Protein AF-0000000084947336 (afdb_homodimer)

Sequence (1052 aa):
MKKLTVLFFIIFIFNNTNAQNIFPTSGNTGIGTLTPSQKLEVNGNAIFDNQSSNHTHIKIGHDANDNIISDNSNEKHYGGGYFFRVHNETIPHKYIDALLIGENGNIGIGTTTPSNDQGWARVLDVAGNDHSKILATNSNATYKTGIFSHNNWHGGGGFLGTESNHNLHLITGYTPRISILTNGDTGIGTLTPSNDQGWARVLDVAGNDHSKILATNSNATYKTGIFSHNNWHGGGGFLGTESNHNLHLITGYTPRISILTNGDTGIGTLTPSQKLEVNGNAIFDNQSSNHTHIKIGHDANDNIISDNSNEKHYGGGYFFRVHNQTIPHKYIDALLIGENGNVGIGGKSSDNKFEVYGNTSIGGADLKLGMSDGQDQGKILDQRALVHGNNDELWVNYMSDFEGGTRIGKSAIIRNNGDTALQGRLEAKEIKVTTTPTADFVFEENYNLPKLEDVEKHIKTKKHLPEIASAKQMQQEGVNIGEFQIKLLQKIEELTLYSIEQNRKIEEQNKKIEEQNKRITDLEKRMKKLTVLFFIIFIFNNTNAQNIFPTSGNTGIGTLTPSQKLEVNGNAIFDNQSSNHTHIKIGHDANDNIISDNSNEKHYGGGYFFRVHNETIPHKYIDALLIGENGNIGIGTTTPSNDQGWARVLDVAGNDHSKILATNSNATYKTGIFSHNNWHGGGGFLGTESNHNLHLITGYTPRISILTNGDTGIGTLTPSNDQGWARVLDVAGNDHSKILATNSNATYKTGIFSHNNWHGGGGFLGTESNHNLHLITGYTPRISILTNGDTGIGTLTPSQKLEVNGNAIFDNQSSNHTHIKIGHDANDNIISDNSNEKHYGGGYFFRVHNQTIPHKYIDALLIGENGNVGIGGKSSDNKFEVYGNTSIGGADLKLGMSDGQDQGKILDQRALVHGNNDELWVNYMSDFEGGTRIGKSAIIRNNGDTALQGRLEAKEIKVTTTPTADFVFEENYNLPKLEDVEKHIKTKKHLPEIASAKQMQQEGVNIGEFQIKLLQKIEELTLYSIEQNRKIEEQNKKIEEQNKRITDLEKR

Structure (mmCIF, N/CA/C/O backbone):
data_AF-0000000084947336-model_v1
#
loop_
_entity.id
_entity.type
_entity.pdbx_description
1 polymer 'Uncharacterized protein'
#
loop_
_atom_site.group_PDB
_atom_site.id
_atom_site.type_symbol
_atom_site.label_atom_id
_atom_site.label_alt_id
_atom_site.label_comp_id
_atom_site.label_asym_id
_atom_site.label_entity_id
_atom_site.label_seq_id
_atom_site.pdbx_PDB_ins_code
_atom_site.Cartn_x
_atom_site.Cartn_y
_atom_site.Cartn_z
_atom_site.occupancy
_atom_site.B_iso_or_equiv
_atom_site.auth_seq_id
_atom_site.auth_comp_id
_atom_site.auth_asym_id
_atom_site.auth_atom_id
_atom_site.pdbx_PDB_model_num
ATOM 1 N N . MET A 1 1 ? -23 129 83.188 1 31.91 1 MET A N 1
ATOM 2 C CA . MET A 1 1 ? -23.438 128.125 82.125 1 31.91 1 MET A CA 1
ATOM 3 C C . MET A 1 1 ? -22.25 127.375 81.5 1 31.91 1 MET A C 1
ATOM 5 O O . MET A 1 1 ? -21.438 128 80.812 1 31.91 1 MET A O 1
ATOM 9 N N . LYS A 1 2 ? -21.781 126.375 82.312 1 48.84 2 LYS A N 1
ATOM 10 C CA . LYS A 1 2 ? -20.625 125.5 82.062 1 48.84 2 LYS A CA 1
ATOM 11 C C . LYS A 1 2 ? -20.859 124.688 80.812 1 48.84 2 LYS A C 1
ATOM 13 O O . LYS A 1 2 ? -21.812 123.875 80.75 1 48.84 2 LYS A O 1
ATOM 18 N N . LYS A 1 3 ? -20.453 125.312 79.625 1 51.09 3 LYS A N 1
ATOM 19 C CA . LYS A 1 3 ? -20.453 124.562 78.375 1 51.09 3 LYS A CA 1
ATOM 20 C C . LYS A 1 3 ? -19.656 123.25 78.5 1 51.09 3 LYS A C 1
ATOM 22 O O . LYS A 1 3 ? -18.469 123.25 78.812 1 51.09 3 LYS A O 1
ATOM 27 N N . LEU A 1 4 ? -20.344 122.062 78.75 1 41.97 4 LEU A N 1
ATOM 28 C CA . LEU A 1 4 ? -19.812 120.688 78.75 1 41.97 4 LEU A CA 1
ATOM 29 C C . LEU A 1 4 ? -19.375 120.25 77.375 1 41.97 4 LEU A C 1
ATOM 31 O O . LEU A 1 4 ? -20.203 120.188 76.438 1 41.97 4 LEU A O 1
ATOM 35 N N . THR A 1 5 ? -18.125 120.5 76.875 1 46.12 5 THR A N 1
ATOM 36 C CA . THR A 1 5 ? -17.578 120 75.625 1 46.12 5 THR A CA 1
ATOM 37 C C . THR A 1 5 ? -17.516 118.5 75.688 1 46.12 5 THR A C 1
ATOM 39 O O . THR A 1 5 ? -16.875 117.875 76.5 1 46.12 5 THR A O 1
ATOM 42 N N . VAL A 1 6 ? -18.531 117.75 75.062 1 46.88 6 VAL A N 1
ATOM 43 C CA . VAL A 1 6 ? -18.578 116.312 74.875 1 46.88 6 VAL A CA 1
ATOM 44 C C . VAL A 1 6 ? -17.5 115.875 73.875 1 46.88 6 VAL A C 1
ATOM 46 O O . VAL A 1 6 ? -17.484 116.312 72.75 1 46.88 6 VAL A O 1
ATOM 49 N N . LEU A 1 7 ? -16.297 115.5 74.312 1 44.72 7 LEU A N 1
ATOM 50 C CA . LEU A 1 7 ? -15.273 114.812 73.5 1 44.72 7 LEU A CA 1
ATOM 51 C C . LEU A 1 7 ? -15.766 113.5 72.938 1 44.72 7 LEU A C 1
ATOM 53 O O . LEU A 1 7 ? -16.109 112.625 73.75 1 44.72 7 LEU A O 1
ATOM 57 N N . PHE A 1 8 ? -16.25 113.375 71.688 1 47.44 8 PHE A N 1
ATOM 58 C CA . PHE A 1 8 ? -16.609 112.125 70.938 1 47.44 8 PHE A CA 1
ATOM 59 C C . PHE A 1 8 ? -15.383 111.25 70.75 1 47.44 8 PHE A C 1
ATOM 61 O O . PHE A 1 8 ? -14.398 111.625 70.188 1 47.44 8 PHE A O 1
ATOM 68 N N . PHE A 1 9 ? -15.117 110.188 71.625 1 48.56 9 PHE A N 1
ATOM 69 C CA . PHE A 1 9 ? -14.133 109.125 71.5 1 48.56 9 PHE A CA 1
ATOM 70 C C . PHE A 1 9 ? -14.539 108.188 70.375 1 48.56 9 PHE A C 1
ATOM 72 O O . PHE A 1 9 ? -15.57 107.5 70.438 1 48.56 9 PHE A O 1
ATOM 79 N N . ILE A 1 10 ? -14.125 108.438 69.062 1 48.16 10 ILE A N 1
ATOM 80 C CA . ILE A 1 10 ? -14.273 107.438 68 1 48.16 10 ILE A CA 1
ATOM 81 C C . ILE A 1 10 ? -13.43 106.188 68.312 1 48.16 10 ILE A C 1
ATOM 83 O O . ILE A 1 10 ? -12.211 106.312 68.375 1 48.16 10 ILE A O 1
ATOM 87 N N . ILE A 1 11 ? -13.961 105.125 68.875 1 45.69 11 ILE A N 1
ATOM 88 C CA . ILE A 1 11 ? -13.352 103.812 69.062 1 45.69 11 ILE A CA 1
ATOM 89 C C . ILE A 1 11 ? -13.164 103.188 67.688 1 45.69 11 ILE A C 1
ATOM 91 O O . ILE A 1 11 ? -14.141 102.875 67 1 45.69 11 ILE A O 1
ATOM 95 N N . PHE A 1 12 ? -11.969 103.312 67 1 44.47 12 PHE A N 1
ATOM 96 C CA . PHE A 1 12 ? -11.578 102.5 65.875 1 44.47 12 PHE A CA 1
ATOM 97 C C . PHE A 1 12 ? -11.562 101.062 66.25 1 44.47 12 PHE A C 1
ATOM 99 O O . PHE A 1 12 ? -10.805 100.625 67.125 1 44.47 12 PHE A O 1
ATOM 106 N N . ILE A 1 13 ? -12.641 100.375 66.125 1 42.72 13 ILE A N 1
ATOM 107 C CA . ILE A 1 13 ? -12.648 98.938 66.188 1 42.72 13 ILE A CA 1
ATOM 108 C C . ILE A 1 13 ? -11.75 98.375 65.125 1 42.72 13 ILE A C 1
ATOM 110 O O . ILE A 1 13 ? -12.047 98.5 63.906 1 42.72 13 ILE A O 1
ATOM 114 N N . PHE A 1 14 ? -10.445 98.25 65.375 1 44.22 14 PHE A N 1
ATOM 115 C CA . PHE A 1 14 ? -9.586 97.438 64.5 1 44.22 14 PHE A CA 1
ATOM 116 C C . PHE A 1 14 ? -10.078 96 64.5 1 44.22 14 PHE A C 1
ATOM 118 O O . PHE A 1 14 ? -9.977 95.312 65.5 1 44.22 14 PHE A O 1
ATOM 125 N N . ASN A 1 15 ? -11.18 95.812 63.844 1 43.09 15 ASN A N 1
ATOM 126 C CA . ASN A 1 15 ? -11.414 94.375 63.531 1 43.09 15 ASN A CA 1
ATOM 127 C C . ASN A 1 15 ? -10.141 93.688 63.062 1 43.09 15 ASN A C 1
ATOM 129 O O . ASN A 1 15 ? -9.578 94 62.031 1 43.09 15 ASN A O 1
ATOM 133 N N . ASN A 1 16 ? -9.336 93.188 63.969 1 43.75 16 ASN A N 1
ATOM 134 C CA . ASN A 1 16 ? -8.203 92.312 63.688 1 43.75 16 ASN A CA 1
ATOM 135 C C . ASN A 1 16 ? -8.602 91.125 62.781 1 43.75 16 ASN A C 1
ATOM 137 O O . ASN A 1 16 ? -9.031 90.125 63.281 1 43.75 16 ASN A O 1
ATOM 141 N N . THR A 1 17 ? -9.297 91.375 61.656 1 52.16 17 THR A N 1
ATOM 142 C CA . THR A 1 17 ? -9.43 90.25 60.719 1 52.16 17 THR A CA 1
ATOM 143 C C . THR A 1 17 ? -8.07 89.625 60.469 1 52.16 17 THR A C 1
ATOM 145 O O . THR A 1 17 ? -7.105 90.312 60.125 1 52.16 17 THR A O 1
ATOM 148 N N . ASN A 1 18 ? -7.812 88.5 61.188 1 61.53 18 ASN A N 1
ATOM 149 C CA . ASN A 1 18 ? -6.586 87.75 60.969 1 61.53 18 ASN A CA 1
ATOM 150 C C . ASN A 1 18 ? -6.309 87.5 59.5 1 61.53 18 ASN A C 1
ATOM 152 O O . ASN A 1 18 ? -7.156 87 58.781 1 61.53 18 ASN A O 1
ATOM 156 N N . ALA A 1 19 ? -5.469 88.25 58.969 1 72.88 19 ALA A N 1
ATOM 157 C CA . ALA A 1 19 ? -5.082 88.062 57.562 1 72.88 19 ALA A CA 1
ATOM 158 C C . ALA A 1 19 ? -4.855 86.625 57.219 1 72.88 19 ALA A C 1
ATOM 160 O O . ALA A 1 19 ? -4.211 85.875 57.969 1 72.88 19 ALA A O 1
ATOM 161 N N . GLN A 1 20 ? -5.664 86.062 56.312 1 83.81 20 GLN A N 1
ATOM 162 C CA . GLN A 1 20 ? -5.508 84.688 55.844 1 83.81 20 GLN A CA 1
ATOM 163 C C . GLN A 1 20 ? -4.695 84.625 54.531 1 83.81 20 GLN A C 1
ATOM 165 O O . GLN A 1 20 ? -4.305 83.562 54.094 1 83.81 20 GLN A O 1
ATOM 170 N N . ASN A 1 21 ? -4.32 85.75 53.969 1 86.69 21 ASN A N 1
ATOM 171 C CA . ASN A 1 21 ? -3.559 85.938 52.719 1 86.69 21 ASN A CA 1
ATOM 172 C C . ASN A 1 21 ? -2.424 86.938 52.875 1 86.69 21 ASN A C 1
ATOM 174 O O . ASN A 1 21 ? -2.492 87.812 53.719 1 86.69 21 ASN A O 1
ATOM 178 N N . ILE A 1 22 ? -1.354 86.75 52.219 1 85.31 22 ILE A N 1
ATOM 179 C CA . ILE A 1 22 ? -0.269 87.75 52.156 1 85.31 22 ILE A CA 1
ATOM 180 C C . ILE A 1 22 ? 0.09 88 50.688 1 85.31 22 ILE A C 1
ATOM 182 O O . ILE A 1 22 ? 0.329 87.062 49.938 1 85.31 22 ILE A O 1
ATOM 186 N N . PHE A 1 23 ? -0.002 89.25 50.25 1 84.62 23 PHE A N 1
ATOM 187 C CA . PHE A 1 23 ? 0.298 89.75 48.875 1 84.62 23 PHE A CA 1
ATOM 188 C C . PHE A 1 23 ? 1.366 90.812 48.938 1 84.62 23 PHE A C 1
ATOM 190 O O . PHE A 1 23 ? 1.115 91.938 48.531 1 84.62 23 PHE A O 1
ATOM 197 N N . PRO A 1 24 ? 2.541 90.438 49.281 1 82.5 24 PRO A N 1
ATOM 198 C CA . PRO A 1 24 ? 3.568 91.5 49.312 1 82.5 24 PRO A CA 1
ATOM 199 C C . PRO A 1 24 ? 4.016 91.938 47.906 1 82.5 24 PRO A C 1
ATOM 201 O O . PRO A 1 24 ? 3.992 91.125 46.969 1 82.5 24 PRO A O 1
ATOM 204 N N . THR A 1 25 ? 4.363 93.188 47.688 1 80.56 25 THR A N 1
ATOM 205 C CA . THR A 1 25 ? 4.848 93.688 46.375 1 80.56 25 THR A CA 1
ATOM 206 C C . THR A 1 25 ? 6.207 93.062 46.062 1 80.56 25 THR A C 1
ATOM 208 O O . THR A 1 25 ? 6.613 93 44.906 1 80.56 25 THR A O 1
ATOM 211 N N . SER A 1 26 ? 7.023 92.688 47.156 1 78.69 26 SER A N 1
ATOM 212 C CA . SER A 1 26 ? 8.43 92.312 46.938 1 78.69 26 SER A CA 1
ATOM 213 C C . SER A 1 26 ? 8.688 90.875 47.156 1 78.69 26 SER A C 1
ATOM 215 O O . SER A 1 26 ? 9.797 90.375 46.969 1 78.69 26 SER A O 1
ATOM 217 N N . GLY A 1 27 ? 7.602 90.062 47.469 1 80.88 27 GLY A N 1
ATOM 218 C CA . GLY A 1 27 ? 7.914 88.688 47.875 1 80.88 27 GLY A CA 1
ATOM 219 C C . GLY A 1 27 ? 6.848 87.688 47.438 1 80.88 27 GLY A C 1
ATOM 220 O O . GLY A 1 27 ? 6.074 87.938 46.531 1 80.88 27 GLY A O 1
ATOM 221 N N . ASN A 1 28 ? 6.945 86.5 48.125 1 86.12 28 ASN A N 1
ATOM 222 C CA . ASN A 1 28 ? 6.031 85.438 47.844 1 86.12 28 ASN A CA 1
ATOM 223 C C . ASN A 1 28 ? 4.602 85.75 48.25 1 86.12 28 ASN A C 1
ATOM 225 O O . ASN A 1 28 ? 4.379 86.438 49.281 1 86.12 28 ASN A O 1
ATOM 229 N N . THR A 1 29 ? 3.586 85.312 47.406 1 89.06 29 THR A N 1
ATOM 230 C CA . THR A 1 29 ? 2.166 85.5 47.688 1 89.06 29 THR A CA 1
ATOM 231 C C . THR A 1 29 ? 1.537 84.25 48.281 1 89.06 29 THR A C 1
ATOM 233 O O . THR A 1 29 ? 1.754 83.188 47.812 1 89.06 29 THR A O 1
ATOM 236 N N . GLY A 1 30 ? 0.884 84.375 49.406 1 88.5 30 GLY A N 1
ATOM 237 C CA . GLY A 1 30 ? 0.205 83.312 50.062 1 88.5 30 GLY A CA 1
ATOM 238 C C . GLY A 1 30 ? -1.299 83.5 50.156 1 88.5 30 GLY A C 1
ATOM 239 O O . GLY A 1 30 ? -1.777 84.562 50.562 1 88.5 30 GLY A O 1
ATOM 240 N N . ILE A 1 31 ? -2.057 82.625 49.625 1 88.56 31 ILE A N 1
ATOM 241 C CA . ILE A 1 31 ? -3.508 82.562 49.75 1 88.56 31 ILE A CA 1
ATOM 242 C C . ILE A 1 31 ? -3.893 81.438 50.75 1 88.56 31 ILE A C 1
ATOM 244 O O . ILE A 1 31 ? -3.693 80.25 50.469 1 88.56 31 ILE A O 1
ATOM 248 N N . GLY A 1 32 ? -4.473 81.688 51.906 1 85.94 32 GLY A N 1
ATOM 249 C CA . GLY A 1 32 ? -4.75 80.75 52.969 1 85.94 32 GLY A CA 1
ATOM 250 C C . GLY A 1 32 ? -3.541 80.438 53.812 1 85.94 32 GLY A C 1
ATOM 251 O O . GLY A 1 32 ? -3.578 79.562 54.656 1 85.94 32 GLY A O 1
ATOM 252 N N . THR A 1 33 ? -2.451 81.062 53.594 1 86.31 33 THR A N 1
ATOM 253 C CA . THR A 1 33 ? -1.231 80.938 54.375 1 86.31 33 THR A CA 1
ATOM 254 C C . THR A 1 33 ? -0.5 82.25 54.469 1 86.31 33 THR A C 1
ATOM 256 O O . THR A 1 33 ? -0.497 83 53.5 1 86.31 33 THR A O 1
ATOM 259 N N . LEU A 1 34 ? 0.208 82.438 55.531 1 88 34 LEU A N 1
ATOM 260 C CA . LEU A 1 34 ? 0.922 83.688 55.75 1 88 34 LEU A CA 1
ATOM 261 C C . LEU A 1 34 ? 2.426 83.5 55.562 1 88 34 LEU A C 1
ATOM 263 O O . LEU A 1 34 ? 3.188 84.5 55.594 1 88 34 LEU A O 1
ATOM 267 N N . THR A 1 35 ? 2.846 82.25 55.344 1 87.06 35 THR A N 1
ATOM 268 C CA . THR A 1 35 ? 4.262 81.938 55.188 1 87.06 35 THR A CA 1
ATOM 269 C C . THR A 1 35 ? 4.5 81.125 53.938 1 87.06 35 THR A C 1
ATOM 271 O O . THR A 1 35 ? 4.973 80 54 1 87.06 35 THR A O 1
ATOM 274 N N . PRO A 1 36 ? 4.141 81.812 52.781 1 88.06 36 PRO A N 1
ATOM 275 C CA . PRO A 1 36 ? 4.34 81.062 51.531 1 88.06 36 PRO A CA 1
ATOM 276 C C . PRO A 1 36 ? 5.809 80.75 51.25 1 88.06 36 PRO A C 1
ATOM 278 O O . PRO A 1 36 ? 6.672 81.625 51.438 1 88.06 36 PRO A O 1
ATOM 281 N N . SER A 1 37 ? 6.094 79.5 50.938 1 85 37 SER A N 1
ATOM 282 C CA . SER A 1 37 ? 7.457 79.062 50.688 1 85 37 SER A CA 1
ATOM 283 C C . SER A 1 37 ? 7.84 79.25 49.219 1 85 37 SER A C 1
ATOM 285 O O . SER A 1 37 ? 9.016 79.125 48.844 1 85 37 SER A O 1
ATOM 287 N N . GLN A 1 38 ? 6.797 79.438 48.375 1 87.88 38 GLN A N 1
ATOM 288 C CA . GLN A 1 38 ? 7.004 79.625 46.938 1 87.88 38 GLN A CA 1
ATOM 289 C C . GLN A 1 38 ? 6.344 80.938 46.469 1 87.88 38 GLN A C 1
ATOM 291 O O . GLN A 1 38 ? 5.629 81.625 47.219 1 87.88 38 GLN A O 1
ATOM 296 N N . LYS A 1 39 ? 6.551 81.25 45.156 1 86.06 39 LYS A N 1
ATOM 297 C CA . LYS A 1 39 ? 6.027 82.5 44.625 1 86.06 39 LYS A CA 1
ATOM 298 C C . LYS A 1 39 ? 4.523 82.625 44.844 1 86.06 39 LYS A C 1
ATOM 300 O O . LYS A 1 39 ? 4.016 83.688 45.219 1 86.06 39 LYS A O 1
ATOM 305 N N . LEU A 1 40 ? 3.838 81.5 44.594 1 86.88 40 LEU A N 1
ATOM 306 C CA . LEU A 1 40 ? 2.428 81.375 44.969 1 86.88 40 LEU A CA 1
ATOM 307 C C . LEU A 1 40 ? 2.168 80.188 45.781 1 86.88 40 LEU A C 1
ATOM 309 O O . LEU A 1 40 ? 2.529 79.062 45.406 1 86.88 40 LEU A O 1
ATOM 313 N N . GLU A 1 41 ? 1.651 80.312 46.969 1 82.75 41 GLU A N 1
ATOM 314 C CA . GLU A 1 41 ? 1.221 79.188 47.781 1 82.75 41 GLU A CA 1
ATOM 315 C C . GLU A 1 41 ? -0.235 79.312 48.219 1 82.75 41 GLU A C 1
ATOM 317 O O . GLU A 1 41 ? -0.609 80.375 48.812 1 82.75 41 GLU A O 1
ATOM 322 N N . VAL A 1 42 ? -1.066 78.438 47.75 1 86.5 42 VAL A N 1
ATOM 323 C CA . VAL A 1 42 ? -2.479 78.375 48.094 1 86.5 42 VAL A CA 1
ATOM 324 C C . VAL A 1 42 ? -2.715 77.188 49.062 1 86.5 42 VAL A C 1
ATOM 326 O O . VAL A 1 42 ? -2.535 76.062 48.719 1 86.5 42 VAL A O 1
ATOM 329 N N . ASN A 1 43 ? -3.031 77.438 50.281 1 85.12 43 ASN A N 1
ATOM 330 C CA . ASN A 1 43 ? -3.467 76.438 51.25 1 85.12 43 ASN A CA 1
ATOM 331 C C . ASN A 1 43 ? -4.965 76.125 51.125 1 85.12 43 ASN A C 1
ATOM 333 O O . ASN A 1 43 ? -5.762 76.75 51.875 1 85.12 43 ASN A O 1
ATOM 337 N N . GLY A 1 44 ? -5.457 75.25 50.219 1 87.44 44 GLY A N 1
ATOM 338 C CA . GLY A 1 44 ? -6.828 74.938 49.875 1 87.44 44 GLY A CA 1
ATOM 339 C C . GLY A 1 44 ? -6.957 74.438 48.438 1 87.44 44 GLY A C 1
ATOM 340 O O . GLY A 1 44 ? -5.977 73.938 47.844 1 87.44 44 GLY A O 1
ATOM 341 N N . ASN A 1 45 ? -8.156 74.438 47.938 1 84.06 45 ASN A N 1
ATOM 342 C CA . ASN A 1 45 ? -8.453 74.062 46.562 1 84.06 45 ASN A CA 1
ATOM 343 C C . ASN A 1 45 ? -8.414 75.312 45.656 1 84.06 45 ASN A C 1
ATOM 345 O O . ASN A 1 45 ? -8.5 76.438 46.125 1 84.06 45 ASN A O 1
ATOM 349 N N . ALA A 1 46 ? -8.078 75.062 44.469 1 87.69 46 ALA A N 1
ATOM 350 C CA . ALA A 1 46 ? -8.047 76.188 43.5 1 87.69 46 ALA A CA 1
ATOM 351 C C . ALA A 1 46 ? -8.977 75.875 42.312 1 87.69 46 ALA A C 1
ATOM 353 O O . ALA A 1 46 ? -9.188 74.75 41.938 1 87.69 46 ALA A O 1
ATOM 354 N N . ILE A 1 47 ? -9.633 76.875 41.719 1 87.31 47 ILE A N 1
ATOM 355 C CA . ILE A 1 47 ? -10.492 76.812 40.531 1 87.31 47 ILE A CA 1
ATOM 356 C C . ILE A 1 47 ? -9.93 77.75 39.438 1 87.31 47 ILE A C 1
ATOM 358 O O . ILE A 1 47 ? -9.68 78.938 39.688 1 87.31 47 ILE A O 1
ATOM 362 N N . PHE A 1 48 ? -9.555 77.25 38.375 1 89 48 PHE A N 1
ATOM 363 C CA . PHE A 1 48 ? -9.273 78 37.156 1 89 48 PHE A CA 1
ATOM 364 C C . PHE A 1 48 ? -10.391 77.812 36.125 1 89 48 PHE A C 1
ATOM 366 O O . PHE A 1 48 ? -10.602 76.688 35.594 1 89 48 PHE A O 1
ATOM 373 N N . ASP A 1 49 ? -11.203 78.812 35.812 1 87.38 49 ASP A N 1
ATOM 374 C CA . ASP A 1 49 ? -12.367 78.75 34.938 1 87.38 49 ASP A CA 1
ATOM 375 C C . ASP A 1 49 ? -12.508 80 34.094 1 87.38 49 ASP A C 1
ATOM 377 O O . ASP A 1 49 ? -12.883 81.062 34.594 1 87.38 49 ASP A O 1
ATOM 381 N N . ASN A 1 50 ? -12.148 79.812 32.844 1 89.75 50 ASN A N 1
ATOM 382 C CA . ASN A 1 50 ? -12.391 80.938 31.906 1 89.75 50 ASN A CA 1
ATOM 383 C C . ASN A 1 50 ? -13.828 80.938 31.406 1 89.75 50 ASN A C 1
ATOM 385 O O . ASN A 1 50 ? -14.141 80.312 30.375 1 89.75 50 ASN A O 1
ATOM 389 N N . GLN A 1 51 ? -14.742 81.625 32 1 85.56 51 GLN A N 1
ATOM 390 C CA . GLN A 1 51 ? -16.172 81.625 31.75 1 85.56 51 GLN A CA 1
ATOM 391 C C . GLN A 1 51 ? -16.5 82.25 30.406 1 85.56 51 GLN A C 1
ATOM 393 O O . GLN A 1 51 ? -17.609 82.062 29.875 1 85.56 51 GLN A O 1
ATOM 398 N N . SER A 1 52 ? -15.516 83 29.891 1 87.31 52 SER A N 1
ATOM 399 C CA . SER A 1 52 ? -15.742 83.688 28.641 1 87.31 52 SER A CA 1
ATOM 400 C C . SER A 1 52 ? -15.367 82.812 27.438 1 87.31 52 SER A C 1
ATOM 402 O O . SER A 1 52 ? -15.477 83.25 26.281 1 87.31 52 SER A O 1
ATOM 404 N N . SER A 1 53 ? -14.852 81.625 27.75 1 88.31 53 SER A N 1
ATOM 405 C CA . SER A 1 53 ? -14.422 80.75 26.688 1 88.31 53 SER A CA 1
ATOM 406 C C . SER A 1 53 ? -14.891 79.312 26.953 1 88.31 53 SER A C 1
ATOM 408 O O . SER A 1 53 ? -15.164 78.938 28.094 1 88.31 53 SER A O 1
ATOM 410 N N . ASN A 1 54 ? -15.062 78.625 25.844 1 89.31 54 ASN A N 1
ATOM 411 C CA . ASN A 1 54 ? -15.383 77.188 25.953 1 89.31 54 ASN A CA 1
ATOM 412 C C . ASN A 1 54 ? -14.164 76.375 26.391 1 89.31 54 ASN A C 1
ATOM 414 O O . ASN A 1 54 ? -14.281 75.188 26.672 1 89.31 54 ASN A O 1
ATOM 418 N N . HIS A 1 55 ? -13.016 77.062 26.5 1 90.31 55 HIS A N 1
ATOM 419 C CA . HIS A 1 55 ? -11.789 76.375 26.906 1 90.31 55 HIS A CA 1
ATOM 420 C C . HIS A 1 55 ? -11.094 77.125 28.031 1 90.31 55 HIS A C 1
ATOM 422 O O . HIS A 1 55 ? -11.07 78.375 28.031 1 90.31 55 HIS A O 1
ATOM 428 N N . THR A 1 56 ? -10.656 76.438 29.031 1 90.62 56 THR A N 1
ATOM 429 C CA . THR A 1 56 ? -9.789 77 30.078 1 90.62 56 THR A CA 1
ATOM 430 C C . THR A 1 56 ? -8.375 76.438 29.922 1 90.62 56 THR A C 1
ATOM 432 O O . THR A 1 56 ? -8.172 75.25 29.844 1 90.62 56 THR A O 1
ATOM 435 N N . HIS A 1 57 ? -7.391 77.375 29.844 1 91.06 57 HIS A N 1
ATOM 436 C CA . HIS A 1 57 ? -5.992 77 29.641 1 91.06 57 HIS A CA 1
ATOM 437 C C . HIS A 1 57 ? -5.176 77.25 30.906 1 91.06 57 HIS A C 1
ATOM 439 O O . HIS A 1 57 ? -5.332 78.25 31.562 1 91.06 57 HIS A O 1
ATOM 445 N N . ILE A 1 58 ? -4.496 76.25 31.312 1 90.44 58 ILE A N 1
ATOM 446 C CA . ILE A 1 58 ? -3.4 76.438 32.281 1 90.44 58 ILE A CA 1
ATOM 447 C C . ILE A 1 58 ? -2.064 76.188 31.562 1 90.44 58 ILE A C 1
ATOM 449 O O . ILE A 1 58 ? -1.711 75.062 31.266 1 90.44 58 ILE A O 1
ATOM 453 N N . LYS A 1 59 ? -1.407 77.312 31.266 1 88.31 59 LYS A N 1
ATOM 454 C CA . LYS A 1 59 ? -0.082 77.188 30.672 1 88.31 59 LYS A CA 1
ATOM 455 C C . LYS A 1 59 ? 0.961 76.812 31.703 1 88.31 59 LYS A C 1
ATOM 457 O O . LYS A 1 59 ? 0.995 77.375 32.812 1 88.31 59 LYS A O 1
ATOM 462 N N . ILE A 1 60 ? 1.72 75.875 31.359 1 82.94 60 ILE A N 1
ATOM 463 C CA . ILE A 1 60 ? 2.814 75.438 32.219 1 82.94 60 ILE A CA 1
ATOM 464 C C . ILE A 1 60 ? 4.129 75.438 31.438 1 82.94 60 ILE A C 1
ATOM 466 O O . ILE A 1 60 ? 4.34 74.688 30.516 1 82.94 60 ILE A O 1
ATOM 470 N N . GLY A 1 61 ? 5.066 76.312 31.797 1 83.31 61 GLY A N 1
ATOM 471 C CA . GLY A 1 61 ? 6.344 76.438 31.125 1 83.31 61 GLY A CA 1
ATOM 472 C C . GLY A 1 61 ? 6.453 77.688 30.266 1 83.31 61 GLY A C 1
ATOM 473 O O . GLY A 1 61 ? 5.594 78.562 30.344 1 83.31 61 GLY A O 1
ATOM 474 N N . HIS A 1 62 ? 7.48 77.812 29.438 1 81.19 62 HIS A N 1
ATOM 475 C CA . HIS A 1 62 ? 7.805 79 28.703 1 81.19 62 HIS A CA 1
ATOM 476 C C . HIS A 1 62 ? 7.121 79 27.344 1 81.19 62 HIS A C 1
ATOM 478 O O . HIS A 1 62 ? 6.844 80.062 26.797 1 81.19 62 HIS A O 1
ATOM 484 N N . ASP A 1 63 ? 6.809 77.875 26.891 1 82.19 63 ASP A N 1
ATOM 485 C CA . ASP A 1 63 ? 6.227 77.812 25.547 1 82.19 63 ASP A CA 1
ATOM 486 C C . ASP A 1 63 ? 4.715 78 25.594 1 82.19 63 ASP A C 1
ATOM 488 O O . ASP A 1 63 ? 4.02 77.438 26.422 1 82.19 63 ASP A O 1
ATOM 492 N N . ALA A 1 64 ? 4.277 78.875 24.703 1 83.62 64 ALA A N 1
ATOM 493 C CA . ALA A 1 64 ? 2.879 79.25 24.719 1 83.62 64 ALA A CA 1
ATOM 494 C C . ALA A 1 64 ? 1.951 78.062 24.469 1 83.62 64 ALA A C 1
ATOM 496 O O . ALA A 1 64 ? 0.787 78.125 24.875 1 83.62 64 ALA A O 1
ATOM 497 N N . ASN A 1 65 ? 2.502 77.125 23.891 1 87.19 65 ASN A N 1
ATOM 498 C CA . ASN A 1 65 ? 1.643 76 23.484 1 87.19 65 ASN A CA 1
ATOM 499 C C . ASN A 1 65 ? 1.661 74.875 24.516 1 87.19 65 ASN A C 1
ATOM 501 O O . ASN A 1 65 ? 0.96 73.875 24.359 1 87.19 65 ASN A O 1
ATOM 505 N N . ASP A 1 66 ? 2.393 75 25.547 1 88.31 66 ASP A N 1
ATOM 506 C CA . ASP A 1 66 ? 2.377 74 26.625 1 88.31 66 ASP A CA 1
ATOM 507 C C . ASP A 1 66 ? 1.25 74.25 27.609 1 88.31 66 ASP A C 1
ATOM 509 O O . ASP A 1 66 ? 1.396 75.125 28.5 1 88.31 66 ASP A O 1
ATOM 513 N N . ASN A 1 67 ? 0.076 73.562 27.359 1 90.69 67 ASN A N 1
ATOM 514 C CA . ASN A 1 67 ? -1.135 73.875 28.125 1 90.69 67 ASN A CA 1
ATOM 515 C C . ASN A 1 67 ? -1.842 72.562 28.562 1 90.69 67 ASN A C 1
ATOM 517 O O . ASN A 1 67 ? -1.802 71.562 27.875 1 90.69 67 ASN A O 1
ATOM 521 N N . ILE A 1 68 ? -2.432 72.562 29.75 1 91.5 68 ILE A N 1
ATOM 522 C CA . ILE A 1 68 ? -3.562 71.75 30.078 1 91.5 68 ILE A CA 1
ATOM 523 C C . ILE A 1 68 ? -4.871 72.438 29.766 1 91.5 68 ILE A C 1
ATOM 525 O O . ILE A 1 68 ? -5.098 73.562 30.25 1 91.5 68 ILE A O 1
ATOM 529 N N . ILE A 1 69 ? -5.695 71.875 28.969 1 90.75 69 ILE A N 1
ATOM 530 C CA . ILE A 1 69 ? -6.863 72.562 28.453 1 90.75 69 ILE A CA 1
ATOM 531 C C . ILE A 1 69 ? -8.125 71.75 28.75 1 90.75 69 ILE A C 1
ATOM 533 O O . ILE A 1 69 ? -8.172 70.562 28.516 1 90.75 69 ILE A O 1
ATOM 537 N N . SER A 1 70 ? -9.055 72.375 29.375 1 91.5 70 SER A N 1
ATOM 538 C CA . SER A 1 70 ? -10.375 71.75 29.516 1 91.5 70 SER A CA 1
ATOM 539 C C . SER A 1 70 ? -11.289 72.125 28.344 1 91.5 70 SER A C 1
ATOM 541 O O . SER A 1 70 ? -11.219 73.25 27.828 1 91.5 70 SER A O 1
ATOM 543 N N . ASP A 1 71 ? -12.023 71.188 27.844 1 89.19 71 ASP A N 1
ATOM 544 C CA . ASP A 1 71 ? -12.992 71.438 26.766 1 89.19 71 ASP A CA 1
ATOM 545 C C . ASP A 1 71 ? -14.422 71.375 27.297 1 89.19 71 ASP A C 1
ATOM 547 O O . ASP A 1 71 ? -14.961 70.312 27.578 1 89.19 71 ASP A O 1
ATOM 551 N N . ASN A 1 72 ? -15.055 72.5 27.297 1 85.19 72 ASN A N 1
ATOM 552 C CA . ASN A 1 72 ? -16.438 72.562 27.766 1 85.19 72 ASN A CA 1
ATOM 553 C C . ASN A 1 72 ? -17.375 73 26.625 1 85.19 72 ASN A C 1
ATOM 555 O O . ASN A 1 72 ? -18.484 73.438 26.875 1 85.19 72 ASN A O 1
ATOM 559 N N . SER A 1 73 ? -16.859 72.875 25.469 1 85.88 73 SER A N 1
ATOM 560 C CA . SER A 1 73 ? -17.703 73.188 24.328 1 85.88 73 SER A CA 1
ATOM 561 C C . SER A 1 73 ? -18.844 72.188 24.156 1 85.88 73 SER A C 1
ATOM 563 O O . SER A 1 73 ? -18.734 71.062 24.578 1 85.88 73 SER A O 1
ATOM 565 N N . ASN A 1 74 ? -19.938 72.625 23.5 1 85.25 74 ASN A N 1
ATOM 566 C CA . ASN A 1 74 ? -21.062 71.75 23.219 1 85.25 74 ASN A CA 1
ATOM 567 C C . ASN A 1 74 ? -20.703 70.688 22.203 1 85.25 74 ASN A C 1
ATOM 569 O O . ASN A 1 74 ? -21.203 69.562 22.297 1 85.25 74 ASN A O 1
ATOM 573 N N . GLU A 1 75 ? -19.797 70.938 21.312 1 84.19 75 GLU A N 1
ATOM 574 C CA . GLU A 1 75 ? -19.438 70.062 20.234 1 84.19 75 GLU A CA 1
ATOM 575 C C . GLU A 1 75 ? -18.406 69 20.719 1 84.19 75 GLU A C 1
ATOM 577 O O . GLU A 1 75 ? -18.25 67.938 20.109 1 84.19 75 GLU A O 1
ATOM 582 N N . LYS A 1 76 ? -17.719 69.312 21.812 1 85.5 76 LYS A N 1
ATOM 583 C CA . LYS A 1 76 ? -16.734 68.438 22.422 1 85.5 76 LYS A CA 1
ATOM 584 C C . LYS A 1 76 ? -15.688 67.938 21.406 1 85.5 76 LYS A C 1
ATOM 586 O O . LYS A 1 76 ? -15.367 66.75 21.328 1 85.5 76 LYS A O 1
ATOM 591 N N . HIS A 1 77 ? -15.234 68.938 20.594 1 79.94 77 HIS A N 1
ATOM 592 C CA . HIS A 1 77 ? -14.273 68.625 19.547 1 79.94 77 HIS A CA 1
ATOM 593 C C . HIS A 1 77 ? -13.016 67.938 20.109 1 79.94 77 HIS A C 1
ATOM 595 O O . HIS A 1 77 ? -12.32 67.25 19.406 1 79.94 77 HIS A O 1
ATOM 601 N N . TYR A 1 78 ? -12.75 68.188 21.438 1 84.56 78 TYR A N 1
ATOM 602 C CA . TYR A 1 78 ? -11.578 67.562 22.078 1 84.56 78 TYR A CA 1
ATOM 603 C C . TYR A 1 78 ? -11.984 66.625 23.219 1 84.56 78 TYR A C 1
ATOM 605 O O . TYR A 1 78 ? -11.414 66.688 24.297 1 84.56 78 TYR A O 1
ATOM 613 N N . GLY A 1 79 ? -13.039 65.938 23.016 1 86.06 79 GLY A N 1
ATOM 614 C CA . GLY A 1 79 ? -13.461 64.812 23.875 1 86.06 79 GLY A CA 1
ATOM 615 C C . GLY A 1 79 ? -14.234 65.312 25.094 1 86.06 79 GLY A C 1
ATOM 616 O O . GLY A 1 79 ? -14.688 64.5 25.891 1 86.06 79 GLY A O 1
ATOM 617 N N . GLY A 1 80 ? -14.344 66.688 25.297 1 87.25 80 GLY A N 1
ATOM 618 C CA . GLY A 1 80 ? -15.172 67.188 26.359 1 87.25 80 GLY A CA 1
ATOM 619 C C . GLY A 1 80 ? -14.523 67.125 27.719 1 87.25 80 GLY A C 1
ATOM 620 O O . GLY A 1 80 ? -15.148 67.438 28.734 1 87.25 80 GLY A O 1
ATOM 621 N N . GLY A 1 81 ? -13.297 66.625 27.812 1 90.25 81 GLY A N 1
ATOM 622 C CA . GLY A 1 81 ? -12.547 66.5 29.062 1 90.25 81 GLY A CA 1
ATOM 623 C C . GLY A 1 81 ? -11.328 67.438 29.078 1 90.25 81 GLY A C 1
ATOM 624 O O . GLY A 1 81 ? -11.445 68.625 28.906 1 90.25 81 GLY A O 1
ATOM 625 N N . TYR A 1 82 ? -10.195 66.688 29.281 1 89.75 82 TYR A N 1
ATOM 626 C CA . TYR A 1 82 ? -8.906 67.375 29.281 1 89.75 82 TYR A CA 1
ATOM 627 C C . TYR A 1 82 ? -8.047 66.938 28.109 1 89.75 82 TYR A C 1
ATOM 629 O O . TYR A 1 82 ? -8.188 65.812 27.625 1 89.75 82 TYR A O 1
ATOM 637 N N . PHE A 1 83 ? -7.328 67.875 27.719 1 89.12 83 PHE A N 1
ATOM 638 C CA . PHE A 1 83 ? -6.246 67.438 26.859 1 89.12 83 PHE A CA 1
ATOM 639 C C . PHE A 1 83 ? -4.957 68.188 27.141 1 89.12 83 PHE A C 1
ATOM 641 O O . PHE A 1 83 ? -4.996 69.312 27.656 1 89.12 83 PHE A O 1
ATOM 648 N N . PHE A 1 84 ? -3.902 67.562 27 1 91.06 84 PHE A N 1
ATOM 649 C CA . PHE A 1 84 ? -2.559 68.062 27.141 1 91.06 84 PHE A CA 1
ATOM 650 C C . PHE A 1 84 ? -1.973 68.438 25.781 1 91.06 84 PHE A C 1
ATOM 652 O O . PHE A 1 84 ? -1.791 67.562 24.938 1 91.06 84 PHE A O 1
ATOM 659 N N . ARG A 1 85 ? -1.754 69.688 25.531 1 90.19 85 ARG A N 1
ATOM 660 C CA . ARG A 1 85 ? -1.095 70.25 24.328 1 90.19 85 ARG A CA 1
ATOM 661 C C . ARG A 1 85 ? 0.379 70.5 24.594 1 90.19 85 ARG A C 1
ATOM 663 O O . ARG A 1 85 ? 0.728 71.062 25.641 1 90.19 85 ARG A O 1
ATOM 670 N N . VAL A 1 86 ? 1.248 69.938 23.797 1 89.19 86 VAL A N 1
ATOM 671 C CA . VAL A 1 86 ? 2.686 70.125 23.969 1 89.19 86 VAL A CA 1
ATOM 672 C C . VAL A 1 86 ? 3.26 70.812 22.734 1 89.19 86 VAL A C 1
ATOM 674 O O . VAL A 1 86 ? 2.842 70.562 21.609 1 89.19 86 VAL A O 1
ATOM 677 N N . HIS A 1 87 ? 4.148 71.75 23.031 1 87.62 87 HIS A N 1
ATOM 678 C CA . HIS A 1 87 ? 4.797 72.5 21.938 1 87.62 87 HIS A CA 1
ATOM 679 C C . HIS A 1 87 ? 5.617 71.5 21.062 1 87.62 87 HIS A C 1
ATOM 681 O O . HIS A 1 87 ? 6.215 70.562 21.578 1 87.62 87 HIS A O 1
ATOM 687 N N . ASN A 1 88 ? 5.512 71.562 19.828 1 86.94 88 ASN A N 1
ATOM 688 C CA . ASN A 1 88 ? 6.293 70.812 18.828 1 86.94 88 ASN A CA 1
ATOM 689 C C . ASN A 1 88 ? 6.707 71.75 17.672 1 86.94 88 ASN A C 1
ATOM 691 O O . ASN A 1 88 ? 5.887 72.062 16.828 1 86.94 88 ASN A O 1
ATOM 695 N N . GLU A 1 89 ? 7.949 72.062 17.531 1 83.75 89 GLU A N 1
ATOM 696 C CA . GLU A 1 89 ? 8.445 73.062 16.578 1 83.75 89 GLU A CA 1
ATOM 697 C C . GLU A 1 89 ? 8.5 72.5 15.164 1 83.75 89 GLU A C 1
ATOM 699 O O . GLU A 1 89 ? 8.602 73.25 14.188 1 83.75 89 GLU A O 1
ATOM 704 N N . THR A 1 90 ? 8.367 71.188 15.047 1 83.75 90 THR A N 1
ATOM 705 C CA . THR A 1 90 ? 8.547 70.562 13.75 1 83.75 90 THR A CA 1
ATOM 706 C C . THR A 1 90 ? 7.234 70.5 12.969 1 83.75 90 THR A C 1
ATOM 708 O O . THR A 1 90 ? 7.234 70.375 11.75 1 83.75 90 THR A O 1
ATOM 711 N N . ILE A 1 91 ? 6.191 70.688 13.719 1 85 91 ILE A N 1
ATOM 712 C CA . ILE A 1 91 ? 4.887 70.688 13.062 1 85 91 ILE A CA 1
ATOM 713 C C . ILE A 1 91 ? 4.438 72.062 12.758 1 85 91 ILE A C 1
ATOM 715 O O . ILE A 1 91 ? 4.699 73 13.531 1 85 91 ILE A O 1
ATOM 719 N N . PRO A 1 92 ? 3.74 72.375 11.633 1 84.56 92 PRO A N 1
ATOM 720 C CA . PRO A 1 92 ? 3.4 73.688 11.172 1 84.56 92 PRO A CA 1
ATOM 721 C C . PRO A 1 92 ? 2.639 74.5 12.219 1 84.56 92 PRO A C 1
ATOM 723 O O . PRO A 1 92 ? 2.914 75.688 12.406 1 84.56 92 PRO A O 1
ATOM 726 N N . HIS A 1 93 ? 1.706 73.938 12.891 1 87.69 93 HIS A N 1
ATOM 727 C CA . HIS A 1 93 ? 0.938 74.688 13.867 1 87.69 93 HIS A CA 1
ATOM 728 C C . HIS A 1 93 ? 1.636 74.688 15.227 1 87.69 93 HIS A C 1
ATOM 730 O O . HIS A 1 93 ? 1.081 75.188 16.203 1 87.69 93 HIS A O 1
ATOM 736 N N . LYS A 1 94 ? 2.779 74.125 15.398 1 87.06 94 LYS A N 1
ATOM 737 C CA . LYS A 1 94 ? 3.77 74.25 16.469 1 87.06 94 LYS A CA 1
ATOM 738 C C . LYS A 1 94 ? 3.312 73.562 17.734 1 87.06 94 LYS A C 1
ATOM 740 O O . LYS A 1 94 ? 3.855 73.75 18.812 1 87.06 94 LYS A O 1
ATOM 745 N N . TYR A 1 95 ? 2.219 72.75 17.656 1 89.56 95 TYR A N 1
ATOM 746 C CA . TYR A 1 95 ? 1.823 72 18.828 1 89.56 95 TYR A CA 1
ATOM 747 C C . TYR A 1 95 ? 1.221 70.625 18.438 1 89.56 95 TYR A C 1
ATOM 749 O O . TYR A 1 95 ? 0.876 70.438 17.281 1 89.56 95 TYR A O 1
ATOM 757 N N . ILE A 1 96 ? 1.282 69.75 19.406 1 89.69 96 ILE A N 1
ATOM 758 C CA . ILE A 1 96 ? 0.575 68.438 19.312 1 89.69 96 ILE A CA 1
ATOM 759 C C . ILE A 1 96 ? -0.344 68.312 20.516 1 89.69 96 ILE A C 1
ATOM 761 O O . ILE A 1 96 ? 0.047 68.562 21.656 1 89.69 96 ILE A O 1
ATOM 765 N N . ASP A 1 97 ? -1.585 67.938 20.203 1 90.06 97 ASP A N 1
ATOM 766 C CA . ASP A 1 97 ? -2.443 67.5 21.297 1 90.06 97 ASP A CA 1
ATOM 767 C C . ASP A 1 97 ? -2.113 66.062 21.672 1 90.06 97 ASP A C 1
ATOM 769 O O . ASP A 1 97 ? -2.664 65.125 21.109 1 90.06 97 ASP A O 1
ATOM 773 N N . ALA A 1 98 ? -1.284 65.875 22.672 1 89.31 98 ALA A N 1
ATOM 774 C CA . ALA A 1 98 ? -0.555 64.625 22.906 1 89.31 98 ALA A CA 1
ATOM 775 C C . ALA A 1 98 ? -1.42 63.656 23.672 1 89.31 98 ALA A C 1
ATOM 777 O O . ALA A 1 98 ? -1.318 62.438 23.438 1 89.31 98 ALA A O 1
ATOM 778 N N . LEU A 1 99 ? -2.211 64.062 24.594 1 92.44 99 LEU A N 1
ATOM 779 C CA . LEU A 1 99 ? -2.996 63.219 25.469 1 92.44 99 LEU A CA 1
ATOM 780 C C . LEU A 1 99 ? -4.395 63.781 25.688 1 92.44 99 LEU A C 1
ATOM 782 O O . LEU A 1 99 ? -4.543 64.938 26.094 1 92.44 99 LEU A O 1
ATOM 786 N N . LEU A 1 100 ? -5.332 63 25.359 1 92.75 100 LEU A N 1
ATOM 787 C CA . LEU A 1 100 ? -6.727 63.344 25.609 1 92.75 100 LEU A CA 1
ATOM 788 C C . LEU A 1 100 ? -7.297 62.5 26.75 1 92.75 100 LEU A C 1
ATOM 790 O O . LEU A 1 100 ? -7.121 61.281 26.766 1 92.75 100 LEU A O 1
ATOM 794 N N . ILE A 1 101 ? -7.895 63.094 27.656 1 93.38 101 ILE A N 1
ATOM 795 C CA . ILE A 1 101 ? -8.742 62.469 28.672 1 93.38 101 ILE A CA 1
ATOM 796 C C . ILE A 1 101 ? -10.195 62.875 28.438 1 93.38 101 ILE A C 1
ATOM 798 O O . ILE A 1 101 ? -10.633 63.938 28.922 1 93.38 101 ILE A O 1
ATOM 802 N N . GLY A 1 102 ? -10.945 62 27.797 1 91.62 102 GLY A N 1
ATOM 803 C CA . GLY A 1 102 ? -12.281 62.344 27.344 1 91.62 102 GLY A CA 1
ATOM 804 C C . GLY A 1 102 ? -13.312 62.281 28.469 1 91.62 102 GLY A C 1
ATOM 805 O O . GLY A 1 102 ? -13.117 61.594 29.453 1 91.62 102 GLY A O 1
ATOM 806 N N . GLU A 1 103 ? -14.398 63 28.219 1 91 103 GLU A N 1
ATOM 807 C CA . GLU A 1 103 ? -15.469 63.031 29.219 1 91 103 GLU A CA 1
ATOM 808 C C . GLU A 1 103 ? -16.109 61.656 29.375 1 91 103 GLU A C 1
ATOM 810 O O . GLU A 1 103 ? -16.734 61.375 30.391 1 91 103 GLU A O 1
ATOM 815 N N . ASN A 1 104 ? -15.992 60.812 28.344 1 88.25 104 ASN A N 1
ATOM 816 C CA . ASN A 1 104 ? -16.5 59.438 28.406 1 88.25 104 ASN A CA 1
ATOM 817 C C . ASN A 1 104 ? -15.539 58.5 29.125 1 88.25 104 ASN A C 1
ATOM 819 O O . ASN A 1 104 ? -15.82 57.312 29.297 1 88.25 104 ASN A O 1
ATOM 823 N N . GLY A 1 105 ? -14.422 59.062 29.531 1 89.56 105 GLY A N 1
ATOM 824 C CA . GLY A 1 105 ? -13.438 58.25 30.266 1 89.56 105 GLY A CA 1
ATOM 825 C C . GLY A 1 105 ? -12.422 57.594 29.359 1 89.56 105 GLY A C 1
ATOM 826 O O . GLY A 1 105 ? -11.508 56.938 29.828 1 89.56 105 GLY A O 1
ATOM 827 N N . ASN A 1 106 ? -12.609 57.719 28.016 1 92.69 106 ASN A N 1
ATOM 828 C CA . ASN A 1 106 ? -11.633 57.156 27.094 1 92.69 106 ASN A CA 1
ATOM 829 C C . ASN A 1 106 ? -10.383 58.062 27 1 92.69 106 ASN A C 1
ATOM 831 O O . ASN A 1 106 ? -10.453 59.25 27.234 1 92.69 106 ASN A O 1
ATOM 835 N N . ILE A 1 107 ? -9.273 57.438 26.719 1 94.25 107 ILE A N 1
ATOM 836 C CA . ILE A 1 107 ? -8.008 58.125 26.609 1 94.25 107 ILE A CA 1
ATOM 837 C C . ILE A 1 107 ? -7.465 58 25.188 1 94.25 107 ILE A C 1
ATOM 839 O O . ILE A 1 107 ? -7.465 56.938 24.609 1 94.25 107 ILE A O 1
ATOM 843 N N . GLY A 1 108 ? -7.105 59.062 24.625 1 93.56 108 GLY A N 1
ATOM 844 C CA . GLY A 1 108 ? -6.441 59.125 23.344 1 93.56 108 GLY A CA 1
ATOM 845 C C . GLY A 1 108 ? -5.02 59.625 23.406 1 93.56 108 GLY A C 1
ATOM 846 O O . GLY A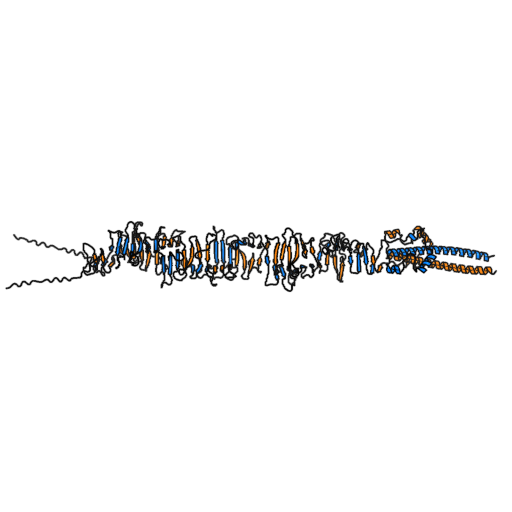 1 108 ? -4.766 60.656 24.047 1 93.56 108 GLY A O 1
ATOM 847 N N . ILE A 1 109 ? -4.133 58.906 22.922 1 92.12 109 ILE A N 1
ATOM 848 C CA . ILE A 1 109 ? -2.775 59.375 22.703 1 92.12 109 ILE A CA 1
ATOM 849 C C . ILE A 1 109 ? -2.572 59.688 21.219 1 92.12 109 ILE A C 1
ATOM 851 O O . ILE A 1 109 ? -2.641 58.781 20.375 1 92.12 109 ILE A O 1
ATOM 855 N N . GLY A 1 110 ? -2.322 60.875 20.812 1 89.06 110 GLY A N 1
ATOM 856 C CA . GLY A 1 110 ? -2.143 61.281 19.422 1 89.06 110 GLY A CA 1
ATOM 857 C C . GLY A 1 110 ? -3.453 61.5 18.688 1 89.06 110 GLY A C 1
ATOM 858 O O . GLY A 1 110 ? -3.461 61.688 17.469 1 89.06 110 GLY A O 1
ATOM 859 N N . THR A 1 111 ? -4.52 61.406 19.391 1 88.81 111 THR A N 1
ATOM 860 C CA . THR A 1 111 ? -5.832 61.625 18.797 1 88.81 111 THR A CA 1
ATOM 861 C C . THR A 1 111 ? -6.789 62.281 19.797 1 88.81 111 THR A C 1
ATOM 863 O O . THR A 1 111 ? -6.727 62 21 1 88.81 111 THR A O 1
ATOM 866 N N . THR A 1 112 ? -7.676 63.094 19.219 1 88.75 112 THR A N 1
ATOM 867 C CA . THR A 1 112 ? -8.711 63.719 20.047 1 88.75 112 THR A CA 1
ATOM 868 C C . THR A 1 112 ? -10.031 62.969 19.906 1 88.75 112 THR A C 1
ATOM 870 O O . THR A 1 112 ? -11.039 63.375 20.484 1 88.75 112 THR A O 1
ATOM 873 N N . THR A 1 113 ? -9.992 61.938 19.141 1 88.12 113 THR A N 1
ATOM 874 C CA . THR A 1 113 ? -11.172 61.125 18.906 1 88.12 113 THR A CA 1
ATOM 875 C C . THR A 1 113 ? -10.828 59.625 18.984 1 88.12 113 THR A C 1
ATOM 877 O O . THR A 1 113 ? -10.773 58.938 17.953 1 88.12 113 THR A O 1
ATOM 880 N N . PRO A 1 114 ? -10.586 59.156 20.234 1 90.38 114 PRO A N 1
ATOM 881 C CA . PRO A 1 114 ? -10.312 57.75 20.344 1 90.38 114 PRO A CA 1
ATOM 882 C C . PRO A 1 114 ? -11.352 56.875 19.641 1 90.38 114 PRO A C 1
ATOM 884 O O . PRO A 1 114 ? -12.555 57.125 19.766 1 90.38 114 PRO A O 1
ATOM 887 N N . SER A 1 115 ? -10.914 55.875 18.828 1 89.75 115 SER A N 1
ATOM 888 C CA . SER A 1 115 ? -11.789 55 18.047 1 89.75 115 SER A CA 1
ATOM 889 C C . SER A 1 115 ? -12.648 54.125 18.953 1 89.75 115 SER A C 1
ATOM 891 O O . SER A 1 115 ? -12.133 53.281 19.688 1 89.75 115 SER A O 1
ATOM 893 N N . ASN A 1 116 ? -13.938 54.281 18.953 1 89.5 116 ASN A N 1
ATOM 894 C CA . ASN A 1 116 ? -14.867 53.531 19.781 1 89.5 116 ASN A CA 1
ATOM 895 C C . ASN A 1 116 ? -16.25 53.438 19.109 1 89.5 116 ASN A C 1
ATOM 897 O O . ASN A 1 116 ? -17.266 53.625 19.781 1 89.5 116 ASN A O 1
ATOM 901 N N . ASP A 1 117 ? -16.219 53.125 17.828 1 84.94 117 ASP A N 1
ATOM 902 C CA . ASP A 1 117 ? -17.469 53.031 17.062 1 84.94 117 ASP A CA 1
ATOM 903 C C . ASP A 1 117 ? -18.328 51.875 17.578 1 84.94 117 ASP A C 1
ATOM 905 O O . ASP A 1 117 ? -19.547 51.906 17.438 1 84.94 117 ASP A O 1
ATOM 909 N N . GLN A 1 118 ? -17.766 50.906 18.25 1 84.56 118 GLN A N 1
ATOM 910 C CA . GLN A 1 118 ? -18.484 49.719 18.703 1 84.56 118 GLN A CA 1
ATOM 911 C C . GLN A 1 118 ? -19 49.906 20.125 1 84.56 118 GLN A C 1
ATOM 913 O O . GLN A 1 118 ? -19.656 49 20.672 1 84.56 118 GLN A O 1
ATOM 918 N N . GLY A 1 119 ? -18.688 51 20.781 1 86.56 119 GLY A N 1
ATOM 919 C CA . GLY A 1 119 ? -19.281 51.344 22.062 1 86.56 119 GLY A CA 1
ATOM 920 C C . GLY A 1 119 ? -18.625 50.625 23.234 1 86.56 119 GLY A C 1
ATOM 921 O O . GLY A 1 119 ? -19.312 50.156 24.141 1 86.56 119 GLY A O 1
ATOM 922 N N . TRP A 1 120 ? -17.359 50.562 23.25 1 89.88 120 TRP A N 1
ATOM 923 C CA . TRP A 1 120 ? -16.641 49.969 24.375 1 89.88 120 TRP A CA 1
ATOM 924 C C . TRP A 1 120 ? -16.703 50.906 25.594 1 89.88 120 TRP A C 1
ATOM 926 O O . TRP A 1 120 ? -16.688 52.125 25.453 1 89.88 120 TRP A O 1
ATOM 936 N N . ALA A 1 121 ? -16.703 50.25 26.781 1 88.12 121 ALA A N 1
ATOM 937 C CA . ALA A 1 121 ? -16.797 51 28.031 1 88.12 121 ALA A CA 1
ATOM 938 C C . ALA A 1 121 ? -15.555 51.844 28.266 1 88.12 121 ALA A C 1
ATOM 940 O O . ALA A 1 121 ? -15.641 52.938 28.828 1 88.12 121 ALA A O 1
ATOM 941 N N . ARG A 1 122 ? -14.445 51.312 27.906 1 91.44 122 ARG A N 1
ATOM 942 C CA . ARG A 1 122 ? -13.188 52.031 28.094 1 91.44 122 ARG A CA 1
ATOM 943 C C . ARG A 1 122 ? -12.211 51.75 26.953 1 91.44 122 ARG A C 1
ATOM 945 O O . ARG A 1 122 ? -12.047 50.594 26.562 1 91.44 122 ARG A O 1
ATOM 952 N N . VAL A 1 123 ? -11.648 52.875 26.438 1 92.56 123 VAL A N 1
ATOM 953 C CA . VAL A 1 123 ? -10.742 52.75 25.297 1 92.56 123 VAL A CA 1
ATOM 954 C C . VAL A 1 123 ? -9.477 53.562 25.562 1 92.56 123 VAL A C 1
ATOM 956 O O . VAL A 1 123 ? -9.539 54.688 26.016 1 92.56 123 VAL A O 1
ATOM 959 N N . LEU A 1 124 ? -8.336 52.875 25.453 1 93.62 124 LEU A N 1
ATOM 960 C CA . LEU A 1 124 ? -7.094 53.594 25.172 1 93.62 124 LEU A CA 1
ATOM 961 C C . LEU A 1 124 ? -6.73 53.5 23.703 1 93.62 124 LEU A C 1
ATOM 963 O O . LEU A 1 124 ? -6.52 52.406 23.172 1 93.62 124 LEU A O 1
ATOM 967 N N . ASP A 1 125 ? -6.691 54.531 23 1 92.75 125 ASP A N 1
ATOM 968 C CA . ASP A 1 125 ? -6.367 54.562 21.578 1 92.75 125 ASP A CA 1
ATOM 969 C C . ASP A 1 125 ? -5.078 55.344 21.328 1 92.75 125 ASP A C 1
ATOM 971 O O . ASP A 1 125 ? -5.039 56.562 21.531 1 92.75 125 ASP A O 1
ATOM 975 N N . VAL A 1 126 ? -4.039 54.625 21 1 93.69 126 VAL A N 1
ATOM 976 C CA . VAL A 1 126 ? -2.781 55.25 20.594 1 93.69 126 VAL A CA 1
ATOM 977 C C . VAL A 1 126 ? -2.75 55.406 19.078 1 93.69 126 VAL A C 1
ATOM 979 O O . VAL A 1 126 ? -2.59 54.406 18.359 1 93.69 126 VAL A O 1
ATOM 982 N N . ALA A 1 127 ? -2.799 56.594 18.547 1 91.44 127 ALA A N 1
ATOM 983 C CA . ALA A 1 127 ? -2.988 56.812 17.109 1 91.44 127 ALA A CA 1
ATOM 984 C C . ALA A 1 127 ? -1.813 57.594 16.516 1 91.44 127 ALA A C 1
ATOM 986 O O . ALA A 1 127 ? -1.273 58.5 17.156 1 91.44 127 ALA A O 1
ATOM 987 N N . GLY A 1 128 ? -1.311 57.156 15.383 1 88.62 128 GLY A N 1
ATOM 988 C CA . GLY A 1 128 ? -0.302 57.812 14.586 1 88.62 128 GLY A CA 1
ATOM 989 C C . GLY A 1 128 ? -0.632 57.844 13.109 1 88.62 128 GLY A C 1
ATOM 990 O O . GLY A 1 128 ? -1.42 57.031 12.625 1 88.62 128 GLY A O 1
ATOM 991 N N . ASN A 1 129 ? -0.148 58.906 12.398 1 83.81 129 ASN A N 1
ATOM 992 C CA . ASN A 1 129 ? -0.481 59.094 10.992 1 83.81 129 ASN A CA 1
ATOM 993 C C . ASN A 1 129 ? -0.099 57.875 10.156 1 83.81 129 ASN A C 1
ATOM 995 O O . ASN A 1 129 ? -0.939 57.281 9.461 1 83.81 129 ASN A O 1
ATOM 999 N N . ASP A 1 130 ? 1.158 57.375 10.195 1 86.44 130 ASP A N 1
ATOM 1000 C CA . ASP A 1 130 ? 1.628 56.281 9.359 1 86.44 130 ASP A CA 1
ATOM 1001 C C . ASP A 1 130 ? 1.708 55 10.164 1 86.44 130 ASP A C 1
ATOM 1003 O O . ASP A 1 130 ? 1.428 53.906 9.633 1 86.44 130 ASP A O 1
ATOM 1007 N N . HIS A 1 131 ? 2.053 55.094 11.328 1 89.75 131 HIS A N 1
ATOM 1008 C CA . HIS A 1 131 ? 2.215 53.906 12.172 1 89.75 131 HIS A CA 1
ATOM 1009 C C . HIS A 1 131 ? 2.098 54.281 13.648 1 89.75 131 HIS A C 1
ATOM 1011 O O . HIS A 1 131 ? 2.264 55.438 14.023 1 89.75 131 HIS A O 1
ATOM 1017 N N . SER A 1 132 ? 1.652 53.406 14.453 1 92.56 132 SER A N 1
ATOM 1018 C CA . SER A 1 132 ? 1.596 53.531 15.914 1 92.56 132 SER A CA 1
ATOM 1019 C C . SER A 1 132 ? 1.916 52.188 16.578 1 92.56 132 SER A C 1
ATOM 1021 O O . SER A 1 132 ? 1.843 51.125 15.93 1 92.56 132 SER A O 1
ATOM 1023 N N . LYS A 1 133 ? 2.395 52.188 17.797 1 91.62 133 LYS A N 1
ATOM 1024 C CA . LYS A 1 133 ? 2.688 50.969 18.531 1 91.62 133 LYS A CA 1
ATOM 1025 C C . LYS A 1 133 ? 2.438 51.125 20.016 1 91.62 133 LYS A C 1
ATOM 1027 O O . LYS A 1 133 ? 2.43 52.25 20.531 1 91.62 133 LYS A O 1
ATOM 1032 N N . ILE A 1 134 ? 2.088 50.188 20.688 1 91.69 134 ILE A N 1
ATOM 1033 C CA . ILE A 1 134 ? 2.09 50.031 22.141 1 91.69 134 ILE A CA 1
ATOM 1034 C C . ILE A 1 134 ? 3.104 48.969 22.531 1 91.69 134 ILE A C 1
ATOM 1036 O O . ILE A 1 134 ? 3.074 47.844 22.016 1 91.69 134 ILE A O 1
ATOM 1040 N N . LEU A 1 135 ? 4.047 49.312 23.453 1 89.69 135 LEU A N 1
ATOM 1041 C CA . LEU A 1 135 ? 5.168 48.438 23.781 1 89.69 135 LEU A CA 1
ATOM 1042 C C . LEU A 1 135 ? 5.211 48.156 25.266 1 89.69 135 LEU A C 1
ATOM 1044 O O . LEU A 1 135 ? 4.965 49.031 26.094 1 89.69 135 LEU A O 1
ATOM 1048 N N . ALA A 1 136 ? 5.418 46.906 25.594 1 87.75 136 ALA A N 1
ATOM 1049 C CA . ALA A 1 136 ? 5.902 46.5 26.906 1 87.75 136 ALA A CA 1
ATOM 1050 C C . ALA A 1 136 ? 7.391 46.188 26.875 1 87.75 136 ALA A C 1
ATOM 1052 O O . ALA A 1 136 ? 7.832 45.344 26.109 1 87.75 136 ALA A O 1
ATOM 1053 N N . THR A 1 137 ? 8.141 46.969 27.516 1 86.88 137 THR A N 1
ATOM 1054 C CA . THR A 1 137 ? 9.594 46.844 27.5 1 86.88 137 THR A CA 1
ATOM 1055 C C . THR A 1 137 ? 10.141 46.562 28.891 1 86.88 137 THR A C 1
ATOM 1057 O O . THR A 1 137 ? 9.641 47.094 29.891 1 86.88 137 THR A O 1
ATOM 1060 N N . ASN A 1 138 ? 10.945 45.438 28.984 1 77.94 138 ASN A N 1
ATOM 1061 C CA . ASN A 1 138 ? 11.617 45.25 30.266 1 77.94 138 ASN A CA 1
ATOM 1062 C C . ASN A 1 138 ? 12.875 46.094 30.375 1 77.94 138 ASN A C 1
ATOM 1064 O O . ASN A 1 138 ? 13.195 46.844 29.469 1 77.94 138 ASN A O 1
ATOM 1068 N N . SER A 1 139 ? 13.695 45.656 31.531 1 66.75 139 SER A N 1
ATOM 1069 C CA . SER A 1 139 ? 14.859 46.469 31.875 1 66.75 139 SER A CA 1
ATOM 1070 C C . SER A 1 139 ? 15.922 46.406 30.797 1 66.75 139 SER A C 1
ATOM 1072 O O . SER A 1 139 ? 16.078 45.375 30.125 1 66.75 139 SER A O 1
ATOM 1074 N N . ASN A 1 140 ? 16.516 47.375 30.531 1 68.81 140 ASN A N 1
ATOM 1075 C CA . ASN A 1 140 ? 17.609 47.688 29.609 1 68.81 140 ASN A CA 1
ATOM 1076 C C . ASN A 1 140 ? 17.219 47.438 28.156 1 68.81 140 ASN A C 1
ATOM 1078 O O . ASN A 1 140 ? 18.062 47.125 27.328 1 68.81 140 ASN A O 1
ATOM 1082 N N . ALA A 1 141 ? 15.688 47.219 27.875 1 73.69 141 ALA A N 1
ATOM 1083 C CA . ALA A 1 141 ? 15.141 47.188 26.531 1 73.69 141 ALA A CA 1
ATOM 1084 C C . ALA A 1 141 ? 15.594 45.906 25.797 1 73.69 141 ALA A C 1
ATOM 1086 O O . ALA A 1 141 ? 15.68 45.906 24.562 1 73.69 141 ALA A O 1
ATOM 1087 N N . THR A 1 142 ? 15.891 44.844 26.703 1 80.81 142 THR A N 1
ATOM 1088 C CA . THR A 1 142 ? 16.281 43.562 26.109 1 80.81 142 THR A CA 1
ATOM 1089 C C . THR A 1 142 ? 15.078 42.906 25.406 1 80.81 142 THR A C 1
ATOM 1091 O O . THR A 1 142 ? 15.234 42.312 24.344 1 80.81 142 THR A O 1
ATOM 1094 N N . TYR A 1 143 ? 13.938 43 26.094 1 87 143 TYR A N 1
ATOM 1095 C CA . TYR A 1 143 ? 12.719 42.406 25.531 1 87 143 TYR A CA 1
ATOM 1096 C C . TYR A 1 143 ? 11.68 43.5 25.25 1 87 143 TYR A C 1
ATOM 1098 O O . TYR A 1 143 ? 11.258 44.219 26.172 1 87 143 TYR A O 1
ATOM 1106 N N . LYS A 1 144 ? 11.383 43.688 24 1 90.12 144 LYS A N 1
ATOM 1107 C CA . LYS A 1 144 ? 10.336 44.594 23.547 1 90.12 144 LYS A CA 1
ATOM 1108 C C . LYS A 1 144 ? 9.219 43.844 22.828 1 90.12 144 LYS A C 1
ATOM 1110 O O . LYS A 1 144 ? 9.438 43.281 21.766 1 90.12 144 LYS A O 1
ATOM 1115 N N . THR A 1 145 ? 8.078 43.719 23.484 1 92 145 THR A N 1
ATOM 1116 C CA . THR A 1 145 ? 6.918 43.062 22.906 1 92 145 THR A CA 1
ATOM 1117 C C . THR A 1 145 ? 5.734 44 22.812 1 92 145 THR A C 1
ATOM 1119 O O . THR A 1 145 ? 5.484 44.812 23.719 1 92 145 THR A O 1
ATOM 1122 N N . GLY A 1 146 ? 5.047 44.031 21.625 1 92.88 146 GLY A N 1
ATOM 1123 C CA . GLY A 1 146 ? 3.99 45.031 21.5 1 92.88 146 GLY A CA 1
ATOM 1124 C C . GLY A 1 146 ? 3.016 44.719 20.375 1 92.88 146 GLY A C 1
ATOM 1125 O O . GLY A 1 146 ? 3.018 43.625 19.828 1 92.88 146 GLY A O 1
ATOM 1126 N N . ILE A 1 147 ? 2.098 45.656 20.219 1 93.5 147 ILE A N 1
ATOM 1127 C CA . ILE A 1 147 ? 1.104 45.688 19.156 1 93.5 147 ILE A CA 1
ATOM 1128 C C . ILE A 1 147 ? 1.395 46.875 18.234 1 93.5 147 ILE A C 1
ATOM 1130 O O . ILE A 1 147 ? 1.75 47.969 18.703 1 93.5 147 ILE A O 1
ATOM 1134 N N . PHE A 1 148 ? 1.304 46.594 16.906 1 90.38 148 PHE A N 1
ATOM 1135 C CA . PHE A 1 148 ? 1.679 47.594 15.922 1 90.38 148 PHE A CA 1
ATOM 1136 C C . PHE A 1 148 ? 0.622 47.688 14.828 1 90.38 148 PHE A C 1
ATOM 1138 O O . PHE A 1 148 ? 0.049 46.688 14.414 1 90.38 148 PHE A O 1
ATOM 1145 N N . SER A 1 149 ? 0.336 48.812 14.406 1 92 149 SER A N 1
ATOM 1146 C CA . SER A 1 149 ? -0.352 49.125 13.148 1 92 149 SER A CA 1
ATOM 1147 C C . SER A 1 149 ? 0.521 49.938 12.219 1 92 149 SER A C 1
ATOM 1149 O O . SER A 1 149 ? 1.096 50.938 12.633 1 92 149 SER A O 1
ATOM 1151 N N . HIS A 1 150 ? 0.714 49.438 11.07 1 90.62 150 HIS A N 1
ATOM 1152 C CA . HIS A 1 150 ? 1.657 50.094 10.164 1 90.62 150 HIS A CA 1
ATOM 1153 C C . HIS A 1 150 ? 1.136 50.094 8.727 1 90.62 150 HIS A C 1
ATOM 1155 O O . HIS A 1 150 ? 0.659 49.062 8.242 1 90.62 150 HIS A O 1
ATOM 1161 N N . ASN A 1 151 ? 1.294 51.25 8.008 1 87.88 151 ASN A N 1
ATOM 1162 C CA . ASN A 1 151 ? 0.771 51.406 6.656 1 87.88 151 ASN A CA 1
ATOM 1163 C C . ASN A 1 151 ? 1.633 50.656 5.633 1 87.88 151 ASN A C 1
ATOM 1165 O O . ASN A 1 151 ? 1.139 50.219 4.586 1 87.88 151 ASN A O 1
ATOM 1169 N N . ASN A 1 152 ? 2.943 50.438 5.883 1 85.5 152 ASN A N 1
ATOM 1170 C CA . ASN A 1 152 ? 3.85 50 4.824 1 85.5 152 ASN A CA 1
ATOM 1171 C C . ASN A 1 152 ? 4.602 48.75 5.211 1 85.5 152 ASN A C 1
ATOM 1173 O O . ASN A 1 152 ? 5.18 48.062 4.355 1 85.5 152 ASN A O 1
ATOM 1177 N N . TRP A 1 153 ? 4.703 48.406 6.504 1 84.88 153 TRP A N 1
ATOM 1178 C CA . TRP A 1 153 ? 5.414 47.188 6.914 1 84.88 153 TRP A CA 1
ATOM 1179 C C . TRP A 1 153 ? 4.762 45.938 6.312 1 84.88 153 TRP A C 1
ATOM 1181 O O . TRP A 1 153 ? 3.609 45.625 6.617 1 84.88 153 TRP A O 1
ATOM 1191 N N . HIS A 1 154 ? 5.539 45.25 5.465 1 85.12 154 HIS A N 1
ATOM 1192 C CA . HIS A 1 154 ? 5.129 43.969 4.883 1 85.12 154 HIS A CA 1
ATOM 1193 C C . HIS A 1 154 ? 3.762 44.094 4.219 1 85.12 154 HIS A C 1
ATOM 1195 O O . HIS A 1 154 ? 2.887 43.25 4.438 1 85.12 154 HIS A O 1
ATOM 1201 N N . GLY A 1 155 ? 3.496 45.188 3.484 1 80.56 155 GLY A N 1
ATOM 1202 C CA . GLY A 1 155 ? 2.264 45.406 2.746 1 80.56 155 GLY A CA 1
ATOM 1203 C C . GLY A 1 155 ? 1.194 46.094 3.568 1 80.56 155 GLY A C 1
ATOM 1204 O O . GLY A 1 155 ? 0.086 46.344 3.082 1 80.56 155 GLY A O 1
ATOM 1205 N N . GLY A 1 156 ? 1.546 46.562 4.797 1 84.75 156 GLY A N 1
ATOM 1206 C CA . GLY A 1 156 ? 0.594 47.25 5.66 1 84.75 156 GLY A CA 1
ATOM 1207 C C . GLY A 1 156 ? -0.302 46.312 6.434 1 84.75 156 GLY A C 1
ATOM 1208 O O . GLY A 1 156 ? -0.643 45.219 5.941 1 84.75 156 GLY A O 1
ATOM 1209 N N . GLY A 1 157 ? -0.567 46.656 7.66 1 90 157 GLY A N 1
ATOM 1210 C CA . GLY A 1 157 ? -1.441 45.812 8.461 1 90 157 GLY A CA 1
ATOM 1211 C C . GLY A 1 157 ? -1.188 45.938 9.953 1 90 157 GLY A C 1
ATOM 1212 O O . GLY A 1 157 ? -0.691 46.969 10.414 1 90 157 GLY A O 1
ATOM 1213 N N . GLY A 1 158 ? -1.772 44.969 10.688 1 92.38 158 GLY A N 1
ATOM 1214 C CA . GLY A 1 158 ? -1.579 44.844 12.117 1 92.38 158 GLY A CA 1
ATOM 1215 C C . GLY A 1 158 ? -0.559 43.781 12.5 1 92.38 158 GLY A C 1
ATOM 1216 O O . GLY A 1 158 ? -0.493 42.719 11.875 1 92.38 158 GLY A O 1
ATOM 1217 N N . PHE A 1 159 ? 0.304 44.125 13.43 1 92.69 159 PHE A N 1
ATOM 1218 C CA . PHE A 1 159 ? 1.365 43.219 13.883 1 92.69 159 PHE A CA 1
ATOM 1219 C C . PHE A 1 159 ? 1.323 43.062 15.398 1 92.69 159 PHE A C 1
ATOM 1221 O O . PHE A 1 159 ? 1.029 44.031 16.125 1 92.69 159 PHE A O 1
ATOM 1228 N N . LEU A 1 160 ? 1.477 41.906 15.82 1 94.19 160 LEU A N 1
ATOM 1229 C CA . LEU A 1 160 ? 1.663 41.562 17.234 1 94.19 160 LEU A CA 1
ATOM 1230 C C . LEU A 1 160 ? 2.943 40.75 17.422 1 94.19 160 LEU A C 1
ATOM 1232 O O . LEU A 1 160 ? 3.162 39.75 16.734 1 94.19 160 LEU A O 1
ATOM 1236 N N . GLY A 1 161 ? 3.773 41.219 18.312 1 94.62 161 GLY A N 1
ATOM 1237 C CA . GLY A 1 161 ? 4.941 40.406 18.578 1 94.62 161 GLY A CA 1
ATOM 1238 C C . GLY A 1 161 ? 6.109 41.188 19.141 1 94.62 161 GLY A C 1
ATOM 1239 O O . GLY A 1 161 ? 5.922 42.094 19.953 1 94.62 161 GLY A O 1
ATOM 1240 N N . THR A 1 162 ? 7.312 40.688 18.797 1 91.88 162 THR A N 1
ATOM 1241 C CA . THR A 1 162 ? 8.508 41.25 19.438 1 91.88 162 THR A CA 1
ATOM 1242 C C . THR A 1 162 ? 9.234 42.188 18.484 1 91.88 162 THR A C 1
ATOM 1244 O O . THR A 1 162 ? 9.344 41.938 17.297 1 91.88 162 THR A O 1
ATOM 1247 N N . GLU A 1 163 ? 9.633 43.25 18.984 1 89.69 163 GLU A N 1
ATOM 1248 C CA . GLU A 1 163 ? 10.539 44.125 18.266 1 89.69 163 GLU A CA 1
ATOM 1249 C C . GLU A 1 163 ? 11.992 43.688 18.422 1 89.69 163 GLU A C 1
ATOM 1251 O O . GLU A 1 163 ? 12.781 43.812 17.469 1 89.69 163 GLU A O 1
ATOM 1256 N N . SER A 1 164 ? 12.305 43.344 19.703 1 87.5 164 SER A N 1
ATOM 1257 C CA . SER A 1 164 ? 13.617 42.719 19.953 1 87.5 164 SER A CA 1
ATOM 1258 C C . SER A 1 164 ? 13.664 41.312 19.438 1 87.5 164 SER A C 1
ATOM 1260 O O . SER A 1 164 ? 12.625 40.656 19.25 1 87.5 164 SER A O 1
ATOM 1262 N N . ASN A 1 165 ? 14.852 40.844 19.172 1 90.94 165 ASN A N 1
ATOM 1263 C CA . ASN A 1 165 ? 15.031 39.5 18.609 1 90.94 165 ASN A CA 1
ATOM 1264 C C . ASN A 1 165 ? 14.922 38.438 19.688 1 90.94 165 ASN A C 1
ATOM 1266 O O . ASN A 1 165 ? 15.914 37.812 20.062 1 90.94 165 ASN A O 1
ATOM 1270 N N . HIS A 1 166 ? 13.742 38.156 20.188 1 91.56 166 HIS A N 1
ATOM 1271 C CA . HIS A 1 166 ? 13.43 37.094 21.109 1 91.56 166 HIS A CA 1
ATOM 1272 C C . HIS A 1 166 ? 12.125 36.375 20.734 1 91.56 166 HIS A C 1
ATOM 1274 O O . HIS A 1 166 ? 11.391 36.875 19.859 1 91.56 166 HIS A O 1
ATOM 1280 N N . ASN A 1 167 ? 11.875 35.219 21.266 1 94.69 167 ASN A N 1
ATOM 1281 C CA . ASN A 1 167 ? 10.703 34.438 20.938 1 94.69 167 ASN A CA 1
ATOM 1282 C C . ASN A 1 167 ? 9.414 35.094 21.406 1 94.69 167 ASN A C 1
ATOM 1284 O O . ASN A 1 167 ? 9.438 35.906 22.344 1 94.69 167 ASN A O 1
ATOM 1288 N N . LEU A 1 168 ? 8.312 34.844 20.719 1 94.06 168 LEU A N 1
ATOM 1289 C CA . LEU A 1 168 ? 6.969 35.219 21.141 1 94.06 168 LEU A CA 1
ATOM 1290 C C . LEU A 1 168 ? 6.199 34 21.656 1 94.06 168 LEU A C 1
ATOM 1292 O O . LEU A 1 168 ? 6.082 33 20.953 1 94.06 168 LEU A O 1
ATOM 1296 N N . HIS A 1 169 ? 5.691 34 22.828 1 94.31 169 HIS A N 1
ATOM 1297 C CA . HIS A 1 169 ? 4.859 32.969 23.406 1 94.31 169 HIS A CA 1
ATOM 1298 C C . HIS A 1 169 ? 3.43 33.438 23.625 1 94.31 169 HIS A C 1
ATOM 1300 O O . HIS A 1 169 ? 3.213 34.469 24.25 1 94.31 169 HIS A O 1
ATOM 1306 N N . LEU A 1 170 ? 2.502 32.844 22.984 1 93.94 170 LEU A N 1
ATOM 1307 C CA . LEU A 1 170 ? 1.102 33.031 23.344 1 93.94 170 LEU A CA 1
ATOM 1308 C C . LEU A 1 170 ? 0.715 32.156 24.531 1 93.94 170 LEU A C 1
ATOM 1310 O O . LEU A 1 170 ? 0.979 30.953 24.531 1 93.94 170 LEU A O 1
ATOM 1314 N N . ILE A 1 171 ? 0.131 32.75 25.547 1 91.31 171 ILE A N 1
ATOM 1315 C CA . ILE A 1 171 ? -0.022 32.062 26.828 1 91.31 171 ILE A CA 1
ATOM 1316 C C . ILE A 1 171 ? -1.493 32.062 27.234 1 91.31 171 ILE A C 1
ATOM 1318 O O . ILE A 1 171 ? -2.262 32.938 26.828 1 91.31 171 ILE A O 1
ATOM 1322 N N . THR A 1 172 ? -1.977 31.141 27.891 1 91.19 172 THR A N 1
ATOM 1323 C CA . THR A 1 172 ? -3.195 31.094 28.703 1 91.19 172 THR A CA 1
ATOM 1324 C C . THR A 1 172 ? -2.887 30.656 30.125 1 91.19 172 THR A C 1
ATOM 1326 O O . THR A 1 172 ? -2.156 29.688 30.344 1 91.19 172 THR A O 1
ATOM 1329 N N . GLY A 1 173 ? -3.336 31.469 31.141 1 88.81 173 GLY A N 1
ATOM 1330 C CA . GLY A 1 173 ? -3.053 31.172 32.531 1 88.81 173 GLY A CA 1
ATOM 1331 C C . GLY A 1 173 ? -1.569 31.156 32.844 1 88.81 173 GLY A C 1
ATOM 1332 O O . GLY A 1 173 ? -1.097 30.281 33.594 1 88.81 173 GLY A O 1
ATOM 1333 N N . TYR A 1 174 ? -0.881 31.969 32.219 1 88.19 174 TYR A N 1
ATOM 1334 C CA . TYR A 1 174 ? 0.545 32.188 32.438 1 88.19 174 TYR A CA 1
ATOM 1335 C C . TYR A 1 174 ? 1.358 30.984 31.969 1 88.19 174 TYR A C 1
ATOM 1337 O O . TYR A 1 174 ? 2.479 30.766 32.438 1 88.19 174 TYR A O 1
ATOM 1345 N N . THR A 1 175 ? 0.745 30.125 31.156 1 90.56 175 THR A N 1
ATOM 1346 C CA . THR A 1 175 ? 1.43 28.969 30.578 1 90.56 175 THR A CA 1
ATOM 1347 C C . THR A 1 175 ? 1.546 29.109 29.062 1 90.56 175 THR A C 1
ATOM 1349 O O . THR A 1 175 ? 0.546 29.328 28.391 1 90.56 175 THR A O 1
ATOM 1352 N N . PRO A 1 176 ? 2.75 28.953 28.547 1 93.06 176 PRO A N 1
ATOM 1353 C CA . PRO A 1 176 ? 2.877 29.031 27.094 1 93.06 176 PRO A CA 1
ATOM 1354 C C . PRO A 1 176 ? 2.145 27.906 26.375 1 93.06 176 PRO A C 1
ATOM 1356 O O . PRO A 1 176 ? 2.24 26.734 26.781 1 93.06 176 PRO A O 1
ATOM 1359 N N . ARG A 1 177 ? 1.318 28.234 25.328 1 95.06 177 ARG A N 1
ATOM 1360 C CA . ARG A 1 177 ? 0.583 27.266 24.531 1 95.06 177 ARG A CA 1
ATOM 1361 C C . ARG A 1 177 ? 1.121 27.188 23.109 1 95.06 177 ARG A C 1
ATOM 1363 O O . ARG A 1 177 ? 1.17 26.125 22.5 1 95.06 177 ARG A O 1
ATOM 1370 N N . ILE A 1 178 ? 1.458 28.328 22.5 1 95.19 178 ILE A N 1
ATOM 1371 C CA . ILE A 1 178 ? 2.074 28.438 21.188 1 95.19 178 ILE A CA 1
ATOM 1372 C C . ILE A 1 178 ? 3.363 29.25 21.281 1 95.19 178 ILE A C 1
ATOM 1374 O O . ILE A 1 178 ? 3.371 30.344 21.859 1 95.19 178 ILE A O 1
ATOM 1378 N N . SER A 1 179 ? 4.414 28.734 20.828 1 95.12 179 SER A N 1
ATOM 1379 C CA . SER A 1 179 ? 5.699 29.422 20.812 1 95.12 179 SER A CA 1
ATOM 1380 C C . SER A 1 179 ? 6.168 29.688 19.391 1 95.12 179 SER A C 1
ATOM 1382 O O . SER A 1 179 ? 6.289 28.75 18.594 1 95.12 179 SER A O 1
ATOM 1384 N N . ILE A 1 180 ? 6.348 30.891 19.062 1 95.69 180 ILE A N 1
ATOM 1385 C CA . ILE A 1 180 ? 6.883 31.328 17.781 1 95.69 180 ILE A CA 1
ATOM 1386 C C . ILE A 1 180 ? 8.328 31.781 17.953 1 95.69 180 ILE A C 1
ATOM 1388 O O . ILE A 1 180 ? 8.594 32.812 18.562 1 95.69 180 ILE A O 1
ATOM 1392 N N . LEU A 1 181 ? 9.266 31.078 17.359 1 94.19 181 LEU A N 1
ATOM 1393 C CA . LEU A 1 181 ? 10.688 31.297 17.594 1 94.19 181 LEU A CA 1
ATOM 1394 C C . LEU A 1 181 ? 11.242 32.344 16.625 1 94.19 181 LEU A C 1
ATOM 1396 O O . LEU A 1 181 ? 10.602 32.656 15.617 1 94.19 181 LEU A O 1
ATOM 1400 N N . THR A 1 182 ? 12.422 32.844 16.906 1 94.38 182 THR A N 1
ATOM 1401 C CA . THR A 1 182 ? 13.039 33.906 16.094 1 94.38 182 THR A CA 1
ATOM 1402 C C . THR A 1 182 ? 13.438 33.375 14.727 1 94.38 182 THR A C 1
ATOM 1404 O O . THR A 1 182 ? 13.562 34.125 13.766 1 94.38 182 THR A O 1
ATOM 1407 N N . ASN A 1 183 ? 13.672 32.031 14.625 1 92.31 183 ASN A N 1
ATOM 1408 C CA . ASN A 1 183 ? 14.016 31.453 13.336 1 92.31 183 ASN A CA 1
ATOM 1409 C C . ASN A 1 183 ? 12.766 31.156 12.508 1 92.31 183 ASN A C 1
ATOM 1411 O O . ASN A 1 183 ? 12.859 30.688 11.375 1 92.31 183 ASN A O 1
ATOM 1415 N N . GLY A 1 184 ? 11.594 31.359 13.141 1 93.62 184 GLY A N 1
ATOM 1416 C CA . GLY A 1 184 ? 10.352 31.203 12.414 1 93.62 184 GLY A CA 1
ATOM 1417 C C . GLY A 1 184 ? 9.656 29.891 12.695 1 93.62 184 GLY A C 1
ATOM 1418 O O . GLY A 1 184 ? 8.516 29.688 12.273 1 93.62 184 GLY A O 1
ATOM 1419 N N . ASP A 1 185 ? 10.344 28.938 13.414 1 94.56 185 ASP A N 1
ATOM 1420 C CA . ASP A 1 185 ? 9.68 27.703 13.797 1 94.56 185 ASP A CA 1
ATOM 1421 C C . ASP A 1 185 ? 8.578 27.969 14.82 1 94.56 185 ASP A C 1
ATOM 1423 O O . ASP A 1 185 ? 8.672 28.906 15.617 1 94.56 185 ASP A O 1
ATOM 1427 N N . THR A 1 186 ? 7.477 27.203 14.734 1 96 186 THR A N 1
ATOM 1428 C CA . THR A 1 186 ? 6.344 27.359 15.633 1 96 186 THR A CA 1
ATOM 1429 C C . THR A 1 186 ? 6.051 26.047 16.375 1 96 186 THR A C 1
ATOM 1431 O O . THR A 1 186 ? 5.988 24.984 15.758 1 96 186 THR A O 1
ATOM 1434 N N . GLY A 1 187 ? 5.957 26.109 17.609 1 95.38 187 GLY A N 1
ATOM 1435 C CA . GLY A 1 187 ? 5.586 24.969 18.438 1 95.38 187 GLY A CA 1
ATOM 1436 C C . GLY A 1 187 ? 4.246 25.156 19.141 1 95.38 187 GLY A C 1
ATOM 1437 O O . GLY A 1 187 ? 3.965 26.219 19.688 1 95.38 187 GLY A O 1
ATOM 1438 N N . ILE A 1 188 ? 3.393 24.234 19.047 1 94.69 188 ILE A N 1
ATOM 1439 C CA . ILE A 1 188 ? 2.188 24.125 19.859 1 94.69 188 ILE A CA 1
ATOM 1440 C C . ILE A 1 188 ? 2.389 23.047 20.938 1 94.69 188 ILE A C 1
ATOM 1442 O O . ILE A 1 188 ? 2.594 21.875 20.625 1 94.69 188 ILE A O 1
ATOM 1446 N N . GLY A 1 189 ? 2.373 23.375 22.156 1 93 189 GLY A N 1
ATOM 1447 C CA . GLY A 1 189 ? 2.586 22.469 23.266 1 93 189 GLY A CA 1
ATOM 1448 C C . GLY A 1 189 ? 4.051 22.25 23.594 1 93 189 GLY A C 1
ATOM 1449 O O . GLY A 1 189 ? 4.395 21.406 24.406 1 93 189 GLY A O 1
ATOM 1450 N N . THR A 1 190 ? 4.918 23.016 22.938 1 91.94 190 THR A N 1
ATOM 1451 C CA . THR A 1 190 ? 6.352 22.891 23.203 1 91.94 190 THR A CA 1
ATOM 1452 C C . THR A 1 190 ? 7.043 24.234 23 1 91.94 190 THR A C 1
ATOM 1454 O O . THR A 1 190 ? 6.641 25.031 22.141 1 91.94 190 THR A O 1
ATOM 1457 N N . LEU A 1 191 ? 8.133 24.469 23.766 1 92.81 191 LEU A N 1
ATOM 1458 C CA . LEU A 1 191 ? 8.953 25.672 23.641 1 92.81 191 LEU A CA 1
ATOM 1459 C C . LEU A 1 191 ? 10.094 25.453 22.656 1 92.81 191 LEU A C 1
ATOM 1461 O O . LEU A 1 191 ? 10.766 26.406 22.25 1 92.81 191 LEU A O 1
ATOM 1465 N N . THR A 1 192 ? 10.25 24.188 22.328 1 91.62 192 THR A N 1
ATOM 1466 C CA . THR A 1 192 ? 11.383 23.812 21.5 1 91.62 192 THR A CA 1
ATOM 1467 C C . THR A 1 192 ? 10.93 22.906 20.359 1 91.62 192 THR A C 1
ATOM 1469 O O . THR A 1 192 ? 11.148 21.688 20.391 1 91.62 192 THR A O 1
ATOM 1472 N N . PRO A 1 193 ? 10.289 23.516 19.297 1 92.88 193 PRO A N 1
ATOM 1473 C CA . PRO A 1 193 ? 9.922 22.688 18.141 1 92.88 193 PRO A CA 1
ATOM 1474 C C . PRO A 1 193 ? 11.086 21.844 17.625 1 92.88 193 PRO A C 1
ATOM 1476 O O . PRO A 1 193 ? 12.227 22.312 17.578 1 92.88 193 PRO A O 1
ATOM 1479 N N . SER A 1 194 ? 10.82 20.594 17.328 1 90.44 194 SER A N 1
ATOM 1480 C CA . SER A 1 194 ? 11.852 19.656 16.891 1 90.44 194 SER A CA 1
ATOM 1481 C C . SER A 1 194 ? 12.359 20 15.5 1 90.44 194 SER A C 1
ATOM 1483 O O . SER A 1 194 ? 11.641 19.859 14.516 1 90.44 194 SER A O 1
ATOM 1485 N N . ASN A 1 195 ? 13.625 20.391 15.328 1 91.25 195 ASN A N 1
ATOM 1486 C CA . ASN A 1 195 ? 14.25 20.734 14.055 1 91.25 195 ASN A CA 1
ATOM 1487 C C . ASN A 1 195 ? 15.742 20.422 14.07 1 91.25 195 ASN A C 1
ATOM 1489 O O . ASN A 1 195 ? 16.562 21.266 13.664 1 91.25 195 ASN A O 1
ATOM 1493 N N . ASP A 1 196 ? 16.062 19.219 14.523 1 85.25 196 ASP A N 1
ATOM 1494 C CA . ASP A 1 196 ? 17.453 18.828 14.594 1 85.25 196 ASP A CA 1
ATOM 1495 C C . ASP A 1 196 ? 18.062 18.688 13.203 1 85.25 196 ASP A C 1
ATOM 1497 O O . ASP A 1 196 ? 19.281 18.812 13.031 1 85.25 196 ASP A O 1
ATOM 1501 N N . GLN A 1 197 ? 17.297 18.469 12.195 1 85.62 197 GLN A N 1
ATOM 1502 C CA . GLN A 1 197 ? 17.766 18.234 10.836 1 85.62 197 GLN A CA 1
ATOM 1503 C C . GLN A 1 197 ? 17.906 19.547 10.062 1 85.62 197 GLN A C 1
ATOM 1505 O O . GLN A 1 197 ? 18.344 19.547 8.914 1 85.62 197 GLN A O 1
ATOM 1510 N N . GLY A 1 198 ? 17.5 20.641 10.617 1 89 198 GLY A N 1
ATOM 1511 C CA . GLY A 1 198 ? 17.734 21.953 10.039 1 89 198 GLY A CA 1
ATOM 1512 C C . GLY A 1 198 ? 16.734 22.312 8.953 1 89 198 GLY A C 1
ATOM 1513 O O . GLY A 1 198 ? 17.125 22.828 7.898 1 89 198 GLY A O 1
ATOM 1514 N N . TRP A 1 199 ? 15.5 22.016 9.156 1 90.81 199 TRP A N 1
ATOM 1515 C CA . TRP A 1 199 ? 14.461 22.406 8.211 1 90.81 199 TRP A CA 1
ATOM 1516 C C . TRP A 1 199 ? 14.227 23.922 8.25 1 90.81 199 TRP A C 1
ATOM 1518 O O . TRP A 1 199 ? 14.359 24.547 9.305 1 90.81 199 TRP A O 1
ATOM 1528 N N . ALA A 1 200 ? 13.844 24.453 7.094 1 92.5 200 ALA A N 1
ATOM 1529 C CA . ALA A 1 200 ? 13.672 25.906 6.969 1 92.5 200 ALA A CA 1
ATOM 1530 C C . ALA A 1 200 ? 12.477 26.375 7.781 1 92.5 200 ALA A C 1
ATOM 1532 O O . ALA A 1 200 ? 12.484 27.5 8.305 1 92.5 200 ALA A O 1
ATOM 1533 N N . ARG A 1 201 ? 11.438 25.562 7.84 1 94.69 201 ARG A N 1
ATOM 1534 C CA . ARG A 1 201 ? 10.25 25.906 8.625 1 94.69 201 ARG A CA 1
ATOM 1535 C C . ARG A 1 201 ? 9.625 24.672 9.242 1 94.69 201 ARG A C 1
ATOM 1537 O O . ARG A 1 201 ? 9.469 23.641 8.578 1 94.69 201 ARG A O 1
ATOM 1544 N N . VAL A 1 202 ? 9.344 24.812 10.547 1 94.75 202 VAL A N 1
ATOM 1545 C CA . VAL A 1 202 ? 8.773 23.688 11.281 1 94.75 202 VAL A CA 1
ATOM 1546 C C . VAL A 1 202 ? 7.547 24.141 12.062 1 94.75 202 VAL A C 1
ATOM 1548 O O . VAL A 1 202 ? 7.578 25.172 12.734 1 94.75 202 VAL A O 1
ATOM 1551 N N . LEU A 1 203 ? 6.379 23.484 11.867 1 95.69 203 LEU A N 1
ATOM 1552 C CA . LEU A 1 203 ? 5.309 23.469 12.859 1 95.69 203 LEU A CA 1
ATOM 1553 C C . LEU A 1 203 ? 5.324 22.172 13.656 1 95.69 203 LEU A C 1
ATOM 1555 O O . LEU A 1 203 ? 5.195 21.078 13.094 1 95.69 203 LEU A O 1
ATOM 1559 N N . ASP A 1 204 ? 5.547 22.219 14.906 1 94.75 204 ASP A N 1
ATOM 1560 C CA . ASP A 1 204 ? 5.602 21.062 15.781 1 94.75 204 ASP A CA 1
ATOM 1561 C C . ASP A 1 204 ? 4.484 21.094 16.828 1 94.75 204 ASP A C 1
ATOM 1563 O O . ASP A 1 204 ? 4.488 21.953 17.719 1 94.75 204 ASP A O 1
ATOM 1567 N N . VAL A 1 205 ? 3.541 20.219 16.625 1 95.12 205 VAL A N 1
ATOM 1568 C CA . VAL A 1 205 ? 2.494 20.031 17.625 1 95.12 205 VAL A CA 1
ATOM 1569 C C . VAL A 1 205 ? 2.891 18.906 18.578 1 95.12 205 VAL A C 1
ATOM 1571 O O . VAL A 1 205 ? 2.891 17.734 18.203 1 95.12 205 VAL A O 1
ATOM 1574 N N . ALA A 1 206 ? 3.145 19.219 19.844 1 93.31 206 ALA A N 1
ATOM 1575 C CA . ALA A 1 206 ? 3.742 18.266 20.766 1 93.31 206 ALA A CA 1
ATOM 1576 C C . ALA A 1 206 ? 2.832 18.016 21.969 1 93.31 206 ALA A C 1
ATOM 1578 O O . ALA A 1 206 ? 2.209 18.953 22.484 1 93.31 206 ALA A O 1
ATOM 1579 N N . GLY A 1 207 ? 2.668 16.734 22.312 1 91.62 207 GLY A N 1
ATOM 1580 C CA . GLY A 1 207 ? 1.964 16.312 23.516 1 91.62 207 GLY A CA 1
ATOM 1581 C C . GLY A 1 207 ? 2.695 15.234 24.297 1 91.62 207 GLY A C 1
ATOM 1582 O O . GLY A 1 207 ? 3.557 14.547 23.75 1 91.62 207 GLY A O 1
ATOM 1583 N N . ASN A 1 208 ? 2.477 15.203 25.625 1 87 208 ASN A N 1
ATOM 1584 C CA . ASN A 1 208 ? 3.201 14.273 26.5 1 87 208 ASN A CA 1
ATOM 1585 C C . ASN A 1 208 ? 2.994 12.828 26.062 1 87 208 ASN A C 1
ATOM 1587 O O . ASN A 1 208 ? 3.961 12.086 25.859 1 87 208 ASN A O 1
ATOM 1591 N N . ASP A 1 209 ? 1.801 12.312 25.891 1 88.62 209 ASP A N 1
ATOM 1592 C CA . ASP A 1 209 ? 1.524 10.922 25.562 1 88.62 209 ASP A CA 1
ATOM 1593 C C . ASP A 1 209 ? 1.158 10.766 24.078 1 88.62 209 ASP A C 1
ATOM 1595 O O . ASP A 1 209 ? 1.5 9.758 23.453 1 88.62 209 ASP A O 1
ATOM 1599 N N . HIS A 1 210 ? 0.539 11.719 23.641 1 90.56 210 HIS A N 1
ATOM 1600 C CA . HIS A 1 210 ? 0.095 11.664 22.25 1 90.56 210 HIS A CA 1
ATOM 1601 C C . HIS A 1 210 ? -0.157 13.062 21.688 1 90.56 210 HIS A C 1
ATOM 1603 O O . HIS A 1 210 ? -0.29 14.023 22.453 1 90.56 210 HIS A O 1
ATOM 1609 N N . SER A 1 211 ? -0.031 13.234 20.422 1 94.12 211 SER A N 1
ATOM 1610 C CA . SER A 1 211 ? -0.386 14.453 19.688 1 94.12 211 SER A CA 1
ATOM 1611 C C . SER A 1 211 ? -0.958 14.125 18.312 1 94.12 211 SER A C 1
ATOM 1613 O O . SER A 1 211 ? -0.75 13.023 17.797 1 94.12 211 SER A O 1
ATOM 1615 N N . LYS A 1 212 ? -1.799 15.016 17.797 1 93.19 212 LYS A N 1
ATOM 1616 C CA . LYS A 1 212 ? -2.352 14.82 16.453 1 93.19 212 LYS A CA 1
ATOM 1617 C C . LYS A 1 212 ? -2.531 16.156 15.734 1 93.19 212 LYS A C 1
ATOM 1619 O O . LYS A 1 212 ? -2.602 17.203 16.375 1 93.19 212 LYS A O 1
ATOM 1624 N N . ILE A 1 213 ? -2.479 16.188 14.484 1 93.62 213 ILE A N 1
ATOM 1625 C CA . ILE A 1 213 ? -2.895 17.234 13.562 1 93.62 213 ILE A CA 1
ATOM 1626 C C . ILE A 1 213 ? -4.043 16.734 12.688 1 93.62 213 ILE A C 1
ATOM 1628 O O . ILE A 1 213 ? -3.924 15.688 12.039 1 93.62 213 ILE A O 1
ATOM 1632 N N . LEU A 1 214 ? -5.215 17.484 12.711 1 91.81 214 LEU A N 1
ATOM 1633 C CA . LEU A 1 214 ? -6.434 17.016 12.062 1 91.81 214 LEU A CA 1
ATOM 1634 C C . LEU A 1 214 ? -6.91 18 11.008 1 91.81 214 LEU A C 1
ATOM 1636 O O . LEU A 1 214 ? -6.863 19.219 11.219 1 91.81 214 LEU A O 1
ATOM 1640 N N . ALA A 1 215 ? -7.242 17.516 9.867 1 89.88 215 ALA A N 1
ATOM 1641 C CA . ALA A 1 215 ? -8.102 18.219 8.922 1 89.88 215 ALA A CA 1
ATOM 1642 C C . ALA A 1 215 ? -9.547 17.734 9.023 1 89.88 215 ALA A C 1
ATOM 1644 O O . ALA A 1 215 ? -9.82 16.547 8.836 1 89.88 215 ALA A O 1
ATOM 1645 N N . THR A 1 216 ? -10.406 18.562 9.438 1 90.69 216 THR A N 1
ATOM 1646 C CA . THR A 1 216 ? -11.797 18.219 9.711 1 90.69 216 THR A CA 1
ATOM 1647 C C . THR A 1 216 ? -12.742 19.031 8.82 1 90.69 216 THR A C 1
ATOM 1649 O O . THR A 1 216 ? -12.539 20.234 8.633 1 90.69 216 THR A O 1
ATOM 1652 N N . ASN A 1 217 ? -13.586 18.297 8.055 1 83.81 217 ASN A N 1
ATOM 1653 C CA . ASN A 1 217 ? -14.602 19.031 7.312 1 83.81 217 ASN A CA 1
ATOM 1654 C C . ASN A 1 217 ? -15.812 19.359 8.188 1 83.81 217 ASN A C 1
ATOM 1656 O O . ASN A 1 217 ? -15.812 19.078 9.383 1 83.81 217 ASN A O 1
ATOM 1660 N N . SER A 1 218 ? -16.875 19.906 7.363 1 67.69 218 SER A N 1
ATOM 1661 C CA . SER A 1 218 ? -18.047 20.422 8.07 1 67.69 218 SER A CA 1
ATOM 1662 C C . SER A 1 218 ? -18.766 19.297 8.812 1 67.69 218 SER A C 1
ATOM 1664 O O . SER A 1 218 ? -18.797 18.156 8.344 1 67.69 218 SER A O 1
ATOM 1666 N N . ASN A 1 219 ? -19.188 19.422 9.867 1 70.56 219 ASN A N 1
ATOM 1667 C CA . ASN A 1 219 ? -19.984 18.703 10.859 1 70.56 219 ASN A CA 1
ATOM 1668 C C . ASN A 1 219 ? -19.219 17.516 11.422 1 70.56 219 ASN A C 1
ATOM 1670 O O . ASN A 1 219 ? -19.828 16.484 11.758 1 70.56 219 ASN A O 1
ATOM 1674 N N . ALA A 1 220 ? -17.719 17.547 11.117 1 76.25 220 ALA A N 1
ATOM 1675 C CA . ALA A 1 220 ? -16.828 16.562 11.742 1 76.25 220 ALA A CA 1
ATOM 1676 C C . ALA A 1 220 ? -17.125 15.156 11.234 1 76.25 220 ALA A C 1
ATOM 1678 O O . ALA A 1 220 ? -16.875 14.172 11.938 1 76.25 220 ALA A O 1
ATOM 1679 N N . THR A 1 221 ? -17.719 15.141 9.938 1 83.12 221 THR A N 1
ATOM 1680 C CA . THR A 1 221 ? -17.984 13.836 9.344 1 83.12 221 THR A CA 1
ATOM 1681 C C . THR A 1 221 ? -16.688 13.141 8.938 1 83.12 221 THR A C 1
ATOM 1683 O O . THR A 1 221 ? -16.547 11.93 9.094 1 83.12 221 THR A O 1
ATOM 1686 N N . TYR A 1 222 ? -15.797 13.953 8.352 1 87.5 222 TYR A N 1
ATOM 1687 C CA . TYR A 1 222 ? -14.523 13.406 7.91 1 87.5 222 TYR A CA 1
ATOM 1688 C C . TYR A 1 222 ? -13.367 14.023 8.695 1 87.5 222 TYR A C 1
ATOM 1690 O O . TYR A 1 222 ? -13.156 15.234 8.648 1 87.5 222 TYR A O 1
ATOM 1698 N N . LYS A 1 223 ? -12.688 13.18 9.406 1 93.06 223 LYS A N 1
ATOM 1699 C CA . LYS A 1 223 ? -11.492 13.562 10.148 1 93.06 223 LYS A CA 1
ATOM 1700 C C . LYS A 1 223 ? -10.289 12.742 9.711 1 93.06 223 LYS A C 1
ATOM 1702 O O . LYS A 1 223 ? -10.25 11.523 9.891 1 93.06 223 LYS A O 1
ATOM 1707 N N . THR A 1 224 ? -9.398 13.43 9.078 1 92.88 224 THR A N 1
ATOM 1708 C CA . THR A 1 224 ? -8.172 12.797 8.609 1 92.88 224 THR A CA 1
ATOM 1709 C C . THR A 1 224 ? -6.945 13.5 9.195 1 92.88 224 THR A C 1
ATOM 1711 O O . THR A 1 224 ? -6.91 14.727 9.281 1 92.88 224 THR A O 1
ATOM 1714 N N . GLY A 1 225 ? -5.953 12.688 9.672 1 94.5 225 GLY A N 1
ATOM 1715 C CA . GLY A 1 225 ? -4.852 13.367 10.328 1 94.5 225 GLY A CA 1
ATOM 1716 C C . GLY A 1 225 ? -3.617 12.5 10.484 1 94.5 225 GLY A C 1
ATOM 1717 O O . GLY A 1 225 ? -3.529 11.422 9.891 1 94.5 225 GLY A O 1
ATOM 1718 N N . ILE A 1 226 ? -2.588 13.141 11.133 1 94.44 226 ILE A N 1
ATOM 1719 C CA . ILE A 1 226 ? -1.339 12.508 11.539 1 94.44 226 ILE A CA 1
ATOM 1720 C C . ILE A 1 226 ? -1.285 12.422 13.062 1 94.44 226 ILE A C 1
ATOM 1722 O O . ILE A 1 226 ? -1.694 13.352 13.766 1 94.44 226 ILE A O 1
ATOM 1726 N N . PHE A 1 227 ? -0.853 11.227 13.531 1 92.44 227 PHE A N 1
ATOM 1727 C CA . PHE A 1 227 ? -0.871 10.953 14.961 1 92.44 227 PHE A CA 1
ATOM 1728 C C . PHE A 1 227 ? 0.458 10.359 15.414 1 92.44 227 PHE A C 1
ATOM 1730 O O . PHE A 1 227 ? 1.064 9.562 14.703 1 92.44 227 PHE A O 1
ATOM 1737 N N . SER A 1 228 ? 0.931 10.734 16.516 1 93.81 228 SER A N 1
ATOM 1738 C CA . SER A 1 228 ? 1.965 10.062 17.297 1 93.81 228 SER A CA 1
ATOM 1739 C C . SER A 1 228 ? 1.442 9.633 18.656 1 93.81 228 SER A C 1
ATOM 1741 O O . SER A 1 228 ? 0.822 10.43 19.359 1 93.81 228 SER A O 1
ATOM 1743 N N . HIS A 1 229 ? 1.549 8.398 18.891 1 92.44 229 HIS A N 1
ATOM 1744 C CA . HIS A 1 229 ? 0.941 7.879 20.109 1 92.44 229 HIS A CA 1
ATOM 1745 C C . HIS A 1 229 ? 1.832 6.828 20.766 1 92.44 229 HIS A C 1
ATOM 1747 O O . HIS A 1 229 ? 2.354 5.941 20.094 1 92.44 229 HIS A O 1
ATOM 1753 N N . ASN A 1 230 ? 1.925 6.883 22.109 1 89.44 230 ASN A N 1
ATOM 1754 C CA . ASN A 1 230 ? 2.803 5.992 22.859 1 89.44 230 ASN A CA 1
ATOM 1755 C C . ASN A 1 230 ? 2.195 4.598 23 1 89.44 230 ASN A C 1
ATOM 1757 O O . ASN A 1 230 ? 2.92 3.609 23.125 1 89.44 230 ASN A O 1
ATOM 1761 N N . ASN A 1 231 ? 0.887 4.457 22.953 1 87.19 231 ASN A N 1
ATOM 1762 C CA . ASN A 1 231 ? 0.272 3.207 23.391 1 87.19 231 ASN A CA 1
ATOM 1763 C C . ASN A 1 231 ? -0.671 2.652 22.328 1 87.19 231 ASN A C 1
ATOM 1765 O O . ASN A 1 231 ? -1.108 1.505 22.406 1 87.19 231 ASN A O 1
ATOM 1769 N N . TRP A 1 232 ? -1.039 3.4 21.328 1 85.56 232 TRP A N 1
ATOM 1770 C CA . TRP A 1 232 ? -1.933 2.902 20.281 1 85.56 232 TRP A CA 1
ATOM 1771 C C . TRP A 1 232 ? -1.247 1.83 19.438 1 85.56 232 TRP A C 1
ATOM 1773 O O . TRP A 1 232 ? -0.261 2.105 18.75 1 85.56 232 TRP A O 1
ATOM 1783 N N . HIS A 1 233 ? -1.774 0.615 19.531 1 85.12 233 HIS A N 1
ATOM 1784 C CA . HIS A 1 233 ? -1.302 -0.513 18.734 1 85.12 233 HIS A CA 1
ATOM 1785 C C . HIS A 1 233 ? 0.207 -0.692 18.875 1 85.12 233 HIS A C 1
ATOM 1787 O O . HIS A 1 233 ? 0.917 -0.821 17.875 1 85.12 233 HIS A O 1
ATOM 1793 N N . GLY A 1 234 ? 0.75 -0.622 20.109 1 83.44 234 GLY A N 1
ATOM 1794 C CA . GLY A 1 234 ? 2.158 -0.828 20.406 1 83.44 234 GLY A CA 1
ATOM 1795 C C . GLY A 1 234 ? 2.986 0.438 20.281 1 83.44 234 GLY A C 1
ATOM 1796 O O . GLY A 1 234 ? 4.199 0.415 20.5 1 83.44 234 GLY A O 1
ATOM 1797 N N . GLY A 1 235 ? 2.32 1.579 20.047 1 86.75 235 GLY A N 1
ATOM 1798 C CA . GLY A 1 235 ? 3.021 2.848 19.938 1 86.75 235 GLY A CA 1
ATOM 1799 C C . GLY A 1 235 ? 3.613 3.086 18.562 1 86.75 235 GLY A C 1
ATOM 1800 O O . GLY A 1 235 ? 4.016 2.141 17.875 1 86.75 235 GLY A O 1
ATOM 1801 N N . GLY A 1 236 ? 3.596 4.309 18.141 1 91.69 236 GLY A N 1
ATOM 1802 C CA . GLY A 1 236 ? 4.16 4.633 16.844 1 91.69 236 GLY A CA 1
ATOM 1803 C C . GLY A 1 236 ? 3.496 5.828 16.188 1 91.69 236 GLY A C 1
ATOM 1804 O O . GLY A 1 236 ? 2.938 6.688 16.875 1 91.69 236 GLY A O 1
ATOM 1805 N N . GLY A 1 237 ? 3.768 5.969 14.898 1 93.69 237 GLY A N 1
ATOM 1806 C CA . GLY A 1 237 ? 3.156 6.996 14.07 1 93.69 237 GLY A CA 1
ATOM 1807 C C . GLY A 1 237 ? 1.996 6.48 13.242 1 93.69 237 GLY A C 1
ATOM 1808 O O . GLY A 1 237 ? 2.035 5.352 12.742 1 93.69 237 GLY A O 1
ATOM 1809 N N . PHE A 1 238 ? 0.954 7.242 13.188 1 94.5 238 PHE A N 1
ATOM 1810 C CA . PHE A 1 238 ? -0.25 6.871 12.453 1 94.5 238 PHE A CA 1
ATOM 1811 C C . PHE A 1 238 ? -0.657 7.973 11.484 1 94.5 238 PHE A C 1
ATOM 1813 O O . PHE A 1 238 ? -0.533 9.156 11.797 1 94.5 238 PHE A O 1
ATOM 1820 N N . LEU A 1 239 ? -1.039 7.625 10.32 1 95.5 239 LEU A N 1
ATOM 1821 C CA . LEU A 1 239 ? -1.627 8.492 9.305 1 95.5 239 LEU A CA 1
ATOM 1822 C C . LEU A 1 239 ? -2.969 7.938 8.836 1 95.5 239 LEU A C 1
ATOM 1824 O O . LEU A 1 239 ? -3.066 6.77 8.453 1 95.5 239 LEU A O 1
ATOM 1828 N N . GLY A 1 240 ? -3.984 8.734 8.938 1 95.5 240 GLY A N 1
ATOM 1829 C CA . GLY A 1 240 ? -5.238 8.242 8.398 1 95.5 240 GLY A CA 1
ATOM 1830 C C . GLY A 1 240 ? -6.457 8.93 8.984 1 95.5 240 GLY A C 1
ATOM 1831 O O . GLY A 1 240 ? -6.434 10.133 9.242 1 95.5 240 GLY A O 1
ATOM 1832 N N . THR A 1 241 ? -7.539 8.125 9.047 1 93.31 241 THR A N 1
ATOM 1833 C CA . THR A 1 241 ? -8.828 8.719 9.398 1 93.31 241 THR A CA 1
ATOM 1834 C C . THR A 1 241 ? -9.18 8.43 10.852 1 93.31 241 THR A C 1
ATOM 1836 O O . THR A 1 241 ? -8.93 7.328 11.352 1 93.31 241 THR A O 1
ATOM 1839 N N . GLU A 1 242 ? -9.586 9.367 11.508 1 91.44 242 GLU A N 1
ATOM 1840 C CA . GLU A 1 242 ? -10.156 9.195 12.844 1 91.44 242 GLU A CA 1
ATOM 1841 C C . GLU A 1 242 ? -11.625 8.766 12.758 1 91.44 242 GLU A C 1
ATOM 1843 O O . GLU A 1 242 ? -12.078 7.945 13.555 1 91.44 242 GLU A O 1
ATOM 1848 N N . SER A 1 243 ? -12.336 9.453 11.805 1 90.06 243 SER A N 1
ATOM 1849 C CA . SER A 1 243 ? -13.703 9.039 11.531 1 90.06 243 SER A CA 1
ATOM 1850 C C . SER A 1 243 ? -13.742 7.785 10.664 1 90.06 243 SER A C 1
ATOM 1852 O O . SER A 1 243 ? -12.742 7.426 10.039 1 90.06 243 SER A O 1
ATOM 1854 N N . ASN A 1 244 ? -14.891 7.121 10.695 1 92.62 244 ASN A N 1
ATOM 1855 C CA . ASN A 1 244 ? -15.031 5.871 9.953 1 92.62 244 ASN A CA 1
ATOM 1856 C C . ASN A 1 244 ? -15.312 6.121 8.477 1 92.62 244 ASN A C 1
ATOM 1858 O O . ASN A 1 244 ? -16.422 5.883 7.996 1 92.62 244 ASN A O 1
ATOM 1862 N N . HIS A 1 245 ? -14.297 6.496 7.707 1 92.56 245 HIS A N 1
ATOM 1863 C CA . HIS A 1 245 ? -14.344 6.68 6.262 1 92.56 245 HIS A CA 1
ATOM 1864 C C . HIS A 1 245 ? -13.047 6.219 5.605 1 92.56 245 HIS A C 1
ATOM 1866 O O . HIS A 1 245 ? -12.062 5.945 6.293 1 92.56 245 HIS A O 1
ATOM 1872 N N . ASN A 1 246 ? -13.094 6.02 4.316 1 95.56 246 ASN A N 1
ATOM 1873 C CA . ASN A 1 246 ? -11.953 5.496 3.576 1 95.56 246 ASN A CA 1
ATOM 1874 C C . ASN A 1 246 ? -10.797 6.496 3.549 1 95.56 246 ASN A C 1
ATOM 1876 O O . ASN A 1 246 ? -11.008 7.695 3.721 1 95.56 246 ASN A O 1
ATOM 1880 N N . LEU A 1 247 ? -9.578 5.977 3.453 1 95 247 LEU A N 1
ATOM 1881 C CA . LEU A 1 247 ? -8.375 6.77 3.217 1 95 247 LEU A CA 1
ATOM 1882 C C . LEU A 1 247 ? -7.879 6.594 1.785 1 95 247 LEU A C 1
ATOM 1884 O O . LEU A 1 247 ? -7.68 5.465 1.327 1 95 247 LEU A O 1
ATOM 1888 N N . HIS A 1 248 ? -7.672 7.676 1.043 1 95.19 248 HIS A N 1
ATOM 1889 C CA . HIS A 1 248 ? -7.09 7.652 -0.295 1 95.19 248 HIS A CA 1
ATOM 1890 C C . HIS A 1 248 ? -5.742 8.367 -0.325 1 95.19 248 HIS A C 1
ATOM 1892 O O . HIS A 1 248 ? -5.629 9.508 0.13 1 95.19 248 HIS A O 1
ATOM 1898 N N . LEU A 1 249 ? -4.699 7.664 -0.687 1 94.38 249 LEU A N 1
ATOM 1899 C CA . LEU A 1 249 ? -3.449 8.328 -1.041 1 94.38 249 LEU A CA 1
ATOM 1900 C C . LEU A 1 249 ? -3.488 8.82 -2.482 1 94.38 249 LEU A C 1
ATOM 1902 O O . LEU A 1 249 ? -3.816 8.07 -3.396 1 94.38 249 LEU A O 1
ATOM 1906 N N . ILE A 1 250 ? -3.18 10.094 -2.711 1 93.12 250 ILE A N 1
ATOM 1907 C CA . ILE A 1 250 ? -3.477 10.75 -3.98 1 93.12 250 ILE A CA 1
ATOM 1908 C C . ILE A 1 250 ? -2.203 11.359 -4.555 1 93.12 250 ILE A C 1
ATOM 1910 O O . ILE A 1 250 ? -1.281 11.703 -3.812 1 93.12 250 ILE A O 1
ATOM 1914 N N . THR A 1 251 ? -2.021 11.438 -5.75 1 92.38 251 THR A N 1
ATOM 1915 C CA . THR A 1 251 ? -1.105 12.289 -6.5 1 92.38 251 THR A CA 1
ATOM 1916 C C . THR A 1 251 ? -1.864 13.125 -7.527 1 92.38 251 THR A C 1
ATOM 1918 O O . THR A 1 251 ? -2.695 12.602 -8.273 1 92.38 251 THR A O 1
ATOM 1921 N N . GLY A 1 252 ? -1.693 14.453 -7.469 1 90.5 252 GLY A N 1
ATOM 1922 C CA . GLY A 1 252 ? -2.402 15.352 -8.367 1 90.5 252 GLY A CA 1
ATOM 1923 C C . GLY A 1 252 ? -3.91 15.281 -8.211 1 90.5 252 GLY A C 1
ATOM 1924 O O . GLY A 1 252 ? -4.641 15.25 -9.203 1 90.5 252 GLY A O 1
ATOM 1925 N N . TYR A 1 253 ? -4.375 15.055 -7.082 1 90.62 253 TYR A N 1
ATOM 1926 C CA . TYR A 1 253 ? -5.781 15.047 -6.684 1 90.62 253 TYR A CA 1
ATOM 1927 C C . TYR A 1 253 ? -6.5 13.82 -7.23 1 90.62 253 TYR A C 1
ATOM 1929 O O . TYR A 1 253 ? -7.727 13.82 -7.371 1 90.62 253 TYR A O 1
ATOM 1937 N N . THR A 1 254 ? -5.691 12.812 -7.621 1 93.19 254 THR A N 1
ATOM 1938 C CA . THR A 1 254 ? -6.242 11.547 -8.094 1 93.19 254 THR A CA 1
ATOM 1939 C C . THR A 1 254 ? -5.887 10.414 -7.137 1 93.19 254 THR A C 1
ATOM 1941 O O . THR A 1 254 ? -4.715 10.227 -6.797 1 93.19 254 THR A O 1
ATOM 1944 N N . PRO A 1 255 ? -6.891 9.664 -6.75 1 93.94 255 PRO A N 1
ATOM 1945 C CA . PRO A 1 255 ? -6.574 8.539 -5.867 1 93.94 255 PRO A CA 1
ATOM 1946 C C . PRO A 1 255 ? -5.734 7.461 -6.559 1 93.94 255 PRO A C 1
ATOM 1948 O O . PRO A 1 255 ? -6.023 7.09 -7.699 1 93.94 255 PRO A O 1
ATOM 1951 N N . ARG A 1 256 ? -4.617 7.027 -5.957 1 96 256 ARG A N 1
ATOM 1952 C CA . ARG A 1 256 ? -3.75 5.969 -6.465 1 96 256 ARG A CA 1
ATOM 1953 C C . ARG A 1 256 ? -3.861 4.711 -5.609 1 96 256 ARG A C 1
ATOM 1955 O O . ARG A 1 256 ? -3.801 3.594 -6.129 1 96 256 ARG A O 1
ATOM 1962 N N . ILE A 1 257 ? -3.984 4.809 -4.324 1 95.69 257 ILE A N 1
ATOM 1963 C CA . ILE A 1 257 ? -4.18 3.729 -3.363 1 95.69 257 ILE A CA 1
ATOM 1964 C C . ILE A 1 257 ? -5.387 4.035 -2.48 1 95.69 257 ILE A C 1
ATOM 1966 O O . ILE A 1 257 ? -5.496 5.133 -1.929 1 95.69 257 ILE A O 1
ATOM 1970 N N . SER A 1 258 ? -6.309 3.131 -2.416 1 96.25 258 SER A N 1
ATOM 1971 C CA . SER A 1 258 ? -7.488 3.273 -1.572 1 96.25 258 SER A CA 1
ATOM 1972 C C . SER A 1 258 ? -7.492 2.244 -0.447 1 96.25 258 SER A C 1
ATOM 1974 O O . SER A 1 258 ? -7.367 1.043 -0.697 1 96.25 258 SER A O 1
ATOM 1976 N N . ILE A 1 259 ? -7.539 2.682 0.759 1 96.12 259 ILE A N 1
ATOM 1977 C CA . ILE A 1 259 ? -7.645 1.845 1.949 1 96.12 259 ILE A CA 1
ATOM 1978 C C . ILE A 1 259 ? -9.039 1.988 2.561 1 96.12 259 ILE A C 1
ATOM 1980 O O . ILE A 1 259 ? -9.367 3.027 3.141 1 96.12 259 ILE A O 1
ATOM 1984 N N . LEU A 1 260 ? -9.844 0.958 2.496 1 96 260 LEU A N 1
ATOM 1985 C CA . LEU A 1 260 ? -11.242 1.022 2.895 1 96 260 LEU A CA 1
ATOM 1986 C C . LEU A 1 260 ? -11.398 0.766 4.391 1 96 260 LEU A C 1
ATOM 1988 O O . LEU A 1 260 ? -10.477 0.264 5.035 1 96 260 LEU A O 1
ATOM 1992 N N . THR A 1 261 ? -12.531 1.066 4.934 1 95.25 261 THR A N 1
ATOM 1993 C CA . THR A 1 261 ? -12.797 0.949 6.363 1 95.25 261 THR A CA 1
ATOM 1994 C C . THR A 1 261 ? -12.812 -0.515 6.793 1 95.25 261 THR A C 1
ATOM 1996 O O . THR A 1 261 ? -12.594 -0.827 7.965 1 95.25 261 THR A O 1
ATOM 1999 N N . ASN A 1 262 ? -13.102 -1.465 5.898 1 94.94 262 ASN A N 1
ATOM 2000 C CA . ASN A 1 262 ? -13.094 -2.889 6.219 1 94.94 262 ASN A CA 1
ATOM 2001 C C . ASN A 1 262 ? -11.688 -3.471 6.16 1 94.94 262 ASN A C 1
ATOM 2003 O O . ASN A 1 262 ? -11.484 -4.652 6.449 1 94.94 262 ASN A O 1
ATOM 2007 N N . GLY A 1 263 ? -10.703 -2.613 5.672 1 94.75 263 GLY A N 1
ATOM 2008 C CA . GLY A 1 263 ? -9.312 -3.039 5.684 1 94.75 263 GLY A CA 1
ATOM 2009 C C . GLY A 1 263 ? -8.805 -3.459 4.316 1 94.75 263 GLY A C 1
ATOM 2010 O O . GLY A 1 263 ? -7.633 -3.801 4.164 1 94.75 263 GLY A O 1
ATOM 2011 N N . ASP A 1 264 ? -9.727 -3.504 3.322 1 95.88 264 ASP A N 1
ATOM 2012 C CA . ASP A 1 264 ? -9.281 -3.84 1.973 1 95.88 264 ASP A CA 1
ATOM 2013 C C . ASP A 1 264 ? -8.5 -2.688 1.352 1 95.88 264 ASP A C 1
ATOM 2015 O O . ASP A 1 264 ? -8.859 -1.521 1.521 1 95.88 264 ASP A O 1
ATOM 2019 N N . THR A 1 265 ? -7.41 -3.025 0.627 1 97.19 265 THR A N 1
ATOM 2020 C CA . THR A 1 265 ? -6.547 -2.033 -0.008 1 97.19 265 THR A CA 1
ATOM 2021 C C . THR A 1 265 ? -6.562 -2.197 -1.524 1 97.19 265 THR A C 1
ATOM 2023 O O . THR A 1 265 ? -6.359 -3.301 -2.035 1 97.19 265 THR A O 1
ATOM 2026 N N . GLY A 1 266 ? -6.82 -1.156 -2.205 1 97.25 266 GLY A N 1
ATOM 2027 C CA . GLY A 1 266 ? -6.816 -1.157 -3.66 1 97.25 266 GLY A CA 1
ATOM 2028 C C . GLY A 1 266 ? -5.719 -0.296 -4.254 1 97.25 266 GLY A C 1
ATOM 2029 O O . GLY A 1 266 ? -5.504 0.837 -3.818 1 97.25 266 GLY A O 1
ATOM 2030 N N . ILE A 1 267 ? -4.977 -0.791 -5.137 1 96 267 ILE A N 1
ATOM 2031 C CA . ILE A 1 267 ? -4.047 -0.028 -5.965 1 96 267 ILE A CA 1
ATOM 2032 C C . ILE A 1 267 ? -4.605 0.104 -7.379 1 96 267 ILE A C 1
ATOM 2034 O O . ILE A 1 267 ? -4.758 -0.893 -8.086 1 96 267 ILE A O 1
ATOM 2038 N N . GLY A 1 268 ? -4.938 1.271 -7.812 1 95.38 268 GLY A N 1
ATOM 2039 C CA . GLY A 1 268 ? -5.539 1.521 -9.109 1 95.38 268 GLY A CA 1
ATOM 2040 C C . GLY A 1 268 ? -7.035 1.274 -9.133 1 95.38 268 GLY A C 1
ATOM 2041 O O . GLY A 1 268 ? -7.652 1.275 -10.203 1 95.38 268 GLY A O 1
ATOM 2042 N N . THR A 1 269 ? -7.629 1.012 -8.023 1 94.31 269 THR A N 1
ATOM 2043 C CA . THR A 1 269 ? -9.07 0.812 -7.914 1 94.31 269 THR A CA 1
ATOM 2044 C C . THR A 1 269 ? -9.602 1.414 -6.617 1 94.31 269 THR A C 1
ATOM 2046 O O . THR A 1 269 ? -8.906 1.411 -5.598 1 94.31 269 THR A O 1
ATOM 2049 N N . LEU A 1 270 ? -10.852 1.816 -6.609 1 93.81 270 LEU A N 1
ATOM 2050 C CA . LEU A 1 270 ? -11.461 2.482 -5.465 1 93.81 270 LEU A CA 1
ATOM 2051 C C . LEU A 1 270 ? -12.297 1.503 -4.648 1 93.81 270 LEU A C 1
ATOM 2053 O O . LEU A 1 270 ? -12.688 1.805 -3.516 1 93.81 270 LEU A O 1
ATOM 2057 N N . THR A 1 271 ? -12.57 0.399 -5.227 1 94.81 271 THR A N 1
ATOM 2058 C CA . THR A 1 271 ? -13.492 -0.529 -4.586 1 94.81 271 THR A CA 1
ATOM 2059 C C . THR A 1 271 ? -12.906 -1.938 -4.551 1 94.81 271 THR A C 1
ATOM 2061 O O . THR A 1 271 ? -13.492 -2.871 -5.105 1 94.81 271 THR A O 1
ATOM 2064 N N . PRO A 1 272 ? -11.68 -2.053 -3.895 1 94.44 272 PRO A N 1
ATOM 2065 C CA . PRO A 1 272 ? -11.133 -3.406 -3.779 1 94.44 272 PRO A CA 1
ATOM 2066 C C . PRO A 1 272 ? -12.086 -4.371 -3.084 1 94.44 272 PRO A C 1
ATOM 2068 O O . PRO A 1 272 ? -12.781 -3.988 -2.137 1 94.44 272 PRO A O 1
ATOM 2071 N N . SER A 1 273 ? -12.164 -5.57 -3.588 1 94.19 273 SER A N 1
ATOM 2072 C CA . SER A 1 273 ? -13.07 -6.574 -3.043 1 94.19 273 SER A CA 1
ATOM 2073 C C . SER A 1 273 ? -12.32 -7.594 -2.188 1 94.19 273 SER A C 1
ATOM 2075 O O . SER A 1 273 ? -12.938 -8.477 -1.592 1 94.19 273 SER A O 1
ATOM 2077 N N . GLN A 1 274 ? -11.031 -7.492 -2.189 1 94 274 GLN A N 1
ATOM 2078 C CA . GLN A 1 274 ? -10.18 -8.359 -1.382 1 94 274 GLN A CA 1
ATOM 2079 C C . GLN A 1 274 ? -9.148 -7.555 -0.603 1 94 274 GLN A C 1
ATOM 2081 O O . GLN A 1 274 ? -8.984 -6.355 -0.839 1 94 274 GLN A O 1
ATOM 2086 N N . LYS A 1 275 ? -8.43 -8.297 0.236 1 96.75 275 LYS A N 1
ATOM 2087 C CA . LYS A 1 275 ? -7.496 -7.613 1.124 1 96.75 275 LYS A CA 1
ATOM 2088 C C . LYS A 1 275 ? -6.516 -6.75 0.333 1 96.75 275 LYS A C 1
ATOM 2090 O O . LYS A 1 275 ? -6.188 -5.637 0.747 1 96.75 275 LYS A O 1
ATOM 2095 N N . LEU A 1 276 ? -6.031 -7.219 -0.733 1 96.31 276 LEU A N 1
ATOM 2096 C CA . LEU A 1 276 ? -5.262 -6.441 -1.7 1 96.31 276 LEU A CA 1
ATOM 2097 C C . LEU A 1 276 ? -5.812 -6.633 -3.109 1 96.31 276 LEU A C 1
ATOM 2099 O O . LEU A 1 276 ? -5.934 -7.762 -3.588 1 96.31 276 LEU A O 1
ATOM 2103 N N . GLU A 1 277 ? -6.203 -5.613 -3.803 1 95.5 277 GLU A N 1
ATOM 2104 C CA . GLU A 1 277 ? -6.602 -5.66 -5.207 1 95.5 277 GLU A CA 1
ATOM 2105 C C . GLU A 1 277 ? -5.816 -4.648 -6.035 1 95.5 277 GLU A C 1
ATOM 2107 O O . GLU A 1 277 ? -5.809 -3.455 -5.723 1 95.5 277 GLU A O 1
ATOM 2112 N N . VAL A 1 278 ? -5.102 -5.121 -6.957 1 95.5 278 VAL A N 1
ATOM 2113 C CA . VAL A 1 278 ? -4.336 -4.297 -7.887 1 95.5 278 VAL A CA 1
ATOM 2114 C C . VAL A 1 278 ? -5.008 -4.309 -9.258 1 95.5 278 VAL A C 1
ATOM 2116 O O . VAL A 1 278 ? -5.121 -5.363 -9.891 1 95.5 278 VAL A O 1
ATOM 2119 N N . ASN A 1 279 ? -5.512 -3.256 -9.781 1 95.75 279 ASN A N 1
ATOM 2120 C CA . ASN A 1 279 ? -5.977 -3.113 -11.156 1 95.75 279 ASN A CA 1
ATOM 2121 C C . ASN A 1 279 ? -4.816 -2.881 -12.117 1 95.75 279 ASN A C 1
ATOM 2123 O O . ASN A 1 279 ? -4.539 -1.743 -12.5 1 95.75 279 ASN A O 1
ATOM 2127 N N . GLY A 1 280 ? -4.086 -3.918 -12.469 1 94.75 280 GLY A N 1
ATOM 2128 C CA . GLY A 1 280 ? -2.896 -3.934 -13.305 1 94.75 280 GLY A CA 1
ATOM 2129 C C . GLY A 1 280 ? -2.068 -5.191 -13.141 1 94.75 280 GLY A C 1
ATOM 2130 O O . GLY A 1 280 ? -2.566 -6.215 -12.664 1 94.75 280 GLY A O 1
ATOM 2131 N N . ASN A 1 281 ? -0.856 -5.164 -13.672 1 93.69 281 ASN A N 1
ATOM 2132 C CA . ASN A 1 281 ? 0.125 -6.23 -13.516 1 93.69 281 ASN A CA 1
ATOM 2133 C C . ASN A 1 281 ? 0.979 -6.023 -12.266 1 93.69 281 ASN A C 1
ATOM 2135 O O . ASN A 1 281 ? 0.955 -4.945 -11.664 1 93.69 281 ASN A O 1
ATOM 2139 N N . ALA A 1 282 ? 1.604 -7.09 -11.82 1 93.88 282 ALA A N 1
ATOM 2140 C CA . ALA A 1 282 ? 2.502 -6.992 -10.672 1 93.88 282 ALA A CA 1
ATOM 2141 C C . ALA A 1 282 ? 3.863 -7.605 -10.984 1 93.88 282 ALA A C 1
ATOM 2143 O O . ALA A 1 282 ? 3.959 -8.547 -11.781 1 93.88 282 ALA A O 1
ATOM 2144 N N . ILE A 1 283 ? 4.941 -7.066 -10.391 1 94.12 283 ILE A N 1
ATOM 2145 C CA . ILE A 1 283 ? 6.312 -7.559 -10.484 1 94.12 283 ILE A CA 1
ATOM 2146 C C . ILE A 1 283 ? 6.84 -7.887 -9.086 1 94.12 283 ILE A C 1
ATOM 2148 O O . ILE A 1 283 ? 6.789 -7.043 -8.188 1 94.12 283 ILE A O 1
ATOM 2152 N N . PHE A 1 284 ? 7.164 -9.023 -8.875 1 94 284 PHE A N 1
ATOM 2153 C CA . PHE A 1 284 ? 7.945 -9.43 -7.715 1 94 284 PHE A CA 1
ATOM 2154 C C . PHE A 1 284 ? 9.367 -9.797 -8.125 1 94 284 PHE A C 1
ATOM 2156 O O . PHE A 1 284 ? 9.586 -10.797 -8.82 1 94 284 PHE A O 1
ATOM 2163 N N . ASP A 1 285 ? 10.422 -8.969 -7.723 1 94.62 285 ASP A N 1
ATOM 2164 C CA . ASP A 1 285 ? 11.812 -9.148 -8.125 1 94.62 285 ASP A CA 1
ATOM 2165 C C . ASP A 1 285 ? 12.766 -8.828 -6.977 1 94.62 285 ASP A C 1
ATOM 2167 O O . ASP A 1 285 ? 13.055 -7.66 -6.711 1 94.62 285 ASP A O 1
ATOM 2171 N N . ASN A 1 286 ? 13.203 -9.906 -6.387 1 94.44 286 ASN A N 1
ATOM 2172 C CA . ASN A 1 286 ? 14.227 -9.75 -5.359 1 94.44 286 ASN A CA 1
ATOM 2173 C C . ASN A 1 286 ? 15.609 -9.578 -5.973 1 94.44 286 ASN A C 1
ATOM 2175 O O . ASN A 1 286 ? 16.359 -10.547 -6.094 1 94.44 286 ASN A O 1
ATOM 2179 N N . GLN A 1 287 ? 16.062 -8.391 -6.164 1 91.38 287 GLN A N 1
ATOM 2180 C CA . GLN A 1 287 ? 17.281 -8.07 -6.895 1 91.38 287 GLN A CA 1
ATOM 2181 C C . GLN A 1 287 ? 18.516 -8.492 -6.105 1 91.38 287 GLN A C 1
ATOM 2183 O O . GLN A 1 287 ? 19.609 -8.617 -6.668 1 91.38 287 GLN A O 1
ATOM 2188 N N . SER A 1 288 ? 18.281 -8.68 -4.859 1 92.5 288 SER A N 1
ATOM 2189 C CA . SER A 1 288 ? 19.406 -9.023 -3.994 1 92.5 288 SER A CA 1
ATOM 2190 C C . SER A 1 288 ? 19.625 -10.531 -3.932 1 92.5 288 SER A C 1
ATOM 2192 O O . SER A 1 288 ? 20.5 -11.008 -3.221 1 92.5 288 SER A O 1
ATOM 2194 N N . SER A 1 289 ? 18.75 -11.297 -4.598 1 92.56 289 SER A N 1
ATOM 2195 C CA . SER A 1 289 ? 18.828 -12.75 -4.586 1 92.56 289 SER A CA 1
ATOM 2196 C C . SER A 1 289 ? 18.688 -13.32 -5.992 1 92.56 289 SER A C 1
ATOM 2198 O O . SER A 1 289 ? 18.141 -12.664 -6.883 1 92.56 289 SER A O 1
ATOM 2200 N N . ASN A 1 290 ? 19.266 -14.508 -6.188 1 94.06 290 ASN A N 1
ATOM 2201 C CA . ASN A 1 290 ? 19.078 -15.227 -7.445 1 94.06 290 ASN A CA 1
ATOM 2202 C C . ASN A 1 290 ? 17.719 -15.922 -7.504 1 94.06 290 ASN A C 1
ATOM 2204 O O . ASN A 1 290 ? 17.375 -16.516 -8.523 1 94.06 290 ASN A O 1
ATOM 2208 N N . HIS A 1 291 ? 16.984 -15.859 -6.418 1 94.06 291 HIS A N 1
ATOM 2209 C CA . HIS A 1 291 ? 15.656 -16.469 -6.363 1 94.06 291 HIS A CA 1
ATOM 2210 C C . HIS A 1 291 ? 14.617 -15.477 -5.848 1 94.06 291 HIS A C 1
ATOM 2212 O O . HIS A 1 291 ? 14.875 -14.734 -4.898 1 94.06 291 HIS A O 1
ATOM 2218 N N . THR A 1 292 ? 13.594 -15.328 -6.559 1 94.81 292 THR A N 1
ATOM 2219 C CA . THR A 1 292 ? 12.406 -14.594 -6.113 1 94.81 292 THR A CA 1
ATOM 2220 C C . THR A 1 292 ? 11.25 -15.555 -5.836 1 94.81 292 THR A C 1
ATOM 2222 O O . THR A 1 292 ? 10.984 -16.453 -6.633 1 94.81 292 THR A O 1
ATOM 2225 N N . HIS A 1 293 ? 10.586 -15.391 -4.668 1 94.44 293 HIS A N 1
ATOM 2226 C CA . HIS A 1 293 ? 9.5 -16.328 -4.391 1 94.44 293 HIS A CA 1
ATOM 2227 C C . HIS A 1 293 ? 8.227 -15.586 -3.998 1 94.44 293 HIS A C 1
ATOM 2229 O O . HIS A 1 293 ? 8.281 -14.438 -3.555 1 94.44 293 HIS A O 1
ATOM 2235 N N . ILE A 1 294 ? 7.125 -16.125 -4.34 1 93.81 294 ILE A N 1
ATOM 2236 C CA . ILE A 1 294 ? 5.809 -15.805 -3.805 1 93.81 294 ILE A CA 1
ATOM 2237 C C . ILE A 1 294 ? 5.305 -16.953 -2.941 1 93.81 294 ILE A C 1
ATOM 2239 O O . ILE A 1 294 ? 5.078 -18.062 -3.439 1 93.81 294 ILE A O 1
ATOM 2243 N N . LYS A 1 295 ? 5.211 -16.641 -1.619 1 92.88 295 LYS A N 1
ATOM 2244 C CA . LYS A 1 295 ? 4.625 -17.625 -0.714 1 92.88 295 LYS A CA 1
ATOM 2245 C C . LYS A 1 295 ? 3.102 -17.578 -0.763 1 92.88 295 LYS A C 1
ATOM 2247 O O . LYS A 1 295 ? 2.504 -16.5 -0.705 1 92.88 295 LYS A O 1
ATOM 2252 N N . ILE A 1 296 ? 2.529 -18.688 -0.896 1 90.06 296 ILE A N 1
ATOM 2253 C CA . ILE A 1 296 ? 1.075 -18.797 -0.871 1 90.06 296 ILE A CA 1
ATOM 2254 C C . ILE A 1 296 ? 0.649 -19.75 0.232 1 90.06 296 ILE A C 1
ATOM 2256 O O . ILE A 1 296 ? 0.948 -20.953 0.17 1 90.06 296 ILE A O 1
ATOM 2260 N N . GLY A 1 297 ? -0.028 -19.219 1.294 1 91.5 297 GLY A N 1
ATOM 2261 C CA . GLY A 1 297 ? -0.513 -20.078 2.369 1 91.5 297 GLY A CA 1
ATOM 2262 C C . GLY A 1 297 ? 0.284 -19.922 3.652 1 91.5 297 GLY A C 1
ATOM 2263 O O . GLY A 1 297 ? 1.041 -18.969 3.812 1 91.5 297 GLY A O 1
ATOM 2264 N N . HIS A 1 298 ? 0.092 -20.859 4.621 1 90.75 298 HIS A N 1
ATOM 2265 C CA . HIS A 1 298 ? 0.615 -20.719 5.977 1 90.75 298 HIS A CA 1
ATOM 2266 C C . HIS A 1 298 ? 1.985 -21.375 6.109 1 90.75 298 HIS A C 1
ATOM 2268 O O . HIS A 1 298 ? 2.797 -20.953 6.941 1 90.75 298 HIS A O 1
ATOM 2274 N N . ASP A 1 299 ? 2.248 -22.391 5.27 1 89.31 299 ASP A N 1
ATOM 2275 C CA . ASP A 1 299 ? 3.516 -23.109 5.383 1 89.31 299 ASP A CA 1
ATOM 2276 C C . ASP A 1 299 ? 4.641 -22.359 4.68 1 89.31 299 ASP A C 1
ATOM 2278 O O . ASP A 1 299 ? 4.488 -21.938 3.529 1 89.31 299 ASP A O 1
ATOM 2282 N N . ALA A 1 300 ? 5.723 -22.344 5.266 1 89.75 300 ALA A N 1
ATOM 2283 C CA . ALA A 1 300 ? 6.84 -21.531 4.797 1 89.75 300 ALA A CA 1
ATOM 2284 C C . ALA A 1 300 ? 7.395 -22.062 3.48 1 89.75 300 ALA A C 1
ATOM 2286 O O . ALA A 1 300 ? 7.969 -21.297 2.693 1 89.75 300 ALA A O 1
ATOM 2287 N N . ASN A 1 301 ? 7.16 -23.281 3.242 1 92.44 301 ASN A N 1
ATOM 2288 C CA . ASN A 1 301 ? 7.801 -23.875 2.076 1 92.44 301 ASN A CA 1
ATOM 2289 C C . ASN A 1 301 ? 6.859 -23.922 0.877 1 92.44 301 ASN A C 1
ATOM 2291 O O . ASN A 1 301 ? 7.242 -24.375 -0.203 1 92.44 301 ASN A O 1
ATOM 2295 N N . ASP A 1 302 ? 5.664 -23.5 1.005 1 93.88 302 ASP A N 1
ATOM 2296 C CA . ASP A 1 302 ? 4.754 -23.406 -0.133 1 93.88 302 ASP A CA 1
ATOM 2297 C C . ASP A 1 302 ? 5.008 -22.141 -0.948 1 93.88 302 ASP A C 1
ATOM 2299 O O . ASP A 1 302 ? 4.477 -21.078 -0.63 1 93.88 302 ASP A O 1
ATOM 2303 N N . ASN A 1 303 ? 5.906 -22.344 -2.031 1 95.5 303 ASN A N 1
ATOM 2304 C CA . ASN A 1 303 ? 6.387 -21.188 -2.793 1 95.5 303 ASN A CA 1
ATOM 2305 C C . ASN A 1 303 ? 6.359 -21.469 -4.293 1 95.5 303 ASN A C 1
ATOM 2307 O O . ASN A 1 303 ? 6.555 -22.594 -4.727 1 95.5 303 ASN A O 1
ATOM 2311 N N . ILE A 1 304 ? 6.035 -20.453 -5.051 1 94.75 304 ILE A N 1
ATOM 2312 C CA . ILE A 1 304 ? 6.461 -20.375 -6.441 1 94.75 304 ILE A CA 1
ATOM 2313 C C . ILE A 1 304 ? 7.777 -19.609 -6.531 1 94.75 304 ILE A C 1
ATOM 2315 O O . ILE A 1 304 ? 7.875 -18.469 -6.059 1 94.75 304 ILE A O 1
ATOM 2319 N N . ILE A 1 305 ? 8.758 -20.188 -7.109 1 94.75 305 ILE A N 1
ATOM 2320 C CA . ILE A 1 305 ? 10.094 -19.609 -7.035 1 94.75 305 ILE A CA 1
ATOM 2321 C C . ILE A 1 305 ? 10.68 -19.484 -8.445 1 94.75 305 ILE A C 1
ATOM 2323 O O . ILE A 1 305 ? 10.578 -20.406 -9.25 1 94.75 305 ILE A O 1
ATOM 2327 N N . SER A 1 306 ? 11.172 -18.375 -8.773 1 94.12 306 SER A N 1
ATOM 2328 C CA . SER A 1 306 ? 11.945 -18.203 -10 1 94.12 306 SER A CA 1
ATOM 2329 C C . SER A 1 306 ? 13.422 -18.5 -9.773 1 94.12 306 SER A C 1
ATOM 2331 O O . SER A 1 306 ? 13.961 -18.219 -8.695 1 94.12 306 SER A O 1
ATOM 2333 N N . ASP A 1 307 ? 14.055 -19.062 -10.711 1 93.5 307 ASP A N 1
ATOM 2334 C CA . ASP A 1 307 ? 15.477 -19.359 -10.664 1 93.5 307 ASP A CA 1
ATOM 2335 C C . ASP A 1 307 ? 16.25 -18.484 -11.656 1 93.5 307 ASP A C 1
ATOM 2337 O O . ASP A 1 307 ? 16.344 -18.812 -12.844 1 93.5 307 ASP A O 1
ATOM 2341 N N . ASN A 1 308 ? 16.922 -17.562 -11.172 1 91.81 308 ASN A N 1
ATOM 2342 C CA . ASN A 1 308 ? 17.734 -16.672 -12 1 91.81 308 ASN A CA 1
ATOM 2343 C C . ASN A 1 308 ? 19.219 -16.875 -11.742 1 91.81 308 ASN A C 1
ATOM 2345 O O . ASN A 1 308 ? 20.031 -15.984 -12.023 1 91.81 308 ASN A O 1
ATOM 2349 N N . SER A 1 309 ? 19.516 -17.938 -11.125 1 92.19 309 SER A N 1
ATOM 2350 C CA . SER A 1 309 ? 20.922 -18.25 -10.867 1 92.19 309 SER A CA 1
ATOM 2351 C C . SER A 1 309 ? 21.656 -18.594 -12.164 1 92.19 309 SER A C 1
ATOM 2353 O O . SER A 1 309 ? 21.031 -18.969 -13.156 1 92.19 309 SER A O 1
ATOM 2355 N N . ASN A 1 310 ? 22.984 -18.484 -12.125 1 91.44 310 ASN A N 1
ATOM 2356 C CA . ASN A 1 310 ? 23.797 -18.859 -13.273 1 91.44 310 ASN A CA 1
ATOM 2357 C C . ASN A 1 310 ? 23.812 -20.375 -13.492 1 91.44 310 ASN A C 1
ATOM 2359 O O . ASN A 1 310 ? 23.859 -20.828 -14.633 1 91.44 310 ASN A O 1
ATOM 2363 N N . GLU A 1 311 ? 23.719 -21.172 -12.445 1 89.69 311 GLU A N 1
ATOM 2364 C CA . GLU A 1 311 ? 23.812 -22.625 -12.516 1 89.69 311 GLU A CA 1
ATOM 2365 C C . GLU A 1 311 ? 22.5 -23.234 -13.008 1 89.69 311 GLU A C 1
ATOM 2367 O O . GLU A 1 311 ? 22.484 -24.344 -13.547 1 89.69 311 GLU A O 1
ATOM 2372 N N . LYS A 1 312 ? 21.375 -22.578 -12.766 1 89.62 312 LYS A N 1
ATOM 2373 C CA . LYS A 1 312 ? 20.047 -23 -13.211 1 89.62 312 LYS A CA 1
ATOM 2374 C C . LYS A 1 312 ? 19.719 -24.406 -12.711 1 89.62 312 LYS A C 1
ATOM 2376 O O . LYS A 1 312 ? 19.219 -25.234 -13.461 1 89.62 312 LYS A O 1
ATOM 2381 N N . HIS A 1 313 ? 20.031 -24.672 -11.453 1 86.12 313 HIS A N 1
ATOM 2382 C CA . HIS A 1 313 ? 19.828 -25.984 -10.844 1 86.12 313 HIS A CA 1
ATOM 2383 C C . HIS A 1 313 ? 18.359 -26.422 -10.953 1 86.12 313 HIS A C 1
ATOM 2385 O O . HIS A 1 313 ? 18.078 -27.609 -11.047 1 86.12 313 HIS A O 1
ATOM 2391 N N . TYR A 1 314 ? 17.484 -25.531 -11.031 1 89 314 TYR A N 1
ATOM 2392 C CA . TYR A 1 314 ? 16.062 -25.844 -11.055 1 89 314 TYR A CA 1
ATOM 2393 C C . TYR A 1 314 ? 15.461 -25.547 -12.43 1 89 314 TYR A C 1
ATOM 2395 O O . TYR A 1 314 ? 14.258 -25.312 -12.547 1 89 314 TYR A O 1
ATOM 2403 N N . GLY A 1 315 ? 16.297 -25.406 -13.43 1 89.12 315 GLY A N 1
ATOM 2404 C CA . GLY A 1 315 ? 15.844 -25.297 -14.812 1 89.12 315 GLY A CA 1
ATOM 2405 C C . GLY A 1 315 ? 15.859 -23.875 -15.336 1 89.12 315 GLY A C 1
ATOM 2406 O O . GLY A 1 315 ? 15.617 -23.641 -16.516 1 89.12 315 GLY A O 1
ATOM 2407 N N . GLY A 1 316 ? 16.094 -22.844 -14.383 1 91.06 316 GLY A N 1
ATOM 2408 C CA . GLY A 1 316 ? 16.266 -21.453 -14.805 1 91.06 316 GLY A CA 1
ATOM 2409 C C . GLY A 1 316 ? 14.945 -20.734 -15.031 1 91.06 316 GLY A C 1
ATOM 2410 O O . GLY A 1 316 ? 14.93 -19.562 -15.383 1 91.06 316 GLY A O 1
ATOM 2411 N N . GLY A 1 317 ? 13.828 -21.375 -14.922 1 92.75 317 GLY A N 1
ATOM 2412 C CA . GLY A 1 317 ? 12.5 -20.797 -14.992 1 92.75 317 GLY A CA 1
ATOM 2413 C C . GLY A 1 317 ? 11.82 -20.688 -13.641 1 92.75 317 GLY A C 1
ATOM 2414 O O . GLY A 1 317 ? 12.32 -20 -12.742 1 92.75 317 GLY A O 1
ATOM 2415 N N . TYR A 1 318 ? 10.727 -21.625 -13.516 1 92.06 318 TYR A N 1
ATOM 2416 C CA . TYR A 1 318 ? 9.969 -21.672 -12.273 1 92.06 318 TYR A CA 1
ATOM 2417 C C . TYR A 1 318 ? 10.008 -23.078 -11.664 1 92.06 318 TYR A C 1
ATOM 2419 O O . TYR A 1 318 ? 10.195 -24.062 -12.383 1 92.06 318 TYR A O 1
ATOM 2427 N N . PHE A 1 319 ? 9.844 -22.906 -10.352 1 93 319 PHE A N 1
ATOM 2428 C CA . PHE A 1 319 ? 9.508 -24.188 -9.75 1 93 319 PHE A CA 1
ATOM 2429 C C . PHE A 1 319 ? 8.555 -24 -8.578 1 93 319 PHE A C 1
ATOM 2431 O O . PHE A 1 319 ? 8.5 -22.922 -7.977 1 93 319 PHE A O 1
ATOM 2438 N N . PHE A 1 320 ? 7.742 -24.984 -8.414 1 94.81 320 PHE A N 1
ATOM 2439 C CA . PHE A 1 320 ? 6.773 -25.031 -7.328 1 94.81 320 PHE A CA 1
ATOM 2440 C C . PHE A 1 320 ? 7.289 -25.906 -6.188 1 94.81 320 PHE A C 1
ATOM 2442 O O . PHE A 1 320 ? 7.453 -27.109 -6.348 1 94.81 320 PHE A O 1
ATOM 2449 N N . ARG A 1 321 ? 7.535 -25.281 -5.066 1 96 321 ARG A N 1
ATOM 2450 C CA . ARG A 1 321 ? 7.938 -25.969 -3.842 1 96 321 ARG A CA 1
ATOM 2451 C C . ARG A 1 321 ? 6.75 -26.156 -2.908 1 96 321 ARG A C 1
ATOM 2453 O O . ARG A 1 321 ? 5.938 -25.25 -2.729 1 96 321 ARG A O 1
ATOM 2460 N N . VAL A 1 322 ? 6.617 -27.438 -2.455 1 94.88 322 VAL A N 1
ATOM 2461 C CA . VAL A 1 322 ? 5.512 -27.719 -1.547 1 94.88 322 VAL A CA 1
ATOM 2462 C C . VAL A 1 322 ? 6.055 -28.297 -0.244 1 94.88 322 VAL A C 1
ATOM 2464 O O . VAL A 1 322 ? 7.039 -29.047 -0.251 1 94.88 322 VAL A O 1
ATOM 2467 N N . HIS A 1 323 ? 5.375 -27.906 0.794 1 94 323 HIS A N 1
ATOM 2468 C CA . HIS A 1 323 ? 5.742 -28.438 2.102 1 94 323 HIS A CA 1
ATOM 2469 C C . HIS A 1 323 ? 5.488 -29.938 2.176 1 94 323 HIS A C 1
ATOM 2471 O O . HIS A 1 323 ? 4.508 -30.422 1.618 1 94 323 HIS A O 1
ATOM 2477 N N . ASN A 1 324 ? 6.434 -30.641 2.604 1 92.31 324 ASN A N 1
ATOM 2478 C CA . ASN A 1 324 ? 6.336 -32.062 2.881 1 92.31 324 ASN A CA 1
ATOM 2479 C C . ASN A 1 324 ? 6.98 -32.406 4.219 1 92.31 324 ASN A C 1
ATOM 2481 O O . ASN A 1 324 ? 8.211 -32.469 4.328 1 92.31 324 ASN A O 1
ATOM 2485 N N . GLN A 1 325 ? 6.195 -32.75 5.176 1 91.25 325 GLN A N 1
ATOM 2486 C CA . GLN A 1 325 ? 6.672 -32.969 6.539 1 91.25 325 GLN A CA 1
ATOM 2487 C C . GLN A 1 325 ? 7.434 -34.281 6.652 1 91.25 325 GLN A C 1
ATOM 2489 O O . GLN A 1 325 ? 8.172 -34.5 7.617 1 91.25 325 GLN A O 1
ATOM 2494 N N . THR A 1 326 ? 7.262 -35.188 5.715 1 90.81 326 THR A N 1
ATOM 2495 C CA . THR A 1 326 ? 7.82 -36.531 5.812 1 90.81 326 THR A CA 1
ATOM 2496 C C . THR A 1 326 ? 9.266 -36.531 5.32 1 90.81 326 THR A C 1
ATOM 2498 O O . THR A 1 326 ? 10 -37.5 5.586 1 90.81 326 THR A O 1
ATOM 2501 N N . ILE A 1 327 ? 9.594 -35.531 4.578 1 89.5 327 ILE A N 1
ATOM 2502 C CA . ILE A 1 327 ? 10.953 -35.469 4.055 1 89.5 327 ILE A CA 1
ATOM 2503 C C . ILE A 1 327 ? 11.812 -34.594 4.957 1 89.5 327 ILE A C 1
ATOM 2505 O O . ILE A 1 327 ? 11.328 -33.594 5.516 1 89.5 327 ILE A O 1
ATOM 2509 N N . PRO A 1 328 ? 13.078 -34.875 5.145 1 89.75 328 PRO A N 1
ATOM 2510 C CA . PRO A 1 328 ? 13.945 -34.188 6.121 1 89.75 328 PRO A CA 1
ATOM 2511 C C . PRO A 1 328 ? 13.992 -32.688 5.926 1 89.75 328 PRO A C 1
ATOM 2513 O O . PRO A 1 328 ? 13.953 -31.938 6.898 1 89.75 328 PRO A O 1
ATOM 2516 N N . HIS A 1 329 ? 14.172 -32.219 4.703 1 91.38 329 HIS A N 1
ATOM 2517 C CA . HIS A 1 329 ? 14.273 -30.781 4.496 1 91.38 329 HIS A CA 1
ATOM 2518 C C . HIS A 1 329 ? 12.891 -30.141 4.398 1 91.38 329 HIS A C 1
ATOM 2520 O O . HIS A 1 329 ? 12.773 -28.938 4.094 1 91.38 329 HIS A O 1
ATOM 2526 N N . LYS A 1 330 ? 11.781 -30.906 4.527 1 92.69 330 LYS A N 1
ATOM 2527 C CA . LYS A 1 330 ? 10.406 -30.484 4.77 1 92.69 330 LYS A CA 1
ATOM 2528 C C . LYS A 1 330 ? 9.781 -29.891 3.514 1 92.69 330 LYS A C 1
ATOM 2530 O O . LYS A 1 330 ? 8.766 -29.188 3.59 1 92.69 330 LYS A O 1
ATOM 2535 N N . TYR A 1 331 ? 10.484 -30 2.361 1 94.12 331 TYR A N 1
ATOM 2536 C CA . TYR A 1 331 ? 9.859 -29.516 1.134 1 94.12 331 TYR A CA 1
ATOM 2537 C C . TYR A 1 331 ? 10.25 -30.406 -0.051 1 94.12 331 TYR A C 1
ATOM 2539 O O . TYR A 1 331 ? 11.203 -31.172 0.031 1 94.12 331 TYR A O 1
ATOM 2547 N N . ILE A 1 332 ? 9.445 -30.422 -1.064 1 94 332 ILE A N 1
ATOM 2548 C CA . ILE A 1 332 ? 9.734 -31.016 -2.363 1 94 332 ILE A CA 1
ATOM 2549 C C . ILE A 1 332 ? 9.508 -29.984 -3.469 1 94 332 ILE A C 1
ATOM 2551 O O . ILE A 1 332 ? 8.523 -29.25 -3.447 1 94 332 ILE A O 1
ATOM 2555 N N . ASP A 1 333 ? 10.484 -29.922 -4.391 1 94.56 333 ASP A N 1
ATOM 2556 C CA . ASP A 1 333 ? 10.273 -29.156 -5.617 1 94.56 333 ASP A CA 1
ATOM 2557 C C . ASP A 1 333 ? 9.5 -29.984 -6.648 1 94.56 333 ASP A C 1
ATOM 2559 O O . ASP A 1 333 ? 10.102 -30.656 -7.492 1 94.56 333 ASP A O 1
ATOM 2563 N N . ALA A 1 334 ? 8.219 -29.844 -6.559 1 93.75 334 ALA A N 1
ATOM 2564 C CA . ALA A 1 334 ? 7.301 -30.828 -7.137 1 93.75 334 ALA A CA 1
ATOM 2565 C C . ALA A 1 334 ? 7.18 -30.641 -8.648 1 93.75 334 ALA A C 1
ATOM 2567 O O . ALA A 1 334 ? 6.957 -31.594 -9.383 1 93.75 334 ALA A O 1
ATOM 2568 N N . LEU A 1 335 ? 7.238 -29.453 -9.156 1 94.19 335 LEU A N 1
ATOM 2569 C CA . LEU A 1 335 ? 7.082 -29.094 -10.562 1 94.19 335 LEU A CA 1
ATOM 2570 C C . LEU A 1 335 ? 8.133 -28.078 -10.984 1 94.19 335 LEU A C 1
ATOM 2572 O O . LEU A 1 335 ? 8.25 -27 -10.383 1 94.19 335 LEU A O 1
ATOM 2576 N N . LEU A 1 336 ? 8.891 -28.422 -11.914 1 95.56 336 LEU A N 1
ATOM 2577 C CA . LEU A 1 336 ? 9.914 -27.531 -12.438 1 95.56 336 LEU A CA 1
ATOM 2578 C C . LEU A 1 336 ? 9.617 -27.141 -13.883 1 95.56 336 LEU A C 1
ATOM 2580 O O . LEU A 1 336 ? 9.352 -28.016 -14.719 1 95.56 336 LEU A O 1
ATOM 2584 N N . ILE A 1 337 ? 9.555 -25.891 -14.164 1 94.88 337 ILE A N 1
ATOM 2585 C CA . ILE A 1 337 ? 9.391 -25.328 -15.5 1 94.88 337 ILE A CA 1
ATOM 2586 C C . ILE A 1 337 ? 10.672 -24.609 -15.922 1 94.88 337 ILE A C 1
ATOM 2588 O O . ILE A 1 337 ? 10.922 -23.469 -15.5 1 94.88 337 ILE A O 1
ATOM 2592 N N . GLY A 1 338 ? 11.367 -25.25 -16.812 1 93.88 338 GLY A N 1
ATOM 2593 C CA . GLY A 1 338 ? 12.695 -24.766 -17.156 1 93.88 338 GLY A CA 1
ATOM 2594 C C . GLY A 1 338 ? 12.672 -23.719 -18.25 1 93.88 338 GLY A C 1
ATOM 2595 O O . GLY A 1 338 ? 11.68 -23.578 -18.969 1 93.88 338 GLY A O 1
ATOM 2596 N N . GLU A 1 339 ? 13.773 -23 -18.328 1 93 339 GLU A N 1
ATOM 2597 C CA . GLU A 1 339 ? 13.891 -21.922 -19.312 1 93 339 GLU A CA 1
ATOM 2598 C C . GLU A 1 339 ? 13.883 -22.469 -20.734 1 93 339 GLU A C 1
ATOM 2600 O O . GLU A 1 339 ? 13.656 -21.719 -21.688 1 93 339 GLU A O 1
ATOM 2605 N N . ASN A 1 340 ? 14.18 -23.703 -20.922 1 90.44 340 ASN A N 1
ATOM 2606 C CA . ASN A 1 340 ? 14.133 -24.344 -22.219 1 90.44 340 ASN A CA 1
ATOM 2607 C C . ASN A 1 340 ? 12.711 -24.797 -22.578 1 90.44 340 ASN A C 1
ATOM 2609 O O . ASN A 1 340 ? 12.477 -25.328 -23.656 1 90.44 340 ASN A O 1
ATOM 2613 N N . GLY A 1 341 ? 11.805 -24.594 -21.688 1 91.56 341 GLY A N 1
ATOM 2614 C CA . GLY A 1 341 ? 10.414 -24.969 -21.922 1 91.56 341 GLY A CA 1
ATOM 2615 C C . GLY A 1 341 ? 10.094 -26.375 -21.438 1 91.56 341 GLY A C 1
ATOM 2616 O O . GLY A 1 341 ? 8.977 -26.859 -21.641 1 91.56 341 GLY A O 1
ATOM 2617 N N . ASN A 1 342 ? 11.078 -27.062 -20.812 1 93.62 342 ASN A N 1
ATOM 2618 C CA . ASN A 1 342 ? 10.852 -28.422 -20.297 1 93.62 342 ASN A CA 1
ATOM 2619 C C . ASN A 1 342 ? 10.133 -28.375 -18.953 1 93.62 342 ASN A C 1
ATOM 2621 O O . ASN A 1 342 ? 10.32 -27.453 -18.156 1 93.62 342 ASN A O 1
ATOM 2625 N N . VAL A 1 343 ? 9.32 -29.391 -18.766 1 94.94 343 VAL A N 1
ATOM 2626 C CA . VAL A 1 343 ? 8.578 -29.5 -17.516 1 94.94 343 VAL A CA 1
ATOM 2627 C C . VAL A 1 343 ? 8.898 -30.828 -16.828 1 94.94 343 VAL A C 1
ATOM 2629 O O . VAL A 1 343 ? 8.812 -31.891 -17.453 1 94.94 343 VAL A O 1
ATOM 2632 N N . GLY A 1 344 ? 9.297 -30.719 -15.602 1 95.19 344 GLY A N 1
ATOM 2633 C CA . GLY A 1 344 ? 9.617 -31.891 -14.812 1 95.19 344 GLY A CA 1
ATOM 2634 C C . GLY A 1 344 ? 8.75 -32.031 -13.57 1 95.19 344 GLY A C 1
ATOM 2635 O O . GLY A 1 344 ? 8.453 -31.047 -12.898 1 95.19 344 GLY A O 1
ATOM 2636 N N . ILE A 1 345 ? 8.352 -33.219 -13.352 1 93.88 345 ILE A N 1
ATOM 2637 C CA . ILE A 1 345 ? 7.617 -33.562 -12.133 1 93.88 345 ILE A CA 1
ATOM 2638 C C . ILE A 1 345 ? 8.445 -34.5 -11.266 1 93.88 345 ILE A C 1
ATOM 2640 O O . ILE A 1 345 ? 9 -35.469 -11.758 1 93.88 345 ILE A O 1
ATOM 2644 N N . GLY A 1 346 ? 8.547 -34.219 -9.992 1 89.5 346 GLY A N 1
ATOM 2645 C CA . GLY A 1 346 ? 9.195 -35.125 -9.062 1 89.5 346 GLY A CA 1
ATOM 2646 C C . GLY A 1 346 ? 10.57 -34.625 -8.617 1 89.5 346 GLY A C 1
ATOM 2647 O O . GLY A 1 346 ? 11.406 -35.438 -8.211 1 89.5 346 GLY A O 1
ATOM 2648 N N . GLY A 1 347 ? 10.906 -33.438 -8.797 1 80.56 347 GLY A N 1
ATOM 2649 C CA . GLY A 1 347 ? 11.977 -32.781 -8.047 1 80.56 347 GLY A CA 1
ATOM 2650 C C . GLY A 1 347 ? 13.242 -32.594 -8.852 1 80.56 347 GLY A C 1
ATOM 2651 O O . GLY A 1 347 ? 14.273 -32.188 -8.32 1 80.56 347 GLY A O 1
ATOM 2652 N N . LYS A 1 348 ? 13.242 -32.906 -10.109 1 81.69 348 LYS A N 1
ATOM 2653 C CA . LYS A 1 348 ? 14.438 -32.75 -10.922 1 81.69 348 LYS A CA 1
ATOM 2654 C C . LYS A 1 348 ? 14.125 -32.062 -12.242 1 81.69 348 LYS A C 1
ATOM 2656 O O . LYS A 1 348 ? 13.016 -32.188 -12.773 1 81.69 348 LYS A O 1
ATOM 2661 N N . SER A 1 349 ? 15.094 -31.312 -12.664 1 83.19 349 SER A N 1
ATOM 2662 C CA . SER A 1 349 ? 14.961 -30.688 -13.977 1 83.19 349 SER A CA 1
ATOM 2663 C C . SER A 1 349 ? 14.969 -31.734 -15.086 1 83.19 349 SER A C 1
ATOM 2665 O O . SER A 1 349 ? 15.547 -32.812 -14.93 1 83.19 349 SER A O 1
ATOM 2667 N N . SER A 1 350 ? 14.297 -31.344 -16.172 1 85.62 350 SER A N 1
ATOM 2668 C CA . SER A 1 350 ? 14.055 -32.344 -17.203 1 85.62 350 SER A CA 1
ATOM 2669 C C . SER A 1 350 ? 14.961 -32.125 -18.422 1 85.62 350 SER A C 1
ATOM 2671 O O . SER A 1 350 ? 15.25 -30.969 -18.781 1 85.62 350 SER A O 1
ATOM 2673 N N . ASP A 1 351 ? 15.414 -33.25 -18.984 1 87.81 351 ASP A N 1
ATOM 2674 C CA . ASP A 1 351 ? 16.109 -33.219 -20.281 1 87.81 351 ASP A CA 1
ATOM 2675 C C . ASP A 1 351 ? 15.133 -33.406 -21.438 1 87.81 351 ASP A C 1
ATOM 2677 O O . ASP A 1 351 ? 15.484 -33.188 -22.594 1 87.81 351 ASP A O 1
ATOM 2681 N N . ASN A 1 352 ? 13.938 -33.781 -21.094 1 91.12 352 ASN A N 1
ATOM 2682 C CA . ASN A 1 352 ? 12.859 -33.969 -22.062 1 91.12 352 ASN A CA 1
ATOM 2683 C C . ASN A 1 352 ? 11.789 -32.875 -21.906 1 91.12 352 ASN A C 1
ATOM 2685 O O . ASN A 1 352 ? 11.711 -32.219 -20.859 1 91.12 352 ASN A O 1
ATOM 2689 N N . LYS A 1 353 ? 11 -32.75 -22.953 1 92.38 353 LYS A N 1
ATOM 2690 C CA . LYS A 1 353 ? 9.945 -31.766 -22.875 1 92.38 353 LYS A CA 1
ATOM 2691 C C . LYS A 1 353 ? 9.07 -31.984 -21.641 1 92.38 353 LYS A C 1
ATOM 2693 O O . LYS A 1 353 ? 8.672 -31.016 -20.984 1 92.38 353 LYS A O 1
ATOM 2698 N N . PHE A 1 354 ? 8.742 -33.188 -21.438 1 93.31 354 PHE A N 1
ATOM 2699 C CA . PHE A 1 354 ? 8.023 -33.562 -20.219 1 93.31 354 PHE A CA 1
ATOM 2700 C C . PHE A 1 354 ? 8.648 -34.781 -19.562 1 93.31 354 PHE A C 1
ATOM 2702 O O . PHE A 1 354 ? 8.891 -35.812 -20.234 1 93.31 354 PHE A O 1
ATOM 2709 N N . GLU A 1 355 ? 8.992 -34.688 -18.266 1 94.31 355 GLU A N 1
ATOM 2710 C CA . GLU A 1 355 ? 9.617 -35.812 -17.547 1 94.31 355 GLU A CA 1
ATOM 2711 C C . GLU A 1 355 ? 9 -36 -16.156 1 94.31 355 GLU A C 1
ATOM 2713 O O . GLU A 1 355 ? 8.859 -35.031 -15.414 1 94.31 355 GLU A O 1
ATOM 2718 N N . VAL A 1 356 ? 8.539 -37.219 -15.922 1 94.62 356 VAL A N 1
ATOM 2719 C CA . VAL A 1 356 ? 8.07 -37.562 -14.586 1 94.62 356 VAL A CA 1
ATOM 2720 C C . VAL A 1 356 ? 9.078 -38.5 -13.906 1 94.62 356 VAL A C 1
ATOM 2722 O O . VAL A 1 356 ? 9.414 -39.562 -14.438 1 94.62 356 VAL A O 1
ATOM 2725 N N . TYR A 1 357 ? 9.609 -38.094 -12.773 1 92.38 357 TYR A N 1
ATOM 2726 C CA . TYR A 1 357 ? 10.484 -38.938 -11.961 1 92.38 357 TYR A CA 1
ATOM 2727 C C . TYR A 1 357 ? 9.672 -39.781 -10.984 1 92.38 357 TYR A C 1
ATOM 2729 O O . TYR A 1 357 ? 9.68 -39.531 -9.773 1 92.38 357 TYR A O 1
ATOM 2737 N N . GLY A 1 358 ? 9.047 -40.844 -11.422 1 92.12 358 GLY A N 1
ATOM 2738 C CA . GLY A 1 358 ? 8.141 -41.75 -10.758 1 92.12 358 GLY A CA 1
ATOM 2739 C C . GLY A 1 358 ? 7.215 -42.469 -11.711 1 92.12 358 GLY A C 1
ATOM 2740 O O . GLY A 1 358 ? 7.402 -42.406 -12.93 1 92.12 358 GLY A O 1
ATOM 2741 N N . ASN A 1 359 ? 6.305 -43.25 -11.18 1 91.19 359 ASN A N 1
ATOM 2742 C CA . ASN A 1 359 ? 5.32 -43.969 -11.992 1 91.19 359 ASN A CA 1
ATOM 2743 C C . ASN A 1 359 ? 4.277 -43 -12.57 1 91.19 359 ASN A C 1
ATOM 2745 O O . ASN A 1 359 ? 4.016 -41.969 -11.992 1 91.19 359 ASN A O 1
ATOM 2749 N N . THR A 1 360 ? 3.836 -43.344 -13.75 1 92.38 360 THR A N 1
ATOM 2750 C CA . THR A 1 360 ? 2.797 -42.562 -14.398 1 92.38 360 THR A CA 1
ATOM 2751 C C . THR A 1 360 ? 1.534 -43.375 -14.609 1 92.38 360 THR A C 1
ATOM 2753 O O . THR A 1 360 ? 1.612 -44.562 -15.008 1 92.38 360 THR A O 1
ATOM 2756 N N . SER A 1 361 ? 0.374 -42.781 -14.289 1 91.25 361 SER A N 1
ATOM 2757 C CA . SER A 1 361 ? -0.931 -43.406 -14.508 1 91.25 361 SER A CA 1
ATOM 2758 C C . SER A 1 361 ? -1.803 -42.562 -15.422 1 91.25 361 SER A C 1
ATOM 2760 O O . SER A 1 361 ? -1.944 -41.344 -15.195 1 91.25 361 SER A O 1
ATOM 2762 N N . ILE A 1 362 ? -2.234 -43.219 -16.422 1 90.25 362 ILE A N 1
ATOM 2763 C CA . ILE A 1 362 ? -3.197 -42.594 -17.312 1 90.25 362 ILE A CA 1
ATOM 2764 C C . ILE A 1 362 ? -4.594 -43.156 -17.047 1 90.25 362 ILE A C 1
ATOM 2766 O O . ILE A 1 362 ? -4.84 -44.344 -17.25 1 90.25 362 ILE A O 1
ATOM 2770 N N . GLY A 1 363 ? -5.457 -42.281 -16.656 1 87 363 GLY A N 1
ATOM 2771 C CA . GLY A 1 363 ? -6.805 -42.719 -16.312 1 87 363 GLY A CA 1
ATOM 2772 C C . GLY A 1 363 ? -7.66 -43.031 -17.516 1 87 363 GLY A C 1
ATOM 2773 O O . GLY A 1 363 ? -8.57 -43.875 -17.438 1 87 363 GLY A O 1
ATOM 2774 N N . GLY A 1 364 ? -7.355 -42.406 -18.625 1 86.12 364 GLY A N 1
ATOM 2775 C CA . GLY A 1 364 ? -8.055 -42.688 -19.875 1 86.12 364 GLY A CA 1
ATOM 2776 C C . GLY A 1 364 ? -7.691 -44.031 -20.469 1 86.12 364 GLY A C 1
ATOM 2777 O O . GLY A 1 364 ? -6.699 -44.656 -20.062 1 86.12 364 GLY A O 1
ATOM 2778 N N . ALA A 1 365 ? -8.5 -44.438 -21.422 1 88.19 365 ALA A N 1
ATOM 2779 C CA . ALA A 1 365 ? -8.328 -45.781 -22.016 1 88.19 365 ALA A CA 1
ATOM 2780 C C . ALA A 1 365 ? -7.16 -45.781 -23 1 88.19 365 ALA A C 1
ATOM 2782 O O . ALA A 1 365 ? -6.586 -46.844 -23.281 1 88.19 365 ALA A O 1
ATOM 2783 N N . ASP A 1 366 ? -6.742 -44.594 -23.453 1 89.5 366 ASP A N 1
ATOM 2784 C CA . ASP A 1 366 ? -5.836 -44.562 -24.594 1 89.5 366 ASP A CA 1
ATOM 2785 C C . ASP A 1 366 ? -4.516 -43.875 -24.234 1 89.5 366 ASP A C 1
ATOM 2787 O O . ASP A 1 366 ? -4.5 -42.906 -23.469 1 89.5 366 ASP A O 1
ATOM 2791 N N . LEU A 1 367 ? -3.439 -44.406 -24.688 1 91.31 367 LEU A N 1
ATOM 2792 C CA . LEU A 1 367 ? -2.184 -43.688 -24.844 1 91.31 367 LEU A CA 1
ATOM 2793 C C . LEU A 1 367 ? -1.887 -43.406 -26.312 1 91.31 367 LEU A C 1
ATOM 2795 O O . LEU A 1 367 ? -1.693 -44.344 -27.094 1 91.31 367 LEU A O 1
ATOM 2799 N N . LYS A 1 368 ? -1.911 -42.125 -26.672 1 89.56 368 LYS A N 1
ATOM 2800 C CA . LYS A 1 368 ? -1.653 -41.719 -28.047 1 89.56 368 LYS A CA 1
ATOM 2801 C C . LYS A 1 368 ? -0.205 -41.281 -28.234 1 89.56 368 LYS A C 1
ATOM 2803 O O . LYS A 1 368 ? 0.361 -40.625 -27.344 1 89.56 368 LYS A O 1
ATOM 2808 N N . LEU A 1 369 ? 0.426 -41.688 -29.328 1 89.19 369 LEU A N 1
ATOM 2809 C CA . LEU A 1 369 ? 1.804 -41.312 -29.641 1 89.19 369 LEU A CA 1
ATOM 2810 C C . LEU A 1 369 ? 1.917 -40.75 -31.047 1 89.19 369 LEU A C 1
ATOM 2812 O O . LEU A 1 369 ? 1.3 -41.281 -31.984 1 89.19 369 LEU A O 1
ATOM 2816 N N . GLY A 1 370 ? 2.668 -39.625 -31.219 1 82.88 370 GLY A N 1
ATOM 2817 C CA . GLY A 1 370 ? 3.049 -39.125 -32.531 1 82.88 370 GLY A CA 1
ATOM 2818 C C . GLY A 1 370 ? 2.002 -38.25 -33.156 1 82.88 370 GLY A C 1
ATOM 2819 O O . GLY A 1 370 ? 2.008 -38.031 -34.375 1 82.88 370 GLY A O 1
ATOM 2820 N N . MET A 1 371 ? 1.147 -37.719 -32.406 1 76.5 371 MET A N 1
ATOM 2821 C CA . MET A 1 371 ? 0.061 -36.906 -32.938 1 76.5 371 MET A CA 1
ATOM 2822 C C . MET A 1 371 ? 0.607 -35.656 -33.656 1 76.5 371 MET A C 1
ATOM 2824 O O . MET A 1 371 ? -0.081 -35.094 -34.5 1 76.5 371 MET A O 1
ATOM 2828 N N . SER A 1 372 ? 1.806 -35.312 -33.438 1 71.94 372 SER A N 1
ATOM 2829 C CA . SER A 1 372 ? 2.312 -34.094 -34.031 1 71.94 372 SER A CA 1
ATOM 2830 C C . SER A 1 372 ? 3.564 -34.344 -34.875 1 71.94 372 SER A C 1
ATOM 2832 O O . SER A 1 372 ? 4.324 -33.406 -35.156 1 71.94 372 SER A O 1
ATOM 2834 N N . ASP A 1 373 ? 3.83 -35.531 -35.219 1 67.12 373 ASP A N 1
ATOM 2835 C CA . ASP A 1 373 ? 5.082 -35.781 -35.938 1 67.12 373 ASP A CA 1
ATOM 2836 C C . ASP A 1 373 ? 4.883 -35.75 -37.438 1 67.12 373 ASP A C 1
ATOM 2838 O O . ASP A 1 373 ? 5.828 -35.969 -38.188 1 67.12 373 ASP A O 1
ATOM 2842 N N . GLY A 1 374 ? 3.738 -35.406 -37.938 1 64.56 374 GLY A N 1
ATOM 2843 C CA . GLY A 1 374 ? 3.457 -35.219 -39.344 1 64.56 374 GLY A CA 1
ATOM 2844 C C . GLY A 1 374 ? 3.285 -36.562 -40.062 1 64.56 374 GLY A C 1
ATOM 2845 O O . GLY A 1 374 ? 3.043 -36.562 -41.281 1 64.56 374 GLY A O 1
ATOM 2846 N N . GLN A 1 375 ? 3.621 -37.625 -39.469 1 62.12 375 GLN A N 1
ATOM 2847 C CA . GLN A 1 375 ? 3.504 -38.906 -40.156 1 62.12 375 GLN A CA 1
ATOM 2848 C C . GLN A 1 375 ? 2.057 -39.375 -40.188 1 62.12 375 GLN A C 1
ATOM 2850 O O . GLN A 1 375 ? 1.28 -39.062 -39.281 1 62.12 375 GLN A O 1
ATOM 2855 N N . ASP A 1 376 ? 1.578 -39.812 -41.312 1 53.62 376 ASP A N 1
ATOM 2856 C CA . ASP A 1 376 ? 0.253 -40.375 -41.531 1 53.62 376 ASP A CA 1
ATOM 2857 C C . ASP A 1 376 ? 0.093 -41.688 -40.781 1 53.62 376 ASP A C 1
ATOM 2859 O O . ASP A 1 376 ? -0.366 -42.688 -41.344 1 53.62 376 ASP A O 1
ATOM 2863 N N . GLN A 1 377 ? 0.766 -41.844 -39.844 1 53.53 377 GLN A N 1
ATOM 2864 C CA . GLN A 1 377 ? 0.957 -43.219 -39.375 1 53.53 377 GLN A CA 1
ATOM 2865 C C . GLN A 1 377 ? -0.339 -43.781 -38.781 1 53.53 377 GLN A C 1
ATOM 2867 O O . GLN A 1 377 ? -0.626 -44.969 -38.938 1 53.53 377 GLN A O 1
ATOM 2872 N N . GLY A 1 378 ? -1.165 -42.969 -37.906 1 54.62 378 GLY A N 1
ATOM 2873 C CA . GLY A 1 378 ? -2.352 -43.469 -37.219 1 54.62 378 GLY A CA 1
ATOM 2874 C C . GLY A 1 378 ? -3.594 -42.656 -37.5 1 54.62 378 GLY A C 1
ATOM 2875 O O . GLY A 1 378 ? -4.188 -42.062 -36.594 1 54.62 378 GLY A O 1
ATOM 2876 N N . LYS A 1 379 ? -3.631 -42.438 -38.812 1 59.72 379 LYS A N 1
ATOM 2877 C CA . LYS A 1 379 ? -4.695 -41.531 -39.25 1 59.72 379 LYS A CA 1
ATOM 2878 C C . LYS A 1 379 ? -6.07 -42.156 -39 1 59.72 379 LYS A C 1
ATOM 2880 O O . LYS A 1 379 ? -7.074 -41.438 -38.938 1 59.72 379 LYS A O 1
ATOM 2885 N N . ILE A 1 380 ? -5.977 -43.438 -38.656 1 61.78 380 ILE A N 1
ATOM 2886 C CA . ILE A 1 380 ? -7.297 -44.062 -38.656 1 61.78 380 ILE A CA 1
ATOM 2887 C C . ILE A 1 380 ? -8.047 -43.656 -37.375 1 61.78 380 ILE A C 1
ATOM 2889 O O . ILE A 1 380 ? -9.18 -43.156 -37.469 1 61.78 380 ILE A O 1
ATOM 2893 N N . LEU A 1 381 ? -7.391 -43.812 -36.188 1 72.31 381 LEU A N 1
ATOM 2894 C CA . LEU A 1 381 ? -8.148 -43.594 -34.969 1 72.31 381 LEU A CA 1
ATOM 2895 C C . LEU A 1 381 ? -7.355 -42.75 -34 1 72.31 381 LEU A C 1
ATOM 2897 O O . LEU A 1 381 ? -7.5 -42.875 -32.781 1 72.31 381 LEU A O 1
ATOM 2901 N N . ASP A 1 382 ? -6.52 -41.781 -34.562 1 78 382 ASP A N 1
ATOM 2902 C CA . ASP A 1 382 ? -5.848 -40.75 -33.781 1 78 382 ASP A CA 1
ATOM 2903 C C . ASP A 1 382 ? -4.574 -41.281 -33.156 1 78 382 ASP A C 1
ATOM 2905 O O . ASP A 1 382 ? -4.27 -40.969 -31.984 1 78 382 ASP A O 1
ATOM 2909 N N . GLN A 1 383 ? -3.799 -42.312 -33.719 1 86 383 GLN A N 1
ATOM 2910 C CA . GLN A 1 383 ? -2.49 -42.812 -33.312 1 86 383 GLN A CA 1
ATOM 2911 C C . GLN A 1 383 ? -2.541 -43.469 -31.922 1 86 383 GLN A C 1
ATOM 2913 O O . GLN A 1 383 ? -1.696 -43.156 -31.078 1 86 383 GLN A O 1
ATOM 2918 N N . ARG A 1 384 ? -3.484 -44.188 -31.688 1 93.12 384 ARG A N 1
ATOM 2919 C CA . ARG A 1 384 ? -3.662 -44.875 -30.406 1 93.12 384 ARG A CA 1
ATOM 2920 C C . ARG A 1 384 ? -2.678 -46.031 -30.281 1 93.12 384 ARG A C 1
ATOM 2922 O O . ARG A 1 384 ? -2.92 -47.125 -30.812 1 93.12 384 ARG A O 1
ATOM 2929 N N . ALA A 1 385 ? -1.553 -45.781 -29.594 1 92.62 385 ALA A N 1
ATOM 2930 C CA . ALA A 1 385 ? -0.464 -46.75 -29.438 1 92.62 385 ALA A CA 1
ATOM 2931 C C . ALA A 1 385 ? -0.845 -47.875 -28.469 1 92.62 385 ALA A C 1
ATOM 2933 O O . ALA A 1 385 ? -0.63 -49.031 -28.75 1 92.62 385 ALA A O 1
ATOM 2934 N N . LEU A 1 386 ? -1.403 -47.5 -27.344 1 92.75 386 LEU A N 1
ATOM 2935 C CA . LEU A 1 386 ? -1.911 -48.438 -26.328 1 92.75 386 LEU A CA 1
ATOM 2936 C C . LEU A 1 386 ? -3.361 -48.125 -25.984 1 92.75 386 LEU A C 1
ATOM 2938 O O . LEU A 1 386 ? -3.721 -46.969 -25.812 1 92.75 386 LEU A O 1
ATOM 2942 N N . VAL A 1 387 ? -4.145 -49.188 -25.922 1 92.25 387 VAL A N 1
ATOM 2943 C CA . VAL A 1 387 ? -5.551 -48.969 -25.594 1 92.25 387 VAL A CA 1
ATOM 2944 C C . VAL A 1 387 ? -6.008 -50.062 -24.609 1 92.25 387 VAL A C 1
ATOM 2946 O O . VAL A 1 387 ? -5.691 -51.219 -24.781 1 92.25 387 VAL A O 1
ATOM 2949 N N . HIS A 1 388 ? -6.625 -49.625 -23.609 1 91.38 388 HIS A N 1
ATOM 2950 C CA . HIS A 1 388 ? -7.406 -50.562 -22.797 1 91.38 388 HIS A CA 1
ATOM 2951 C C . HIS A 1 388 ? -8.734 -50.875 -23.469 1 91.38 388 HIS A C 1
ATOM 2953 O O . HIS A 1 388 ? -9.641 -50.062 -23.5 1 91.38 388 HIS A O 1
ATOM 2959 N N . GLY A 1 389 ? -8.836 -52.062 -23.953 1 88.19 389 GLY A N 1
ATOM 2960 C CA . GLY A 1 389 ? -10 -52.469 -24.734 1 88.19 389 GLY A CA 1
ATOM 2961 C C . GLY A 1 389 ? -11.125 -53.031 -23.891 1 88.19 389 GLY A C 1
ATOM 2962 O O . GLY A 1 389 ? -10.953 -53.25 -22.688 1 88.19 389 GLY A O 1
ATOM 2963 N N . ASN A 1 390 ? -12.367 -53.312 -24.484 1 83.31 390 ASN A N 1
ATOM 2964 C CA . ASN A 1 390 ? -13.602 -53.688 -23.812 1 83.31 390 ASN A CA 1
ATOM 2965 C C . ASN A 1 390 ? -13.469 -55.062 -23.172 1 83.31 390 ASN A C 1
ATOM 2967 O O . ASN A 1 390 ? -14.102 -55.344 -22.141 1 83.31 390 ASN A O 1
ATOM 2971 N N . ASN A 1 391 ? -12.758 -56.031 -23.578 1 86.06 391 ASN A N 1
ATOM 2972 C CA . ASN A 1 391 ? -12.57 -57.375 -23 1 86.06 391 ASN A CA 1
ATOM 2973 C C . ASN A 1 391 ? -11.344 -57.406 -22.094 1 86.06 391 ASN A C 1
ATOM 2975 O O . ASN A 1 391 ? -10.68 -58.438 -21.984 1 86.06 391 ASN A O 1
ATOM 2979 N N . ASP A 1 392 ? -11.102 -56.188 -21.516 1 89.44 392 ASP A N 1
ATOM 2980 C CA . ASP A 1 392 ? -9.93 -56 -20.656 1 89.44 392 ASP A CA 1
ATOM 2981 C C . ASP A 1 392 ? -8.656 -56.406 -21.375 1 89.44 392 ASP A C 1
ATOM 2983 O O . ASP A 1 392 ? -7.785 -57.062 -20.797 1 89.44 392 ASP A O 1
ATOM 2987 N N . GLU A 1 393 ? -8.609 -56.219 -22.641 1 91.94 393 GLU A N 1
ATOM 2988 C CA . GLU A 1 393 ? -7.426 -56.469 -23.453 1 91.94 393 GLU A CA 1
ATOM 2989 C C . GLU A 1 393 ? -6.5 -55.25 -23.484 1 91.94 393 GLU A C 1
ATOM 2991 O O . GLU A 1 393 ? -6.961 -54.094 -23.469 1 91.94 393 GLU A O 1
ATOM 2996 N N . LEU A 1 394 ? -5.234 -55.5 -23.453 1 93.81 394 LEU A N 1
ATOM 2997 C CA . LEU A 1 394 ? -4.277 -54.469 -23.812 1 93.81 394 LEU A CA 1
ATOM 2998 C C . LEU A 1 394 ? -3.988 -54.5 -25.312 1 93.81 394 LEU A C 1
ATOM 3000 O O . LEU A 1 394 ? -3.42 -55.469 -25.812 1 93.81 394 LEU A O 1
ATOM 3004 N N . TRP A 1 395 ? -4.402 -53.5 -25.953 1 93.5 395 TRP A N 1
ATOM 3005 C CA . TRP A 1 395 ? -4.141 -53.375 -27.375 1 93.5 395 TRP A CA 1
ATOM 3006 C C . TRP A 1 395 ? -2.844 -52.625 -27.641 1 93.5 395 TRP A C 1
ATOM 3008 O O . TRP A 1 395 ? -2.643 -51.531 -27.109 1 93.5 395 TRP A O 1
ATOM 3018 N N . VAL A 1 396 ? -1.972 -53.25 -28.312 1 94.81 396 VAL A N 1
ATOM 3019 C CA . VAL A 1 396 ? -0.783 -52.625 -28.859 1 94.81 396 VAL A CA 1
ATOM 3020 C C . VAL A 1 396 ? -0.973 -52.344 -30.359 1 94.81 396 VAL A C 1
ATOM 3022 O O . VAL A 1 396 ? -1.301 -53.281 -31.109 1 94.81 396 VAL A O 1
ATOM 3025 N N . ASN A 1 397 ? -0.743 -51.062 -30.75 1 93.81 397 ASN A N 1
ATOM 3026 C CA . ASN A 1 397 ? -1.058 -50.656 -32.125 1 93.81 397 ASN A CA 1
ATOM 3027 C C . ASN A 1 397 ? -2.533 -50.875 -32.438 1 93.81 397 ASN A C 1
ATOM 3029 O O . ASN A 1 397 ? -2.869 -51.625 -33.375 1 93.81 397 ASN A O 1
ATOM 3033 N N . TYR A 1 398 ? -3.33 -50.125 -31.656 1 91.25 398 TYR A N 1
ATOM 3034 C CA . TYR A 1 398 ? -4.773 -50.344 -31.703 1 91.25 398 TYR A CA 1
ATOM 3035 C C . TYR A 1 398 ? -5.297 -50.25 -33.125 1 91.25 398 TYR A C 1
ATOM 3037 O O . TYR A 1 398 ? -5.039 -49.25 -33.844 1 91.25 398 TYR A O 1
ATOM 3045 N N . MET A 1 399 ? -6.012 -51.406 -33.594 1 88.44 399 MET A N 1
ATOM 3046 C CA . MET A 1 399 ? -6.691 -51.469 -34.875 1 88.44 399 MET A CA 1
ATOM 3047 C C . MET A 1 399 ? -5.75 -51.125 -36.031 1 88.44 399 MET A C 1
ATOM 3049 O O . MET A 1 399 ? -6.164 -50.5 -37.031 1 88.44 399 MET A O 1
ATOM 3053 N N . SER A 1 400 ? -4.383 -51.281 -35.812 1 89.25 400 SER A N 1
ATOM 3054 C CA . SER A 1 400 ? -3.367 -51.062 -36.844 1 89.25 400 SER A CA 1
ATOM 3055 C C . SER A 1 400 ? -3.252 -49.594 -37.219 1 89.25 400 SER A C 1
ATOM 3057 O O . SER A 1 400 ? -3.166 -49.219 -38.375 1 89.25 400 SER A O 1
ATOM 3059 N N . ASP A 1 401 ? -3.34 -48.844 -36.188 1 90.06 401 ASP A N 1
ATOM 3060 C CA . ASP A 1 401 ? -3.225 -47.406 -36.375 1 90.06 401 ASP A CA 1
ATOM 3061 C C . ASP A 1 401 ? -1.859 -47.031 -36.969 1 90.06 401 ASP A C 1
ATOM 3063 O O . ASP A 1 401 ? -1.733 -46.031 -37.688 1 90.06 401 ASP A O 1
ATOM 3067 N N . PHE A 1 402 ? -0.888 -47.75 -36.531 1 91.38 402 PHE A N 1
ATOM 3068 C CA . PHE A 1 402 ? 0.434 -47.625 -37.125 1 91.38 402 PHE A CA 1
ATOM 3069 C C . PHE A 1 402 ? 0.565 -48.562 -38.344 1 91.38 402 PHE A C 1
ATOM 3071 O O . PHE A 1 402 ? 0.71 -49.781 -38.188 1 91.38 402 PHE A O 1
ATOM 3078 N N . GLU A 1 403 ? 0.665 -47.969 -39.406 1 87.75 403 GLU A N 1
ATOM 3079 C CA . GLU A 1 403 ? 0.483 -48.656 -40.688 1 87.75 403 GLU A CA 1
ATOM 3080 C C . GLU A 1 403 ? 1.658 -49.594 -40.969 1 87.75 403 GLU A C 1
ATOM 3082 O O . GLU A 1 403 ? 1.506 -50.594 -41.656 1 87.75 403 GLU A O 1
ATOM 3087 N N . GLY A 1 404 ? 2.805 -49.312 -40.469 1 88.12 404 GLY A N 1
ATOM 3088 C CA . GLY A 1 404 ? 3.977 -50.156 -40.688 1 88.12 404 GLY A CA 1
ATOM 3089 C C . GLY A 1 404 ? 3.973 -51.406 -39.844 1 88.12 404 GLY A C 1
ATOM 3090 O O . GLY A 1 404 ? 4.785 -52.312 -40.094 1 88.12 404 GLY A O 1
ATOM 3091 N N . GLY A 1 405 ? 3.014 -51.594 -38.969 1 92.12 405 GLY A N 1
ATOM 3092 C CA . GLY A 1 405 ? 2.924 -52.75 -38.094 1 92.12 405 GLY A CA 1
ATOM 3093 C C . GLY A 1 405 ? 3.568 -52.531 -36.75 1 92.12 405 GLY A C 1
ATOM 3094 O O . GLY A 1 405 ? 3.736 -51.375 -36.312 1 92.12 405 GLY A O 1
ATOM 3095 N N . THR A 1 406 ? 3.703 -53.625 -35.969 1 93.75 406 THR A N 1
ATOM 3096 C CA . THR A 1 406 ? 4.348 -53.625 -34.656 1 93.75 406 THR A CA 1
ATOM 3097 C C . THR A 1 406 ? 5.664 -54.375 -34.688 1 93.75 406 THR A C 1
ATOM 3099 O O . THR A 1 406 ? 5.68 -55.594 -34.906 1 93.75 406 THR A O 1
ATOM 3102 N N . ARG A 1 407 ? 6.676 -53.656 -34.5 1 94.56 407 ARG A N 1
ATOM 3103 C CA . ARG A 1 407 ? 7.996 -54.25 -34.438 1 94.56 407 ARG A CA 1
ATOM 3104 C C . ARG A 1 407 ? 8.406 -54.5 -33 1 94.56 407 ARG A C 1
ATOM 3106 O O . ARG A 1 407 ? 8.242 -53.625 -32.125 1 94.56 407 ARG A O 1
ATOM 3113 N N . ILE A 1 408 ? 8.812 -55.656 -32.719 1 92.56 408 ILE A N 1
ATOM 3114 C CA . ILE A 1 408 ? 9.328 -56 -31.406 1 92.56 408 ILE A CA 1
ATOM 3115 C C . ILE A 1 408 ? 10.828 -56.281 -31.5 1 92.56 408 ILE A C 1
ATOM 3117 O O . ILE A 1 408 ? 11.25 -57.344 -31.984 1 92.56 408 ILE A O 1
ATOM 3121 N N . GLY A 1 409 ? 11.531 -55.375 -31.031 1 91.38 409 GLY A N 1
ATOM 3122 C CA . GLY A 1 409 ? 12.969 -55.438 -31.219 1 91.38 409 GLY A CA 1
ATOM 3123 C C . GLY A 1 409 ? 13.383 -55.438 -32.688 1 91.38 409 GLY A C 1
ATOM 3124 O O . GLY A 1 409 ? 12.773 -54.75 -33.5 1 91.38 409 GLY A O 1
ATOM 3125 N N . LYS A 1 410 ? 14.406 -56.062 -32.938 1 91.31 410 LYS A N 1
ATOM 3126 C CA . LYS A 1 410 ? 14.906 -56.188 -34.312 1 91.31 410 LYS A CA 1
ATOM 3127 C C . LYS A 1 410 ? 14.5 -57.5 -34.938 1 91.31 410 LYS A C 1
ATOM 3129 O O . LYS A 1 410 ? 14.641 -57.688 -36.156 1 91.31 410 LYS A O 1
ATOM 3134 N N . SER A 1 411 ? 13.875 -58.312 -34.188 1 91.44 411 SER A N 1
ATOM 3135 C CA . SER A 1 411 ? 13.828 -59.719 -34.594 1 91.44 411 SER A CA 1
ATOM 3136 C C . SER A 1 411 ? 12.398 -60.156 -34.906 1 91.44 411 SER A C 1
ATOM 3138 O O . SER A 1 411 ? 12.172 -61.281 -35.344 1 91.44 411 SER A O 1
ATOM 3140 N N . ALA A 1 412 ? 11.477 -59.406 -34.562 1 92.25 412 ALA A N 1
ATOM 3141 C CA . ALA A 1 412 ? 10.094 -59.781 -34.844 1 92.25 412 ALA A CA 1
ATOM 3142 C C . ALA A 1 412 ? 9.281 -58.625 -35.375 1 92.25 412 ALA A C 1
ATOM 3144 O O . ALA A 1 412 ? 9.453 -57.5 -34.938 1 92.25 412 ALA A O 1
ATOM 3145 N N . ILE A 1 413 ? 8.469 -58.906 -36.344 1 94.69 413 ILE A N 1
ATOM 3146 C CA . ILE A 1 413 ? 7.547 -57.906 -36.875 1 94.69 413 ILE A CA 1
ATOM 3147 C C . ILE A 1 413 ? 6.184 -58.531 -37.125 1 94.69 413 ILE A C 1
ATOM 3149 O O . ILE A 1 413 ? 6.098 -59.656 -37.656 1 94.69 413 ILE A O 1
ATOM 3153 N N . ILE A 1 414 ? 5.207 -57.875 -36.594 1 94.44 414 ILE A N 1
ATOM 3154 C CA . ILE A 1 414 ? 3.818 -58.219 -36.906 1 94.44 414 ILE A CA 1
ATOM 3155 C C . ILE A 1 414 ? 3.215 -57.156 -37.812 1 94.44 414 ILE A C 1
ATOM 3157 O O . ILE A 1 414 ? 2.938 -56.031 -37.375 1 94.44 414 ILE A O 1
ATOM 3161 N N . ARG A 1 415 ? 2.963 -57.594 -39 1 94.25 415 ARG A N 1
ATOM 3162 C CA . ARG A 1 415 ? 2.439 -56.656 -40 1 94.25 415 ARG A CA 1
ATOM 3163 C C . ARG A 1 415 ? 0.92 -56.562 -39.906 1 94.25 415 ARG A C 1
ATOM 3165 O O . ARG A 1 415 ? 0.265 -57.469 -39.375 1 94.25 415 ARG A O 1
ATOM 3172 N N . ASN A 1 416 ? 0.319 -55.531 -40.5 1 90.44 416 ASN A N 1
ATOM 3173 C CA . ASN A 1 416 ? -1.106 -55.25 -40.344 1 90.44 416 ASN A CA 1
ATOM 3174 C C . ASN A 1 416 ? -1.949 -56.25 -41.156 1 90.44 416 ASN A C 1
ATOM 3176 O O . ASN A 1 416 ? -3.133 -56.438 -40.875 1 90.44 416 ASN A O 1
ATOM 3180 N N . ASN A 1 417 ? -1.325 -56.781 -42.062 1 88.94 417 ASN A N 1
ATOM 3181 C CA . ASN A 1 417 ? -2.043 -57.781 -42.844 1 88.94 417 ASN A CA 1
ATOM 3182 C C . ASN A 1 417 ? -2.068 -59.125 -42.125 1 88.94 417 ASN A C 1
ATOM 3184 O O . ASN A 1 417 ? -2.674 -60.094 -42.625 1 88.94 417 ASN A O 1
ATOM 3188 N N . GLY A 1 418 ? -1.33 -59.219 -40.969 1 89.56 418 GLY A N 1
ATOM 3189 C CA . GLY A 1 418 ? -1.346 -60.438 -40.156 1 89.56 418 GLY A CA 1
ATOM 3190 C C . GLY A 1 418 ? -0.067 -61.25 -40.25 1 89.56 418 GLY A C 1
ATOM 3191 O O . GLY A 1 418 ? 0.177 -62.125 -39.438 1 89.56 418 GLY A O 1
ATOM 3192 N N . ASP A 1 419 ? 0.736 -60.969 -41.281 1 92.94 419 ASP A N 1
ATOM 3193 C CA . ASP A 1 419 ? 1.985 -61.688 -41.469 1 92.94 419 ASP A CA 1
ATOM 3194 C C . ASP A 1 419 ? 2.953 -61.406 -40.312 1 92.94 419 ASP A C 1
ATOM 3196 O O . ASP A 1 419 ? 3.084 -60.25 -39.875 1 92.94 419 ASP A O 1
ATOM 3200 N N . THR A 1 420 ? 3.484 -62.469 -39.781 1 93.62 420 THR A N 1
ATOM 3201 C CA . THR A 1 420 ? 4.469 -62.375 -38.719 1 93.62 420 THR A CA 1
ATOM 3202 C C . THR A 1 420 ? 5.797 -63 -39.156 1 93.62 420 THR A C 1
ATOM 3204 O O . THR A 1 420 ? 5.824 -64.062 -39.719 1 93.62 420 THR A O 1
ATOM 3207 N N . ALA A 1 421 ? 6.785 -62.25 -38.938 1 93.44 421 ALA A N 1
ATOM 3208 C CA . ALA A 1 421 ? 8.133 -62.75 -39.219 1 93.44 421 ALA A CA 1
ATOM 3209 C C . ALA A 1 421 ? 8.984 -62.781 -37.969 1 93.44 421 ALA A C 1
ATOM 3211 O O . ALA A 1 421 ? 9.148 -61.75 -37.281 1 93.44 421 ALA A O 1
ATOM 3212 N N . LEU A 1 422 ? 9.398 -63.938 -37.625 1 92.94 422 LEU A N 1
ATOM 3213 C CA . LEU A 1 422 ? 10.352 -64.125 -36.562 1 92.94 422 LEU A CA 1
ATOM 3214 C C . LEU A 1 422 ? 11.719 -64.562 -37.094 1 92.94 422 LEU A C 1
ATOM 3216 O O . LEU A 1 422 ? 11.828 -65.5 -37.844 1 92.94 422 LEU A O 1
ATOM 3220 N N . GLN A 1 423 ? 12.672 -63.781 -36.812 1 90.62 423 GLN A N 1
ATOM 3221 C CA . GLN A 1 423 ? 13.992 -64.062 -37.375 1 90.62 423 GLN A CA 1
ATOM 3222 C C . GLN A 1 423 ? 14.703 -65.188 -36.656 1 90.62 423 GLN A C 1
ATOM 3224 O O . GLN A 1 423 ? 15.727 -65.688 -37.094 1 90.62 423 GLN A O 1
ATOM 3229 N N . GLY A 1 424 ? 14.203 -65.688 -35.656 1 91.19 424 GLY A N 1
ATOM 3230 C CA . GLY A 1 424 ? 14.828 -66.812 -34.906 1 91.19 424 GLY A CA 1
ATOM 3231 C C . GLY A 1 424 ? 13.945 -68.062 -34.812 1 91.19 424 GLY A C 1
ATOM 3232 O O . GLY A 1 424 ? 13.188 -68.312 -35.75 1 91.19 424 GLY A O 1
ATOM 3233 N N . ARG A 1 425 ? 14.25 -68.812 -33.781 1 90.88 425 ARG A N 1
ATOM 3234 C CA . ARG A 1 425 ? 13.516 -70.062 -33.531 1 90.88 425 ARG A CA 1
ATOM 3235 C C . ARG A 1 425 ? 12.195 -69.812 -32.812 1 90.88 425 ARG A C 1
ATOM 3237 O O . ARG A 1 425 ? 12.133 -69 -31.906 1 90.88 425 ARG A O 1
ATOM 3244 N N . LEU A 1 426 ? 11.188 -70.312 -33.375 1 91.81 426 LEU A N 1
ATOM 3245 C CA . LEU A 1 426 ? 9.906 -70.375 -32.688 1 91.81 426 LEU A CA 1
ATOM 3246 C C . LEU A 1 426 ? 9.719 -71.688 -31.984 1 91.81 426 LEU A C 1
ATOM 3248 O O . LEU A 1 426 ? 9.828 -72.75 -32.594 1 91.81 426 LEU A O 1
ATOM 3252 N N . GLU A 1 427 ? 9.555 -71.625 -30.703 1 90.94 427 GLU A N 1
ATOM 3253 C CA . GLU A 1 427 ? 9.242 -72.812 -29.906 1 90.94 427 GLU A CA 1
ATOM 3254 C C . GLU A 1 427 ? 7.812 -72.75 -29.375 1 90.94 427 GLU A C 1
ATOM 3256 O O . GLU A 1 427 ? 7.398 -71.75 -28.812 1 90.94 427 GLU A O 1
ATOM 3261 N N . ALA A 1 428 ? 7.086 -73.812 -29.656 1 91.81 428 ALA A N 1
ATOM 3262 C CA . ALA A 1 428 ? 5.699 -73.875 -29.203 1 91.81 428 ALA A CA 1
ATOM 3263 C C . ALA A 1 428 ? 5.324 -75.312 -28.781 1 91.81 428 ALA A C 1
ATOM 3265 O O . ALA A 1 428 ? 5.926 -76.25 -29.234 1 91.81 428 ALA A O 1
ATOM 3266 N N . LYS A 1 429 ? 4.441 -75.312 -27.875 1 89.94 429 LYS A N 1
ATOM 3267 C CA . LYS A 1 429 ? 3.93 -76.625 -27.5 1 89.94 429 LYS A CA 1
ATOM 3268 C C . LYS A 1 429 ? 3.176 -77.312 -28.656 1 89.94 429 LYS A C 1
ATOM 3270 O O . LYS A 1 429 ? 3.355 -78.5 -28.922 1 89.94 429 LYS A O 1
ATOM 3275 N N . GLU A 1 430 ? 2.408 -76.625 -29.25 1 88.88 430 GLU A N 1
ATOM 3276 C CA . GLU A 1 430 ? 1.594 -77.062 -30.375 1 88.88 430 GLU A CA 1
ATOM 3277 C C . GLU A 1 430 ? 1.51 -76 -31.469 1 88.88 430 GLU A C 1
ATOM 3279 O O . GLU A 1 430 ? 1.491 -74.812 -31.172 1 88.88 430 GLU A O 1
ATOM 3284 N N . ILE A 1 431 ? 1.616 -76.438 -32.688 1 88.62 431 ILE A N 1
ATOM 3285 C CA . ILE A 1 431 ? 1.393 -75.562 -33.844 1 88.62 431 ILE A CA 1
ATOM 3286 C C . ILE A 1 431 ? 0.278 -76.125 -34.719 1 88.62 431 ILE A C 1
ATOM 3288 O O . ILE A 1 431 ? 0.396 -77.188 -35.25 1 88.62 431 ILE A O 1
ATOM 3292 N N . LYS A 1 432 ? -0.791 -75.375 -34.75 1 87.62 432 LYS A N 1
ATOM 3293 C CA . LYS A 1 432 ? -1.918 -75.75 -35.594 1 87.62 432 LYS A CA 1
ATOM 3294 C C . LYS A 1 432 ? -2.021 -74.812 -36.812 1 87.62 432 LYS A C 1
ATOM 3296 O O . LYS A 1 432 ? -2.096 -73.625 -36.688 1 87.62 432 LYS A O 1
ATOM 3301 N N . VAL A 1 433 ? -1.964 -75.5 -38 1 86.5 433 VAL A N 1
ATOM 3302 C CA . VAL A 1 433 ? -2.146 -74.75 -39.25 1 86.5 433 VAL A CA 1
ATOM 3303 C C . VAL A 1 433 ? -3.578 -74.938 -39.75 1 86.5 433 VAL A C 1
ATOM 3305 O O . VAL A 1 433 ? -4.031 -76.062 -39.969 1 86.5 433 VAL A O 1
ATOM 3308 N N . THR A 1 434 ? -4.273 -73.875 -39.938 1 82.5 434 THR A N 1
ATOM 3309 C CA . THR A 1 434 ? -5.703 -73.938 -40.219 1 82.5 434 THR A CA 1
ATOM 3310 C C . THR A 1 434 ? -5.973 -73.938 -41.719 1 82.5 434 THR A C 1
ATOM 3312 O O . THR A 1 434 ? -7.023 -74.375 -42.156 1 82.5 434 THR A O 1
ATOM 3315 N N . THR A 1 435 ? -5.195 -73.312 -42.469 1 72.44 435 THR A N 1
ATOM 3316 C CA . THR A 1 435 ? -5.383 -73.375 -43.938 1 72.44 435 THR A CA 1
ATOM 3317 C C . THR A 1 435 ? -4.516 -74.5 -44.531 1 72.44 435 THR A C 1
ATOM 3319 O O . THR A 1 435 ? -3.287 -74.438 -44.5 1 72.44 435 THR A O 1
ATOM 3322 N N . THR A 1 436 ? -5.035 -75.75 -44.625 1 67.5 436 THR A N 1
ATOM 3323 C CA . THR A 1 436 ? -4.199 -76.875 -45.125 1 67.5 436 THR A CA 1
ATOM 3324 C C . THR A 1 436 ? -4.793 -77.438 -46.406 1 67.5 436 THR A C 1
ATOM 3326 O O . THR A 1 436 ? -6 -77.688 -46.469 1 67.5 436 THR A O 1
ATOM 3329 N N . PRO A 1 437 ? -3.928 -77.438 -47.5 1 64.56 437 PRO A N 1
ATOM 3330 C CA . PRO A 1 437 ? -4.352 -78.25 -48.688 1 64.56 437 PRO A CA 1
ATOM 3331 C C . PRO A 1 437 ? -4.543 -79.688 -48.375 1 64.56 437 PRO A C 1
ATOM 3333 O O . PRO A 1 437 ? -4.102 -80.188 -47.312 1 64.56 437 PRO A O 1
ATOM 3336 N N . THR A 1 438 ? -5.551 -80.375 -48.969 1 66.69 438 THR A N 1
ATOM 3337 C CA . THR A 1 438 ? -5.859 -81.812 -48.719 1 66.69 438 THR A CA 1
ATOM 3338 C C . THR A 1 438 ? -5.332 -82.688 -49.844 1 66.69 438 THR A C 1
ATOM 3340 O O . THR A 1 438 ? -5.082 -82.25 -50.938 1 66.69 438 THR A O 1
ATOM 3343 N N . ALA A 1 439 ? -4.766 -83.938 -49.5 1 65.75 439 ALA A N 1
ATOM 3344 C CA . ALA A 1 439 ? -4.254 -84.938 -50.5 1 65.75 439 ALA A CA 1
ATOM 3345 C C . ALA A 1 439 ? -5.281 -86 -50.781 1 65.75 439 ALA A C 1
ATOM 3347 O O . ALA A 1 439 ? -4.98 -87 -51.469 1 65.75 439 ALA A O 1
ATOM 3348 N N . ASP A 1 440 ? -6.547 -85.938 -50.531 1 68.06 440 ASP A N 1
ATOM 3349 C CA . ASP A 1 440 ? -7.453 -87.062 -50.688 1 68.06 440 ASP A CA 1
ATOM 3350 C C . ASP A 1 440 ? -7.688 -87.375 -52.188 1 68.06 440 ASP A C 1
ATOM 3352 O O . ASP A 1 440 ? -8.477 -88.25 -52.531 1 68.06 440 ASP A O 1
ATOM 3356 N N . PHE A 1 441 ? -6.887 -86.938 -53 1 79.81 441 PHE A N 1
ATOM 3357 C CA . PHE A 1 441 ? -7.168 -87.125 -54.406 1 79.81 441 PHE A CA 1
ATOM 3358 C C . PHE A 1 441 ? -6.414 -88.375 -54.938 1 79.81 441 PHE A C 1
ATOM 3360 O O . PHE A 1 441 ? -6.738 -88.875 -56.031 1 79.81 441 PHE A O 1
ATOM 3367 N N . VAL A 1 442 ? -5.586 -88.875 -54.156 1 81.38 442 VAL A N 1
ATOM 3368 C CA . VAL A 1 442 ? -4.762 -90 -54.594 1 81.38 442 VAL A CA 1
ATOM 3369 C C . VAL A 1 442 ? -5.621 -91.25 -54.719 1 81.38 442 VAL A C 1
ATOM 3371 O O . VAL A 1 442 ? -5.371 -92.125 -55.594 1 81.38 442 VAL A O 1
ATOM 3374 N N . PHE A 1 443 ? -6.633 -91.375 -54 1 82.06 443 PHE A N 1
ATOM 3375 C CA . PHE A 1 443 ? -7.418 -92.625 -54 1 82.06 443 PHE A CA 1
ATOM 3376 C C . PHE A 1 443 ? -8.672 -92.5 -54.844 1 82.06 443 PHE A C 1
ATOM 3378 O O . PHE A 1 443 ? -9.562 -93.312 -54.781 1 82.06 443 PHE A O 1
ATOM 3385 N N . GLU A 1 444 ? -8.727 -91.5 -55.562 1 83.5 444 GLU A N 1
ATOM 3386 C CA . GLU A 1 444 ? -9.812 -91.312 -56.531 1 83.5 444 GLU A CA 1
ATOM 3387 C C . GLU A 1 444 ? -9.633 -92.312 -57.719 1 83.5 444 GLU A C 1
ATOM 3389 O O . GLU A 1 444 ? -8.5 -92.625 -58.062 1 83.5 444 GLU A O 1
ATOM 3394 N N . GLU A 1 445 ? -10.781 -92.625 -58.281 1 80.06 445 GLU A N 1
ATOM 3395 C CA . GLU A 1 445 ? -10.781 -93.562 -59.344 1 80.06 445 GLU A CA 1
ATOM 3396 C C . GLU A 1 445 ? -10 -93.125 -60.562 1 80.06 445 GLU A C 1
ATOM 3398 O O . GLU A 1 445 ? -9.352 -93.875 -61.25 1 80.06 445 GLU A O 1
ATOM 3403 N N . ASN A 1 446 ? -10.031 -91.938 -60.75 1 84.56 446 ASN A N 1
ATOM 3404 C CA . ASN A 1 446 ? -9.398 -91.375 -61.938 1 84.56 446 ASN A CA 1
ATOM 3405 C C . ASN A 1 446 ? -7.977 -90.938 -61.656 1 84.56 446 ASN A C 1
ATOM 3407 O O . ASN A 1 446 ? -7.379 -90.188 -62.469 1 84.56 446 ASN A O 1
ATOM 3411 N N . TYR A 1 447 ? -7.531 -91.25 -60.469 1 86.62 447 TYR A N 1
ATOM 3412 C CA . TYR A 1 447 ? -6.152 -90.812 -60.188 1 86.62 447 TYR A CA 1
ATOM 3413 C C . TYR A 1 447 ? -5.18 -91.625 -61.062 1 86.62 447 TYR A C 1
ATOM 3415 O O . TYR A 1 447 ? -5.258 -92.875 -61.156 1 86.62 447 TYR A O 1
ATOM 3423 N N . ASN A 1 448 ? -4.273 -90.875 -61.812 1 85.5 448 ASN A N 1
ATOM 3424 C CA . ASN A 1 448 ? -3.26 -91.5 -62.625 1 85.5 448 ASN A CA 1
ATOM 3425 C C . ASN A 1 448 ? -1.999 -91.812 -61.844 1 85.5 448 ASN A C 1
ATOM 3427 O O . ASN A 1 448 ? -1.064 -91 -61.781 1 85.5 448 ASN A O 1
ATOM 3431 N N . LEU A 1 449 ? -2.004 -92.938 -61.156 1 89.38 449 LEU A N 1
ATOM 3432 C CA . LEU A 1 449 ? -0.824 -93.375 -60.438 1 89.38 449 LEU A CA 1
ATOM 3433 C C . LEU A 1 449 ? 0.348 -93.625 -61.375 1 89.38 449 LEU A C 1
ATOM 3435 O O . LEU A 1 449 ? 0.257 -94.438 -62.281 1 89.38 449 LEU A O 1
ATOM 3439 N N . PRO A 1 450 ? 1.386 -92.938 -61.156 1 88.56 450 PRO A N 1
ATOM 3440 C CA . PRO A 1 450 ? 2.525 -93.188 -62.062 1 88.56 450 PRO A CA 1
ATOM 3441 C C . PRO A 1 450 ? 3.088 -94.562 -61.969 1 88.56 450 PRO A C 1
ATOM 3443 O O . PRO A 1 450 ? 3.135 -95.188 -60.875 1 88.56 450 PRO A O 1
ATOM 3446 N N . LYS A 1 451 ? 3.533 -95.062 -63.219 1 90.38 451 LYS A N 1
ATOM 3447 C CA . LYS A 1 451 ? 4.18 -96.375 -63.219 1 90.38 451 LYS A CA 1
ATOM 3448 C C . LYS A 1 451 ? 5.523 -96.375 -62.5 1 90.38 451 LYS A C 1
ATOM 3450 O O . LYS A 1 451 ? 6.238 -95.375 -62.594 1 90.38 451 LYS A O 1
ATOM 3455 N N . LEU A 1 452 ? 5.812 -97.312 -61.688 1 89.44 452 LEU A N 1
ATOM 3456 C CA . LEU A 1 452 ? 7.035 -97.375 -60.875 1 89.44 452 LEU A CA 1
ATOM 3457 C C . LEU A 1 452 ? 8.266 -97.125 -61.781 1 89.44 452 LEU A C 1
ATOM 3459 O O . LEU A 1 452 ? 9.25 -96.562 -61.344 1 89.44 452 LEU A O 1
ATOM 3463 N N . GLU A 1 453 ? 8.141 -97.75 -62.969 1 89.44 453 GLU A N 1
ATOM 3464 C CA . GLU A 1 453 ? 9.242 -97.562 -63.906 1 89.44 453 GLU A CA 1
ATOM 3465 C C . GLU A 1 453 ? 9.469 -96.062 -64.188 1 89.44 453 GLU A C 1
ATOM 3467 O O . GLU A 1 453 ? 10.609 -95.625 -64.312 1 89.44 453 GLU A O 1
ATOM 3472 N N . ASP A 1 454 ? 8.453 -95.312 -64.312 1 90.56 454 ASP A N 1
ATOM 3473 C CA . ASP A 1 454 ? 8.539 -93.875 -64.562 1 90.56 454 ASP A CA 1
ATOM 3474 C C . ASP A 1 454 ? 9.07 -93.125 -63.375 1 90.56 454 ASP A C 1
ATOM 3476 O O . ASP A 1 454 ? 9.836 -92.188 -63.531 1 90.56 454 ASP A O 1
ATOM 3480 N N . VAL A 1 455 ? 8.695 -93.562 -62.219 1 90.88 455 VAL A N 1
ATOM 3481 C CA . VAL A 1 455 ? 9.172 -92.938 -61 1 90.88 455 VAL A CA 1
ATOM 3482 C C . VAL A 1 455 ? 10.68 -93.188 -60.844 1 90.88 455 VAL A C 1
ATOM 3484 O O . VAL A 1 455 ? 11.422 -92.25 -60.469 1 90.88 455 VAL A O 1
ATOM 3487 N N . GLU A 1 456 ? 11.102 -94.375 -61.094 1 89.12 456 GLU A N 1
ATOM 3488 C CA . GLU A 1 456 ? 12.523 -94.688 -61.062 1 89.12 456 GLU A CA 1
ATOM 3489 C C . GLU A 1 456 ? 13.336 -93.812 -62 1 89.12 456 GLU A C 1
ATOM 3491 O O . GLU A 1 456 ? 14.391 -93.312 -61.625 1 89.12 456 GLU A O 1
ATOM 3496 N N . LYS A 1 457 ? 12.789 -93.688 -63.156 1 90.75 457 LYS A N 1
ATOM 3497 C CA . LYS A 1 457 ? 13.453 -92.812 -64.125 1 90.75 457 LYS A CA 1
ATOM 3498 C C . LYS A 1 457 ? 13.547 -91.375 -63.625 1 90.75 457 LYS A C 1
ATOM 3500 O O . LYS A 1 457 ? 14.586 -90.75 -63.781 1 90.75 457 LYS A O 1
ATOM 3505 N N . HIS A 1 458 ? 12.492 -90.938 -63.094 1 90.69 458 HIS A N 1
ATOM 3506 C CA . HIS A 1 458 ? 12.469 -89.625 -62.562 1 90.69 458 HIS A CA 1
ATOM 3507 C C . HIS A 1 458 ? 13.477 -89.438 -61.438 1 90.69 458 HIS A C 1
ATOM 3509 O O . HIS A 1 458 ? 14.203 -88.438 -61.375 1 90.69 458 HIS A O 1
ATOM 3515 N N . ILE A 1 459 ? 13.531 -90.25 -60.469 1 88.81 459 ILE A N 1
ATOM 3516 C CA . ILE A 1 459 ? 14.438 -90.188 -59.344 1 88.81 459 ILE A CA 1
ATOM 3517 C C . ILE A 1 459 ? 15.883 -90.25 -59.812 1 88.81 459 ILE A C 1
ATOM 3519 O O . ILE A 1 459 ? 16.734 -89.562 -59.281 1 88.81 459 ILE A O 1
ATOM 3523 N N . LYS A 1 460 ? 16.141 -91 -60.812 1 88.44 460 LYS A N 1
ATOM 3524 C CA . LYS A 1 460 ? 17.484 -91.125 -61.344 1 88.44 460 LYS A CA 1
ATOM 3525 C C . LYS A 1 460 ? 17.906 -89.812 -62 1 88.44 460 LYS A C 1
ATOM 3527 O O . LYS A 1 460 ? 19.062 -89.375 -61.906 1 88.44 460 LYS A O 1
ATOM 3532 N N . THR A 1 461 ? 16.922 -89.188 -62.562 1 91 461 THR A N 1
ATOM 3533 C CA . THR A 1 461 ? 17.25 -88 -63.312 1 91 461 THR A CA 1
ATOM 3534 C C . THR A 1 461 ? 17.203 -86.75 -62.406 1 91 461 THR A C 1
ATOM 3536 O O . THR A 1 461 ? 18.078 -85.938 -62.5 1 91 461 THR A O 1
ATOM 3539 N N . LYS A 1 462 ? 16.25 -86.625 -61.594 1 88.69 462 LYS A N 1
ATOM 3540 C CA . LYS A 1 462 ? 16.016 -85.375 -60.844 1 88.69 462 LYS A CA 1
ATOM 3541 C C . LYS A 1 462 ? 16.453 -85.5 -59.406 1 88.69 462 LYS A C 1
ATOM 3543 O O . LYS A 1 462 ? 16.594 -84.5 -58.688 1 88.69 462 LYS A O 1
ATOM 3548 N N . LYS A 1 463 ? 16.625 -86.812 -58.938 1 87.38 463 LYS A N 1
ATOM 3549 C CA . LYS A 1 463 ? 17.172 -87.125 -57.625 1 87.38 463 LYS A CA 1
ATOM 3550 C C . LYS A 1 463 ? 16.203 -86.75 -56.5 1 87.38 463 LYS A C 1
ATOM 3552 O O . LYS A 1 463 ? 16.625 -86.375 -55.406 1 87.38 463 LYS A O 1
ATOM 3557 N N . HIS A 1 464 ? 15.008 -86.562 -56.781 1 87.5 464 HIS A N 1
ATOM 3558 C CA . HIS A 1 464 ? 13.93 -86.375 -55.812 1 87.5 464 HIS A CA 1
ATOM 3559 C C . HIS A 1 464 ? 12.625 -87 -56.344 1 87.5 464 HIS A C 1
ATOM 3561 O O . HIS A 1 464 ? 12.539 -87.375 -57.5 1 87.5 464 HIS A O 1
ATOM 3567 N N . LEU A 1 465 ? 11.586 -87.125 -55.438 1 87.25 465 LEU A N 1
ATOM 3568 C CA . LEU A 1 465 ? 10.305 -87.75 -55.781 1 87.25 465 LEU A CA 1
ATOM 3569 C C . LEU A 1 465 ? 9.5 -86.812 -56.688 1 87.25 465 LEU A C 1
ATOM 3571 O O . LEU A 1 465 ? 9.617 -85.562 -56.562 1 87.25 465 LEU A O 1
ATOM 3575 N N . PRO A 1 466 ? 8.773 -87.375 -57.688 1 88.44 466 PRO A N 1
ATOM 3576 C CA . PRO A 1 466 ? 7.918 -86.5 -58.5 1 88.44 466 PRO A CA 1
ATOM 3577 C C . PRO A 1 466 ? 7 -85.625 -57.656 1 88.44 466 PRO A C 1
ATOM 3579 O O . PRO A 1 466 ? 6.453 -86.062 -56.656 1 88.44 466 PRO A O 1
ATOM 3582 N N . GLU A 1 467 ? 6.848 -84.25 -57.906 1 87.12 467 GLU A N 1
ATOM 3583 C CA . GLU A 1 467 ? 5.969 -83.25 -57.312 1 87.12 467 GLU A CA 1
ATOM 3584 C C . GLU A 1 467 ? 6.5 -82.812 -55.938 1 87.12 467 GLU A C 1
ATOM 3586 O O . GLU A 1 467 ? 5.812 -82.125 -55.219 1 87.12 467 GLU A O 1
ATOM 3591 N N . ILE A 1 468 ? 7.574 -83.375 -55.469 1 89.25 468 ILE A N 1
ATOM 3592 C CA . ILE A 1 468 ? 8.281 -82.875 -54.281 1 89.25 468 ILE A CA 1
ATOM 3593 C C . ILE A 1 468 ? 9.406 -81.938 -54.719 1 89.25 468 ILE A C 1
ATOM 3595 O O . ILE A 1 468 ? 10.18 -82.25 -55.625 1 89.25 468 ILE A O 1
ATOM 3599 N N . ALA A 1 469 ? 9.43 -80.812 -54.062 1 87.5 469 ALA A N 1
ATOM 3600 C CA . ALA A 1 469 ? 10.461 -79.875 -54.406 1 87.5 469 ALA A CA 1
ATOM 3601 C C . ALA A 1 469 ? 11.859 -80.375 -54.125 1 87.5 469 ALA A C 1
ATOM 3603 O O . ALA A 1 469 ? 12.039 -81.25 -53.25 1 87.5 469 ALA A O 1
ATOM 3604 N N . SER A 1 470 ? 12.82 -79.812 -54.938 1 88.19 470 SER A N 1
ATOM 3605 C CA . SER A 1 470 ? 14.211 -80.25 -54.719 1 88.19 470 SER A CA 1
ATOM 3606 C C . SER A 1 470 ? 14.773 -79.625 -53.438 1 88.19 470 SER A C 1
ATOM 3608 O O . SER A 1 470 ? 14.219 -78.625 -52.906 1 88.19 470 SER A O 1
ATOM 3610 N N . ALA A 1 471 ? 15.758 -80.25 -52.906 1 85.56 471 ALA A N 1
ATOM 3611 C CA . ALA A 1 471 ? 16.453 -79.75 -51.75 1 85.56 471 ALA A CA 1
ATOM 3612 C C . ALA A 1 471 ? 16.891 -78.312 -51.969 1 85.56 471 ALA A C 1
ATOM 3614 O O . ALA A 1 471 ? 16.781 -77.438 -51.062 1 85.56 471 ALA A O 1
ATOM 3615 N N . LYS A 1 472 ? 17.359 -78 -53.125 1 87.25 472 LYS A N 1
ATOM 3616 C CA . LYS A 1 472 ? 17.812 -76.625 -53.469 1 87.25 472 LYS A CA 1
ATOM 3617 C C . LYS A 1 472 ? 16.672 -75.625 -53.406 1 87.25 472 LYS A C 1
ATOM 3619 O O . LYS A 1 472 ? 16.828 -74.562 -52.875 1 87.25 472 LYS A O 1
ATOM 3624 N N . GLN A 1 473 ? 15.594 -76 -53.906 1 86.06 473 GLN A N 1
ATOM 3625 C CA . GLN A 1 473 ? 14.414 -75.188 -53.906 1 86.06 473 GLN A CA 1
ATOM 3626 C C . GLN A 1 473 ? 13.898 -74.938 -52.5 1 86.06 473 GLN A C 1
ATOM 3628 O O . GLN A 1 473 ? 13.516 -73.812 -52.125 1 86.06 473 GLN A O 1
ATOM 3633 N N . MET A 1 474 ? 13.898 -75.875 -51.719 1 86.44 474 MET A N 1
ATOM 3634 C CA . MET A 1 474 ? 13.438 -75.812 -50.344 1 86.44 474 MET A CA 1
ATOM 3635 C C . MET A 1 474 ? 14.359 -74.938 -49.5 1 86.44 474 MET A C 1
ATOM 3637 O O . MET A 1 474 ? 13.898 -74.188 -48.625 1 86.44 474 MET A O 1
ATOM 3641 N N . GLN A 1 475 ? 15.609 -75.062 -49.812 1 87.19 475 GLN A N 1
ATOM 3642 C CA . GLN A 1 475 ? 16.578 -74.188 -49.094 1 87.19 475 GLN A CA 1
ATOM 3643 C C . GLN A 1 475 ? 16.422 -72.75 -49.469 1 87.19 475 GLN A C 1
ATOM 3645 O O . GLN A 1 475 ? 16.562 -71.875 -48.594 1 87.19 475 GLN A O 1
ATOM 3650 N N . GLN A 1 476 ? 16.141 -72.5 -50.688 1 87 476 GLN A N 1
ATOM 3651 C CA . GLN A 1 476 ? 16.047 -71.125 -51.188 1 87 476 GLN A CA 1
ATOM 3652 C C . GLN A 1 476 ? 14.719 -70.5 -50.812 1 87 476 GLN A C 1
ATOM 3654 O O . GLN A 1 476 ? 14.672 -69.312 -50.375 1 87 476 GLN A O 1
ATOM 3659 N N . GLU A 1 477 ? 13.664 -71.25 -50.906 1 87.06 477 GLU A N 1
ATOM 3660 C CA . GLU A 1 477 ? 12.328 -70.625 -50.781 1 87.06 477 GLU A CA 1
ATOM 3661 C C . GLU A 1 477 ? 11.719 -70.938 -49.438 1 87.06 477 GLU A C 1
ATOM 3663 O O . GLU A 1 477 ? 10.742 -70.312 -49 1 87.06 477 GLU A O 1
ATOM 3668 N N . GLY A 1 478 ? 12.266 -71.75 -48.75 1 86.12 478 GLY A N 1
ATOM 3669 C CA . GLY A 1 478 ? 11.648 -72.312 -47.531 1 86.12 478 GLY A CA 1
ATOM 3670 C C . GLY A 1 478 ? 10.609 -73.375 -47.781 1 86.12 478 GLY A C 1
ATOM 3671 O O . GLY A 1 478 ? 10.375 -73.75 -48.938 1 86.12 478 GLY A O 1
ATOM 3672 N N . VAL A 1 479 ? 10.117 -73.938 -46.656 1 85.69 479 VAL A N 1
ATOM 3673 C CA . VAL A 1 479 ? 9.141 -75.062 -46.75 1 85.69 479 VAL A CA 1
ATOM 3674 C C . VAL A 1 479 ? 7.852 -74.625 -46.031 1 85.69 479 VAL A C 1
ATOM 3676 O O . VAL A 1 479 ? 7.883 -74.312 -44.844 1 85.69 479 VAL A O 1
ATOM 3679 N N . ASN A 1 480 ? 6.828 -74.438 -46.812 1 86.56 480 ASN A N 1
ATOM 3680 C CA . ASN A 1 480 ? 5.523 -74.312 -46.188 1 86.56 480 ASN A CA 1
ATOM 3681 C C . ASN A 1 480 ? 5.117 -75.625 -45.5 1 86.56 480 ASN A C 1
ATOM 3683 O O . ASN A 1 480 ? 4.824 -76.625 -46.156 1 86.56 480 ASN A O 1
ATOM 3687 N N . ILE A 1 481 ? 5.137 -75.5 -44.188 1 85 481 ILE A N 1
ATOM 3688 C CA . ILE A 1 481 ? 5.004 -76.688 -43.375 1 85 481 ILE A CA 1
ATOM 3689 C C . ILE A 1 481 ? 3.691 -77.375 -43.75 1 85 481 ILE A C 1
ATOM 3691 O O . ILE A 1 481 ? 3.662 -78.625 -43.938 1 85 481 ILE A O 1
ATOM 3695 N N . GLY A 1 482 ? 2.596 -76.688 -43.844 1 83.12 482 GLY A N 1
ATOM 3696 C CA . GLY A 1 482 ? 1.314 -77.25 -44.188 1 83.12 482 GLY A CA 1
ATOM 3697 C C . GLY A 1 482 ? 1.312 -77.938 -45.531 1 83.12 482 GLY A C 1
ATOM 3698 O O . GLY A 1 482 ? 0.926 -79.125 -45.656 1 83.12 482 GLY A O 1
ATOM 3699 N N . GLU A 1 483 ? 1.769 -77.375 -46.531 1 82.94 483 GLU A N 1
ATOM 3700 C CA . GLU A 1 483 ? 1.816 -77.875 -47.875 1 82.94 483 GLU A CA 1
ATOM 3701 C C . GLU A 1 483 ? 2.75 -79.125 -47.969 1 82.94 483 GLU A C 1
ATOM 3703 O O . GLU A 1 483 ? 2.438 -80.062 -48.625 1 82.94 483 GLU A O 1
ATOM 3708 N N . PHE A 1 484 ? 3.803 -78.938 -47.344 1 85.81 484 PHE A N 1
ATOM 3709 C CA . PHE A 1 484 ? 4.801 -80 -47.406 1 85.81 484 PHE A CA 1
ATOM 3710 C C . PHE A 1 484 ? 4.273 -81.25 -46.75 1 85.81 484 PHE A C 1
ATOM 3712 O O . PHE A 1 484 ? 4.508 -82.375 -47.25 1 85.81 484 PHE A O 1
ATOM 3719 N N . GLN A 1 485 ? 3.594 -81.125 -45.719 1 85.25 485 GLN A N 1
ATOM 3720 C CA . GLN A 1 485 ? 3.027 -82.312 -45.031 1 85.25 485 GLN A CA 1
ATOM 3721 C C . GLN A 1 485 ? 1.997 -83 -45.906 1 85.25 485 GLN A C 1
ATOM 3723 O O . GLN A 1 485 ? 1.917 -84.25 -45.938 1 85.25 485 GLN A O 1
ATOM 3728 N N . ILE A 1 486 ? 1.258 -82.25 -46.562 1 86.12 486 ILE A N 1
ATOM 3729 C CA . ILE A 1 486 ? 0.258 -82.812 -47.469 1 86.12 486 ILE A CA 1
ATOM 3730 C C . ILE A 1 486 ? 0.952 -83.562 -48.625 1 86.12 486 ILE A C 1
ATOM 3732 O O . ILE A 1 486 ? 0.507 -84.625 -49.031 1 86.12 486 ILE A O 1
ATOM 3736 N N . LYS A 1 487 ? 1.997 -83.062 -49.125 1 87.19 487 LYS A N 1
ATOM 3737 C CA . LYS A 1 487 ? 2.77 -83.688 -50.156 1 87.19 487 LYS A CA 1
ATOM 3738 C C . LYS A 1 487 ? 3.373 -85 -49.656 1 87.19 487 LYS A C 1
ATOM 3740 O O . LYS A 1 487 ? 3.422 -86 -50.406 1 87.19 487 LYS A O 1
ATOM 3745 N N . LEU A 1 488 ? 3.834 -85 -48.5 1 89.44 488 LEU A N 1
ATOM 3746 C CA . LEU A 1 488 ? 4.355 -86.25 -47.906 1 89.44 488 LEU A CA 1
ATOM 3747 C C . LEU A 1 488 ? 3.258 -87.312 -47.781 1 89.44 488 LEU A C 1
ATOM 3749 O O . LEU A 1 488 ? 3.49 -88.438 -48.094 1 89.44 488 LEU A O 1
ATOM 3753 N N . LEU A 1 489 ? 2.082 -86.812 -47.344 1 88.94 489 LEU A N 1
ATOM 3754 C CA . LEU A 1 489 ? 0.947 -87.75 -47.281 1 88.94 489 LEU A CA 1
ATOM 3755 C C . LEU A 1 489 ? 0.634 -88.312 -48.656 1 88.94 489 LEU A C 1
ATOM 3757 O O . LEU A 1 489 ? 0.397 -89.5 -48.781 1 88.94 489 LEU A O 1
ATOM 3761 N N . GLN A 1 490 ? 0.648 -87.5 -49.656 1 88.25 490 GLN A N 1
ATOM 3762 C CA . GLN A 1 490 ? 0.426 -87.938 -51.031 1 88.25 490 GLN A CA 1
ATOM 3763 C C . GLN A 1 490 ? 1.4 -89.062 -51.406 1 88.25 490 GLN A C 1
ATOM 3765 O O . GLN A 1 490 ? 0.999 -90.062 -52 1 88.25 490 GLN A O 1
ATOM 3770 N N . LYS A 1 491 ? 2.631 -88.875 -51.156 1 90 491 LYS A N 1
ATOM 3771 C CA . LYS A 1 491 ? 3.65 -89.875 -51.5 1 90 491 LYS A CA 1
ATOM 3772 C C . LYS A 1 491 ? 3.455 -91.125 -50.688 1 90 491 LYS A C 1
ATOM 3774 O O . LYS A 1 491 ? 3.641 -92.25 -51.219 1 90 491 LYS A O 1
ATOM 3779 N N . ILE A 1 492 ? 3.043 -91 -49.531 1 91.5 492 ILE A N 1
ATOM 3780 C CA . ILE A 1 492 ? 2.766 -92.188 -48.688 1 91.5 492 ILE A CA 1
ATOM 3781 C C . ILE A 1 492 ? 1.578 -92.938 -49.25 1 91.5 492 ILE A C 1
ATOM 3783 O O . ILE A 1 492 ? 1.602 -94.188 -49.312 1 91.5 492 ILE A O 1
ATOM 3787 N N . GLU A 1 493 ? 0.618 -92.25 -49.656 1 90.12 493 GLU A N 1
ATOM 3788 C CA . GLU A 1 493 ? -0.552 -92.875 -50.281 1 90.12 493 GLU A CA 1
ATOM 3789 C C . GLU A 1 493 ? -0.188 -93.562 -51.594 1 90.12 493 GLU A C 1
ATOM 3791 O O . GLU A 1 493 ? -0.638 -94.688 -51.844 1 90.12 493 GLU A O 1
ATOM 3796 N N . GLU A 1 494 ? 0.587 -92.938 -52.344 1 90.44 494 GLU A N 1
ATOM 3797 C CA . GLU A 1 494 ? 1.052 -93.562 -53.594 1 90.44 494 GLU A CA 1
ATOM 3798 C C . GLU A 1 494 ? 1.852 -94.875 -53.281 1 90.44 494 GLU A C 1
ATOM 3800 O O . GLU A 1 494 ? 1.641 -95.875 -53.938 1 90.44 494 GLU A O 1
ATOM 3805 N N . LEU A 1 495 ? 2.693 -94.75 -52.375 1 91.62 495 LEU A N 1
ATOM 3806 C CA . LEU A 1 495 ? 3.484 -95.938 -51.969 1 91.62 495 LEU A CA 1
ATOM 3807 C C . LEU A 1 495 ? 2.588 -97.062 -51.5 1 91.62 495 LEU A C 1
ATOM 3809 O O . LEU A 1 495 ? 2.873 -98.25 -51.719 1 91.62 495 LEU A O 1
ATOM 3813 N N . THR A 1 496 ? 1.549 -96.625 -50.812 1 89.44 496 THR A N 1
ATOM 3814 C CA . THR A 1 496 ? 0.589 -97.625 -50.375 1 89.44 496 THR A CA 1
ATOM 3815 C C . THR A 1 496 ? -0.075 -98.375 -51.531 1 89.44 496 THR A C 1
ATOM 3817 O O . THR A 1 496 ? -0.202 -99.562 -51.562 1 89.44 496 THR A O 1
ATOM 3820 N N . LEU A 1 497 ? -0.425 -97.625 -52.562 1 90.31 497 LEU A N 1
ATOM 3821 C CA . LEU A 1 497 ? -1.02 -98.25 -53.75 1 90.31 497 LEU A CA 1
ATOM 3822 C C . LEU A 1 497 ? -0.033 -99.125 -54.438 1 90.31 497 LEU A C 1
ATOM 3824 O O . LEU A 1 497 ? -0.408 -100.25 -54.906 1 90.31 497 LEU A O 1
ATOM 3828 N N . TYR A 1 498 ? 1.215 -98.688 -54.531 1 90.88 498 TYR A N 1
ATOM 3829 C CA . TYR A 1 498 ? 2.232 -99.562 -55.125 1 90.88 498 TYR A CA 1
ATOM 3830 C C . TYR A 1 498 ? 2.373 -100.875 -54.344 1 90.88 498 TYR A C 1
ATOM 3832 O O . TYR A 1 498 ? 2.488 -101.938 -54.906 1 90.88 498 TYR A O 1
ATOM 3840 N N . SER A 1 499 ? 2.354 -100.812 -53.062 1 92 499 SER A N 1
ATOM 3841 C CA . SER A 1 499 ? 2.492 -101.938 -52.188 1 92 499 SER A CA 1
ATOM 3842 C C . SER A 1 499 ? 1.329 -102.938 -52.375 1 92 499 SER A C 1
ATOM 3844 O O . SER A 1 499 ? 1.521 -104.125 -52.406 1 92 499 SER A O 1
ATOM 3846 N N . ILE A 1 500 ? 0.163 -102.438 -52.594 1 89.62 500 ILE A N 1
ATOM 3847 C CA . ILE A 1 500 ? -1.021 -103.25 -52.844 1 89.62 500 ILE A CA 1
ATOM 3848 C C . ILE A 1 500 ? -0.899 -103.938 -54.188 1 89.62 500 ILE A C 1
ATOM 3850 O O . ILE A 1 500 ? -1.142 -105.188 -54.281 1 89.62 500 ILE A O 1
ATOM 3854 N N . GLU A 1 501 ? -0.491 -103.312 -55.156 1 90.12 501 GLU A N 1
ATOM 3855 C CA . GLU A 1 501 ? -0.316 -103.875 -56.469 1 90.12 501 GLU A CA 1
ATOM 3856 C C . GLU A 1 501 ? 0.763 -104.938 -56.469 1 90.12 501 GLU A C 1
ATOM 3858 O O . GLU A 1 501 ? 0.583 -106 -57.094 1 90.12 501 GLU A O 1
ATOM 3863 N N . GLN A 1 502 ? 1.809 -104.625 -55.875 1 91.62 502 GLN A N 1
ATOM 3864 C CA . GLN A 1 502 ? 2.896 -105.625 -55.781 1 91.62 502 GLN A CA 1
ATOM 3865 C C . GLN A 1 502 ? 2.457 -106.875 -55 1 91.62 502 GLN A C 1
ATOM 3867 O O . GLN A 1 502 ? 2.828 -107.938 -55.375 1 91.62 502 GLN A O 1
ATOM 3872 N N . ASN A 1 503 ? 1.67 -106.688 -54.062 1 88.5 503 ASN A N 1
ATOM 3873 C CA . ASN A 1 503 ? 1.154 -107.812 -53.312 1 88.5 503 ASN A CA 1
ATOM 3874 C C . ASN A 1 503 ? 0.247 -108.688 -54.188 1 88.5 503 ASN A C 1
ATOM 3876 O O . ASN A 1 503 ? 0.308 -109.938 -54.094 1 88.5 503 ASN A O 1
ATOM 3880 N N . ARG A 1 504 ? -0.494 -108.125 -55 1 89.12 504 ARG A N 1
ATOM 3881 C CA . ARG A 1 504 ? -1.35 -108.875 -55.938 1 89.12 504 ARG A CA 1
ATOM 3882 C C . ARG A 1 504 ? -0.519 -109.688 -56.906 1 89.12 504 ARG A C 1
ATOM 3884 O O . ARG A 1 504 ? -0.832 -110.875 -57.188 1 89.12 504 ARG A O 1
ATOM 3891 N N . LYS A 1 505 ? 0.469 -109.125 -57.375 1 90.69 505 LYS A N 1
ATOM 3892 C CA . LYS A 1 505 ? 1.343 -109.812 -58.312 1 90.69 505 LYS A CA 1
ATOM 3893 C C . LYS A 1 505 ? 2.061 -111 -57.656 1 90.69 505 LYS A C 1
ATOM 3895 O O . LYS A 1 505 ? 2.201 -112.062 -58.281 1 90.69 505 LYS A O 1
ATOM 3900 N N . ILE A 1 506 ? 2.432 -110.75 -56.438 1 90.94 506 ILE A N 1
ATOM 3901 C CA . ILE A 1 506 ? 3.115 -111.812 -55.688 1 90.94 506 ILE A CA 1
ATOM 3902 C C . ILE A 1 506 ? 2.162 -112.938 -55.438 1 90.94 506 ILE A C 1
ATOM 3904 O O . ILE A 1 506 ? 2.545 -114.125 -55.594 1 90.94 506 ILE A O 1
ATOM 3908 N N . GLU A 1 507 ? 0.943 -112.625 -55.188 1 88.62 507 GLU A N 1
ATOM 3909 C CA . GLU A 1 507 ? -0.055 -113.688 -54.969 1 88.62 507 GLU A CA 1
ATOM 3910 C C . GLU A 1 507 ? -0.373 -114.438 -56.25 1 88.62 507 GLU A C 1
ATOM 3912 O O . GLU A 1 507 ? -0.539 -115.688 -56.25 1 88.62 507 GLU A O 1
ATOM 3917 N N . GLU A 1 508 ? -0.393 -113.812 -57.312 1 91 508 GLU A N 1
ATOM 3918 C CA . GLU A 1 508 ? -0.628 -114.438 -58.594 1 91 508 GLU A CA 1
ATOM 3919 C C . GLU A 1 508 ? 0.543 -115.312 -59 1 91 508 GLU A C 1
ATOM 3921 O O . GLU A 1 508 ? 0.342 -116.438 -59.5 1 91 508 GLU A O 1
ATOM 3926 N N . GLN A 1 509 ? 1.666 -114.812 -58.781 1 90.81 509 GLN A N 1
ATOM 3927 C CA . GLN A 1 509 ? 2.857 -115.625 -59.094 1 90.81 509 GLN A CA 1
ATOM 3928 C C . GLN A 1 509 ? 2.932 -116.875 -58.219 1 90.81 509 GLN A C 1
ATOM 3930 O O . GLN A 1 509 ? 3.352 -117.938 -58.656 1 90.81 509 GLN A O 1
ATOM 3935 N N . ASN A 1 510 ? 2.467 -116.75 -57.094 1 89.75 510 ASN A N 1
ATOM 3936 C CA . ASN A 1 510 ? 2.432 -117.875 -56.219 1 89.75 510 ASN A CA 1
ATOM 3937 C C . ASN A 1 510 ? 1.46 -118.938 -56.688 1 89.75 510 ASN A C 1
ATOM 3939 O O . ASN A 1 510 ? 1.756 -120.125 -56.625 1 89.75 510 ASN A O 1
ATOM 3943 N N . LYS A 1 511 ? 0.444 -118.562 -57.25 1 89 511 LYS A N 1
ATOM 3944 C CA . LYS A 1 511 ? -0.524 -119.5 -57.781 1 89 511 LYS A CA 1
ATOM 3945 C C . LYS A 1 511 ? 0.038 -120.25 -59 1 89 511 LYS A C 1
ATOM 3947 O O . LYS A 1 511 ? -0.14 -121.438 -59.156 1 89 511 LYS A O 1
ATOM 3952 N N . LYS A 1 512 ? 0.705 -119.562 -59.781 1 91.38 512 LYS A N 1
ATOM 3953 C CA . LYS A 1 512 ? 1.312 -120.188 -60.969 1 91.38 512 LYS A CA 1
ATOM 3954 C C . LYS A 1 512 ? 2.395 -121.188 -60.594 1 91.38 512 LYS A C 1
ATOM 3956 O O . LYS A 1 512 ? 2.496 -122.25 -61.188 1 91.38 512 LYS A O 1
ATOM 3961 N N . ILE A 1 513 ? 3.09 -120.75 -59.562 1 90.06 513 ILE A N 1
ATOM 3962 C CA . ILE A 1 513 ? 4.156 -121.625 -59.094 1 90.06 513 ILE A CA 1
ATOM 3963 C C . ILE A 1 513 ? 3.559 -122.875 -58.531 1 90.06 513 ILE A C 1
ATOM 3965 O O . ILE A 1 513 ? 4.082 -124 -58.75 1 90.06 513 ILE A O 1
ATOM 3969 N N . GLU A 1 514 ? 2.395 -122.75 -57.938 1 88.38 514 GLU A N 1
ATOM 3970 C CA . GLU A 1 514 ? 1.706 -123.938 -57.406 1 88.38 514 GLU A CA 1
ATOM 3971 C C . GLU A 1 514 ? 1.133 -124.812 -58.5 1 88.38 514 GLU A C 1
ATOM 3973 O O . GLU A 1 514 ? 1.183 -126.062 -58.406 1 88.38 514 GLU A O 1
ATOM 3978 N N . GLU A 1 515 ? 0.647 -124.25 -59.438 1 90 515 GLU A N 1
ATOM 3979 C CA . GLU A 1 515 ? 0.13 -125 -60.594 1 90 515 GLU A CA 1
ATOM 3980 C C . GLU A 1 515 ? 1.252 -125.75 -61.312 1 90 515 GLU A C 1
ATOM 3982 O O . GLU A 1 515 ? 1.096 -126.875 -61.719 1 90 515 GLU A O 1
ATOM 3987 N N . GLN A 1 516 ? 2.27 -125.125 -61.562 1 89.56 516 GLN A N 1
ATOM 3988 C CA . GLN A 1 516 ? 3.43 -125.688 -62.219 1 89.56 516 GLN A CA 1
ATOM 3989 C C . GLN A 1 516 ? 3.98 -126.875 -61.375 1 89.56 516 GLN A C 1
ATOM 3991 O O . GLN A 1 516 ? 4.402 -127.875 -61.938 1 89.56 516 GLN A O 1
ATOM 3996 N N . ASN A 1 517 ? 3.881 -126.75 -60.156 1 87.94 517 ASN A N 1
ATOM 3997 C CA . ASN A 1 517 ? 4.324 -127.875 -59.281 1 87.94 517 ASN A CA 1
ATOM 3998 C C . ASN A 1 517 ? 3.443 -129.125 -59.406 1 87.94 517 ASN A C 1
ATOM 4000 O O . ASN A 1 517 ? 3.941 -130.25 -59.375 1 87.94 517 ASN A O 1
ATOM 4004 N N . LYS A 1 518 ? 2.252 -129 -59.625 1 89.06 518 LYS A N 1
ATOM 4005 C CA . LYS A 1 518 ? 1.326 -130 -59.844 1 89.06 518 LYS A CA 1
ATOM 4006 C C . LYS A 1 518 ? 1.59 -130.75 -61.156 1 89.06 518 LYS A C 1
ATOM 4008 O O . LYS A 1 518 ? 1.566 -132 -61.25 1 89.06 518 LYS A O 1
ATOM 4013 N N . ARG A 1 519 ? 1.804 -130 -62.125 1 90.06 519 ARG A N 1
ATOM 4014 C CA . ARG A 1 519 ? 2.086 -130.625 -63.438 1 90.06 519 ARG A CA 1
ATOM 4015 C C . ARG A 1 519 ? 3.375 -131.5 -63.438 1 90.06 519 ARG A C 1
ATOM 4017 O O . ARG A 1 519 ? 3.445 -132.5 -64 1 90.06 519 ARG A O 1
ATOM 4024 N N . ILE A 1 520 ? 4.293 -131 -62.688 1 89.25 520 ILE A N 1
ATOM 4025 C CA . ILE A 1 520 ? 5.582 -131.625 -62.594 1 89.25 520 ILE A CA 1
ATOM 4026 C C . ILE A 1 520 ? 5.41 -132.875 -61.812 1 89.25 520 ILE A C 1
ATOM 4028 O O . ILE A 1 520 ? 5.961 -134 -62.188 1 89.25 520 ILE A O 1
ATOM 4032 N N . THR A 1 521 ? 4.559 -133 -60.812 1 87.56 521 THR A N 1
ATOM 4033 C CA . THR A 1 521 ? 4.27 -134.125 -60 1 87.56 521 THR A CA 1
ATOM 4034 C C . THR A 1 521 ? 3.547 -135.25 -60.844 1 87.56 521 THR A C 1
ATOM 4036 O O . THR A 1 521 ? 3.838 -136.375 -60.75 1 87.56 521 THR A O 1
ATOM 4039 N N . ASP A 1 522 ? 2.607 -134.75 -61.656 1 87 522 ASP A N 1
ATOM 4040 C CA . ASP A 1 522 ? 1.875 -135.75 -62.531 1 87 522 ASP A CA 1
ATOM 4041 C C . ASP A 1 522 ? 2.801 -136.25 -63.594 1 87 522 ASP A C 1
ATOM 4043 O O . ASP A 1 522 ? 2.66 -137.5 -63.938 1 87 522 ASP A O 1
ATOM 4047 N N . LEU A 1 523 ? 3.689 -135.75 -64.062 1 84.75 523 LEU A N 1
ATOM 4048 C CA . LEU A 1 523 ? 4.652 -136.25 -65.062 1 84.75 523 LEU A CA 1
ATOM 4049 C C . LEU A 1 523 ? 5.625 -137.125 -64.438 1 84.75 523 LEU A C 1
ATOM 4051 O O . LEU A 1 523 ? 6.09 -138.125 -65.125 1 84.75 523 LEU A O 1
ATOM 4055 N N . GLU A 1 524 ? 5.871 -137.125 -63.188 1 82.31 524 GLU A N 1
ATOM 4056 C CA . GLU A 1 524 ? 6.777 -138 -62.469 1 82.31 524 GLU A CA 1
ATOM 4057 C C . GLU A 1 524 ? 6.125 -139.375 -62.156 1 82.31 524 GLU A C 1
ATOM 4059 O O . GLU A 1 524 ? 6.812 -140.375 -62.031 1 82.31 524 GLU A O 1
ATOM 4064 N N . LYS A 1 525 ? 4.828 -139.625 -62.219 1 81.56 525 LYS A N 1
ATOM 4065 C CA . LYS A 1 525 ? 4.105 -140.875 -61.969 1 81.56 525 LYS A CA 1
ATOM 4066 C C . LYS A 1 525 ? 3.932 -141.75 -63.281 1 81.56 525 LYS A C 1
ATOM 4068 O O . LYS A 1 525 ? 3.635 -142.875 -63.25 1 81.56 525 LYS A O 1
ATOM 4073 N N . ARG A 1 526 ? 4.039 -141.25 -64.438 1 68.62 526 ARG A N 1
ATOM 4074 C CA . ARG A 1 526 ? 3.961 -142.125 -65.688 1 68.62 526 ARG A CA 1
ATOM 4075 C C . ARG A 1 526 ? 5.332 -142.625 -66.062 1 68.62 526 ARG A C 1
ATOM 4077 O O . ARG A 1 526 ? 6.348 -141.875 -65.875 1 68.62 526 ARG A O 1
ATOM 4084 N N . MET B 1 1 ? 15.078 136.5 74 1 31.58 1 MET B N 1
ATOM 4085 C CA . MET B 1 1 ? 14.836 135.125 74.188 1 31.58 1 MET B CA 1
ATOM 4086 C C . MET B 1 1 ? 14.195 134.5 72.938 1 31.58 1 MET B C 1
ATOM 4088 O O . MET B 1 1 ? 13 134.75 72.688 1 31.58 1 MET B O 1
ATOM 4092 N N . LYS B 1 2 ? 15.078 134.5 71.875 1 48.28 2 LYS B N 1
ATOM 4093 C CA . LYS B 1 2 ? 14.773 134 70.5 1 48.28 2 LYS B CA 1
ATOM 4094 C C . LYS B 1 2 ? 14.344 132.5 70.562 1 48.28 2 LYS B C 1
ATOM 4096 O O . LYS B 1 2 ? 15.07 131.625 71.062 1 48.28 2 LYS B O 1
ATOM 4101 N N . LYS B 1 3 ? 12.977 132.25 70.562 1 49.19 3 LYS B N 1
ATOM 4102 C CA . LYS B 1 3 ? 12.344 131 70.438 1 49.19 3 LYS B CA 1
ATOM 4103 C C . LYS B 1 3 ? 12.852 130.25 69.188 1 49.19 3 LYS B C 1
ATOM 4105 O O . LYS B 1 3 ? 12.711 130.75 68.062 1 49.19 3 LYS B O 1
ATOM 4110 N N . LEU B 1 4 ? 13.906 129.375 69.375 1 41.31 4 LEU B N 1
ATOM 4111 C CA . LEU B 1 4 ? 14.43 128.5 68.312 1 41.31 4 LEU B CA 1
ATOM 4112 C C . LEU B 1 4 ? 13.398 127.375 67.938 1 41.31 4 LEU B C 1
ATOM 4114 O O . LEU B 1 4 ? 12.992 126.562 68.812 1 41.31 4 LEU B O 1
ATOM 4118 N N . THR B 1 5 ? 12.492 127.625 67 1 44.5 5 THR B N 1
ATOM 4119 C CA . THR B 1 5 ? 11.57 126.625 66.438 1 44.5 5 THR B CA 1
ATOM 4120 C C . THR B 1 5 ? 12.336 125.5 65.75 1 44.5 5 THR B C 1
ATOM 4122 O O . THR B 1 5 ? 13.102 125.75 64.812 1 44.5 5 THR B O 1
ATOM 4125 N N . VAL B 1 6 ? 12.609 124.375 66.438 1 45.69 6 VAL B N 1
ATOM 4126 C CA . VAL B 1 6 ? 13.203 123.125 65.938 1 45.69 6 VAL B CA 1
ATOM 4127 C C . VAL B 1 6 ? 12.281 122.5 64.875 1 45.69 6 VAL B C 1
ATOM 4129 O O . VAL B 1 6 ? 11.133 122.125 65.188 1 45.69 6 VAL B O 1
ATOM 4132 N N . LEU B 1 7 ? 12.438 122.75 63.594 1 43.94 7 LEU B N 1
ATOM 4133 C CA . LEU B 1 7 ? 11.773 122.062 62.531 1 43.94 7 LEU B CA 1
ATOM 4134 C C . LEU B 1 7 ? 12.242 120.562 62.438 1 43.94 7 LEU B C 1
ATOM 4136 O O . LEU B 1 7 ? 13.43 120.312 62.219 1 43.94 7 LEU B O 1
ATOM 4140 N N . PHE B 1 8 ? 11.531 119.562 63.031 1 46.69 8 PHE B N 1
ATOM 4141 C CA . PHE B 1 8 ? 11.773 118.125 62.906 1 46.69 8 PHE B CA 1
ATOM 4142 C C . PHE B 1 8 ? 11.531 117.688 61.469 1 46.69 8 PHE B C 1
ATOM 4144 O O . PHE B 1 8 ? 10.422 117.875 60.938 1 46.69 8 PHE B O 1
ATOM 4151 N N . PHE B 1 9 ? 12.617 117.562 60.594 1 48.19 9 PHE B N 1
ATOM 4152 C CA . PHE B 1 9 ? 12.586 116.938 59.25 1 48.19 9 PHE B CA 1
ATOM 4153 C C . PHE B 1 9 ? 12.383 115.375 59.375 1 48.19 9 PHE B C 1
ATOM 4155 O O . PHE B 1 9 ? 13.234 114.688 59.906 1 48.19 9 PHE B O 1
ATOM 4162 N N . ILE B 1 10 ? 11.141 114.875 59.344 1 47.94 10 ILE B N 1
ATOM 4163 C CA . ILE B 1 10 ? 10.867 113.438 59.219 1 47.94 10 ILE B CA 1
ATOM 4164 C C . ILE B 1 10 ? 11.312 112.938 57.844 1 47.94 10 ILE B C 1
ATOM 4166 O O . ILE B 1 10 ? 10.797 113.375 56.812 1 47.94 10 ILE B O 1
ATOM 4170 N N . ILE B 1 11 ? 12.516 112.375 57.688 1 45 11 ILE B N 1
ATOM 4171 C CA . ILE B 1 11 ? 13.008 111.625 56.531 1 45 11 ILE B CA 1
ATOM 4172 C C . ILE B 1 11 ? 12.195 110.375 56.312 1 45 11 ILE B C 1
ATOM 4174 O O . ILE B 1 11 ? 12.242 109.438 57.125 1 45 11 ILE B O 1
ATOM 4178 N N . PHE B 1 12 ? 11.141 110.375 55.469 1 44.66 12 PHE B N 1
ATOM 4179 C CA . PHE B 1 12 ? 10.469 109.188 54.969 1 44.66 12 PHE B CA 1
ATOM 4180 C C . PHE B 1 12 ? 11.438 108.375 54.156 1 44.66 12 PHE B C 1
ATOM 4182 O O . PHE B 1 12 ? 11.969 108.812 53.125 1 44.66 12 PHE B O 1
ATOM 4189 N N . ILE B 1 13 ? 12.156 107.438 54.75 1 42.97 13 ILE B N 1
ATOM 4190 C CA . ILE B 1 13 ? 12.891 106.438 54.031 1 42.97 13 ILE B CA 1
ATOM 4191 C C . ILE B 1 13 ? 11.93 105.625 53.188 1 42.97 13 ILE B C 1
ATOM 4193 O O . ILE B 1 13 ? 11.078 104.875 53.719 1 42.97 13 ILE B O 1
ATOM 4197 N N . PHE B 1 14 ? 11.648 106 51.969 1 45.16 14 PHE B N 1
ATOM 4198 C CA . PHE B 1 14 ? 11.008 105.125 50.969 1 45.16 14 PHE B CA 1
ATOM 4199 C C . PHE B 1 14 ? 11.852 103.938 50.719 1 45.16 14 PHE B C 1
ATOM 4201 O O . PHE B 1 14 ? 12.891 104 50.062 1 45.16 14 PHE B O 1
ATOM 4208 N N . ASN B 1 15 ? 11.906 103 51.625 1 45.53 15 ASN B N 1
ATOM 4209 C CA . ASN B 1 15 ? 12.43 101.688 51.188 1 45.53 15 ASN B CA 1
ATOM 4210 C C . ASN B 1 15 ? 11.82 101.25 49.875 1 45.53 15 ASN B C 1
ATOM 4212 O O . ASN B 1 15 ? 10.609 101 49.781 1 45.53 15 ASN B O 1
ATOM 4216 N N . ASN B 1 16 ? 12.344 101.688 48.781 1 47.22 16 ASN B N 1
ATOM 4217 C CA . ASN B 1 16 ? 11.992 101.25 47.438 1 47.22 16 ASN B CA 1
ATOM 4218 C C . ASN B 1 16 ? 12 99.688 47.312 1 47.22 16 ASN B C 1
ATOM 4220 O O . ASN B 1 16 ? 13.047 99.125 47.031 1 47.22 16 ASN B O 1
ATOM 4224 N N . THR B 1 17 ? 11.297 98.875 48.094 1 58.06 17 THR B N 1
ATOM 4225 C CA . THR B 1 17 ? 11.133 97.5 47.844 1 58.06 17 THR B CA 1
ATOM 4226 C C . THR B 1 17 ? 10.648 97.25 46.406 1 58.06 17 THR B C 1
ATOM 4228 O O . THR B 1 17 ? 9.672 97.875 45.969 1 58.06 17 THR B O 1
ATOM 4231 N N . ASN B 1 18 ? 11.641 96.812 45.562 1 69.38 18 ASN B N 1
ATOM 4232 C CA . ASN B 1 18 ? 11.336 96.562 44.156 1 69.38 18 ASN B CA 1
ATOM 4233 C C . ASN B 1 18 ? 10.117 95.625 44 1 69.38 18 ASN B C 1
ATOM 4235 O O . ASN B 1 18 ? 10.102 94.5 44.531 1 69.38 18 ASN B O 1
ATOM 4239 N N . ALA B 1 19 ? 9.039 96.125 43.625 1 76 19 ALA B N 1
ATOM 4240 C CA . ALA B 1 19 ? 7.797 95.375 43.406 1 76 19 ALA B CA 1
ATOM 4241 C C . ALA B 1 19 ? 8.031 94.188 42.5 1 76 19 ALA B C 1
ATOM 4243 O O . ALA B 1 19 ? 8.75 94.25 41.5 1 76 19 ALA B O 1
ATOM 4244 N N . GLN B 1 20 ? 7.766 92.938 43.031 1 86.06 20 GLN B N 1
ATOM 4245 C CA . GLN B 1 20 ? 7.852 91.688 42.281 1 86.06 20 GLN B CA 1
ATOM 4246 C C . GLN B 1 20 ? 6.465 91.188 41.875 1 86.06 20 GLN B C 1
ATOM 4248 O O . GLN B 1 20 ? 6.332 90.312 41.031 1 86.06 20 GLN B O 1
ATOM 4253 N N . ASN B 1 21 ? 5.379 91.75 42.469 1 88.44 21 ASN B N 1
ATOM 4254 C CA . ASN B 1 21 ? 3.994 91.312 42.219 1 88.44 21 ASN B CA 1
ATOM 4255 C C . ASN B 1 21 ? 3.137 92.562 41.812 1 88.44 21 ASN B C 1
ATOM 4257 O O . ASN B 1 21 ? 3.438 93.688 42.188 1 88.44 21 ASN B O 1
ATOM 4261 N N . ILE B 1 22 ? 2.186 92.312 41.031 1 85.75 22 ILE B N 1
ATOM 4262 C CA . ILE B 1 22 ? 1.218 93.375 40.688 1 85.75 22 ILE B CA 1
ATOM 4263 C C . ILE B 1 22 ? -0.2 92.812 40.812 1 85.75 22 ILE B C 1
ATOM 4265 O O . ILE B 1 22 ? -0.505 91.688 40.312 1 85.75 22 ILE B O 1
ATOM 4269 N N . PHE B 1 23 ? -1.069 93.438 41.562 1 86.44 23 PHE B N 1
ATOM 4270 C CA . PHE B 1 23 ? -2.467 93.062 41.781 1 86.44 23 PHE B CA 1
ATOM 4271 C C . PHE B 1 23 ? -3.379 94.25 41.438 1 86.44 23 PHE B C 1
ATOM 4273 O O . PHE B 1 23 ? -4.07 94.75 42.312 1 86.44 23 PHE B O 1
ATOM 4280 N N . PRO B 1 24 ? -3.412 94.562 40.219 1 80.88 24 PRO B N 1
ATOM 4281 C CA . PRO B 1 24 ? -4.219 95.75 39.875 1 80.88 24 PRO B CA 1
ATOM 4282 C C . PRO B 1 24 ? -5.719 95.5 39.938 1 80.88 24 PRO B C 1
ATOM 4284 O O . PRO B 1 24 ? -6.148 94.312 39.75 1 80.88 24 PRO B O 1
ATOM 4287 N N . THR B 1 25 ? -6.574 96.438 40.344 1 80.06 25 THR B N 1
ATOM 4288 C CA . THR B 1 25 ? -8.023 96.25 40.375 1 80.06 25 THR B CA 1
ATOM 4289 C C . THR B 1 25 ? -8.555 96 38.969 1 80.06 25 THR B C 1
ATOM 4291 O O . THR B 1 25 ? -9.648 95.438 38.781 1 80.06 25 THR B O 1
ATOM 4294 N N . SER B 1 26 ? -7.758 96.562 38 1 70.69 26 SER B N 1
ATOM 4295 C CA . SER B 1 26 ? -8.289 96.688 36.656 1 70.69 26 SER B CA 1
ATOM 4296 C C . SER B 1 26 ? -8.023 95.438 35.812 1 70.69 26 SER B C 1
ATOM 4298 O O . SER B 1 26 ? -8.617 95.25 34.781 1 70.69 26 SER B O 1
ATOM 4300 N N . GLY B 1 27 ? -7.047 94.5 36.469 1 79.94 27 GLY B N 1
ATOM 4301 C CA . GLY B 1 27 ? -6.805 93.562 35.438 1 79.94 27 GLY B CA 1
ATOM 4302 C C . GLY B 1 27 ? -5.996 92.312 35.906 1 79.94 27 GLY B C 1
ATOM 4303 O O . GLY B 1 27 ? -6.359 91.688 36.875 1 79.94 27 GLY B O 1
ATOM 4304 N N . ASN B 1 28 ? -4.934 92 35.062 1 85.06 28 ASN B N 1
ATOM 4305 C CA . ASN B 1 28 ? -4.078 90.812 35.219 1 85.06 28 ASN B CA 1
ATOM 4306 C C . ASN B 1 28 ? -3.227 90.938 36.469 1 85.06 28 ASN B C 1
ATOM 4308 O O . ASN B 1 28 ? -2.617 91.938 36.75 1 85.06 28 ASN B O 1
ATOM 4312 N N . THR B 1 29 ? -3.283 89.75 37.375 1 89.06 29 THR B N 1
ATOM 4313 C CA . THR B 1 29 ? -2.457 89.625 38.594 1 89.06 29 THR B CA 1
ATOM 4314 C C . THR B 1 29 ? -1.137 88.938 38.25 1 89.06 29 THR B C 1
ATOM 4316 O O . THR B 1 29 ? -1.126 87.875 37.625 1 89.06 29 THR B O 1
ATOM 4319 N N . GLY B 1 30 ? -0.076 89.562 38.5 1 89.38 30 GLY B N 1
ATOM 4320 C CA . GLY B 1 30 ? 1.248 89 38.312 1 89.38 30 GLY B CA 1
ATOM 4321 C C . GLY B 1 30 ? 1.96 88.688 39.625 1 89.38 30 GLY B C 1
ATOM 4322 O O . GLY B 1 30 ? 2.084 89.562 40.5 1 89.38 30 GLY B O 1
ATOM 4323 N N . ILE B 1 31 ? 2.297 87.438 39.875 1 89.94 31 ILE B N 1
ATOM 4324 C CA . ILE B 1 31 ? 3.105 87 41 1 89.94 31 ILE B CA 1
ATOM 4325 C C . ILE B 1 31 ? 4.508 86.625 40.531 1 89.94 31 ILE B C 1
ATOM 4327 O O . ILE B 1 31 ? 4.688 85.625 39.812 1 89.94 31 ILE B O 1
ATOM 4331 N N . GLY B 1 32 ? 5.594 87.375 40.906 1 86.75 32 GLY B N 1
ATOM 4332 C CA . GLY B 1 32 ? 6.945 87.188 40.406 1 86.75 32 GLY B CA 1
ATOM 4333 C C . GLY B 1 32 ? 7.168 87.875 39.062 1 86.75 32 GLY B C 1
ATOM 4334 O O . GLY B 1 32 ? 8.203 87.688 38.406 1 86.75 32 GLY B O 1
ATOM 4335 N N . THR B 1 33 ? 6.148 88.625 38.562 1 87.5 33 THR B N 1
ATOM 4336 C CA . THR B 1 33 ? 6.242 89.375 37.312 1 87.5 33 THR B CA 1
ATOM 4337 C C . THR B 1 33 ? 5.383 90.625 37.406 1 87.5 33 THR B C 1
ATOM 4339 O O . THR B 1 33 ? 4.305 90.625 38 1 87.5 33 THR B O 1
ATOM 4342 N N . LEU B 1 34 ? 5.797 91.688 36.688 1 88 34 LEU B N 1
ATOM 4343 C CA . LEU B 1 34 ? 5.062 92.938 36.688 1 88 34 LEU B CA 1
ATOM 4344 C C . LEU B 1 34 ? 4.305 93.125 35.375 1 88 34 LEU B C 1
ATOM 4346 O O . LEU B 1 34 ? 3.525 94.062 35.25 1 88 34 LEU B O 1
ATOM 4350 N N . THR B 1 35 ? 4.508 92.188 34.406 1 86.81 35 THR B N 1
ATOM 4351 C CA . THR B 1 35 ? 3.855 92.312 33.125 1 86.81 35 THR B CA 1
ATOM 4352 C C . THR B 1 35 ? 3.125 91 32.781 1 86.81 35 THR B C 1
ATOM 4354 O O . THR B 1 35 ? 3.453 90.312 31.797 1 86.81 35 THR B O 1
ATOM 4357 N N . PRO B 1 36 ? 2.174 90.625 33.656 1 88.25 36 PRO B N 1
ATOM 4358 C CA . PRO B 1 36 ? 1.426 89.438 33.406 1 88.25 36 PRO B CA 1
ATOM 4359 C C . PRO B 1 36 ? 0.633 89.5 32.094 1 88.25 36 PRO B C 1
ATOM 4361 O O . PRO B 1 36 ? -0.003 90.5 31.797 1 88.25 36 PRO B O 1
ATOM 4364 N N . SER B 1 37 ? 0.836 88.5 31.266 1 85.19 37 SER B N 1
ATOM 4365 C CA . SER B 1 37 ? 0.149 88.375 29.969 1 85.19 37 SER B CA 1
ATOM 4366 C C . SER B 1 37 ? -1.207 87.688 30.109 1 85.19 37 SER B C 1
ATOM 4368 O O . SER B 1 37 ? -2.008 87.688 29.172 1 85.19 37 SER B O 1
ATOM 4370 N N . GLN B 1 38 ? -1.518 87.062 31.312 1 88.19 38 GLN B N 1
ATOM 4371 C CA . GLN B 1 38 ? -2.768 86.375 31.609 1 88.19 38 GLN B CA 1
ATOM 4372 C C . GLN B 1 38 ? -3.369 86.875 32.938 1 88.19 38 GLN B C 1
ATOM 4374 O O . GLN B 1 38 ? -2.729 87.625 33.656 1 88.19 38 GLN B O 1
ATOM 4379 N N . LYS B 1 39 ? -4.617 86.438 33.219 1 87.88 39 LYS B N 1
ATOM 4380 C CA . LYS B 1 39 ? -5.332 86.875 34.406 1 87.88 39 LYS B CA 1
ATOM 4381 C C . LYS B 1 39 ? -4.535 86.625 35.688 1 87.88 39 LYS B C 1
ATOM 4383 O O . LYS B 1 39 ? -4.59 87.375 36.656 1 87.88 39 LYS B O 1
ATOM 4388 N N . LEU B 1 40 ? -3.893 85.5 35.688 1 88.19 40 LEU B N 1
ATOM 4389 C CA . LEU B 1 40 ? -2.924 85.125 36.719 1 88.19 40 LEU B CA 1
ATOM 4390 C C . LEU B 1 40 ? -1.633 84.625 36.094 1 88.19 40 LEU B C 1
ATOM 4392 O O . LEU B 1 40 ? -1.654 83.625 35.344 1 88.19 40 LEU B O 1
ATOM 4396 N N . GLU B 1 41 ? -0.553 85.25 36.312 1 86.38 41 GLU B N 1
ATOM 4397 C CA . GLU B 1 41 ? 0.76 84.812 35.875 1 86.38 41 GLU B CA 1
ATOM 4398 C C . GLU B 1 41 ? 1.735 84.688 37.031 1 86.38 41 GLU B C 1
ATOM 4400 O O . GLU B 1 41 ? 1.921 85.688 37.75 1 86.38 41 GLU B O 1
ATOM 4405 N N . VAL B 1 42 ? 2.201 83.562 37.281 1 88.38 42 VAL B N 1
ATOM 4406 C CA . VAL B 1 42 ? 3.186 83.312 38.312 1 88.38 42 VAL B CA 1
ATOM 4407 C C . VAL B 1 42 ? 4.543 83 37.688 1 88.38 42 VAL B C 1
ATOM 4409 O O . VAL B 1 42 ? 4.711 82 37 1 88.38 42 VAL B O 1
ATOM 4412 N N . ASN B 1 43 ? 5.469 83.875 37.75 1 87.31 43 ASN B N 1
ATOM 4413 C CA . ASN B 1 43 ? 6.852 83.625 37.375 1 87.31 43 ASN B CA 1
ATOM 4414 C C . ASN B 1 43 ? 7.66 83 38.5 1 87.31 43 ASN B C 1
ATOM 4416 O O . ASN B 1 43 ? 8.344 83.688 39.25 1 87.31 43 ASN B O 1
ATOM 4420 N N . GLY B 1 44 ? 7.637 81.688 38.688 1 85.56 44 GLY B N 1
ATOM 4421 C CA . GLY B 1 44 ? 8.164 80.812 39.75 1 85.56 44 GLY B CA 1
ATOM 4422 C C . GLY B 1 44 ? 7.316 79.625 40.031 1 85.56 44 GLY B C 1
ATOM 4423 O O . GLY B 1 44 ? 6.48 79.25 39.188 1 85.56 44 GLY B O 1
ATOM 4424 N N . ASN B 1 45 ? 7.559 79 41.156 1 83.69 45 ASN B N 1
ATOM 4425 C CA . ASN B 1 45 ? 6.805 77.812 41.5 1 83.69 45 ASN B CA 1
ATOM 4426 C C . ASN B 1 45 ? 5.523 78.125 42.25 1 83.69 45 ASN B C 1
ATOM 4428 O O . ASN B 1 45 ? 5.465 79.125 42.969 1 83.69 45 ASN B O 1
ATOM 4432 N N . ALA B 1 46 ? 4.449 77.375 41.938 1 87.62 46 ALA B N 1
ATOM 4433 C CA . ALA B 1 46 ? 3.197 77.5 42.688 1 87.62 46 ALA B CA 1
ATOM 4434 C C . ALA B 1 46 ? 2.918 76.188 43.469 1 87.62 46 ALA B C 1
ATOM 4436 O O . ALA B 1 46 ? 3.184 75.062 42.969 1 87.62 46 ALA B O 1
ATOM 4437 N N . ILE B 1 47 ? 2.432 76.25 44.719 1 82.31 47 ILE B N 1
ATOM 4438 C CA . ILE B 1 47 ? 1.992 75.125 45.562 1 82.31 47 ILE B CA 1
ATOM 4439 C C . ILE B 1 47 ? 0.487 75.25 45.781 1 82.31 47 ILE B C 1
ATOM 4441 O O . ILE B 1 47 ? -0.024 76.312 46.156 1 82.31 47 ILE B O 1
ATOM 4445 N N . PHE B 1 48 ? -0.217 74.25 45.375 1 87.56 48 PHE B N 1
ATOM 4446 C CA . PHE B 1 48 ? -1.595 74.062 45.812 1 87.56 48 PHE B CA 1
ATOM 4447 C C . PHE B 1 48 ? -1.684 72.875 46.781 1 87.56 48 PHE B C 1
ATOM 4449 O O . PHE B 1 48 ? -1.435 71.75 46.406 1 87.56 48 PHE B O 1
ATOM 4456 N N . ASP B 1 49 ? -1.971 73.062 48.031 1 86.44 49 ASP B N 1
ATOM 4457 C CA . ASP B 1 49 ? -1.975 72 49.062 1 86.44 49 ASP B CA 1
ATOM 4458 C C . ASP B 1 49 ? -3.084 72.25 50.094 1 86.44 49 ASP B C 1
ATOM 4460 O O . ASP B 1 49 ? -2.951 73.125 50.938 1 86.44 49 ASP B O 1
ATOM 4464 N N . ASN B 1 50 ? -4.164 71.5 49.938 1 89.12 50 ASN B N 1
ATOM 4465 C CA . ASN B 1 50 ? -5.223 71.625 50.938 1 89.12 50 ASN B CA 1
ATOM 4466 C C . ASN B 1 50 ? -4.855 70.812 52.188 1 89.12 50 ASN B C 1
ATOM 4468 O O . ASN B 1 50 ? -5.184 69.625 52.312 1 89.12 50 ASN B O 1
ATOM 4472 N N . GLN B 1 51 ? -4.297 71.438 53.156 1 86.06 51 GLN B N 1
ATOM 4473 C CA . GLN B 1 51 ? -3.768 70.75 54.375 1 86.06 51 GLN B CA 1
ATOM 4474 C C . GLN B 1 51 ? -4.895 70.25 55.25 1 86.06 51 GLN B C 1
ATOM 4476 O O . GLN B 1 51 ? -4.668 69.438 56.125 1 86.06 51 GLN B O 1
ATOM 4481 N N . SER B 1 52 ? -6.148 70.75 54.938 1 86.94 52 SER B N 1
ATOM 4482 C CA . SER B 1 52 ? -7.285 70.375 55.781 1 86.94 52 SER B CA 1
ATOM 4483 C C . SER B 1 52 ? -7.984 69.125 55.219 1 86.94 52 SER B C 1
ATOM 4485 O O . SER B 1 52 ? -9 68.688 55.75 1 86.94 52 SER B O 1
ATOM 4487 N N . SER B 1 53 ? -7.457 68.688 54.094 1 87.25 53 SER B N 1
ATOM 4488 C CA . SER B 1 53 ? -8.078 67.562 53.438 1 87.25 53 SER B CA 1
ATOM 4489 C C . SER B 1 53 ? -7.023 66.562 52.969 1 87.25 53 SER B C 1
ATOM 4491 O O . SER B 1 53 ? -5.871 66.938 52.75 1 87.25 53 SER B O 1
ATOM 4493 N N . ASN B 1 54 ? -7.453 65.312 52.906 1 89.06 54 ASN B N 1
ATOM 4494 C CA . ASN B 1 54 ? -6.59 64.25 52.344 1 89.06 54 ASN B CA 1
ATOM 4495 C C . ASN B 1 54 ? -6.504 64.375 50.812 1 89.06 54 ASN B C 1
ATOM 4497 O O . ASN B 1 54 ? -5.684 63.719 50.188 1 89.06 54 ASN B O 1
ATOM 4501 N N . HIS B 1 55 ? -7.348 65.312 50.281 1 90.56 55 HIS B N 1
ATOM 4502 C CA . HIS B 1 55 ? -7.352 65.5 48.844 1 90.56 55 HIS B CA 1
ATOM 4503 C C . HIS B 1 55 ? -7.191 67 48.5 1 90.56 55 HIS B C 1
ATOM 4505 O O . HIS B 1 55 ? -7.758 67.875 49.188 1 90.56 55 HIS B O 1
ATOM 4511 N N . THR B 1 56 ? -6.348 67.375 47.594 1 89.75 56 THR B N 1
ATOM 4512 C CA . THR B 1 56 ? -6.238 68.688 47.031 1 89.75 56 THR B CA 1
ATOM 4513 C C . THR B 1 56 ? -6.801 68.688 45.594 1 89.75 56 THR B C 1
ATOM 4515 O O . THR B 1 56 ? -6.422 67.875 44.781 1 89.75 56 THR B O 1
ATOM 4518 N N . HIS B 1 57 ? -7.797 69.625 45.344 1 91.38 57 HIS B N 1
ATOM 4519 C CA . HIS B 1 57 ? -8.453 69.688 44.062 1 91.38 57 HIS B CA 1
ATOM 4520 C C . HIS B 1 57 ? -8.023 70.938 43.312 1 91.38 57 HIS B C 1
ATOM 4522 O O . HIS B 1 57 ? -7.934 72 43.875 1 91.38 57 HIS B O 1
ATOM 4528 N N . ILE B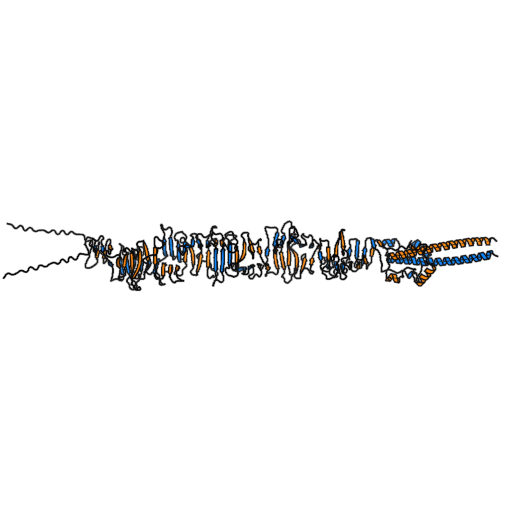 1 58 ? -7.648 70.75 42.094 1 91.06 58 ILE B N 1
ATOM 4529 C CA . ILE B 1 58 ? -7.57 71.875 41.125 1 91.06 58 ILE B CA 1
ATOM 4530 C C . ILE B 1 58 ? -8.656 71.688 40.094 1 91.06 58 ILE B C 1
ATOM 4532 O O . ILE B 1 58 ? -8.562 70.812 39.219 1 91.06 58 ILE B O 1
ATOM 4536 N N . LYS B 1 59 ? -9.695 72.438 40.188 1 89.31 59 LYS B N 1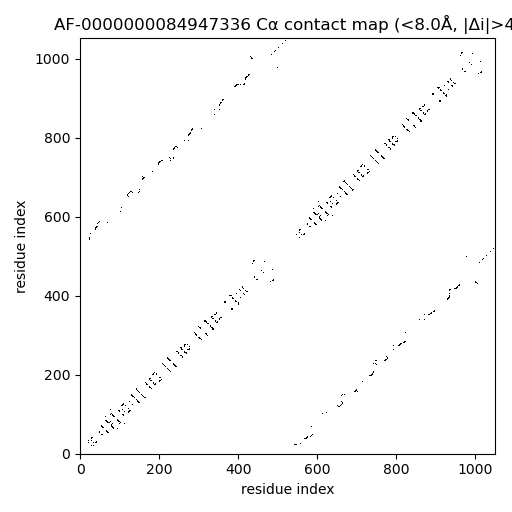
ATOM 4537 C CA . LYS B 1 59 ? -10.75 72.438 39.188 1 89.31 59 LYS B CA 1
ATOM 4538 C C . LYS B 1 59 ? -10.328 73.188 37.938 1 89.31 59 LYS B C 1
ATOM 4540 O O . LYS B 1 59 ? -9.773 74.312 38.031 1 89.31 59 LYS B O 1
ATOM 4545 N N . ILE B 1 60 ? -10.531 72.625 36.844 1 87.88 60 ILE B N 1
ATOM 4546 C CA . ILE B 1 60 ? -10.234 73.312 35.562 1 87.88 60 ILE B CA 1
ATOM 4547 C C . ILE B 1 60 ? -11.477 73.312 34.688 1 87.88 60 ILE B C 1
ATOM 4549 O O . ILE B 1 60 ? -11.938 72.25 34.281 1 87.88 60 ILE B O 1
ATOM 4553 N N . GLY B 1 61 ? -11.984 74.438 34.281 1 87.75 61 GLY B N 1
ATOM 4554 C CA . GLY B 1 61 ? -13.133 74.562 33.406 1 87.75 61 GLY B CA 1
ATOM 4555 C C . GLY B 1 61 ? -14.43 74.812 34.125 1 87.75 61 GLY B C 1
ATOM 4556 O O . GLY B 1 61 ? -14.414 75.188 35.312 1 87.75 61 GLY B O 1
ATOM 4557 N N . HIS B 1 62 ? -15.578 74.625 33.469 1 86.06 62 HIS B N 1
ATOM 4558 C CA . HIS B 1 62 ? -16.891 75.062 33.938 1 86.06 62 HIS B CA 1
ATOM 4559 C C . HIS B 1 62 ? -17.5 74 34.875 1 86.06 62 HIS B C 1
ATOM 4561 O O . HIS B 1 62 ? -18.25 74.375 35.781 1 86.06 62 HIS B O 1
ATOM 4567 N N . ASP B 1 63 ? -17.156 72.812 34.656 1 86 63 ASP B N 1
ATOM 4568 C CA . ASP B 1 63 ? -17.828 71.75 35.375 1 86 63 ASP B CA 1
ATOM 4569 C C . ASP B 1 63 ? -17.172 71.5 36.719 1 86 63 ASP B C 1
ATOM 4571 O O . ASP B 1 63 ? -15.938 71.375 36.812 1 86 63 ASP B O 1
ATOM 4575 N N . ALA B 1 64 ? -17.969 71.312 37.719 1 86.12 64 ALA B N 1
ATOM 4576 C CA . ALA B 1 64 ? -17.469 71.188 39.062 1 86.12 64 ALA B CA 1
ATOM 4577 C C . ALA B 1 64 ? -16.688 69.875 39.219 1 86.12 64 ALA B C 1
ATOM 4579 O O . ALA B 1 64 ? -15.82 69.75 40.094 1 86.12 64 ALA B O 1
ATOM 4580 N N . ASN B 1 65 ? -16.969 69 38.312 1 88.56 65 ASN B N 1
ATOM 4581 C CA . ASN B 1 65 ? -16.359 67.688 38.469 1 88.56 65 ASN B CA 1
ATOM 4582 C C . ASN B 1 65 ? -15.102 67.562 37.625 1 88.56 65 ASN B C 1
ATOM 4584 O O . ASN B 1 65 ? -14.445 66.5 37.688 1 88.56 65 ASN B O 1
ATOM 4588 N N . ASP B 1 66 ? -14.734 68.5 36.906 1 89.38 66 ASP B N 1
ATOM 4589 C CA . ASP B 1 66 ? -13.469 68.5 36.188 1 89.38 66 ASP B CA 1
ATOM 4590 C C . ASP B 1 66 ? -12.312 68.938 37.094 1 89.38 66 ASP B C 1
ATOM 4592 O O . ASP B 1 66 ? -12.055 70.125 37.25 1 89.38 66 ASP B O 1
ATOM 4596 N N . ASN B 1 67 ? -11.648 67.875 37.719 1 92.31 67 ASN B N 1
ATOM 4597 C CA . ASN B 1 67 ? -10.617 68.188 38.688 1 92.31 67 ASN B CA 1
ATOM 4598 C C . ASN B 1 67 ? -9.367 67.312 38.469 1 92.31 67 ASN B C 1
ATOM 4600 O O . ASN B 1 67 ? -9.469 66.188 38.031 1 92.31 67 ASN B O 1
ATOM 4604 N N . ILE B 1 68 ? -8.227 67.875 38.719 1 91.75 68 ILE B N 1
ATOM 4605 C CA . ILE B 1 68 ? -7.023 67.125 39.031 1 91.75 68 ILE B CA 1
ATOM 4606 C C . ILE B 1 68 ? -6.898 67 40.562 1 91.75 68 ILE B C 1
ATOM 4608 O O . ILE B 1 68 ? -6.91 68 41.281 1 91.75 68 ILE B O 1
ATOM 4612 N N . ILE B 1 69 ? -6.785 65.812 41 1 91 69 ILE B N 1
ATOM 4613 C CA . ILE B 1 69 ? -6.887 65.562 42.438 1 91 69 ILE B CA 1
ATOM 4614 C C . ILE B 1 69 ? -5.66 64.75 42.938 1 91 69 ILE B C 1
ATOM 4616 O O . ILE B 1 69 ? -5.234 63.812 42.281 1 91 69 ILE B O 1
ATOM 4620 N N . SER B 1 70 ? -5.035 65.25 43.938 1 90.94 70 SER B N 1
ATOM 4621 C CA . SER B 1 70 ? -3.998 64.5 44.625 1 90.94 70 SER B CA 1
ATOM 4622 C C . SER B 1 70 ? -4.566 63.719 45.812 1 90.94 70 SER B C 1
ATOM 4624 O O . SER B 1 70 ? -5.422 64.25 46.531 1 90.94 70 SER B O 1
ATOM 4626 N N . ASP B 1 71 ? -4.215 62.5 45.906 1 87.81 71 ASP B N 1
ATOM 4627 C CA . ASP B 1 71 ? -4.633 61.656 47 1 87.81 71 ASP B CA 1
ATOM 4628 C C . ASP B 1 71 ? -3.504 61.469 48.031 1 87.81 71 ASP B C 1
ATOM 4630 O O . ASP B 1 71 ? -2.557 60.719 47.781 1 87.81 71 ASP B O 1
ATOM 4634 N N . ASN B 1 72 ? -3.607 62.031 49.188 1 84.62 72 ASN B N 1
ATOM 4635 C CA . ASN B 1 72 ? -2.621 61.938 50.25 1 84.62 72 ASN B CA 1
ATOM 4636 C C . ASN B 1 72 ? -3.178 61.156 51.438 1 84.62 72 ASN B C 1
ATOM 4638 O O . ASN B 1 72 ? -2.635 61.25 52.562 1 84.62 72 ASN B O 1
ATOM 4642 N N . SER B 1 73 ? -4.262 60.5 51.188 1 84.44 73 SER B N 1
ATOM 4643 C CA . SER B 1 73 ? -4.863 59.719 52.281 1 84.44 73 SER B CA 1
ATOM 4644 C C . SER B 1 73 ? -3.998 58.531 52.656 1 84.44 73 SER B C 1
ATOM 4646 O O . SER B 1 73 ? -3.217 58.031 51.844 1 84.44 73 SER B O 1
ATOM 4648 N N . ASN B 1 74 ? -4.109 58.062 53.906 1 83 74 ASN B N 1
ATOM 4649 C CA . ASN B 1 74 ? -3.383 56.875 54.375 1 83 74 ASN B CA 1
ATOM 4650 C C . ASN B 1 74 ? -3.861 55.625 53.656 1 83 74 ASN B C 1
ATOM 4652 O O . ASN B 1 74 ? -3.066 54.719 53.375 1 83 74 ASN B O 1
ATOM 4656 N N . GLU B 1 75 ? -5.145 55.625 53.312 1 82.31 75 GLU B N 1
ATOM 4657 C CA . GLU B 1 75 ? -5.738 54.438 52.688 1 82.31 75 GLU B CA 1
ATOM 4658 C C . GLU B 1 75 ? -5.418 54.344 51.188 1 82.31 75 GLU B C 1
ATOM 4660 O O . GLU B 1 75 ? -5.496 53.281 50.594 1 82.31 75 GLU B O 1
ATOM 4665 N N . LYS B 1 76 ? -5.02 55.469 50.625 1 82.44 76 LYS B N 1
ATOM 4666 C CA . LYS B 1 76 ? -4.629 55.594 49.25 1 82.44 76 LYS B CA 1
ATOM 4667 C C . LYS B 1 76 ? -5.68 54.969 48.312 1 82.44 76 LYS B C 1
ATOM 4669 O O . LYS B 1 76 ? -5.344 54.188 47.406 1 82.44 76 LYS B O 1
ATOM 4674 N N . HIS B 1 77 ? -6.992 55.25 48.562 1 78.75 77 HIS B N 1
ATOM 4675 C CA . HIS B 1 77 ? -8.109 54.719 47.812 1 78.75 77 HIS B CA 1
ATOM 4676 C C . HIS B 1 77 ? -7.973 55.031 46.344 1 78.75 77 HIS B C 1
ATOM 4678 O O . HIS B 1 77 ? -8.5 54.281 45.5 1 78.75 77 HIS B O 1
ATOM 4684 N N . TYR B 1 78 ? -7.207 56.062 46.031 1 83.75 78 TYR B N 1
ATOM 4685 C CA . TYR B 1 78 ? -6.98 56.438 44.625 1 83.75 78 TYR B CA 1
ATOM 4686 C C . TYR B 1 78 ? -5.504 56.312 44.281 1 83.75 78 TYR B C 1
ATOM 4688 O O . TYR B 1 78 ? -4.938 57.219 43.656 1 83.75 78 TYR B O 1
ATOM 4696 N N . GLY B 1 79 ? -4.867 55.312 44.781 1 83.12 79 GLY B N 1
ATOM 4697 C CA . GLY B 1 79 ? -3.514 54.938 44.406 1 83.12 79 GLY B CA 1
ATOM 4698 C C . GLY B 1 79 ? -2.449 55.812 45 1 83.12 79 GLY B C 1
ATOM 4699 O O . GLY B 1 79 ? -1.263 55.688 44.719 1 83.12 79 GLY B O 1
ATOM 4700 N N . GLY B 1 80 ? -2.854 56.781 45.844 1 84.62 80 GLY B N 1
ATOM 4701 C CA . GLY B 1 80 ? -1.901 57.625 46.562 1 84.62 80 GLY B CA 1
ATOM 4702 C C . GLY B 1 80 ? -1.224 58.656 45.656 1 84.62 80 GLY B C 1
ATOM 4703 O O . GLY B 1 80 ? -0.314 59.375 46.094 1 84.62 80 GLY B O 1
ATOM 4704 N N . GLY B 1 81 ? -1.55 58.719 44.438 1 88.81 81 GLY B N 1
ATOM 4705 C CA . GLY B 1 81 ? -0.971 59.656 43.469 1 88.81 81 GLY B CA 1
ATOM 4706 C C . GLY B 1 81 ? -1.952 60.719 43 1 88.81 81 GLY B C 1
ATOM 4707 O O . GLY B 1 81 ? -2.59 61.375 43.812 1 88.81 81 GLY B O 1
ATOM 4708 N N . TYR B 1 82 ? -1.932 60.906 41.719 1 89.38 82 TYR B N 1
ATOM 4709 C CA . TYR B 1 82 ? -2.855 61.844 41.094 1 89.38 82 TYR B CA 1
ATOM 4710 C C . TYR B 1 82 ? -3.938 61.094 40.312 1 89.38 82 TYR B C 1
ATOM 4712 O O . TYR B 1 82 ? -3.699 60 39.812 1 89.38 82 TYR B O 1
ATOM 4720 N N . PHE B 1 83 ? -5.125 61.688 40.375 1 88.88 83 PHE B N 1
ATOM 4721 C CA . PHE B 1 83 ? -6.094 61.188 39.406 1 88.88 83 PHE B CA 1
ATOM 4722 C C . PHE B 1 83 ? -6.859 62.312 38.75 1 88.88 83 PHE B C 1
ATOM 4724 O O . PHE B 1 83 ? -6.965 63.406 39.312 1 88.88 83 PHE B O 1
ATOM 4731 N N . PHE B 1 84 ? -7.18 62.094 37.562 1 92 84 PHE B N 1
ATOM 4732 C CA . PHE B 1 84 ? -7.957 63.031 36.75 1 92 84 PHE B CA 1
ATOM 4733 C C . PHE B 1 84 ? -9.43 62.625 36.719 1 92 84 PHE B C 1
ATOM 4735 O O . PHE B 1 84 ? -9.781 61.531 36.25 1 92 84 PHE B O 1
ATOM 4742 N N . ARG B 1 85 ? -10.266 63.406 37.25 1 91.75 85 ARG B N 1
ATOM 4743 C CA . ARG B 1 85 ? -11.711 63.25 37.25 1 91.75 85 ARG B CA 1
ATOM 4744 C C . ARG B 1 85 ? -12.359 64.125 36.188 1 91.75 85 ARG B C 1
ATOM 4746 O O . ARG B 1 85 ? -12.016 65.312 36.062 1 91.75 85 ARG B O 1
ATOM 4753 N N . VAL B 1 86 ? -13.164 63.562 35.344 1 92.12 86 VAL B N 1
ATOM 4754 C CA . VAL B 1 86 ? -13.859 64.312 34.281 1 92.12 86 VAL B CA 1
ATOM 4755 C C . VAL B 1 86 ? -15.367 64.25 34.531 1 92.12 86 VAL B C 1
ATOM 4757 O O . VAL B 1 86 ? -15.883 63.219 35 1 92.12 86 VAL B O 1
ATOM 4760 N N . HIS B 1 87 ? -15.953 65.312 34.188 1 91.12 87 HIS B N 1
ATOM 4761 C CA . HIS B 1 87 ? -17.406 65.312 34.281 1 91.12 87 HIS B CA 1
ATOM 4762 C C . HIS B 1 87 ? -18.031 64.375 33.25 1 91.12 87 HIS B C 1
ATOM 4764 O O . HIS B 1 87 ? -17.5 64.25 32.156 1 91.12 87 HIS B O 1
ATOM 4770 N N . ASN B 1 88 ? -19.016 63.625 33.594 1 89.69 88 ASN B N 1
ATOM 4771 C CA . ASN B 1 88 ? -19.828 62.781 32.719 1 89.69 88 ASN B CA 1
ATOM 4772 C C . ASN B 1 88 ? -21.312 62.875 33.062 1 89.69 88 ASN B C 1
ATOM 4774 O O . ASN B 1 88 ? -21.734 62.375 34.094 1 89.69 88 ASN B O 1
ATOM 4778 N N . GLU B 1 89 ? -22.094 63.438 32.25 1 85.06 89 GLU B N 1
ATOM 4779 C CA . GLU B 1 89 ? -23.5 63.688 32.562 1 85.06 89 GLU B CA 1
ATOM 4780 C C . GLU B 1 89 ? -24.328 62.438 32.469 1 85.06 89 GLU B C 1
ATOM 4782 O O . GLU B 1 89 ? -25.453 62.375 32.969 1 85.06 89 GLU B O 1
ATOM 4787 N N . THR B 1 90 ? -23.766 61.375 31.906 1 85.12 90 THR B N 1
ATOM 4788 C CA . THR B 1 90 ? -24.531 60.156 31.656 1 85.12 90 THR B CA 1
ATOM 4789 C C . THR B 1 90 ? -24.5 59.219 32.844 1 85.12 90 THR B C 1
ATOM 4791 O O . THR B 1 90 ? -25.344 58.344 32.969 1 85.12 90 THR B O 1
ATOM 4794 N N . ILE B 1 91 ? -23.547 59.469 33.656 1 86.19 91 ILE B N 1
ATOM 4795 C CA . ILE B 1 91 ? -23.422 58.594 34.844 1 86.19 91 ILE B CA 1
ATOM 4796 C C . ILE B 1 91 ? -24.062 59.25 36.031 1 86.19 91 ILE B C 1
ATOM 4798 O O . ILE B 1 91 ? -24.016 60.469 36.188 1 86.19 91 ILE B O 1
ATOM 4802 N N . PRO B 1 92 ? -24.688 58.562 36.969 1 84.56 92 PRO B N 1
ATOM 4803 C CA . PRO B 1 92 ? -25.453 59.094 38.094 1 84.56 92 PRO B CA 1
ATOM 4804 C C . PRO B 1 92 ? -24.641 60.031 38.969 1 84.56 92 PRO B C 1
ATOM 4806 O O . PRO B 1 92 ? -25.141 61.094 39.406 1 84.56 92 PRO B O 1
ATOM 4809 N N . HIS B 1 93 ? -23.422 59.719 39.25 1 87.81 93 HIS B N 1
ATOM 4810 C CA . HIS B 1 93 ? -22.641 60.594 40.125 1 87.81 93 HIS B CA 1
ATOM 4811 C C . HIS B 1 93 ? -21.938 61.688 39.312 1 87.81 93 HIS B C 1
ATOM 4813 O O . HIS B 1 93 ? -21.172 62.469 39.875 1 87.81 93 HIS B O 1
ATOM 4819 N N . LYS B 1 94 ? -22.078 61.781 38.062 1 89.19 94 LYS B N 1
ATOM 4820 C CA . LYS B 1 94 ? -21.797 62.875 37.125 1 89.19 94 LYS B CA 1
ATOM 4821 C C . LYS B 1 94 ? -20.297 63 36.875 1 89.19 94 LYS B C 1
ATOM 4823 O O . LYS B 1 94 ? -19.828 64 36.375 1 89.19 94 LYS B O 1
ATOM 4828 N N . TYR B 1 95 ? -19.469 62 37.312 1 91.69 95 TYR B N 1
ATOM 4829 C CA . TYR B 1 95 ? -18.047 62.094 37.031 1 91.69 95 TYR B CA 1
ATOM 4830 C C . TYR B 1 95 ? -17.453 60.688 36.812 1 91.69 95 TYR B C 1
ATOM 4832 O O . TYR B 1 95 ? -18.078 59.688 37.156 1 91.69 95 TYR B O 1
ATOM 4840 N N . ILE B 1 96 ? -16.359 60.656 36.125 1 91 96 ILE B N 1
ATOM 4841 C CA . ILE B 1 96 ? -15.523 59.469 35.938 1 91 96 ILE B CA 1
ATOM 4842 C C . ILE B 1 96 ? -14.094 59.781 36.375 1 91 96 ILE B C 1
ATOM 4844 O O . ILE B 1 96 ? -13.539 60.844 36 1 91 96 ILE B O 1
ATOM 4848 N N . ASP B 1 97 ? -13.586 58.969 37.25 1 91.25 97 ASP B N 1
ATOM 4849 C CA . ASP B 1 97 ? -12.141 59.031 37.5 1 91.25 97 ASP B CA 1
ATOM 4850 C C . ASP B 1 97 ? -11.383 58.344 36.344 1 91.25 97 ASP B C 1
ATOM 4852 O O . ASP B 1 97 ? -11.133 57.156 36.406 1 91.25 97 ASP B O 1
ATOM 4856 N N . ALA B 1 98 ? -11.055 59.094 35.406 1 91.94 98 ALA B N 1
ATOM 4857 C CA . ALA B 1 98 ? -10.695 58.594 34.062 1 91.94 98 ALA B CA 1
ATOM 4858 C C . ALA B 1 98 ? -9.258 58.094 34.062 1 91.94 98 ALA B C 1
ATOM 4860 O O . ALA B 1 98 ? -8.945 57.094 33.375 1 91.94 98 ALA B O 1
ATOM 4861 N N . LEU B 1 99 ? -8.352 58.688 34.719 1 92.81 99 LEU B N 1
ATOM 4862 C CA . LEU B 1 99 ? -6.93 58.375 34.656 1 92.81 99 LEU B CA 1
ATOM 4863 C C . LEU B 1 99 ? -6.309 58.469 36.062 1 92.81 99 LEU B C 1
ATOM 4865 O O . LEU B 1 99 ? -6.41 59.5 36.719 1 92.81 99 LEU B O 1
ATOM 4869 N N . LEU B 1 100 ? -5.727 57.438 36.5 1 92.06 100 LEU B N 1
ATOM 4870 C CA . LEU B 1 100 ? -4.977 57.375 37.75 1 92.06 100 LEU B CA 1
ATOM 4871 C C . LEU B 1 100 ? -3.477 57.312 37.469 1 92.06 100 LEU B C 1
ATOM 4873 O O . LEU B 1 100 ? -3.023 56.5 36.656 1 92.06 100 LEU B O 1
ATOM 4877 N N . ILE B 1 101 ? -2.773 58.094 38.125 1 91.81 101 ILE B N 1
ATOM 4878 C CA . ILE B 1 101 ? -1.322 58 38.219 1 91.81 101 ILE B CA 1
ATOM 4879 C C . ILE B 1 101 ? -0.931 57.656 39.656 1 91.81 101 ILE B C 1
ATOM 4881 O O . ILE B 1 101 ? -0.814 58.562 40.5 1 91.81 101 ILE B O 1
ATOM 4885 N N . GLY B 1 102 ? -0.709 56.375 39.906 1 87.19 102 GLY B N 1
ATOM 4886 C CA . GLY B 1 102 ? -0.52 55.906 41.25 1 87.19 102 GLY B CA 1
ATOM 4887 C C . GLY B 1 102 ? 0.868 56.156 41.812 1 87.19 102 GLY B C 1
ATOM 4888 O O . GLY B 1 102 ? 1.808 56.406 41.031 1 87.19 102 GLY B O 1
ATOM 4889 N N . GLU B 1 103 ? 0.985 56.094 43.125 1 87.81 103 GLU B N 1
ATOM 4890 C CA . GLU B 1 103 ? 2.256 56.344 43.781 1 87.81 103 GLU B CA 1
ATOM 4891 C C . GLU B 1 103 ? 3.281 55.25 43.469 1 87.81 103 GLU B C 1
ATOM 4893 O O . GLU B 1 103 ? 4.488 55.5 43.562 1 87.81 103 GLU B O 1
ATOM 4898 N N . ASN B 1 104 ? 2.854 54.094 43.156 1 83.38 104 ASN B N 1
ATOM 4899 C CA . ASN B 1 104 ? 3.744 53 42.781 1 83.38 104 ASN B CA 1
ATOM 4900 C C . ASN B 1 104 ? 4.191 53.094 41.344 1 83.38 104 ASN B C 1
ATOM 4902 O O . ASN B 1 104 ? 4.973 52.281 40.875 1 83.38 104 ASN B O 1
ATOM 4906 N N . GLY B 1 105 ? 3.707 54.062 40.656 1 85.81 105 GLY B N 1
ATOM 4907 C CA . GLY B 1 105 ? 4.094 54.281 39.281 1 85.81 105 GLY B CA 1
ATOM 4908 C C . GLY B 1 105 ? 3.16 53.594 38.312 1 85.81 105 GLY B C 1
ATOM 4909 O O . GLY B 1 105 ? 3.338 53.719 37.094 1 85.81 105 GLY B O 1
ATOM 4910 N N . ASN B 1 106 ? 2.172 52.875 38.844 1 88.44 106 ASN B N 1
ATOM 4911 C CA . ASN B 1 106 ? 1.191 52.25 37.969 1 88.44 106 ASN B CA 1
ATOM 4912 C C . ASN B 1 106 ? 0.157 53.25 37.469 1 88.44 106 ASN B C 1
ATOM 4914 O O . ASN B 1 106 ? -0.091 54.25 38.125 1 88.44 106 ASN B O 1
ATOM 4918 N N . ILE B 1 107 ? -0.378 53.031 36.281 1 92.94 107 ILE B N 1
ATOM 4919 C CA . ILE B 1 107 ? -1.395 53.875 35.688 1 92.94 107 ILE B CA 1
ATOM 4920 C C . ILE B 1 107 ? -2.691 53.094 35.5 1 92.94 107 ILE B C 1
ATOM 4922 O O . ILE B 1 107 ? -2.676 51.969 35 1 92.94 107 ILE B O 1
ATOM 4926 N N . GLY B 1 108 ? -3.74 53.625 36 1 93.31 108 GLY B N 1
ATOM 4927 C CA . GLY B 1 108 ? -5.059 53.062 35.781 1 93.31 108 GLY B CA 1
ATOM 4928 C C . GLY B 1 108 ? -5.953 53.906 34.906 1 93.31 108 GLY B C 1
ATOM 4929 O O . GLY B 1 108 ? -6.07 55.125 35.156 1 93.31 108 GLY B O 1
ATOM 4930 N N . ILE B 1 109 ? -6.477 53.375 33.844 1 92.94 109 ILE B N 1
ATOM 4931 C CA . ILE B 1 109 ? -7.52 54 33.031 1 92.94 109 ILE B CA 1
ATOM 4932 C C . ILE B 1 109 ? -8.867 53.344 33.344 1 92.94 109 ILE B C 1
ATOM 4934 O O . ILE B 1 109 ? -9.062 52.156 33.031 1 92.94 109 ILE B O 1
ATOM 4938 N N . GLY B 1 110 ? -9.797 54.062 33.875 1 90.75 110 GLY B N 1
ATOM 4939 C CA . GLY B 1 110 ? -11.102 53.531 34.25 1 90.75 110 GLY B CA 1
ATOM 4940 C C . GLY B 1 110 ? -11.07 52.781 35.562 1 90.75 110 GLY B C 1
ATOM 4941 O O . GLY B 1 110 ? -12.062 52.125 35.938 1 90.75 110 GLY B O 1
ATOM 4942 N N . THR B 1 111 ? -9.883 52.812 36.25 1 90.62 111 THR B N 1
ATOM 4943 C CA . THR B 1 111 ? -9.766 52.156 37.531 1 90.62 111 THR B CA 1
ATOM 4944 C C . THR B 1 111 ? -8.805 52.906 38.438 1 90.62 111 THR B C 1
ATOM 4946 O O . THR B 1 111 ? -7.82 53.469 37.969 1 90.62 111 THR B O 1
ATOM 4949 N N . THR B 1 112 ? -9.117 52.781 39.719 1 88.38 112 THR B N 1
ATOM 4950 C CA . THR B 1 112 ? -8.234 53.375 40.719 1 88.38 112 THR B CA 1
ATOM 4951 C C . THR B 1 112 ? -7.363 52.312 41.406 1 88.38 112 THR B C 1
ATOM 4953 O O . THR B 1 112 ? -6.562 52.625 42.281 1 88.38 112 THR B O 1
ATOM 4956 N N . THR B 1 113 ? -7.551 51.125 41 1 87.56 113 THR B N 1
ATOM 4957 C CA . THR B 1 113 ? -6.785 50.031 41.531 1 87.56 113 THR B CA 1
ATOM 4958 C C . THR B 1 113 ? -6.25 49.156 40.375 1 87.56 113 THR B C 1
ATOM 4960 O O . THR B 1 113 ? -6.754 48.031 40.156 1 87.56 113 THR B O 1
ATOM 4963 N N . PRO B 1 114 ? -5.301 49.625 39.75 1 90.75 114 PRO B N 1
ATOM 4964 C CA . PRO B 1 114 ? -4.727 48.812 38.688 1 90.75 114 PRO B CA 1
ATOM 4965 C C . PRO B 1 114 ? -4.375 47.406 39.156 1 90.75 114 PRO B C 1
ATOM 4967 O O . PRO B 1 114 ? -3.76 47.219 40.188 1 90.75 114 PRO B O 1
ATOM 4970 N N . SER B 1 115 ? -4.773 46.312 38.375 1 89.56 115 SER B N 1
ATOM 4971 C CA . SER B 1 115 ? -4.562 44.906 38.719 1 89.56 115 SER B CA 1
ATOM 4972 C C . SER B 1 115 ? -3.086 44.531 38.625 1 89.56 115 SER B C 1
ATOM 4974 O O . SER B 1 115 ? -2.469 44.688 37.562 1 89.56 115 SER B O 1
ATOM 4976 N N . ASN B 1 116 ? -2.51 44.031 39.719 1 90.12 116 ASN B N 1
ATOM 4977 C CA . ASN B 1 116 ? -1.105 43.625 39.75 1 90.12 116 ASN B CA 1
ATOM 4978 C C . ASN B 1 116 ? -0.853 42.531 40.75 1 90.12 116 ASN B C 1
ATOM 4980 O O . ASN B 1 116 ? 0.097 42.594 41.531 1 90.12 116 ASN B O 1
ATOM 4984 N N . ASP B 1 117 ? -1.696 41.5 40.688 1 85.56 117 ASP B N 1
ATOM 4985 C CA . ASP B 1 117 ? -1.584 40.406 41.625 1 85.56 117 ASP B CA 1
ATOM 4986 C C . ASP B 1 117 ? -0.283 39.625 41.406 1 85.56 117 ASP B C 1
ATOM 4988 O O . ASP B 1 117 ? 0.23 39 42.344 1 85.56 117 ASP B O 1
ATOM 4992 N N . GLN B 1 118 ? 0.311 39.656 40.281 1 86.69 118 GLN B N 1
ATOM 4993 C CA . GLN B 1 118 ? 1.499 38.906 39.938 1 86.69 118 GLN B CA 1
ATOM 4994 C C . GLN B 1 118 ? 2.773 39.656 40.281 1 86.69 118 GLN B C 1
ATOM 4996 O O . GLN B 1 118 ? 3.879 39.125 40.156 1 86.69 118 GLN B O 1
ATOM 5001 N N . GLY B 1 119 ? 2.688 40.938 40.625 1 84.56 119 GLY B N 1
ATOM 5002 C CA . GLY B 1 119 ? 3.828 41.719 41.094 1 84.56 119 GLY B CA 1
ATOM 5003 C C . GLY B 1 119 ? 4.676 42.281 40 1 84.56 119 GLY B C 1
ATOM 5004 O O . GLY B 1 119 ? 5.906 42.25 40.062 1 84.56 119 GLY B O 1
ATOM 5005 N N . TRP B 1 120 ? 4.023 42.781 38.969 1 87.94 120 TRP B N 1
ATOM 5006 C CA . TRP B 1 120 ? 4.758 43.438 37.875 1 87.94 120 TRP B CA 1
ATOM 5007 C C . TRP B 1 120 ? 5.328 44.781 38.344 1 87.94 120 TRP B C 1
ATOM 5009 O O . TRP B 1 120 ? 4.723 45.469 39.188 1 87.94 120 TRP B O 1
ATOM 5019 N N . ALA B 1 121 ? 6.473 45.156 37.75 1 85.38 121 ALA B N 1
ATOM 5020 C CA . ALA B 1 121 ? 7.148 46.406 38.125 1 85.38 121 ALA B CA 1
ATOM 5021 C C . ALA B 1 121 ? 6.324 47.625 37.719 1 85.38 121 ALA B C 1
ATOM 5023 O O . ALA B 1 121 ? 6.328 48.656 38.406 1 85.38 121 ALA B O 1
ATOM 5024 N N . ARG B 1 122 ? 5.668 47.562 36.562 1 89.19 122 ARG B N 1
ATOM 5025 C CA . ARG B 1 122 ? 4.836 48.656 36.031 1 89.19 122 ARG B CA 1
ATOM 5026 C C . ARG B 1 122 ? 3.604 48.094 35.344 1 89.19 122 ARG B C 1
ATOM 5028 O O . ARG B 1 122 ? 3.697 47.125 34.594 1 89.19 122 ARG B O 1
ATOM 5035 N N . VAL B 1 123 ? 2.449 48.75 35.688 1 90.75 123 VAL B N 1
ATOM 5036 C CA . VAL B 1 123 ? 1.188 48.281 35.125 1 90.75 123 VAL B CA 1
ATOM 5037 C C . VAL B 1 123 ? 0.432 49.469 34.5 1 90.75 123 VAL B C 1
ATOM 5039 O O . VAL B 1 123 ? 0.373 50.562 35.062 1 90.75 123 VAL B O 1
ATOM 5042 N N . LEU B 1 124 ? 0.06 49.281 33.25 1 92.38 124 LEU B N 1
ATOM 5043 C CA . LEU B 1 124 ? -1.052 50.031 32.688 1 92.38 124 LEU B CA 1
ATOM 5044 C C . LEU B 1 124 ? -2.32 49.188 32.656 1 92.38 124 LEU B C 1
ATOM 5046 O O . LEU B 1 124 ? -2.371 48.156 31.969 1 92.38 124 LEU B O 1
ATOM 5050 N N . ASP B 1 125 ? -3.322 49.531 33.375 1 91.88 125 ASP B N 1
ATOM 5051 C CA . ASP B 1 125 ? -4.578 48.812 33.469 1 91.88 125 ASP B CA 1
ATOM 5052 C C . ASP B 1 125 ? -5.73 49.625 32.875 1 91.88 125 ASP B C 1
ATOM 5054 O O . ASP B 1 125 ? -6.082 50.688 33.406 1 91.88 125 ASP B O 1
ATOM 5058 N N . VAL B 1 126 ? -6.195 49.219 31.734 1 94.06 126 VAL B N 1
ATOM 5059 C CA . VAL B 1 126 ? -7.379 49.812 31.125 1 94.06 126 VAL B CA 1
ATOM 5060 C C . VAL B 1 126 ? -8.617 48.969 31.469 1 94.06 126 VAL B C 1
ATOM 5062 O O . VAL B 1 126 ? -8.82 47.906 30.922 1 94.06 126 VAL B O 1
ATOM 5065 N N . ALA B 1 127 ? -9.422 49.5 32.312 1 91.44 127 ALA B N 1
ATOM 5066 C CA . ALA B 1 127 ? -10.508 48.719 32.875 1 91.44 127 ALA B CA 1
ATOM 5067 C C . ALA B 1 127 ? -11.867 49.312 32.531 1 91.44 127 ALA B C 1
ATOM 5069 O O . ALA B 1 127 ? -12.047 50.531 32.562 1 91.44 127 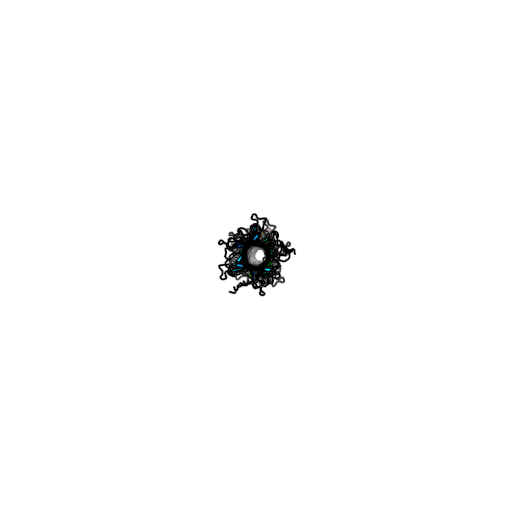ALA B O 1
ATOM 5070 N N . GLY B 1 128 ? -12.734 48.5 32 1 89.06 128 GLY B N 1
ATOM 5071 C CA . GLY B 1 128 ? -14.133 48.812 31.75 1 89.06 128 GLY B CA 1
ATOM 5072 C C . GLY B 1 128 ? -15.078 47.781 32.344 1 89.06 128 GLY B C 1
ATOM 5073 O O . GLY B 1 128 ? -14.695 46.625 32.562 1 89.06 128 GLY B O 1
ATOM 5074 N N . ASN B 1 129 ? -16.297 48.219 32.75 1 84.94 129 ASN B N 1
ATOM 5075 C CA . ASN B 1 129 ? -17.234 47.344 33.406 1 84.94 129 ASN B CA 1
ATOM 5076 C C . ASN B 1 129 ? -17.5 46.094 32.594 1 84.94 129 ASN B C 1
ATOM 5078 O O . ASN B 1 129 ? -17.422 44.969 33.125 1 84.94 129 ASN B O 1
ATOM 5082 N N . ASP B 1 130 ? -17.828 46.25 31.266 1 87.56 130 ASP B N 1
ATOM 5083 C CA . ASP B 1 130 ? -18.203 45.094 30.453 1 87.56 130 ASP B CA 1
ATOM 5084 C C . ASP B 1 130 ? -17.125 44.781 29.406 1 87.56 130 ASP B C 1
ATOM 5086 O O . ASP B 1 130 ? -16.938 43.625 29.031 1 87.56 130 ASP B O 1
ATOM 5090 N N . HIS B 1 131 ? -16.547 45.75 28.953 1 90.06 131 HIS B N 1
ATOM 5091 C CA . HIS B 1 131 ? -15.547 45.562 27.906 1 90.06 131 HIS B CA 1
ATOM 5092 C C . HIS B 1 131 ? -14.562 46.719 27.875 1 90.06 131 HIS B C 1
ATOM 5094 O O . HIS B 1 131 ? -14.93 47.875 28.188 1 90.06 131 HIS B O 1
ATOM 5100 N N . SER B 1 132 ? -13.328 46.5 27.641 1 93.12 132 SER B N 1
ATOM 5101 C CA . SER B 1 132 ? -12.258 47.469 27.438 1 93.12 132 SER B CA 1
ATOM 5102 C C . SER B 1 132 ? -11.305 47.062 26.328 1 93.12 132 SER B C 1
ATOM 5104 O O . SER B 1 132 ? -11.227 45.875 26 1 93.12 132 SER B O 1
ATOM 5106 N N . LYS B 1 133 ? -10.711 48.031 25.641 1 91.69 133 LYS B N 1
ATOM 5107 C CA . LYS B 1 133 ? -9.75 47.688 24.594 1 91.69 133 LYS B CA 1
ATOM 5108 C C . LYS B 1 133 ? -8.594 48.688 24.578 1 91.69 133 LYS B C 1
ATOM 5110 O O . LYS B 1 133 ? -8.734 49.812 25.031 1 91.69 133 LYS B O 1
ATOM 5115 N N . ILE B 1 134 ? -7.426 48.188 24.219 1 92.5 134 ILE B N 1
ATOM 5116 C CA . ILE B 1 134 ? -6.242 48.969 23.859 1 92.5 134 ILE B CA 1
ATOM 5117 C C . ILE B 1 134 ? -5.965 48.844 22.375 1 92.5 134 ILE B C 1
ATOM 5119 O O . ILE B 1 134 ? -5.848 47.75 21.844 1 92.5 134 ILE B O 1
ATOM 5123 N N . LEU B 1 135 ? -5.895 49.969 21.672 1 91.31 135 LEU B N 1
ATOM 5124 C CA . LEU B 1 135 ? -5.762 49.969 20.219 1 91.31 135 LEU B CA 1
ATOM 5125 C C . LEU B 1 135 ? -4.504 50.719 19.781 1 91.31 135 LEU B C 1
ATOM 5127 O O . LEU B 1 135 ? -4.176 51.781 20.344 1 91.31 135 LEU B O 1
ATOM 5131 N N . ALA B 1 136 ? -3.766 50.188 18.906 1 89 136 ALA B N 1
ATOM 5132 C CA . ALA B 1 136 ? -2.852 50.938 18.031 1 89 136 ALA B CA 1
ATOM 5133 C C . ALA B 1 136 ? -3.496 51.219 16.672 1 89 136 ALA B C 1
ATOM 5135 O O . ALA B 1 136 ? -3.859 50.281 15.945 1 89 136 ALA B O 1
ATOM 5136 N N . THR B 1 137 ? -3.713 52.375 16.328 1 87.5 137 THR B N 1
ATOM 5137 C CA . THR B 1 137 ? -4.449 52.781 15.141 1 87.5 137 THR B CA 1
ATOM 5138 C C . THR B 1 137 ? -3.574 53.656 14.234 1 87.5 137 THR B C 1
ATOM 5140 O O . THR B 1 137 ? -2.854 54.531 14.711 1 87.5 137 THR B O 1
ATOM 5143 N N . ASN B 1 138 ? -3.426 53.219 12.977 1 80.44 138 ASN B N 1
ATOM 5144 C CA . ASN B 1 138 ? -2.77 54.156 12.07 1 80.44 138 ASN B CA 1
ATOM 5145 C C . ASN B 1 138 ? -3.732 55.25 11.586 1 80.44 138 ASN B C 1
ATOM 5147 O O . ASN B 1 138 ? -4.934 55.156 11.844 1 80.44 138 ASN B O 1
ATOM 5151 N N . SER B 1 139 ? -3.137 56.219 10.805 1 65 139 SER B N 1
ATOM 5152 C CA . SER B 1 139 ? -3.918 57.375 10.414 1 65 139 SER B CA 1
ATOM 5153 C C . SER B 1 139 ? -5.102 56.969 9.539 1 65 139 SER B C 1
ATOM 5155 O O . SER B 1 139 ? -5.023 56 8.781 1 65 139 SER B O 1
ATOM 5157 N N . ASN B 1 140 ? -6.09 57.594 9.727 1 67.94 140 ASN B N 1
ATOM 5158 C CA . ASN B 1 140 ? -7.375 57.469 9.047 1 67.94 140 ASN B CA 1
ATOM 5159 C C . ASN B 1 140 ? -8.109 56.188 9.461 1 67.94 140 ASN B C 1
ATOM 5161 O O . ASN B 1 140 ? -9.094 55.812 8.836 1 67.94 140 ASN B O 1
ATOM 5165 N N . ALA B 1 141 ? -7.371 55.438 10.438 1 75.56 141 ALA B N 1
ATOM 5166 C CA . ALA B 1 141 ? -8.047 54.312 11.078 1 75.56 141 ALA B CA 1
ATOM 5167 C C . ALA B 1 141 ? -8.203 53.156 10.109 1 75.56 141 ALA B C 1
ATOM 5169 O O . ALA B 1 141 ? -9.188 52.406 10.18 1 75.56 141 ALA B O 1
ATOM 5170 N N . THR B 1 142 ? -7.168 53.156 9.102 1 84.88 142 THR B N 1
ATOM 5171 C CA . THR B 1 142 ? -7.176 52.031 8.164 1 84.88 142 THR B CA 1
ATOM 5172 C C . THR B 1 142 ? -6.855 50.719 8.883 1 84.88 142 THR B C 1
ATOM 5174 O O . THR B 1 142 ? -7.457 49.688 8.594 1 84.88 142 THR B O 1
ATOM 5177 N N . TYR B 1 143 ? -5.836 50.844 9.742 1 89.44 143 TYR B N 1
ATOM 5178 C CA . TYR B 1 143 ? -5.426 49.688 10.508 1 89.44 143 TYR B CA 1
ATOM 5179 C C . TYR B 1 143 ? -5.625 49.906 12 1 89.44 143 TYR B C 1
ATOM 5181 O O . TYR B 1 143 ? -5.051 50.812 12.578 1 89.44 143 TYR B O 1
ATOM 5189 N N . LYS B 1 144 ? -6.504 49.125 12.609 1 92.69 144 LYS B N 1
ATOM 5190 C CA . LYS B 1 144 ? -6.758 49.094 14.047 1 92.69 144 LYS B CA 1
ATOM 5191 C C . LYS B 1 144 ? -6.449 47.719 14.633 1 92.69 144 LYS B C 1
ATOM 5193 O O . LYS B 1 144 ? -7.176 46.75 14.398 1 92.69 144 LYS B O 1
ATOM 5198 N N . THR B 1 145 ? -5.297 47.688 15.32 1 92.81 145 THR B N 1
ATOM 5199 C CA . THR B 1 145 ? -4.863 46.438 15.953 1 92.81 145 THR B CA 1
ATOM 5200 C C . THR B 1 145 ? -4.844 46.594 17.469 1 92.81 145 THR B C 1
ATOM 5202 O O . THR B 1 145 ? -4.418 47.625 18 1 92.81 145 THR B O 1
ATOM 5205 N N . GLY B 1 146 ? -5.387 45.5 18.203 1 93.56 146 GLY B N 1
ATOM 5206 C CA . GLY B 1 146 ? -5.465 45.75 19.641 1 93.56 146 GLY B CA 1
ATOM 5207 C C . GLY B 1 146 ? -5.66 44.5 20.453 1 93.56 146 GLY B C 1
ATOM 5208 O O . GLY B 1 146 ? -5.578 43.375 19.922 1 93.56 146 GLY B O 1
ATOM 5209 N N . ILE B 1 147 ? -5.711 44.688 21.734 1 92.88 147 ILE B N 1
ATOM 5210 C CA . ILE B 1 147 ? -6.086 43.75 22.766 1 92.88 147 ILE B CA 1
ATOM 5211 C C . ILE B 1 147 ? -7.473 44.094 23.312 1 92.88 147 ILE B C 1
ATOM 5213 O O . ILE B 1 147 ? -7.781 45.25 23.547 1 92.88 147 ILE B O 1
ATOM 5217 N N . PHE B 1 148 ? -8.352 43.062 23.422 1 90.75 148 PHE B N 1
ATOM 5218 C CA . PHE B 1 148 ? -9.75 43.281 23.781 1 90.75 148 PHE B CA 1
ATOM 5219 C C . PHE B 1 148 ? -10.156 42.344 24.906 1 90.75 148 PHE B C 1
ATOM 5221 O O . PHE B 1 148 ? -9.766 41.156 24.922 1 90.75 148 PHE B O 1
ATOM 5228 N N . SER B 1 149 ? -10.781 42.812 25.891 1 91.69 149 SER B N 1
ATOM 5229 C CA . SER B 1 149 ? -11.477 42 26.906 1 91.69 149 SER B CA 1
ATOM 5230 C C . SER B 1 149 ? -12.977 42.281 26.891 1 91.69 149 SER B C 1
ATOM 5232 O O . SER B 1 149 ? -13.391 43.438 26.953 1 91.69 149 SER B O 1
ATOM 5234 N N . HIS B 1 150 ? -13.766 41.281 26.719 1 89.56 150 HIS B N 1
ATOM 5235 C CA . HIS B 1 150 ? -15.203 41.469 26.547 1 89.56 150 HIS B CA 1
ATOM 5236 C C . HIS B 1 150 ? -15.984 40.375 27.25 1 89.56 150 HIS B C 1
ATOM 5238 O O . HIS B 1 150 ? -15.633 39.188 27.172 1 89.56 150 HIS B O 1
ATOM 5244 N N . ASN B 1 151 ? -17.062 40.719 27.953 1 87.56 151 ASN B N 1
ATOM 5245 C CA . ASN B 1 151 ? -17.828 39.812 28.766 1 87.56 151 ASN B CA 1
ATOM 5246 C C . ASN B 1 151 ? -18.719 38.906 27.906 1 87.56 151 ASN B C 1
ATOM 5248 O O . ASN B 1 151 ? -19.047 37.781 28.297 1 87.56 151 ASN B O 1
ATOM 5252 N N . ASN B 1 152 ? -19.125 39.312 26.656 1 82.81 152 ASN B N 1
ATOM 5253 C CA . ASN B 1 152 ? -20.156 38.562 25.938 1 82.81 152 ASN B CA 1
ATOM 5254 C C . ASN B 1 152 ? -19.703 38.219 24.516 1 82.81 152 ASN B C 1
ATOM 5256 O O . ASN B 1 152 ? -20.297 37.344 23.875 1 82.81 152 ASN B O 1
ATOM 5260 N N . TRP B 1 153 ? -18.859 38.906 24.078 1 83.19 153 TRP B N 1
ATOM 5261 C CA . TRP B 1 153 ? -18.406 38.656 22.719 1 83.19 153 TRP B CA 1
ATOM 5262 C C . TRP B 1 153 ? -17.875 37.219 22.578 1 83.19 153 TRP B C 1
ATOM 5264 O O . TRP B 1 153 ? -16.875 36.875 23.188 1 83.19 153 TRP B O 1
ATOM 5274 N N . HIS B 1 154 ? -18.531 36.438 21.781 1 85.56 154 HIS B N 1
ATOM 5275 C CA . HIS B 1 154 ? -18.188 35.031 21.5 1 85.56 154 HIS B CA 1
ATOM 5276 C C . HIS B 1 154 ? -18.031 34.219 22.781 1 85.56 154 HIS B C 1
ATOM 5278 O O . HIS B 1 154 ? -17.047 33.5 22.938 1 85.56 154 HIS B O 1
ATOM 5284 N N . GLY B 1 155 ? -18.875 34.438 23.797 1 83.69 155 GLY B N 1
ATOM 5285 C CA . GLY B 1 155 ? -18.891 33.688 25.047 1 83.69 155 GLY B CA 1
ATOM 5286 C C . GLY B 1 155 ? -18.047 34.312 26.125 1 83.69 155 GLY B C 1
ATOM 5287 O O . GLY B 1 155 ? -17.922 33.781 27.234 1 83.69 155 GLY B O 1
ATOM 5288 N N . GLY B 1 156 ? -17.469 35.469 25.812 1 85.06 156 GLY B N 1
ATOM 5289 C CA . GLY B 1 156 ? -16.672 36.188 26.797 1 85.06 156 GLY B CA 1
ATOM 5290 C C . GLY B 1 156 ? -15.227 35.719 26.844 1 85.06 156 GLY B C 1
ATOM 5291 O O . GLY B 1 156 ? -14.938 34.531 26.656 1 85.06 156 GLY B O 1
ATOM 5292 N N . GLY B 1 157 ? -14.312 36.656 26.844 1 89.69 157 GLY B N 1
ATOM 5293 C CA . GLY B 1 157 ? -12.906 36.312 26.938 1 89.69 157 GLY B CA 1
ATOM 5294 C C . GLY B 1 157 ? -11.992 37.406 26.453 1 89.69 157 GLY B C 1
ATOM 5295 O O . GLY B 1 157 ? -12.375 38.594 26.438 1 89.69 157 GLY B O 1
ATOM 5296 N N . GLY B 1 158 ? -10.688 37.062 26.312 1 89.06 158 GLY B N 1
ATOM 5297 C CA . GLY B 1 158 ? -9.664 37.938 25.766 1 89.06 158 GLY B CA 1
ATOM 5298 C C . GLY B 1 158 ? -9.406 37.719 24.297 1 89.06 158 GLY B C 1
ATOM 5299 O O . GLY B 1 158 ? -9.414 36.562 23.812 1 89.06 158 GLY B O 1
ATOM 5300 N N . PHE B 1 159 ? -9.32 38.844 23.562 1 89.38 159 PHE B N 1
ATOM 5301 C CA . PHE B 1 159 ? -9.078 38.812 22.125 1 89.38 159 PHE B CA 1
ATOM 5302 C C . PHE B 1 159 ? -7.879 39.656 21.766 1 89.38 159 PHE B C 1
ATOM 5304 O O . PHE B 1 159 ? -7.648 40.719 22.359 1 89.38 159 PHE B O 1
ATOM 5311 N N . LEU B 1 160 ? -7.059 39.125 20.922 1 92.19 160 LEU B N 1
ATOM 5312 C CA . LEU B 1 160 ? -5.973 39.844 20.281 1 92.19 160 LEU B CA 1
ATOM 5313 C C . LEU B 1 160 ? -6.121 39.812 18.766 1 92.19 160 LEU B C 1
ATOM 5315 O O . LEU B 1 160 ? -6.359 38.781 18.172 1 92.19 160 LEU B O 1
ATOM 5319 N N . GLY B 1 161 ? -6.023 41.062 18.125 1 93.94 161 GLY B N 1
ATOM 5320 C CA . GLY B 1 161 ? -6.129 41.031 16.672 1 93.94 161 GLY B CA 1
ATOM 5321 C C . GLY B 1 161 ? -6.48 42.375 16.078 1 93.94 161 GLY B C 1
ATOM 5322 O O . GLY B 1 161 ? -5.965 43.406 16.516 1 93.94 161 GLY B O 1
ATOM 5323 N N . THR B 1 162 ? -7.215 42.312 15.008 1 92.62 162 THR B N 1
ATOM 5324 C CA . THR B 1 162 ? -7.52 43.5 14.234 1 92.62 162 THR B CA 1
ATOM 5325 C C . THR B 1 162 ? -9 43.875 14.352 1 92.62 162 THR B C 1
ATOM 5327 O O . THR B 1 162 ? -9.859 42.969 14.336 1 92.62 162 THR B O 1
ATOM 5330 N N . GLU B 1 163 ? -9.25 45.031 14.602 1 90.38 163 GLU B N 1
ATOM 5331 C CA . GLU B 1 163 ? -10.625 45.531 14.555 1 90.38 163 GLU B CA 1
ATOM 5332 C C . GLU B 1 163 ? -11.047 45.875 13.133 1 90.38 163 GLU B C 1
ATOM 5334 O O . GLU B 1 163 ? -12.195 45.656 12.75 1 90.38 163 GLU B O 1
ATOM 5339 N N . SER B 1 164 ? -10.086 46.562 12.43 1 90.25 164 SER B N 1
ATOM 5340 C CA . SER B 1 164 ? -10.32 46.812 11.008 1 90.25 164 SER B CA 1
ATOM 5341 C C . SER B 1 164 ? -10.094 45.562 10.18 1 90.25 164 SER B C 1
ATOM 5343 O O . SER B 1 164 ? -9.492 44.594 10.656 1 90.25 164 SER B O 1
ATOM 5345 N N . ASN B 1 165 ? -10.68 45.531 8.93 1 91.56 165 ASN B N 1
ATOM 5346 C CA . ASN B 1 165 ? -10.594 44.344 8.07 1 91.56 165 ASN B CA 1
ATOM 5347 C C . ASN B 1 165 ? -9.25 44.281 7.352 1 91.56 165 ASN B C 1
ATOM 5349 O O . ASN B 1 165 ? -9.172 44.531 6.145 1 91.56 165 ASN B O 1
ATOM 5353 N N . HIS B 1 166 ? -8.25 43.875 7.988 1 91.31 166 HIS B N 1
ATOM 5354 C CA . HIS B 1 166 ? -6.91 43.656 7.453 1 91.31 166 HIS B CA 1
ATOM 5355 C C . HIS B 1 166 ? -6.25 42.438 8.117 1 91.31 166 HIS B C 1
ATOM 5357 O O . HIS B 1 166 ? -6.75 41.938 9.125 1 91.31 166 HIS B O 1
ATOM 5363 N N . ASN B 1 167 ? -5.188 41.938 7.543 1 93.56 167 ASN B N 1
ATOM 5364 C CA . ASN B 1 167 ? -4.508 40.75 8.047 1 93.56 167 ASN B CA 1
ATOM 5365 C C . ASN B 1 167 ? -3.789 41.031 9.367 1 93.56 167 ASN B C 1
ATOM 5367 O O . ASN B 1 167 ? -3.422 42.188 9.648 1 93.56 167 ASN B O 1
ATOM 5371 N N . LEU B 1 168 ? -3.67 40.031 10.211 1 94.88 168 LEU B N 1
ATOM 5372 C CA . LEU B 1 168 ? -2.848 40.031 11.414 1 94.88 168 LEU B CA 1
ATOM 5373 C C . LEU B 1 168 ? -1.566 39.25 11.211 1 94.88 168 LEU B C 1
ATOM 5375 O O . LEU B 1 168 ? -1.613 38.094 10.797 1 94.88 168 LEU B O 1
ATOM 5379 N N . HIS B 1 169 ? -0.452 39.812 11.539 1 95.5 169 HIS B N 1
ATOM 5380 C CA . HIS B 1 169 ? 0.833 39.125 11.469 1 95.5 169 HIS B CA 1
ATOM 5381 C C . HIS B 1 169 ? 1.465 39 12.852 1 95.5 169 HIS B C 1
ATOM 5383 O O . HIS B 1 169 ? 1.622 40 13.555 1 95.5 169 HIS B O 1
ATOM 5389 N N . LEU B 1 170 ? 1.71 37.781 13.266 1 94.69 170 LEU B N 1
ATOM 5390 C CA . LEU B 1 170 ? 2.553 37.562 14.438 1 94.69 170 LEU B CA 1
ATOM 5391 C C . LEU B 1 170 ? 4.031 37.625 14.055 1 94.69 170 LEU B C 1
ATOM 5393 O O . LEU B 1 170 ? 4.461 36.938 13.117 1 94.69 170 LEU B O 1
ATOM 5397 N N . ILE B 1 171 ? 4.777 38.406 14.758 1 92.94 171 ILE B N 1
ATOM 5398 C CA . ILE B 1 171 ? 6.121 38.75 14.297 1 92.94 171 ILE B CA 1
ATOM 5399 C C . ILE B 1 171 ? 7.133 38.438 15.398 1 92.94 171 ILE B C 1
ATOM 5401 O O . ILE B 1 171 ? 6.809 38.5 16.578 1 92.94 171 ILE B O 1
ATOM 5405 N N . THR B 1 172 ? 8.242 38.062 15.094 1 91.44 172 THR B N 1
ATOM 5406 C CA . THR B 1 172 ? 9.445 38.062 15.922 1 91.44 172 THR B CA 1
ATOM 5407 C C . THR B 1 172 ? 10.555 38.875 15.258 1 91.44 172 THR B C 1
ATOM 5409 O O . THR B 1 172 ? 10.828 38.688 14.07 1 91.44 172 THR B O 1
ATOM 5412 N N . GLY B 1 173 ? 11.188 39.781 15.93 1 87.56 173 GLY B N 1
ATOM 5413 C CA . GLY B 1 173 ? 12.195 40.656 15.359 1 87.56 173 GLY B CA 1
ATOM 5414 C C . GLY B 1 173 ? 11.703 41.438 14.148 1 87.56 173 GLY B C 1
ATOM 5415 O O . GLY B 1 173 ? 12.367 41.438 13.109 1 87.56 173 GLY B O 1
ATOM 5416 N N . TYR B 1 174 ? 10.523 41.938 14.188 1 88.38 174 TYR B N 1
ATOM 5417 C CA . TYR B 1 174 ? 9.875 42.75 13.164 1 88.38 174 TYR B CA 1
ATOM 5418 C C . TYR B 1 174 ? 9.625 41.938 11.898 1 88.38 174 TYR B C 1
ATOM 5420 O O . TYR B 1 174 ? 9.32 42.5 10.844 1 88.38 174 TYR B O 1
ATOM 5428 N N . THR B 1 175 ? 9.836 40.594 11.953 1 90.94 175 THR B N 1
ATOM 5429 C CA . THR B 1 175 ? 9.609 39.719 10.789 1 90.94 175 THR B CA 1
ATOM 5430 C C . THR B 1 175 ? 8.336 38.906 10.969 1 90.94 175 THR B C 1
ATOM 5432 O O . THR B 1 175 ? 8.18 38.219 11.977 1 90.94 175 THR B O 1
ATOM 5435 N N . PRO B 1 176 ? 7.426 39 10.016 1 94.56 176 PRO B N 1
ATOM 5436 C CA . PRO B 1 176 ? 6.23 38.156 10.133 1 94.56 176 PRO B CA 1
ATOM 5437 C C . PRO B 1 176 ? 6.555 36.656 10.133 1 94.56 176 PRO B C 1
ATOM 5439 O O . PRO B 1 176 ? 7.344 36.188 9.305 1 94.56 176 PRO B O 1
ATOM 5442 N N . ARG B 1 177 ? 6.012 35.875 11.117 1 95.44 177 ARG B N 1
ATOM 5443 C CA . ARG B 1 177 ? 6.199 34.406 11.234 1 95.44 177 ARG B CA 1
ATOM 5444 C C . ARG B 1 177 ? 4.898 33.688 10.953 1 95.44 177 ARG B C 1
ATOM 5446 O O . ARG B 1 177 ? 4.906 32.625 10.289 1 95.44 177 ARG B O 1
ATOM 5453 N N . ILE B 1 178 ? 3.834 34.125 11.445 1 95.44 178 ILE B N 1
ATOM 5454 C CA . ILE B 1 178 ? 2.494 33.625 11.211 1 95.44 178 ILE B CA 1
ATOM 5455 C C . ILE B 1 178 ? 1.592 34.719 10.68 1 95.44 178 ILE B C 1
ATOM 5457 O O . ILE B 1 178 ? 1.525 35.812 11.266 1 95.44 178 ILE B O 1
ATOM 5461 N N . SER B 1 179 ? 0.925 34.531 9.57 1 95.69 179 SER B N 1
ATOM 5462 C CA . SER B 1 179 ? -0.031 35.469 9.008 1 95.69 179 SER B CA 1
ATOM 5463 C C . SER B 1 179 ? -1.446 34.906 9.023 1 95.69 179 SER B C 1
ATOM 5465 O O . SER B 1 179 ? -1.698 33.844 8.469 1 95.69 179 SER B O 1
ATOM 5467 N N . ILE B 1 180 ? -2.266 35.531 9.68 1 95.56 180 ILE B N 1
ATOM 5468 C CA . ILE B 1 180 ? -3.686 35.188 9.711 1 95.56 180 ILE B CA 1
ATOM 5469 C C . ILE B 1 180 ? -4.461 36.156 8.805 1 95.56 180 ILE B C 1
ATOM 5471 O O . ILE B 1 180 ? -4.586 37.344 9.117 1 95.56 180 ILE B O 1
ATOM 5475 N N . LEU B 1 181 ? -5.004 35.656 7.727 1 93.81 181 LEU B N 1
ATOM 5476 C CA . LEU B 1 181 ? -5.629 36.5 6.699 1 93.81 181 LEU B CA 1
ATOM 5477 C C . LEU B 1 181 ? -7.098 36.75 7.027 1 93.81 181 LEU B C 1
ATOM 5479 O O . LEU B 1 181 ? -7.695 36.031 7.832 1 93.81 181 LEU B O 1
ATOM 5483 N N . THR B 1 182 ? -7.715 37.688 6.383 1 94.31 182 THR B N 1
ATOM 5484 C CA . THR B 1 182 ? -9.094 38.094 6.641 1 94.31 182 THR B CA 1
ATOM 5485 C C . THR B 1 182 ? -10.062 37 6.215 1 94.31 182 THR B C 1
ATOM 5487 O O . THR B 1 182 ? -11.172 36.906 6.738 1 94.31 182 THR B O 1
ATOM 5490 N N . ASN B 1 183 ? -9.695 36.125 5.301 1 92.06 183 ASN B N 1
ATOM 5491 C CA . ASN B 1 183 ? -10.547 35.031 4.875 1 92.06 183 ASN B CA 1
ATOM 5492 C C . ASN B 1 183 ? -10.43 33.844 5.812 1 92.06 183 ASN B C 1
ATOM 5494 O O . ASN B 1 183 ? -11.102 32.812 5.621 1 92.06 183 ASN B O 1
ATOM 5498 N N . GLY B 1 184 ? -9.5 33.938 6.73 1 93 184 GLY B N 1
ATOM 5499 C CA . GLY B 1 184 ? -9.367 32.906 7.73 1 93 184 GLY B CA 1
ATOM 5500 C C . GLY B 1 184 ? -8.195 31.969 7.465 1 93 184 GLY B C 1
ATOM 5501 O O . GLY B 1 184 ? -7.859 31.125 8.305 1 93 184 GLY B O 1
ATOM 5502 N N . ASP B 1 185 ? -7.559 32.062 6.27 1 94 185 ASP B N 1
ATOM 5503 C CA . ASP B 1 185 ? -6.379 31.234 6.008 1 94 185 ASP B CA 1
ATOM 5504 C C . ASP B 1 185 ? -5.195 31.688 6.859 1 94 185 ASP B C 1
ATOM 5506 O O . ASP B 1 185 ? -5.094 32.875 7.215 1 94 185 ASP B O 1
ATOM 5510 N N . THR B 1 186 ? -4.367 30.719 7.262 1 95.88 186 THR B N 1
ATOM 5511 C CA . THR B 1 186 ? -3.199 31.016 8.086 1 95.88 186 THR B CA 1
ATOM 5512 C C . THR B 1 186 ? -1.926 30.484 7.43 1 95.88 186 THR B C 1
ATOM 5514 O O . THR B 1 186 ? -1.888 29.344 6.961 1 95.88 186 THR B O 1
ATOM 5517 N N . GLY B 1 187 ? -0.977 31.328 7.316 1 95.5 187 GLY B N 1
ATOM 5518 C CA . GLY B 1 187 ? 0.334 30.938 6.816 1 95.5 187 GLY B CA 1
ATOM 5519 C C . GLY B 1 187 ? 1.418 31 7.875 1 95.5 187 GLY B C 1
ATOM 5520 O O . GLY B 1 187 ? 1.494 31.969 8.641 1 95.5 187 GLY B O 1
ATOM 5521 N N . ILE B 1 188 ? 2.178 30 8.055 1 94.19 188 ILE B N 1
ATOM 5522 C CA . ILE B 1 188 ? 3.42 30 8.812 1 94.19 188 ILE B CA 1
ATOM 5523 C C . ILE B 1 188 ? 4.613 30.047 7.863 1 94.19 188 ILE B C 1
ATOM 5525 O O . ILE B 1 188 ? 4.82 29.109 7.078 1 94.19 188 ILE B O 1
ATOM 5529 N N . GLY B 1 189 ? 5.418 31.094 7.879 1 93.5 189 GLY B N 1
ATOM 5530 C CA . GLY B 1 189 ? 6.547 31.266 6.98 1 93.5 189 GLY B CA 1
ATOM 5531 C C . GLY B 1 189 ? 6.156 31.875 5.641 1 93.5 189 GLY B C 1
ATOM 5532 O O . GLY B 1 189 ? 6.98 31.953 4.727 1 93.5 189 GLY B O 1
ATOM 5533 N N . THR B 1 190 ? 4.863 32.281 5.531 1 93.25 190 THR B N 1
ATOM 5534 C CA . THR B 1 190 ? 4.402 32.875 4.293 1 93.25 190 THR B CA 1
ATOM 5535 C C . THR B 1 190 ? 3.295 33.906 4.57 1 93.25 190 THR B C 1
ATOM 5537 O O . THR B 1 190 ? 2.482 33.688 5.477 1 93.25 190 THR B O 1
ATOM 5540 N N . LEU B 1 191 ? 3.236 34.906 3.73 1 92.94 191 LEU B N 1
ATOM 5541 C CA . LEU B 1 191 ? 2.199 35.938 3.826 1 92.94 191 LEU B CA 1
ATOM 5542 C C . LEU B 1 191 ? 1.008 35.594 2.941 1 92.94 191 LEU B C 1
ATOM 5544 O O . LEU B 1 191 ? -0.061 36.188 3.061 1 92.94 191 LEU B O 1
ATOM 5548 N N . THR B 1 192 ? 1.234 34.594 2.098 1 92.5 192 THR B N 1
ATOM 5549 C CA . THR B 1 192 ? 0.226 34.219 1.107 1 92.5 192 THR B CA 1
ATOM 5550 C C . THR B 1 192 ? -0.018 32.719 1.11 1 92.5 192 THR B C 1
ATOM 5552 O O . THR B 1 192 ? 0.432 32.031 0.209 1 92.5 192 THR B O 1
ATOM 5555 N N . PRO B 1 193 ? -0.715 32.25 2.066 1 94.31 193 PRO B N 1
ATOM 5556 C CA . PRO B 1 193 ? -1.039 30.828 2.074 1 94.31 193 PRO B CA 1
ATOM 5557 C C . PRO B 1 193 ? -1.623 30.344 0.747 1 94.31 193 PRO B C 1
ATOM 5559 O O . PRO B 1 193 ? -2.465 31.031 0.156 1 94.31 193 PRO B O 1
ATOM 5562 N N . SER B 1 194 ? -1.142 29.172 0.245 1 92.19 194 SER B N 1
ATOM 5563 C CA . SER B 1 194 ? -1.576 28.609 -1.033 1 92.19 194 SER B CA 1
ATOM 5564 C C . SER B 1 194 ? -2.988 28.047 -0.937 1 92.19 194 SER B C 1
ATOM 5566 O O . SER B 1 194 ? -3.242 27.125 -0.148 1 92.19 194 SER B O 1
ATOM 5568 N N . ASN B 1 195 ? -3.982 28.484 -1.759 1 93.25 195 ASN B N 1
ATOM 5569 C CA . ASN B 1 195 ? -5.359 28 -1.803 1 93.25 195 ASN B CA 1
ATOM 5570 C C . ASN B 1 195 ? -5.961 28.156 -3.199 1 93.25 195 ASN B C 1
ATOM 5572 O O . ASN B 1 195 ? -7.066 28.672 -3.352 1 93.25 195 ASN B O 1
ATOM 5576 N N . ASP B 1 196 ? -5.207 27.641 -4.145 1 89 196 ASP B N 1
ATOM 5577 C CA . ASP B 1 196 ? -5.637 27.75 -5.535 1 89 196 ASP B CA 1
ATOM 5578 C C . ASP B 1 196 ? -6.875 26.891 -5.793 1 89 196 ASP B C 1
ATOM 5580 O O . ASP B 1 196 ? -7.672 27.188 -6.684 1 89 196 ASP B O 1
ATOM 5584 N N . GLN B 1 197 ? -7.117 25.891 -5.074 1 88.31 197 GLN B N 1
ATOM 5585 C CA . GLN B 1 197 ? -8.219 24.953 -5.293 1 88.31 197 GLN B CA 1
ATOM 5586 C C . GLN B 1 197 ? -9.484 25.422 -4.574 1 88.31 197 GLN B C 1
ATOM 5588 O O . GLN B 1 197 ? -10.547 24.828 -4.727 1 88.31 197 GLN B O 1
ATOM 5593 N N . GLY B 1 198 ? -9.406 26.453 -3.74 1 89.56 198 GLY B N 1
ATOM 5594 C CA . GLY B 1 198 ? -10.57 27.062 -3.119 1 89.56 198 GLY B CA 1
ATOM 5595 C C . GLY B 1 198 ? -11.047 26.312 -1.889 1 89.56 198 GLY B C 1
ATOM 5596 O O . GLY B 1 198 ? -12.25 26.094 -1.709 1 89.56 198 GLY B O 1
ATOM 5597 N N . TRP B 1 199 ? -10.125 25.828 -1.073 1 89.75 199 TRP B N 1
ATOM 5598 C CA . TRP B 1 199 ? -10.5 25.203 0.19 1 89.75 199 TRP B CA 1
ATOM 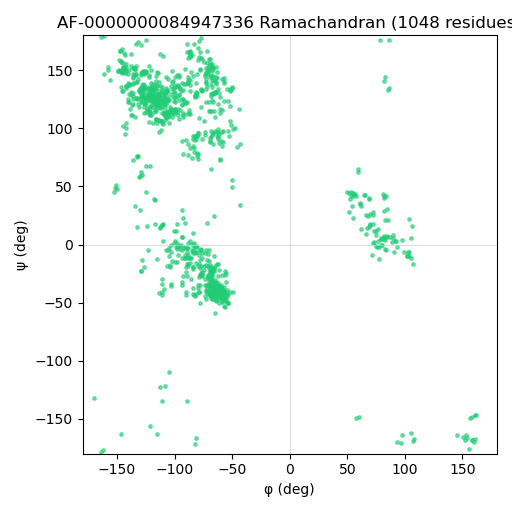5599 C C . TRP B 1 199 ? -11.086 26.219 1.155 1 89.75 199 TRP B C 1
ATOM 5601 O O . TRP B 1 199 ? -10.703 27.406 1.131 1 89.75 199 TRP B O 1
ATOM 5611 N N . ALA B 1 200 ? -11.977 25.75 1.98 1 91 200 ALA B N 1
ATOM 5612 C CA . ALA B 1 200 ? -12.656 26.641 2.916 1 91 200 ALA B CA 1
ATOM 5613 C C . ALA B 1 200 ? -11.68 27.203 3.936 1 91 200 ALA B C 1
ATOM 5615 O O . ALA B 1 200 ? -11.828 28.359 4.379 1 91 200 ALA B O 1
ATOM 5616 N N . ARG B 1 201 ? -10.68 26.438 4.383 1 93.44 201 ARG B N 1
ATOM 5617 C CA . ARG B 1 201 ? -9.664 26.844 5.348 1 93.44 201 ARG B CA 1
ATOM 5618 C C . ARG B 1 201 ? -8.328 26.172 5.051 1 93.44 201 ARG B C 1
ATOM 5620 O O . ARG B 1 201 ? -8.273 24.984 4.746 1 93.44 201 ARG B O 1
ATOM 5627 N N . VAL B 1 202 ? -7.27 27.062 5.137 1 93.56 202 VAL B N 1
ATOM 5628 C CA . VAL B 1 202 ? -5.941 26.562 4.809 1 93.56 202 VAL B CA 1
ATOM 5629 C C . VAL B 1 202 ? -4.957 26.922 5.918 1 93.56 202 VAL B C 1
ATOM 5631 O O . VAL B 1 202 ? -4.977 28.047 6.426 1 93.56 202 VAL B O 1
ATOM 5634 N N . LEU B 1 203 ? -4.211 25.969 6.383 1 94.69 203 LEU B N 1
ATOM 5635 C CA . LEU B 1 203 ? -2.939 26.203 7.062 1 94.69 203 LEU B CA 1
ATOM 5636 C C . LEU B 1 203 ? -1.767 25.875 6.145 1 94.69 203 LEU B C 1
ATOM 5638 O O . LEU B 1 203 ? -1.621 24.734 5.703 1 94.69 203 LEU B O 1
ATOM 5642 N N . ASP B 1 204 ? -0.975 26.797 5.789 1 94.31 204 ASP B N 1
ATOM 5643 C CA . ASP B 1 204 ? 0.174 26.625 4.906 1 94.31 204 ASP B CA 1
ATOM 5644 C C . ASP B 1 204 ? 1.482 26.875 5.648 1 94.31 204 ASP B C 1
ATOM 5646 O O . ASP B 1 204 ? 1.748 28 6.082 1 94.31 204 ASP B O 1
ATOM 5650 N N . VAL B 1 205 ? 2.203 25.859 5.918 1 94.94 205 VAL B N 1
ATOM 5651 C CA . VAL B 1 205 ? 3.539 25.969 6.5 1 94.94 205 VAL B CA 1
ATOM 5652 C C . VAL B 1 205 ? 4.586 25.984 5.387 1 94.94 205 VAL B C 1
ATOM 5654 O O . VAL B 1 205 ? 4.855 24.953 4.77 1 94.94 205 VAL B O 1
ATOM 5657 N N . ALA B 1 206 ? 5.207 27.109 5.172 1 93.38 206 ALA B N 1
ATOM 5658 C CA . ALA B 1 206 ? 6.039 27.297 3.988 1 93.38 206 ALA B CA 1
ATOM 5659 C C . ALA B 1 206 ? 7.477 27.625 4.379 1 93.38 206 ALA B C 1
ATOM 5661 O O . ALA B 1 206 ? 7.715 28.438 5.273 1 93.38 206 ALA B O 1
ATOM 5662 N N . GLY B 1 207 ? 8.406 26.891 3.869 1 90.81 207 GLY B N 1
ATOM 5663 C CA . GLY B 1 207 ? 9.836 27.156 3.945 1 90.81 207 GLY B CA 1
ATOM 5664 C C . GLY B 1 207 ? 10.508 27.203 2.586 1 90.81 207 GLY B C 1
ATOM 5665 O O . GLY B 1 207 ? 9.992 26.625 1.617 1 90.81 207 GLY B O 1
ATOM 5666 N N . ASN B 1 208 ? 11.57 27.984 2.412 1 87.12 208 ASN B N 1
ATOM 5667 C CA . ASN B 1 208 ? 12.227 28.172 1.123 1 87.12 208 ASN B CA 1
ATOM 5668 C C . ASN B 1 208 ? 12.617 26.844 0.482 1 87.12 208 ASN B C 1
ATOM 5670 O O . ASN B 1 208 ? 12.32 26.609 -0.688 1 87.12 208 ASN B O 1
ATOM 5674 N N . ASP B 1 209 ? 13.305 25.922 1.202 1 88.81 209 ASP B N 1
ATOM 5675 C CA . ASP B 1 209 ? 13.812 24.688 0.619 1 88.81 209 ASP B CA 1
ATOM 5676 C C . ASP B 1 209 ? 13.055 23.469 1.166 1 88.81 209 ASP B C 1
ATOM 5678 O O . ASP B 1 209 ? 12.945 22.453 0.49 1 88.81 209 ASP B O 1
ATOM 5682 N N . HIS B 1 210 ? 12.625 23.609 2.301 1 89.44 210 HIS B N 1
ATOM 5683 C CA . HIS B 1 210 ? 11.938 22.5 2.947 1 89.44 210 HIS B CA 1
ATOM 5684 C C . HIS B 1 210 ? 11.102 22.969 4.125 1 89.44 210 HIS B C 1
ATOM 5686 O O . HIS B 1 210 ? 11.406 24 4.727 1 89.44 210 HIS B O 1
ATOM 5692 N N . SER B 1 211 ? 10.008 22.344 4.387 1 94.31 211 SER B N 1
ATOM 5693 C CA . SER B 1 211 ? 9.133 22.562 5.531 1 94.31 211 SER B CA 1
ATOM 5694 C C . SER B 1 211 ? 8.5 21.266 6.012 1 94.31 211 SER B C 1
ATOM 5696 O O . SER B 1 211 ? 8.414 20.297 5.258 1 94.31 211 SER B O 1
ATOM 5698 N N . LYS B 1 212 ? 8.18 21.25 7.309 1 93.06 212 LYS B N 1
ATOM 5699 C CA . LYS B 1 212 ? 7.527 20.047 7.828 1 93.06 212 LYS B CA 1
ATOM 5700 C C . LYS B 1 212 ? 6.496 20.406 8.898 1 93.06 212 LYS B C 1
ATOM 5702 O O . LYS B 1 212 ? 6.605 21.453 9.539 1 93.06 212 LYS B O 1
ATOM 5707 N N . ILE B 1 213 ? 5.461 19.625 8.977 1 93.5 213 ILE B N 1
ATOM 5708 C CA . ILE B 1 213 ? 4.48 19.594 10.055 1 93.5 213 ILE B CA 1
ATOM 5709 C C . ILE B 1 213 ? 4.625 18.297 10.852 1 93.5 213 ILE B C 1
ATOM 5711 O O . ILE B 1 213 ? 4.562 17.203 10.281 1 93.5 213 ILE B O 1
ATOM 5715 N N . LEU B 1 214 ? 4.855 18.438 12.148 1 92.81 214 LEU B N 1
ATOM 5716 C CA . LEU B 1 214 ? 5.145 17.281 12.977 1 92.81 214 LEU B CA 1
ATOM 5717 C C . LEU B 1 214 ? 4.113 17.141 14.094 1 92.81 214 LEU B C 1
ATOM 5719 O O . LEU B 1 214 ? 3.729 18.125 14.719 1 92.81 214 LEU B O 1
ATOM 5723 N N . ALA B 1 215 ? 3.602 15.992 14.289 1 91.06 215 ALA B N 1
ATOM 5724 C CA . ALA B 1 215 ? 3.004 15.562 15.555 1 91.06 215 ALA B CA 1
ATOM 5725 C C . ALA B 1 215 ? 4.008 14.797 16.406 1 91.06 215 ALA B C 1
ATOM 5727 O O . ALA B 1 215 ? 4.508 13.742 15.984 1 91.06 215 ALA B O 1
ATOM 5728 N N . THR B 1 216 ? 4.359 15.242 17.469 1 89.94 216 THR B N 1
ATOM 5729 C CA . THR B 1 216 ? 5.41 14.68 18.312 1 89.94 216 THR B CA 1
ATOM 5730 C C . THR B 1 216 ? 4.859 14.312 19.688 1 89.94 216 THR B C 1
ATOM 5732 O O . THR B 1 216 ? 4.129 15.102 20.297 1 89.94 216 THR B O 1
ATOM 5735 N N . ASN B 1 217 ? 5.039 13.039 20.078 1 83.81 217 ASN B N 1
ATOM 5736 C CA . ASN B 1 217 ? 4.699 12.75 21.469 1 83.81 217 ASN B CA 1
ATOM 5737 C C . ASN B 1 217 ? 5.785 13.242 22.422 1 83.81 217 ASN B C 1
ATOM 5739 O O . ASN B 1 217 ? 6.852 13.688 21.984 1 83.81 217 ASN B O 1
ATOM 5743 N N . SER B 1 218 ? 5.504 13.055 23.672 1 65.88 218 SER B N 1
ATOM 5744 C CA . SER B 1 218 ? 6.434 13.586 24.656 1 65.88 218 SER B CA 1
ATOM 5745 C C . SER B 1 218 ? 7.773 12.859 24.594 1 65.88 218 SER B C 1
ATOM 5747 O O . SER B 1 218 ? 7.836 11.688 24.234 1 65.88 218 SER B O 1
ATOM 5749 N N . ASN B 1 219 ? 8.734 13.5 24.812 1 69.25 219 ASN B N 1
ATOM 5750 C CA . ASN B 1 219 ? 10.125 13.062 24.859 1 69.25 219 ASN B CA 1
ATOM 5751 C C . ASN B 1 219 ? 10.672 12.805 23.453 1 69.25 219 ASN B C 1
ATOM 5753 O O . ASN B 1 219 ? 11.789 12.289 23.312 1 69.25 219 ASN B O 1
ATOM 5757 N N . ALA B 1 220 ? 9.688 13.031 22.422 1 77.12 220 ALA B N 1
ATOM 5758 C CA . ALA B 1 220 ? 10.133 13.016 21.031 1 77.12 220 ALA B CA 1
ATOM 5759 C C . ALA B 1 220 ? 10.461 11.594 20.578 1 77.12 220 ALA B C 1
ATOM 5761 O O . ALA B 1 220 ? 11.359 11.391 19.75 1 77.12 220 ALA B O 1
ATOM 5762 N N . THR B 1 221 ? 9.734 10.594 21.359 1 85.56 221 THR B N 1
ATOM 5763 C CA . THR B 1 221 ? 9.93 9.211 20.969 1 85.56 221 THR B CA 1
ATOM 5764 C C . THR B 1 221 ? 9.344 8.953 19.578 1 85.56 221 THR B C 1
ATOM 5766 O O . THR B 1 221 ? 9.938 8.242 18.766 1 85.56 221 THR B O 1
ATOM 5769 N N . TYR B 1 222 ? 8.125 9.492 19.438 1 89.5 222 TYR B N 1
ATOM 5770 C CA . TYR B 1 222 ? 7.449 9.328 18.156 1 89.5 222 TYR B CA 1
ATOM 5771 C C . TYR B 1 222 ? 7.23 10.672 17.469 1 89.5 222 TYR B C 1
ATOM 5773 O O . TYR B 1 222 ? 6.578 11.562 18.031 1 89.5 222 TYR B O 1
ATOM 5781 N N . LYS B 1 223 ? 7.801 10.828 16.297 1 93.69 223 LYS B N 1
ATOM 5782 C CA . LYS B 1 223 ? 7.641 12 15.438 1 93.69 223 LYS B CA 1
ATOM 5783 C C . LYS B 1 223 ? 7.105 11.602 14.07 1 93.69 223 LYS B C 1
ATOM 5785 O O . LYS B 1 223 ? 7.828 11.008 13.266 1 93.69 223 LYS B O 1
ATOM 5790 N N . THR B 1 224 ? 5.852 11.922 13.93 1 93.19 224 THR B N 1
ATOM 5791 C CA . THR B 1 224 ? 5.203 11.617 12.656 1 93.19 224 THR B CA 1
ATOM 5792 C C . THR B 1 224 ? 4.77 12.898 11.945 1 93.19 224 THR B C 1
ATOM 5794 O O . THR B 1 224 ? 4.293 13.836 12.586 1 93.19 224 THR B O 1
ATOM 5797 N N . GLY B 1 225 ? 5.043 12.891 10.523 1 94.12 225 GLY B N 1
ATOM 5798 C CA . GLY B 1 225 ? 4.75 14.18 9.922 1 94.12 225 GLY B CA 1
ATOM 5799 C C . GLY B 1 225 ? 4.59 14.117 8.414 1 94.12 225 GLY B C 1
ATOM 5800 O O . GLY B 1 225 ? 4.551 13.031 7.836 1 94.12 225 GLY B O 1
ATOM 5801 N N . ILE B 1 226 ? 4.309 15.32 7.871 1 92.88 226 ILE B N 1
ATOM 5802 C CA . ILE B 1 226 ? 4.293 15.648 6.453 1 92.88 226 ILE B CA 1
ATOM 5803 C C . ILE B 1 226 ? 5.5 16.516 6.113 1 92.88 226 ILE B C 1
ATOM 5805 O O . ILE B 1 226 ? 5.832 17.453 6.855 1 92.88 226 ILE B O 1
ATOM 5809 N N . PHE B 1 227 ? 6.203 16.141 5.07 1 91 227 PHE B N 1
ATOM 5810 C CA . PHE B 1 227 ? 7.445 16.797 4.699 1 91 227 PHE B CA 1
ATOM 5811 C C . PHE B 1 227 ? 7.426 17.203 3.23 1 91 227 PHE B C 1
ATOM 5813 O O . PHE B 1 227 ? 6.941 16.469 2.377 1 91 227 PHE B O 1
ATOM 5820 N N . SER B 1 228 ? 7.828 18.359 2.932 1 92.38 228 SER B N 1
ATOM 5821 C CA . SER B 1 228 ? 8.133 18.812 1.58 1 92.38 228 SER B CA 1
ATOM 5822 C C . SER B 1 228 ? 9.594 19.25 1.466 1 92.38 228 SER B C 1
ATOM 5824 O O . SER B 1 228 ? 10.062 20.062 2.271 1 92.38 228 SER B O 1
ATOM 5826 N N . HIS B 1 229 ? 10.281 18.656 0.559 1 90.31 229 HIS B N 1
ATOM 5827 C CA . HIS B 1 229 ? 11.711 18.906 0.456 1 90.31 229 HIS B CA 1
ATOM 5828 C C . HIS B 1 229 ? 12.164 18.953 -1.001 1 90.31 229 HIS B C 1
ATOM 5830 O O . HIS B 1 229 ? 11.75 18.125 -1.813 1 90.31 229 HIS B O 1
ATOM 5836 N N . ASN B 1 230 ? 13.016 19.922 -1.338 1 89.81 230 ASN B N 1
ATOM 5837 C CA . ASN B 1 230 ? 13.445 20.141 -2.715 1 89.81 230 ASN B CA 1
ATOM 5838 C C . ASN B 1 230 ? 14.477 19.109 -3.156 1 89.81 230 ASN B C 1
ATOM 5840 O O . ASN B 1 230 ? 14.578 18.797 -4.344 1 89.81 230 ASN B O 1
ATOM 5844 N N . ASN B 1 231 ? 15.234 18.453 -2.262 1 84.88 231 ASN B N 1
ATOM 5845 C CA . ASN B 1 231 ? 16.391 17.641 -2.672 1 84.88 231 ASN B CA 1
ATOM 5846 C C . ASN B 1 231 ? 16.328 16.25 -2.064 1 84.88 231 ASN B C 1
ATOM 5848 O O . ASN B 1 231 ? 17.031 15.336 -2.527 1 84.88 231 ASN B O 1
ATOM 5852 N N . TRP B 1 232 ? 15.68 16.125 -1.077 1 84.81 232 TRP B N 1
ATOM 5853 C CA . TRP B 1 232 ? 15.617 14.82 -0.431 1 84.81 232 TRP B CA 1
ATOM 5854 C C . TRP B 1 232 ? 15.023 13.781 -1.368 1 84.81 232 TRP B C 1
ATOM 5856 O O . TRP B 1 232 ? 13.852 13.859 -1.733 1 84.81 232 TRP B O 1
ATOM 5866 N N . HIS B 1 233 ? 15.875 12.812 -1.761 1 86.81 233 HIS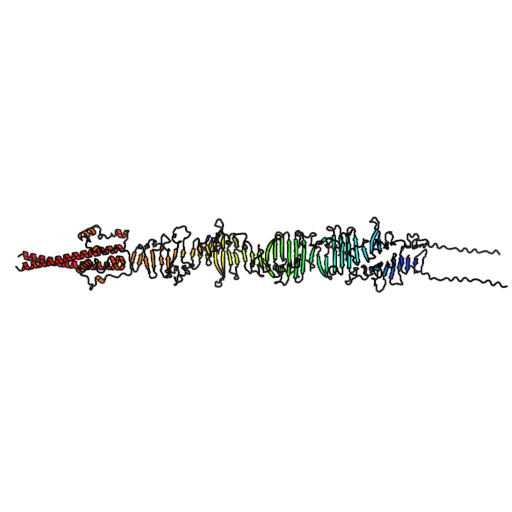 B N 1
ATOM 5867 C CA . HIS B 1 233 ? 15.5 11.703 -2.633 1 86.81 233 HIS B CA 1
ATOM 5868 C C . HIS B 1 233 ? 14.883 12.211 -3.934 1 86.81 233 HIS B C 1
ATOM 5870 O O . HIS B 1 233 ? 13.828 11.734 -4.355 1 86.81 233 HIS B O 1
ATOM 5876 N N . GLY B 1 234 ? 15.43 13.242 -4.578 1 86.38 234 GLY B N 1
ATOM 5877 C CA . GLY B 1 234 ? 15 13.773 -5.859 1 86.38 234 GLY B CA 1
ATOM 5878 C C . GLY B 1 234 ? 13.93 14.844 -5.73 1 86.38 234 GLY B C 1
ATOM 5879 O O . GLY B 1 234 ? 13.445 15.367 -6.734 1 86.38 234 GLY B O 1
ATOM 5880 N N . GLY B 1 235 ? 13.578 15.164 -4.496 1 87.38 235 GLY B N 1
ATOM 5881 C CA . GLY B 1 235 ? 12.594 16.203 -4.266 1 87.38 235 GLY B CA 1
ATOM 5882 C C . GLY B 1 235 ? 11.164 15.703 -4.309 1 87.38 235 GLY B C 1
ATOM 5883 O O . GLY B 1 235 ? 10.836 14.805 -5.09 1 87.38 235 GLY B O 1
ATOM 5884 N N . GLY B 1 236 ? 10.359 16.094 -3.385 1 90.88 236 GLY B N 1
ATOM 5885 C CA . GLY B 1 236 ? 8.953 15.703 -3.389 1 90.88 236 GLY B CA 1
ATOM 5886 C C . GLY B 1 236 ? 8.305 15.805 -2.023 1 90.88 236 GLY B C 1
ATOM 5887 O O . GLY B 1 236 ? 8.766 16.562 -1.166 1 90.88 236 GLY B O 1
ATOM 5888 N N . GLY B 1 237 ? 7.121 15.227 -1.935 1 91 237 GLY B N 1
ATOM 5889 C CA . GLY B 1 237 ? 6.363 15.125 -0.697 1 91 237 GLY B CA 1
ATOM 5890 C C . GLY B 1 237 ? 6.547 13.789 0.005 1 91 237 GLY B C 1
ATOM 5891 O O . GLY B 1 237 ? 6.617 12.742 -0.645 1 91 237 GLY B O 1
ATOM 5892 N N . PHE B 1 238 ? 6.715 13.914 1.311 1 90.25 238 PHE B N 1
ATOM 5893 C CA . PHE B 1 238 ? 6.914 12.727 2.129 1 90.25 238 PHE B CA 1
ATOM 5894 C C . PHE B 1 238 ? 5.941 12.703 3.301 1 90.25 238 PHE B C 1
ATOM 5896 O O . PHE B 1 238 ? 5.629 13.742 3.877 1 90.25 238 PHE B O 1
ATOM 5903 N N . LEU B 1 239 ? 5.375 11.57 3.57 1 93.5 239 LEU B N 1
ATOM 5904 C CA . LEU B 1 239 ? 4.566 11.281 4.75 1 93.5 239 LEU B CA 1
ATOM 5905 C C . LEU B 1 239 ? 5.168 10.133 5.551 1 93.5 239 LEU B C 1
ATOM 5907 O O . LEU B 1 239 ? 5.535 9.102 4.988 1 93.5 239 LEU B O 1
ATOM 5911 N N . GLY B 1 240 ? 5.363 10.367 6.867 1 94.81 240 GLY B N 1
ATOM 5912 C CA . GLY B 1 240 ? 5.895 9.25 7.629 1 94.81 240 GLY B CA 1
ATOM 5913 C C . GLY B 1 240 ? 6.492 9.664 8.961 1 94.81 240 GLY B C 1
ATOM 5914 O O . GLY B 1 240 ? 5.949 10.531 9.648 1 94.81 240 GLY B O 1
ATOM 5915 N N . THR B 1 241 ? 7.492 8.953 9.328 1 93.56 241 THR B N 1
ATOM 5916 C CA . THR B 1 241 ? 8.07 9.117 10.664 1 93.56 241 THR B CA 1
ATOM 5917 C C . THR B 1 241 ? 9.461 9.734 10.57 1 93.56 241 THR B C 1
ATOM 5919 O O . THR B 1 241 ? 10.227 9.422 9.656 1 93.56 241 THR B O 1
ATOM 5922 N N . GLU B 1 242 ? 9.703 10.656 11.328 1 91.31 242 GLU B N 1
ATOM 5923 C CA . GLU B 1 242 ? 11.055 11.203 11.438 1 91.31 242 GLU B CA 1
ATOM 5924 C C . GLU B 1 242 ? 11.898 10.391 12.414 1 91.31 242 GLU B C 1
ATOM 5926 O O . GLU B 1 242 ? 13.086 10.172 12.18 1 91.31 242 GLU B O 1
ATOM 5931 N N . SER B 1 243 ? 11.281 10.008 13.57 1 91 243 SER B N 1
ATOM 5932 C CA . SER B 1 243 ? 11.961 9.109 14.508 1 91 243 SER B CA 1
ATOM 5933 C C . SER B 1 243 ? 11.906 7.668 14.016 1 91 243 SER B C 1
ATOM 5935 O O . SER B 1 243 ? 11.141 7.344 13.102 1 91 243 SER B O 1
ATOM 5937 N N . ASN B 1 244 ? 12.734 6.785 14.602 1 92.88 244 ASN B N 1
ATOM 5938 C CA . ASN B 1 244 ? 12.828 5.395 14.172 1 92.88 244 ASN B CA 1
ATOM 5939 C C . ASN B 1 244 ? 11.727 4.543 14.789 1 92.88 244 ASN B C 1
ATOM 5941 O O . ASN B 1 244 ? 11.984 3.75 15.695 1 92.88 244 ASN B O 1
ATOM 5945 N N . HIS B 1 245 ? 10.586 4.582 14.281 1 92.56 245 HIS B N 1
ATOM 5946 C CA . HIS B 1 245 ? 9.438 3.779 14.68 1 92.56 245 HIS B CA 1
ATOM 5947 C C . HIS B 1 245 ? 8.547 3.469 13.484 1 92.56 245 HIS B C 1
ATOM 5949 O O . HIS B 1 245 ? 8.703 4.059 12.414 1 92.56 245 HIS B O 1
ATOM 5955 N N . ASN B 1 246 ? 7.637 2.531 13.641 1 95.06 246 ASN B N 1
ATOM 5956 C CA . ASN B 1 246 ? 6.789 2.078 12.547 1 95.06 246 ASN B CA 1
ATOM 5957 C C . ASN B 1 246 ? 5.738 3.123 12.18 1 95.06 246 ASN B C 1
ATOM 5959 O O . ASN B 1 246 ? 5.391 3.971 13 1 95.06 246 ASN B O 1
ATOM 5963 N N . LEU B 1 247 ? 5.32 3.121 10.906 1 95.94 247 LEU B N 1
ATOM 5964 C CA . LEU B 1 247 ? 4.195 3.908 10.422 1 95.94 247 LEU B CA 1
ATOM 5965 C C . LEU B 1 247 ? 2.988 3.016 10.148 1 95.94 247 LEU B C 1
ATOM 5967 O O . LEU B 1 247 ? 3.109 1.989 9.477 1 95.94 247 LEU B O 1
ATOM 5971 N N . HIS B 1 248 ? 1.858 3.375 10.594 1 96.62 248 HIS B N 1
ATOM 5972 C CA . HIS B 1 248 ? 0.615 2.668 10.312 1 96.62 248 HIS B CA 1
ATOM 5973 C C . HIS B 1 248 ? -0.373 3.566 9.57 1 96.62 248 HIS B C 1
ATOM 5975 O O . HIS B 1 248 ? -0.669 4.672 10.023 1 96.62 248 HIS B O 1
ATOM 5981 N N . LEU B 1 249 ? -0.784 3.123 8.398 1 95.44 249 LEU B N 1
ATOM 5982 C CA . LEU B 1 249 ? -1.934 3.754 7.758 1 95.44 249 LEU B CA 1
ATOM 5983 C C . LEU B 1 249 ? -3.238 3.203 8.328 1 95.44 249 LEU B C 1
ATOM 5985 O O . LEU B 1 249 ? -3.422 1.987 8.398 1 95.44 249 LEU B O 1
ATOM 5989 N N . ILE B 1 250 ? -4.152 4.059 8.734 1 94.38 250 ILE B N 1
ATOM 5990 C CA . ILE B 1 250 ? -5.285 3.625 9.547 1 94.38 250 ILE B CA 1
ATOM 5991 C C . ILE B 1 250 ? -6.59 4.117 8.914 1 94.38 250 ILE B C 1
ATOM 5993 O O . ILE B 1 250 ? -6.613 5.16 8.258 1 94.38 250 ILE B O 1
ATOM 5997 N N . THR B 1 251 ? -7.609 3.457 9.023 1 93.12 251 THR B N 1
ATOM 5998 C CA . THR B 1 251 ? -8.984 3.904 8.852 1 93.12 251 THR B CA 1
ATOM 5999 C C . THR B 1 251 ? -9.797 3.639 10.117 1 93.12 251 THR B C 1
ATOM 6001 O O . THR B 1 251 ? -9.727 2.549 10.695 1 93.12 251 THR B O 1
ATOM 6004 N N . GLY B 1 252 ? -10.477 4.598 10.641 1 90.31 252 GLY B N 1
ATOM 6005 C CA . GLY B 1 252 ? -11.219 4.469 11.883 1 90.31 252 GLY B CA 1
ATOM 6006 C C . GLY B 1 252 ? -10.352 4.043 13.055 1 90.31 252 GLY B C 1
ATOM 6007 O O . GLY B 1 252 ? -10.703 3.109 13.781 1 90.31 252 GLY B O 1
ATOM 6008 N N . TYR B 1 253 ? -9.203 4.559 13.18 1 90.25 253 TYR B N 1
ATOM 6009 C CA . TYR B 1 253 ? -8.258 4.344 14.266 1 90.25 253 TYR B CA 1
ATOM 6010 C C . TYR B 1 253 ? -7.734 2.91 14.258 1 90.25 253 TYR B C 1
ATOM 6012 O O . TYR B 1 253 ? -7.176 2.443 15.258 1 90.25 253 TYR B O 1
ATOM 6020 N N . THR B 1 254 ? -7.93 2.158 13.172 1 92.94 254 THR B N 1
ATOM 6021 C CA . THR B 1 254 ? -7.449 0.785 13.07 1 92.94 254 THR B CA 1
ATOM 6022 C C . THR B 1 254 ? -6.355 0.671 12.008 1 92.94 254 THR B C 1
ATOM 6024 O O . THR B 1 254 ? -6.547 1.09 10.867 1 92.94 254 THR B O 1
ATOM 6027 N N . PRO B 1 255 ? -5.242 0.108 12.375 1 95.5 255 PRO B N 1
ATOM 6028 C CA . PRO B 1 255 ? -4.188 -0.06 11.367 1 95.5 255 PRO B CA 1
ATOM 6029 C C . PRO B 1 255 ? -4.598 -0.998 10.234 1 95.5 255 PRO B C 1
ATOM 6031 O O . PRO B 1 255 ? -5.156 -2.068 10.492 1 95.5 255 PRO B O 1
ATOM 6034 N N . ARG B 1 256 ? -4.395 -0.588 8.961 1 96.31 256 ARG B N 1
ATOM 6035 C CA . ARG B 1 256 ? -4.699 -1.38 7.773 1 96.31 256 ARG B CA 1
ATOM 6036 C C . ARG B 1 256 ? -3.424 -1.765 7.031 1 96.31 256 ARG B C 1
ATOM 6038 O O . ARG B 1 256 ? -3.301 -2.889 6.539 1 96.31 256 ARG B O 1
ATOM 6045 N N . ILE B 1 257 ? -2.516 -0.899 6.895 1 96 257 ILE B N 1
ATOM 6046 C CA . ILE B 1 257 ? -1.19 -1.107 6.32 1 96 257 ILE B CA 1
ATOM 6047 C C . ILE B 1 257 ? -0.12 -0.716 7.34 1 96 257 ILE B C 1
ATOM 6049 O O . ILE B 1 257 ? -0.171 0.373 7.914 1 96 257 ILE B O 1
ATOM 6053 N N . SER B 1 258 ? 0.805 -1.566 7.664 1 96.75 258 SER B N 1
ATOM 6054 C CA . SER B 1 258 ? 1.924 -1.296 8.562 1 96.75 258 SER B CA 1
ATOM 6055 C C . SER B 1 258 ? 3.25 -1.299 7.805 1 96.75 258 SER B C 1
ATOM 6057 O O . SER B 1 258 ? 3.574 -2.268 7.117 1 96.75 258 SER B O 1
ATOM 6059 N N . ILE B 1 259 ? 3.934 -0.254 7.859 1 96.19 259 ILE B N 1
ATOM 6060 C CA . ILE B 1 259 ? 5.266 -0.109 7.285 1 96.19 259 ILE B CA 1
ATOM 6061 C C . ILE B 1 259 ? 6.309 -0.08 8.398 1 96.19 259 ILE B C 1
ATOM 6063 O O . ILE B 1 259 ? 6.395 0.893 9.156 1 96.19 259 ILE B O 1
ATOM 6067 N N . LEU B 1 260 ? 7.098 -1.1 8.516 1 95.19 260 LEU B N 1
ATOM 6068 C CA . LEU B 1 260 ? 8.031 -1.268 9.625 1 95.19 260 LEU B CA 1
ATOM 6069 C C . LEU B 1 260 ? 9.352 -0.572 9.328 1 95.19 260 LEU B C 1
ATOM 6071 O O . LEU B 1 260 ? 9.656 -0.261 8.18 1 95.19 260 LEU B O 1
ATOM 6075 N N . THR B 1 261 ? 10.148 -0.416 10.344 1 95.5 261 THR B N 1
ATOM 6076 C CA . THR B 1 261 ? 11.398 0.319 10.234 1 95.5 261 THR B CA 1
ATOM 6077 C C . THR B 1 261 ? 12.406 -0.448 9.375 1 95.5 261 THR B C 1
ATOM 6079 O O . THR B 1 261 ? 13.328 0.144 8.812 1 95.5 261 THR B O 1
ATOM 6082 N N . ASN B 1 262 ? 12.266 -1.763 9.227 1 95 262 ASN B N 1
ATOM 6083 C CA . ASN B 1 262 ? 13.156 -2.557 8.391 1 95 262 ASN B CA 1
ATOM 6084 C C . ASN B 1 262 ? 12.719 -2.539 6.93 1 95 262 ASN B C 1
ATOM 6086 O O . ASN B 1 262 ? 13.359 -3.15 6.074 1 95 262 ASN B O 1
ATOM 6090 N N . GLY B 1 263 ? 11.586 -1.934 6.684 1 95.38 263 GLY B N 1
ATOM 6091 C CA . GLY B 1 263 ? 11.125 -1.765 5.312 1 95.38 263 GLY B CA 1
ATOM 6092 C C . GLY B 1 263 ? 10.031 -2.742 4.922 1 95.38 263 GLY B C 1
ATOM 6093 O O . GLY B 1 263 ? 9.523 -2.697 3.801 1 95.38 263 GLY B O 1
ATOM 6094 N N . ASP B 1 264 ? 9.672 -3.746 5.801 1 95.69 264 ASP B N 1
ATOM 6095 C CA . ASP B 1 264 ? 8.594 -4.684 5.5 1 95.69 264 ASP B CA 1
ATOM 6096 C C . ASP B 1 264 ? 7.234 -4.004 5.605 1 95.69 264 ASP B C 1
ATOM 6098 O O . ASP B 1 264 ? 7.008 -3.193 6.504 1 95.69 264 ASP B O 1
ATOM 6102 N N . THR B 1 265 ? 6.363 -4.336 4.656 1 96.94 265 THR B N 1
ATOM 6103 C CA . THR B 1 265 ? 5.02 -3.766 4.629 1 96.94 265 THR B CA 1
ATOM 6104 C C . THR B 1 265 ? 3.965 -4.859 4.781 1 96.94 265 THR B C 1
ATOM 6106 O O . THR B 1 265 ? 4.008 -5.871 4.078 1 96.94 265 THR B O 1
ATOM 6109 N N . GLY B 1 266 ? 3.115 -4.664 5.684 1 97.38 266 GLY B N 1
ATOM 6110 C CA . GLY B 1 266 ? 2.018 -5.594 5.91 1 97.38 266 GLY B CA 1
ATOM 6111 C C . GLY B 1 266 ? 0.66 -5 5.586 1 97.38 266 GLY B C 1
ATOM 6112 O O . GLY B 1 266 ? 0.351 -3.881 5.996 1 97.38 266 GLY B O 1
ATOM 6113 N N . ILE B 1 267 ? -0.078 -5.633 4.816 1 95.62 267 ILE B N 1
ATOM 6114 C CA . ILE B 1 267 ? -1.488 -5.312 4.621 1 95.62 267 ILE B CA 1
ATOM 6115 C C . ILE B 1 267 ? -2.352 -6.305 5.395 1 95.62 267 ILE B C 1
ATOM 6117 O O . ILE B 1 267 ? -2.35 -7.504 5.102 1 95.62 267 ILE B O 1
ATOM 6121 N N . GLY B 1 268 ? -3.049 -5.848 6.391 1 95.06 268 GLY B N 1
ATOM 6122 C CA . GLY B 1 268 ? -3.863 -6.695 7.246 1 95.06 268 GLY B CA 1
ATOM 6123 C C . GLY B 1 268 ? -3.064 -7.383 8.336 1 95.06 268 GLY B C 1
ATOM 6124 O O . GLY B 1 268 ? -3.576 -8.266 9.023 1 95.06 268 GLY B O 1
ATOM 6125 N N . THR B 1 269 ? -1.806 -7.062 8.508 1 94.5 269 THR B N 1
ATOM 6126 C CA . THR B 1 269 ? -0.963 -7.598 9.57 1 94.5 269 THR B CA 1
ATOM 6127 C C . THR B 1 269 ? -0.009 -6.531 10.094 1 94.5 269 THR B C 1
ATOM 6129 O O . THR B 1 269 ? 0.464 -5.684 9.336 1 94.5 269 THR B O 1
ATOM 6132 N N . LEU B 1 270 ? 0.367 -6.648 11.367 1 93.12 270 LEU B N 1
ATOM 6133 C CA . LEU B 1 270 ? 1.218 -5.66 12.016 1 93.12 270 LEU B CA 1
ATOM 6134 C C . LEU B 1 270 ? 2.674 -6.109 12.016 1 93.12 270 LEU B C 1
ATOM 6136 O O . LEU B 1 270 ? 3.576 -5.312 12.281 1 93.12 270 LEU B O 1
ATOM 6140 N N . THR B 1 271 ? 2.883 -7.387 11.742 1 94.12 271 THR B N 1
ATOM 6141 C CA . THR B 1 271 ? 4.227 -7.941 11.867 1 94.12 271 THR B CA 1
ATOM 6142 C C . THR B 1 271 ? 4.609 -8.711 10.609 1 94.12 271 THR B C 1
ATOM 6144 O O . THR B 1 271 ? 4.879 -9.914 10.672 1 94.12 271 THR B O 1
ATOM 6147 N N . PRO B 1 272 ? 4.609 -8.055 9.445 1 94.69 272 PRO B N 1
ATOM 6148 C CA . PRO B 1 272 ? 5.043 -8.742 8.227 1 94.69 272 PRO B CA 1
ATOM 6149 C C . PRO B 1 272 ? 6.453 -9.312 8.336 1 94.69 272 PRO B C 1
ATOM 6151 O O . PRO B 1 272 ? 7.328 -8.695 8.945 1 94.69 272 PRO B O 1
ATOM 6154 N N . SER B 1 273 ? 6.613 -10.469 7.781 1 93.44 273 SER B N 1
ATOM 6155 C CA . SER B 1 273 ? 7.902 -11.148 7.84 1 93.44 273 SER B CA 1
ATOM 6156 C C . SER B 1 273 ? 8.633 -11.07 6.5 1 93.44 273 SER B C 1
ATOM 6158 O O . SER B 1 273 ? 9.727 -11.617 6.352 1 93.44 273 SER B O 1
ATOM 6160 N N . GLN B 1 274 ? 7.992 -10.477 5.52 1 93.25 274 GLN B N 1
ATOM 6161 C CA . GLN B 1 274 ? 8.555 -10.266 4.188 1 93.25 274 GLN B CA 1
ATOM 6162 C C . GLN B 1 274 ? 8.312 -8.836 3.707 1 93.25 274 GLN B C 1
ATOM 6164 O O . GLN B 1 274 ? 7.551 -8.086 4.32 1 93.25 274 GLN B O 1
ATOM 6169 N N . LYS B 1 275 ? 8.938 -8.562 2.566 1 94.19 275 LYS B N 1
ATOM 6170 C CA . LYS B 1 275 ? 8.859 -7.188 2.068 1 94.19 275 LYS B CA 1
ATOM 6171 C C . LYS B 1 275 ? 7.41 -6.762 1.85 1 94.19 275 LYS B C 1
ATOM 6173 O O . LYS B 1 275 ? 7.062 -5.598 2.066 1 94.19 275 LYS B O 1
ATOM 6178 N N . LEU B 1 276 ? 6.586 -7.609 1.387 1 95.5 276 LEU B N 1
ATOM 6179 C CA . LEU B 1 276 ? 5.137 -7.453 1.343 1 95.5 276 LEU B CA 1
ATOM 6180 C C . LEU B 1 276 ? 4.438 -8.695 1.885 1 95.5 276 LEU B C 1
ATOM 6182 O O . LEU B 1 276 ? 4.688 -9.805 1.416 1 95.5 276 LEU B O 1
ATOM 6186 N N . GLU B 1 277 ? 3.648 -8.602 2.885 1 95.06 277 GLU B N 1
ATOM 6187 C CA . GLU B 1 277 ? 2.805 -9.664 3.42 1 95.06 277 GLU B CA 1
ATOM 6188 C C . GLU B 1 277 ? 1.344 -9.227 3.49 1 95.06 277 GLU B C 1
ATOM 6190 O O . GLU B 1 277 ? 1.031 -8.188 4.07 1 95.06 277 GLU B O 1
ATOM 6195 N N . VAL B 1 278 ? 0.543 -9.922 2.84 1 95.56 278 VAL B N 1
ATOM 6196 C CA . VAL B 1 278 ? -0.894 -9.664 2.838 1 95.56 278 VAL B CA 1
ATOM 6197 C C . VAL B 1 278 ? -1.615 -10.758 3.623 1 95.56 278 VAL B C 1
ATOM 6199 O O . VAL B 1 278 ? -1.562 -11.93 3.254 1 95.56 278 VAL B O 1
ATOM 6202 N N . ASN B 1 279 ? -2.223 -10.469 4.715 1 95.88 279 ASN B N 1
ATOM 6203 C CA . ASN B 1 279 ? -3.047 -11.398 5.477 1 95.88 279 ASN B CA 1
ATOM 6204 C C . ASN B 1 279 ? -4.48 -11.445 4.949 1 95.88 279 ASN B C 1
ATOM 6206 O O . ASN B 1 279 ? -5.395 -10.914 5.586 1 95.88 279 ASN B O 1
ATOM 6210 N N . GLY B 1 280 ? -4.699 -12.062 3.855 1 93.94 280 GLY B N 1
ATOM 6211 C CA . GLY B 1 280 ? -5.926 -12.172 3.084 1 93.94 280 GLY B CA 1
ATOM 6212 C C . GLY B 1 280 ? -5.688 -12.531 1.628 1 93.94 280 GLY B C 1
ATOM 6213 O O . GLY B 1 280 ? -4.586 -12.945 1.259 1 93.94 280 GLY B O 1
ATOM 6214 N N . ASN B 1 281 ? -6.691 -12.43 0.78 1 93.19 281 ASN B N 1
ATOM 6215 C CA . ASN B 1 281 ? -6.574 -12.727 -0.644 1 93.19 281 ASN B CA 1
ATOM 6216 C C . ASN B 1 281 ? -6.09 -11.516 -1.431 1 93.19 281 ASN B C 1
ATOM 6218 O O . ASN B 1 281 ? -6.258 -10.375 -0.991 1 93.19 281 ASN B O 1
ATOM 6222 N N . ALA B 1 282 ? -5.371 -11.836 -2.48 1 93.5 282 ALA B N 1
ATOM 6223 C CA . ALA B 1 282 ? -4.949 -10.789 -3.4 1 93.5 282 ALA B CA 1
ATOM 6224 C C . ALA B 1 282 ? -5.555 -10.992 -4.785 1 93.5 282 ALA B C 1
ATOM 6226 O O . ALA B 1 282 ? -5.699 -12.133 -5.242 1 93.5 282 ALA B O 1
ATOM 6227 N N . ILE B 1 283 ? -5.961 -9.93 -5.449 1 92.25 283 ILE B N 1
ATOM 6228 C CA . ILE B 1 283 ? -6.426 -9.922 -6.832 1 92.25 283 ILE B CA 1
ATOM 6229 C C . ILE B 1 283 ? -5.496 -9.062 -7.684 1 92.25 283 ILE B C 1
ATOM 6231 O O . ILE B 1 283 ? -5.164 -7.934 -7.312 1 92.25 283 ILE B O 1
ATOM 6235 N N . PHE B 1 284 ? -4.996 -9.602 -8.656 1 93.62 284 PHE B N 1
ATOM 6236 C CA . PHE B 1 284 ? -4.371 -8.859 -9.742 1 93.62 284 PHE B CA 1
ATOM 6237 C C . PHE B 1 284 ? -5.227 -8.93 -11.008 1 93.62 284 PHE B C 1
ATOM 6239 O O . PHE B 1 284 ? -5.457 -10.016 -11.539 1 93.62 284 PHE B O 1
ATOM 6246 N N . ASP B 1 285 ? -5.789 -7.848 -11.492 1 94.19 285 ASP B N 1
ATOM 6247 C CA . ASP B 1 285 ? -6.691 -7.797 -12.641 1 94.19 285 ASP B CA 1
ATOM 6248 C C . ASP B 1 285 ? -6.457 -6.539 -13.469 1 94.19 285 ASP B C 1
ATOM 6250 O O . ASP B 1 285 ? -7.023 -5.484 -13.18 1 94.19 285 ASP B O 1
ATOM 6254 N N . ASN B 1 286 ? -5.641 -6.727 -14.492 1 94.44 286 ASN B N 1
ATOM 6255 C CA . ASN B 1 286 ? -5.449 -5.609 -15.414 1 94.44 286 ASN B CA 1
ATOM 6256 C C . ASN B 1 286 ? -6.672 -5.395 -16.297 1 94.44 286 ASN B C 1
ATOM 6258 O O . ASN B 1 286 ? -6.742 -5.93 -17.406 1 94.44 286 ASN B O 1
ATOM 6262 N N . GLN B 1 287 ? -7.539 -4.535 -15.906 1 91.5 287 GLN B N 1
ATOM 6263 C CA . GLN B 1 287 ? -8.82 -4.34 -16.562 1 91.5 287 GLN B CA 1
ATOM 6264 C C . GLN B 1 287 ? -8.641 -3.686 -17.938 1 91.5 287 GLN B C 1
ATOM 6266 O O . GLN B 1 287 ? -9.547 -3.725 -18.781 1 91.5 287 GLN B O 1
ATOM 6271 N N . SER B 1 288 ? -7.445 -3.172 -18.141 1 92.94 288 SER B N 1
ATOM 6272 C CA . SER B 1 288 ? -7.191 -2.475 -19.406 1 92.94 288 SER B CA 1
ATOM 6273 C C . SER B 1 288 ? -6.566 -3.406 -20.438 1 92.94 288 SER B C 1
ATOM 6275 O O . SER B 1 288 ? -6.199 -2.971 -21.531 1 92.94 288 SER B O 1
ATOM 6277 N N . SER B 1 289 ? -6.332 -4.684 -20.078 1 92.31 289 SER B N 1
ATOM 6278 C CA . SER B 1 289 ? -5.707 -5.66 -20.969 1 92.31 289 SER B CA 1
ATOM 6279 C C . SER B 1 289 ? -6.449 -6.992 -20.938 1 92.31 289 SER B C 1
ATOM 6281 O O . SER B 1 289 ? -7.141 -7.297 -19.969 1 92.31 289 SER B O 1
ATOM 6283 N N . ASN B 1 290 ? -6.363 -7.719 -22.078 1 94.31 290 ASN B N 1
ATOM 6284 C CA . ASN B 1 290 ? -6.91 -9.07 -22.109 1 94.31 290 ASN B CA 1
ATOM 6285 C C . ASN B 1 290 ? -6.004 -10.062 -21.391 1 94.31 290 ASN B C 1
ATOM 6287 O O . ASN B 1 290 ? -6.371 -11.219 -21.203 1 94.31 290 ASN B O 1
ATOM 6291 N N . HIS B 1 291 ? -4.844 -9.578 -21 1 94.56 291 HIS B N 1
ATOM 6292 C CA . HIS B 1 291 ? -3.895 -10.414 -20.266 1 94.56 291 HIS B CA 1
ATOM 6293 C C . HIS B 1 291 ? -3.436 -9.742 -18.984 1 94.56 291 HIS B C 1
ATOM 6295 O O . HIS B 1 291 ? -3.16 -8.539 -18.984 1 94.56 291 HIS B O 1
ATOM 6301 N N . THR B 1 292 ? -3.504 -10.406 -17.906 1 94.69 292 THR B N 1
ATOM 6302 C CA . THR B 1 292 ? -2.904 -9.992 -16.641 1 94.69 292 THR B CA 1
ATOM 6303 C C . THR B 1 292 ? -1.7 -10.867 -16.297 1 94.69 292 THR B C 1
ATOM 6305 O O . THR B 1 292 ? -1.754 -12.094 -16.453 1 94.69 292 THR B O 1
ATOM 6308 N N . HIS B 1 293 ? -0.588 -10.211 -15.969 1 94.5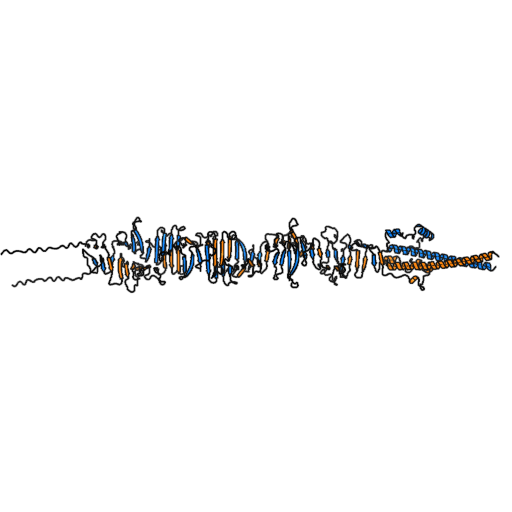6 293 HIS B N 1
ATOM 6309 C CA . HIS B 1 293 ? 0.562 -11.055 -15.664 1 94.56 293 HIS B CA 1
ATOM 6310 C C . HIS B 1 293 ? 1.186 -10.672 -14.32 1 94.56 293 HIS B C 1
ATOM 6312 O O . HIS B 1 293 ? 1.022 -9.547 -13.852 1 94.56 293 HIS B O 1
ATOM 6318 N N . ILE B 1 294 ? 1.724 -11.625 -13.664 1 94.31 294 ILE B N 1
ATOM 6319 C CA . ILE B 1 294 ? 2.641 -11.484 -12.539 1 94.31 294 ILE B CA 1
ATOM 6320 C C . ILE B 1 294 ? 4.047 -11.906 -12.961 1 94.31 294 ILE B C 1
ATOM 6322 O O . ILE B 1 294 ? 4.277 -13.062 -13.312 1 94.31 294 ILE B O 1
ATOM 6326 N N . LYS B 1 295 ? 4.945 -10.93 -13.008 1 94.12 295 LYS B N 1
ATOM 6327 C CA . LYS B 1 295 ? 6.352 -11.25 -13.242 1 94.12 295 LYS B CA 1
ATOM 6328 C C . LYS B 1 295 ? 7.031 -11.711 -11.953 1 94.12 295 LYS B C 1
ATOM 6330 O O . LYS B 1 295 ? 6.883 -11.078 -10.906 1 94.12 295 LYS B O 1
ATOM 6335 N N . ILE B 1 296 ? 7.695 -12.789 -12.016 1 93.69 296 ILE B N 1
ATOM 6336 C CA . ILE B 1 296 ? 8.453 -13.281 -10.867 1 93.69 296 ILE B CA 1
ATOM 6337 C C . ILE B 1 296 ? 9.93 -13.43 -11.25 1 93.69 296 ILE B C 1
ATOM 6339 O O . ILE B 1 296 ? 10.273 -14.227 -12.125 1 93.69 296 ILE B O 1
ATOM 6343 N N . GLY B 1 297 ? 10.836 -12.641 -10.625 1 93.94 297 GLY B N 1
ATOM 6344 C CA . GLY B 1 297 ? 12.266 -12.766 -10.859 1 93.94 297 GLY B CA 1
ATOM 6345 C C . GLY B 1 297 ? 12.828 -11.656 -11.727 1 93.94 297 GLY B C 1
ATOM 6346 O O . GLY B 1 297 ? 12.203 -10.609 -11.891 1 93.94 297 GLY B O 1
ATOM 6347 N N . HIS B 1 298 ? 14.039 -11.906 -12.297 1 92.31 298 HIS B N 1
ATOM 6348 C CA . HIS B 1 298 ? 14.828 -10.852 -12.93 1 92.31 298 HIS B CA 1
ATOM 6349 C C . HIS B 1 298 ? 14.469 -10.711 -14.406 1 92.31 298 HIS B C 1
ATOM 6351 O O . HIS B 1 298 ? 14.562 -9.617 -14.969 1 92.31 298 HIS B O 1
ATOM 6357 N N . ASP B 1 299 ? 14.031 -11.734 -14.969 1 90.94 299 ASP B N 1
ATOM 6358 C CA . ASP B 1 299 ? 13.812 -11.727 -16.422 1 90.94 299 ASP B CA 1
ATOM 6359 C C . ASP B 1 299 ? 12.414 -11.227 -16.766 1 90.94 299 ASP B C 1
ATOM 6361 O O . ASP B 1 299 ? 11.422 -11.703 -16.203 1 90.94 299 ASP B O 1
ATOM 6365 N N . ALA B 1 300 ? 12.367 -10.469 -17.734 1 90.12 300 ALA B N 1
ATOM 6366 C CA . ALA B 1 300 ? 11.109 -9.805 -18.094 1 90.12 300 ALA B CA 1
ATOM 6367 C C . ALA B 1 300 ? 10.086 -10.812 -18.609 1 90.12 300 ALA B C 1
ATOM 6369 O O . ALA B 1 300 ? 8.883 -10.594 -18.5 1 90.12 300 ALA B O 1
ATOM 6370 N N . ASN B 1 301 ? 10.57 -11.859 -19.094 1 92.62 301 ASN B N 1
ATOM 6371 C CA . ASN B 1 301 ? 9.648 -12.797 -19.734 1 92.62 301 ASN B CA 1
ATOM 6372 C C . ASN B 1 301 ? 9.25 -13.93 -18.781 1 92.62 301 ASN B C 1
ATOM 6374 O O . ASN B 1 301 ? 8.484 -14.82 -19.156 1 92.62 301 ASN B O 1
ATOM 6378 N N . ASP B 1 302 ? 9.688 -13.961 -17.594 1 92.75 302 ASP B N 1
ATOM 6379 C CA . ASP B 1 302 ? 9.219 -14.914 -16.594 1 92.75 302 ASP B CA 1
ATOM 6380 C C . ASP B 1 302 ? 7.91 -14.453 -15.953 1 92.75 302 ASP B C 1
ATOM 6382 O O . ASP B 1 302 ? 7.922 -13.727 -14.961 1 92.75 302 ASP B O 1
ATOM 6386 N N . ASN B 1 303 ? 6.809 -14.906 -16.594 1 95.44 303 ASN B N 1
ATOM 6387 C CA . ASN B 1 303 ? 5.492 -14.43 -16.188 1 95.44 303 ASN B CA 1
ATOM 6388 C C . ASN B 1 303 ? 4.508 -15.586 -16.016 1 95.44 303 ASN B C 1
ATOM 6390 O O . ASN B 1 303 ? 4.574 -16.578 -16.734 1 95.44 303 ASN B O 1
ATOM 6394 N N . ILE B 1 304 ? 3.656 -15.477 -15.023 1 94.62 304 ILE B N 1
ATOM 6395 C CA . ILE B 1 304 ? 2.373 -16.172 -15.008 1 94.62 304 ILE B CA 1
ATOM 6396 C C . ILE B 1 304 ? 1.293 -15.281 -15.609 1 94.62 304 ILE B C 1
ATOM 6398 O O . ILE B 1 304 ? 1.076 -14.156 -15.141 1 94.62 304 ILE B O 1
ATOM 6402 N N . ILE B 1 305 ? 0.637 -15.758 -16.609 1 94.94 305 ILE B N 1
ATOM 6403 C CA . ILE B 1 305 ? -0.232 -14.875 -17.391 1 94.94 305 ILE B CA 1
ATOM 6404 C C . ILE B 1 305 ? -1.632 -15.477 -17.484 1 94.94 305 ILE B C 1
ATOM 6406 O O . ILE B 1 305 ? -1.781 -16.688 -17.688 1 94.94 305 ILE B O 1
ATOM 6410 N N . SER B 1 306 ? -2.611 -14.711 -17.219 1 94.69 306 SER B N 1
ATOM 6411 C CA . SER B 1 306 ? -3.99 -15.109 -17.484 1 94.69 306 SER B CA 1
ATOM 6412 C C . SER B 1 306 ? -4.434 -14.648 -18.875 1 94.69 306 SER B C 1
ATOM 6414 O O . SER B 1 306 ? -4.094 -13.547 -19.312 1 94.69 306 SER B O 1
ATOM 6416 N N . ASP B 1 307 ? -5.113 -15.484 -19.562 1 93.06 307 ASP B N 1
ATOM 6417 C CA . ASP B 1 307 ? -5.66 -15.18 -20.891 1 93.06 307 ASP B CA 1
ATOM 6418 C C . ASP B 1 307 ? -7.168 -14.953 -20.812 1 93.06 307 ASP B C 1
ATOM 6420 O O . ASP B 1 307 ? -7.949 -15.906 -20.828 1 93.06 307 ASP B O 1
ATOM 6424 N N . ASN B 1 308 ? -7.57 -13.742 -20.891 1 92.06 308 ASN B N 1
ATOM 6425 C CA . ASN B 1 308 ? -8.992 -13.398 -20.875 1 92.06 308 ASN B CA 1
ATOM 6426 C C . ASN B 1 308 ? -9.453 -12.875 -22.234 1 92.06 308 ASN B C 1
ATOM 6428 O O . ASN B 1 308 ? -10.469 -12.18 -22.312 1 92.06 308 ASN B O 1
ATOM 6432 N N . SER B 1 309 ? -8.656 -13.141 -23.25 1 92 309 SER B N 1
ATOM 6433 C CA . SER B 1 309 ? -9.023 -12.719 -24.594 1 92 309 SER B CA 1
ATOM 6434 C C . SER B 1 309 ? -10.203 -13.531 -25.125 1 92 309 SER B C 1
ATOM 6436 O O . SER B 1 309 ? -10.484 -14.617 -24.625 1 92 309 SER B O 1
ATOM 6438 N N . ASN B 1 310 ? -10.883 -13.023 -26.094 1 92.19 310 ASN B N 1
ATOM 6439 C CA . ASN B 1 310 ? -11.984 -13.727 -26.734 1 92.19 310 ASN B CA 1
ATOM 6440 C C . ASN B 1 310 ? -11.492 -14.922 -27.547 1 92.19 310 ASN B C 1
ATOM 6442 O O . ASN B 1 310 ? -12.164 -15.953 -27.625 1 92.19 310 ASN B O 1
ATOM 6446 N N . GLU B 1 311 ? -10.32 -14.867 -28.141 1 89.62 311 GLU B N 1
ATOM 6447 C CA . GLU B 1 311 ? -9.773 -15.906 -29.016 1 89.62 311 GLU B CA 1
ATOM 6448 C C . GLU B 1 311 ? -9.227 -17.078 -28.203 1 89.62 311 GLU B C 1
ATOM 6450 O O . GLU B 1 311 ? -9.148 -18.203 -28.703 1 89.62 311 GLU B O 1
ATOM 6455 N N . LYS B 1 312 ? -8.828 -16.828 -27 1 89.5 312 LYS B N 1
ATOM 6456 C CA . LYS B 1 312 ? -8.336 -17.844 -26.078 1 89.5 312 LYS B CA 1
ATOM 6457 C C . LYS B 1 312 ? -7.184 -18.625 -26.688 1 89.5 312 LYS B C 1
ATOM 6459 O O . LYS B 1 312 ? -7.152 -19.859 -26.594 1 89.5 312 LYS B O 1
ATOM 6464 N N . HIS B 1 313 ? -6.242 -17.969 -27.312 1 86.19 313 HIS B N 1
ATOM 6465 C CA . HIS B 1 313 ? -5.117 -18.578 -28.016 1 86.19 313 HIS B CA 1
ATOM 6466 C C . HIS B 1 313 ? -4.293 -19.438 -27.062 1 86.19 313 HIS B C 1
ATOM 6468 O O . HIS B 1 313 ? -3.713 -20.453 -27.484 1 86.19 313 HIS B O 1
ATOM 6474 N N . TYR B 1 314 ? -4.328 -19.141 -25.844 1 88.25 314 TYR B N 1
ATOM 6475 C CA . TYR B 1 314 ? -3.521 -19.875 -24.859 1 88.25 314 TYR B CA 1
ATOM 6476 C C . TYR B 1 314 ? -4.402 -20.719 -23.953 1 88.25 314 TYR B C 1
ATOM 6478 O O . TYR B 1 314 ? -4.012 -21.047 -22.828 1 88.25 314 TYR B O 1
ATOM 6486 N N . GLY B 1 315 ? -5.609 -20.953 -24.375 1 88.69 315 GLY B N 1
ATOM 6487 C CA . GLY B 1 315 ? -6.5 -21.875 -23.688 1 88.69 315 GLY B CA 1
ATOM 6488 C C . GLY B 1 315 ? -7.5 -21.188 -22.781 1 88.69 315 GLY B C 1
ATOM 6489 O O . GLY B 1 315 ? -8.352 -21.828 -22.172 1 88.69 315 GLY B O 1
ATOM 6490 N N . GLY B 1 316 ? -7.355 -19.828 -22.609 1 91.12 316 GLY B N 1
ATOM 6491 C CA . GLY B 1 316 ? -8.328 -19.062 -21.844 1 91.12 316 GLY B CA 1
ATOM 6492 C C . GLY B 1 316 ? -8.117 -19.172 -20.344 1 91.12 316 GLY B C 1
ATOM 6493 O O . GLY B 1 316 ? -8.906 -18.641 -19.562 1 91.12 316 GLY B O 1
ATOM 6494 N N . GLY B 1 317 ? -7.207 -19.859 -19.891 1 93.62 317 GLY B N 1
ATOM 6495 C CA . GLY B 1 317 ? -6.848 -19.984 -18.484 1 93.62 317 GLY B CA 1
ATOM 6496 C C . GLY B 1 317 ? -5.539 -19.297 -18.141 1 93.62 317 GLY B C 1
ATOM 6497 O O . GLY B 1 317 ? -5.363 -18.109 -18.422 1 93.62 317 GLY B O 1
ATOM 6498 N N . TYR B 1 318 ? -4.621 -20.109 -17.625 1 93.38 318 TYR B N 1
ATOM 6499 C CA . TYR B 1 318 ? -3.305 -19.609 -17.25 1 93.38 318 TYR B CA 1
ATOM 6500 C C . TYR B 1 318 ? -2.217 -20.234 -18.109 1 93.38 318 TYR B C 1
ATOM 6502 O O . TYR B 1 318 ? -2.365 -21.359 -18.594 1 93.38 318 TYR B O 1
ATOM 6510 N N . PHE B 1 319 ? -1.238 -19.375 -18.25 1 92.88 319 PHE B N 1
ATOM 6511 C CA . PHE B 1 319 ? -0.056 -20.016 -18.828 1 92.88 319 PHE B CA 1
ATOM 6512 C C . PHE B 1 319 ? 1.215 -19.453 -18.188 1 92.88 319 PHE B C 1
ATOM 6514 O O . PHE B 1 319 ? 1.217 -18.344 -17.672 1 92.88 319 PHE B O 1
ATOM 6521 N N . PHE B 1 320 ? 2.18 -20.344 -18.156 1 94.56 320 PHE B N 1
ATOM 6522 C CA . PHE B 1 320 ? 3.488 -20.031 -17.609 1 94.56 320 PHE B CA 1
ATOM 6523 C C . PHE B 1 320 ? 4.5 -19.75 -18.703 1 94.56 320 PHE B C 1
ATOM 6525 O O . PHE B 1 320 ? 4.855 -20.656 -19.469 1 94.56 320 PHE B O 1
ATOM 6532 N N . ARG B 1 321 ? 4.973 -18.547 -18.781 1 95.69 321 ARG B N 1
ATOM 6533 C CA . ARG B 1 321 ? 5.988 -18.109 -19.734 1 95.69 321 ARG B CA 1
ATOM 6534 C C . ARG B 1 321 ? 7.363 -18.031 -19.078 1 95.69 321 ARG B C 1
ATOM 6536 O O . ARG B 1 321 ? 7.492 -17.516 -17.969 1 95.69 321 ARG B O 1
ATOM 6543 N N . VAL B 1 322 ? 8.32 -18.625 -19.766 1 94.62 322 VAL B N 1
ATOM 6544 C CA . VAL B 1 322 ? 9.68 -18.594 -19.25 1 94.62 322 VAL B CA 1
ATOM 6545 C C . VAL B 1 322 ? 10.602 -17.922 -20.266 1 94.62 322 VAL B C 1
ATOM 6547 O O . VAL B 1 322 ? 10.398 -18.047 -21.469 1 94.62 322 VAL B O 1
ATOM 6550 N N . HIS B 1 323 ? 11.57 -17.328 -19.719 1 94.06 323 HIS B N 1
ATOM 6551 C CA . HIS B 1 323 ? 12.578 -16.719 -20.578 1 94.06 323 HIS B CA 1
ATOM 6552 C C . HIS B 1 323 ? 13.445 -17.781 -21.25 1 94.06 323 HIS B C 1
ATOM 6554 O O . HIS B 1 323 ? 13.75 -18.812 -20.641 1 94.06 323 HIS B O 1
ATOM 6560 N N . ASN B 1 324 ? 13.68 -17.594 -22.469 1 92.31 324 ASN B N 1
ATOM 6561 C CA . ASN B 1 324 ? 14.602 -18.438 -23.219 1 92.31 324 ASN B CA 1
ATOM 6562 C C . ASN B 1 324 ? 15.469 -17.594 -24.156 1 92.31 324 ASN B C 1
ATOM 6564 O O . ASN B 1 324 ? 14.984 -17.109 -25.188 1 92.31 324 ASN B O 1
ATOM 6568 N N . GLN B 1 325 ? 16.703 -17.609 -23.906 1 88.19 325 GLN B N 1
ATOM 6569 C CA . GLN B 1 325 ? 17.609 -16.734 -24.656 1 88.19 325 GLN B CA 1
ATOM 6570 C C . GLN B 1 325 ? 17.922 -17.312 -26.031 1 88.19 325 GLN B C 1
ATOM 6572 O O . GLN B 1 325 ? 18.375 -16.609 -26.922 1 88.19 325 GLN B O 1
ATOM 6577 N N . THR B 1 326 ? 17.672 -18.5 -26.203 1 88.5 326 THR B N 1
ATOM 6578 C CA . THR B 1 326 ? 18.094 -19.188 -27.422 1 88.5 326 THR B CA 1
ATOM 6579 C C . THR B 1 326 ? 17.062 -19.031 -28.531 1 88.5 326 THR B C 1
ATOM 6581 O O . THR B 1 326 ? 17.359 -19.297 -29.688 1 88.5 326 THR B O 1
ATOM 6584 N N . ILE B 1 327 ? 15.914 -18.625 -28.141 1 88.5 327 ILE B N 1
ATOM 6585 C CA . ILE B 1 327 ? 14.859 -18.469 -29.141 1 88.5 327 ILE B CA 1
ATOM 6586 C C . ILE B 1 327 ? 14.688 -17 -29.484 1 88.5 327 ILE B C 1
ATOM 6588 O O . ILE B 1 327 ? 14.891 -16.125 -28.625 1 88.5 327 ILE B O 1
ATOM 6592 N N . PRO B 1 328 ? 14.297 -16.656 -30.688 1 89.19 328 PRO B N 1
ATOM 6593 C CA . PRO B 1 328 ? 14.281 -15.273 -31.188 1 89.19 328 PRO B CA 1
ATOM 6594 C C . PRO B 1 328 ? 13.398 -14.359 -30.344 1 89.19 328 PRO B C 1
ATOM 6596 O O . PRO B 1 328 ? 13.789 -13.227 -30.047 1 89.19 328 PRO B O 1
ATOM 6599 N N . HIS B 1 329 ? 12.188 -14.789 -29.984 1 90.19 329 HIS B N 1
ATOM 6600 C CA . HIS B 1 329 ? 11.305 -13.914 -29.219 1 90.19 329 HIS B CA 1
ATOM 6601 C C . HIS B 1 329 ? 11.617 -13.984 -27.734 1 90.19 329 HIS B C 1
ATOM 6603 O O . HIS B 1 329 ? 10.93 -13.359 -26.922 1 90.19 329 HIS B O 1
ATOM 6609 N N . LYS B 1 330 ? 12.547 -14.812 -27.281 1 92.06 330 LYS B N 1
ATOM 6610 C CA . LYS B 1 330 ? 13.203 -14.836 -25.984 1 92.06 330 LYS B CA 1
ATOM 6611 C C . LYS B 1 330 ? 12.289 -15.43 -24.906 1 92.06 330 LYS B C 1
ATOM 6613 O O . LYS B 1 330 ? 12.508 -15.219 -23.719 1 92.06 330 LYS B O 1
ATOM 6618 N N . TYR B 1 331 ? 11.195 -16.062 -25.359 1 94.25 331 TYR B N 1
ATOM 6619 C CA . TYR B 1 331 ? 10.359 -16.703 -24.359 1 94.25 331 TYR B CA 1
ATOM 6620 C C . TYR B 1 331 ? 9.688 -17.953 -24.922 1 94.25 331 TYR B C 1
ATOM 6622 O O . TYR B 1 331 ? 9.633 -18.141 -26.125 1 94.25 331 TYR B O 1
ATOM 6630 N N . ILE B 1 332 ? 9.281 -18.812 -24.016 1 93.75 332 ILE B N 1
ATOM 6631 C CA . ILE B 1 332 ? 8.484 -20 -24.312 1 93.75 332 ILE B CA 1
ATOM 6632 C C . ILE B 1 332 ? 7.297 -20.062 -23.359 1 93.75 332 ILE B C 1
ATOM 6634 O O .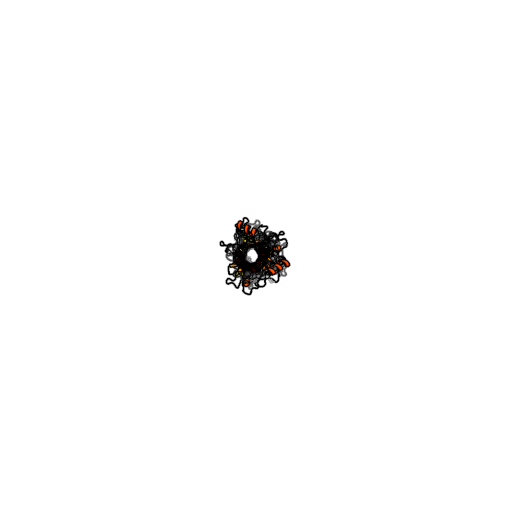 ILE B 1 332 ? 7.449 -19.859 -22.141 1 93.75 332 ILE B O 1
ATOM 6638 N N . ASP B 1 333 ? 6.133 -20.297 -23.938 1 94.25 333 ASP B N 1
ATOM 6639 C CA . ASP B 1 333 ? 4.977 -20.625 -23.109 1 94.25 333 ASP B CA 1
ATOM 6640 C C . ASP B 1 333 ? 4.949 -22.109 -22.766 1 94.25 333 ASP B C 1
ATOM 6642 O O . ASP B 1 333 ? 4.332 -22.906 -23.453 1 94.25 333 ASP B O 1
ATOM 6646 N N . ALA B 1 334 ? 5.559 -22.375 -21.672 1 93.69 334 ALA B N 1
ATOM 6647 C CA . ALA B 1 334 ? 6.012 -23.734 -21.391 1 93.69 334 ALA B CA 1
ATOM 6648 C C . ALA B 1 334 ? 4.859 -24.609 -20.891 1 93.69 334 ALA B C 1
ATOM 6650 O O . ALA B 1 334 ? 4.844 -25.812 -21.125 1 93.69 334 ALA B O 1
ATOM 6651 N N . LEU B 1 335 ? 3.965 -24.078 -20.172 1 93.88 335 LEU B N 1
ATOM 6652 C CA . LEU B 1 335 ? 2.846 -24.781 -19.547 1 93.88 335 LEU B CA 1
ATOM 6653 C C . LEU B 1 335 ? 1.554 -23.984 -19.703 1 93.88 335 LEU B C 1
ATOM 6655 O O . LEU B 1 335 ? 1.476 -22.844 -19.281 1 93.88 335 LEU B O 1
ATOM 6659 N N . LEU B 1 336 ? 0.612 -24.578 -20.328 1 94.69 336 LEU B N 1
ATOM 6660 C CA . LEU B 1 336 ? -0.684 -23.938 -20.547 1 94.69 336 LEU B CA 1
ATOM 6661 C C . LEU B 1 336 ? -1.782 -24.688 -19.797 1 94.69 336 LEU B C 1
ATOM 6663 O O . LEU B 1 336 ? -1.905 -25.906 -19.922 1 94.69 336 LEU B O 1
ATOM 6667 N N . ILE B 1 337 ? -2.535 -24 -19.016 1 94.31 337 ILE B N 1
ATOM 6668 C CA . ILE B 1 337 ? -3.699 -24.516 -18.297 1 94.31 337 ILE B CA 1
ATOM 6669 C C . ILE B 1 337 ? -4.965 -23.828 -18.812 1 94.31 337 ILE B C 1
ATOM 6671 O O . ILE B 1 337 ? -5.262 -22.703 -18.453 1 94.31 337 ILE B O 1
ATOM 6675 N N . GLY B 1 338 ? -5.676 -24.594 -19.594 1 92.31 338 GLY B N 1
ATOM 6676 C CA . GLY B 1 338 ? -6.797 -24.031 -20.312 1 92.31 338 GLY B CA 1
ATOM 6677 C C . GLY B 1 338 ? -8.078 -24 -19.5 1 92.31 338 GLY B C 1
ATOM 6678 O O . GLY B 1 338 ? -8.195 -24.703 -18.484 1 92.31 338 GLY B O 1
ATOM 6679 N N . GLU B 1 339 ? -9.031 -23.172 -19.984 1 92.25 339 GLU B N 1
ATOM 6680 C CA . GLU B 1 339 ? -10.305 -23.016 -19.281 1 92.25 339 GLU B CA 1
ATOM 6681 C C . GLU B 1 339 ? -11.141 -24.281 -19.344 1 92.25 339 GLU B C 1
ATOM 6683 O O . GLU B 1 339 ? -12.055 -24.484 -18.547 1 92.25 339 GLU B O 1
ATOM 6688 N N . ASN B 1 340 ? -10.844 -25.141 -20.266 1 90.56 340 ASN B N 1
ATOM 6689 C CA . ASN B 1 340 ? -11.539 -26.406 -20.391 1 90.56 340 ASN B CA 1
ATOM 6690 C C . ASN B 1 340 ? -10.93 -27.469 -19.469 1 90.56 340 ASN B C 1
ATOM 6692 O O . ASN B 1 340 ? -11.383 -28.609 -19.453 1 90.56 340 ASN B O 1
ATOM 6696 N N . GLY B 1 341 ? -9.969 -27.125 -18.766 1 91.88 341 GLY B N 1
ATOM 6697 C CA . GLY B 1 341 ? -9.32 -28.047 -17.844 1 91.88 341 GLY B CA 1
ATOM 6698 C C . GLY B 1 341 ? -8.18 -28.828 -18.469 1 91.88 341 GLY B C 1
ATOM 6699 O O . GLY B 1 341 ? -7.617 -29.734 -17.859 1 91.88 341 GLY B O 1
ATOM 6700 N N . ASN B 1 342 ? -7.801 -28.531 -19.734 1 92.56 342 ASN B N 1
ATOM 6701 C CA . ASN B 1 342 ? -6.699 -29.203 -20.422 1 92.56 342 ASN B CA 1
ATOM 6702 C C . ASN B 1 342 ? -5.352 -28.578 -20.062 1 92.56 342 ASN B C 1
ATOM 6704 O O . ASN B 1 342 ? -5.266 -27.375 -19.812 1 92.56 342 ASN B O 1
ATOM 6708 N N . VAL B 1 343 ? -4.371 -29.438 -20 1 94.19 343 VAL B N 1
ATOM 6709 C CA . VAL B 1 343 ? -3.01 -28.984 -19.719 1 94.19 343 VAL B CA 1
ATOM 6710 C C . VAL B 1 343 ? -2.098 -29.328 -20.906 1 94.19 343 VAL B C 1
ATOM 6712 O O . VAL B 1 343 ? -2.051 -30.484 -21.344 1 94.19 343 VAL B O 1
ATOM 6715 N N . GLY B 1 344 ? -1.436 -28.312 -21.375 1 93.75 344 GLY B N 1
ATOM 6716 C CA . GLY B 1 344 ? -0.511 -28.484 -22.484 1 93.75 344 GLY B CA 1
ATOM 6717 C C . GLY B 1 344 ? 0.915 -28.109 -22.141 1 93.75 344 GLY B C 1
ATOM 6718 O O . GLY B 1 344 ? 1.145 -27.109 -21.453 1 93.75 344 GLY B O 1
ATOM 6719 N N . ILE B 1 345 ? 1.789 -28.938 -22.562 1 93 345 ILE B N 1
ATOM 6720 C CA . ILE B 1 345 ? 3.211 -28.641 -22.422 1 93 345 ILE B CA 1
ATOM 6721 C C . ILE B 1 345 ? 3.854 -28.5 -23.797 1 93 345 ILE B C 1
ATOM 6723 O O . ILE B 1 345 ? 3.613 -29.328 -24.688 1 93 345 ILE B O 1
ATOM 6727 N N . GLY B 1 346 ? 4.66 -27.438 -23.953 1 87.56 346 GLY B N 1
ATOM 6728 C CA . GLY B 1 346 ? 5.391 -27.25 -25.188 1 87.56 346 GLY B CA 1
ATOM 6729 C C . GLY B 1 346 ? 4.789 -26.188 -26.094 1 87.56 346 GLY B C 1
ATOM 6730 O O . GLY B 1 346 ? 4.957 -26.234 -27.312 1 87.56 346 GLY B O 1
ATOM 6731 N N . GLY B 1 347 ? 4.051 -25.328 -25.562 1 77.06 347 GLY B N 1
ATOM 6732 C CA . GLY B 1 347 ? 3.758 -24.047 -26.188 1 77.06 347 GLY B CA 1
ATOM 6733 C C . GLY B 1 347 ? 2.438 -24.031 -26.938 1 77.06 347 GLY B C 1
ATOM 6734 O O . GLY B 1 347 ? 2.125 -23.062 -27.625 1 77.06 347 GLY B O 1
ATOM 6735 N N . LYS B 1 348 ? 1.679 -25.078 -26.906 1 79.06 348 LYS B N 1
ATOM 6736 C CA . LYS B 1 348 ? 0.399 -25.109 -27.609 1 79.06 348 LYS B CA 1
ATOM 6737 C C . LYS B 1 348 ? -0.726 -25.562 -26.688 1 79.06 348 LYS B C 1
ATOM 6739 O O . LYS B 1 348 ? -0.508 -26.391 -25.781 1 79.06 348 LYS B O 1
ATOM 6744 N N . SER B 1 349 ? -1.842 -24.984 -26.953 1 82.06 349 SER B N 1
ATOM 6745 C CA . SER B 1 349 ? -3.02 -25.422 -26.219 1 82.06 349 SER B CA 1
ATOM 6746 C C . SER B 1 349 ? -3.412 -26.859 -26.594 1 82.06 349 SER B C 1
ATOM 6748 O O . SER B 1 349 ? -3.182 -27.281 -27.719 1 82.06 349 SER B O 1
ATOM 6750 N N . SER B 1 350 ? -4.047 -27.531 -25.609 1 83.38 350 SER B N 1
ATOM 6751 C CA . SER B 1 350 ? -4.281 -28.969 -25.766 1 83.38 350 SER B CA 1
ATOM 6752 C C . SER B 1 350 ? -5.727 -29.25 -26.156 1 83.38 350 SER B C 1
ATOM 6754 O O . SER B 1 350 ? -6.648 -28.578 -25.672 1 83.38 350 SER B O 1
ATOM 6756 N N . ASP B 1 351 ? -5.855 -30.219 -27.078 1 84.38 351 ASP B N 1
ATOM 6757 C CA . ASP B 1 351 ? -7.18 -30.75 -27.391 1 84.38 351 ASP B CA 1
ATOM 6758 C C . ASP B 1 351 ? -7.5 -31.953 -26.5 1 84.38 351 ASP B C 1
ATOM 6760 O O . ASP B 1 351 ? -8.633 -32.438 -26.5 1 84.38 351 ASP B O 1
ATOM 6764 N N . ASN B 1 352 ? -6.535 -32.438 -25.766 1 88.12 352 ASN B N 1
ATOM 6765 C CA . ASN B 1 352 ? -6.676 -33.531 -24.797 1 88.12 352 ASN B CA 1
ATOM 6766 C C . ASN B 1 352 ? -6.469 -33.062 -23.375 1 88.12 352 ASN B C 1
ATOM 6768 O O . ASN B 1 352 ? -5.934 -31.953 -23.156 1 88.12 352 ASN B O 1
ATOM 6772 N N . LYS B 1 353 ? -6.898 -33.906 -22.484 1 90.44 353 LYS B N 1
ATOM 6773 C CA . LYS B 1 353 ? -6.766 -33.5 -21.078 1 90.44 353 LYS B CA 1
ATOM 6774 C C . LYS B 1 353 ? -5.309 -33.188 -20.734 1 90.44 353 LYS B C 1
ATOM 6776 O O . LYS B 1 353 ? -5.023 -32.312 -19.906 1 90.44 353 LYS B O 1
ATOM 6781 N N . PHE B 1 354 ? -4.457 -33.938 -21.297 1 92.5 354 PHE B N 1
ATOM 6782 C CA . PHE B 1 354 ? -3.021 -33.719 -21.141 1 92.5 354 PHE B CA 1
ATOM 6783 C C . PHE B 1 354 ? -2.295 -33.969 -22.469 1 92.5 354 PHE B C 1
ATOM 6785 O O . PHE B 1 354 ? -2.461 -35.031 -23.078 1 92.5 354 PHE B O 1
ATOM 6792 N N . GLU B 1 355 ? -1.537 -33.031 -22.953 1 91.75 355 GLU B N 1
ATOM 6793 C CA . GLU B 1 355 ? -0.835 -33.125 -24.219 1 91.75 355 GLU B CA 1
ATOM 6794 C C . GLU B 1 355 ? 0.569 -32.531 -24.141 1 91.75 355 GLU B C 1
ATOM 6796 O O . GLU B 1 355 ? 0.753 -31.438 -23.609 1 91.75 355 GLU B O 1
ATOM 6801 N N . VAL B 1 356 ? 1.522 -33.312 -24.594 1 93 356 VAL B N 1
ATOM 6802 C CA . VAL B 1 356 ? 2.91 -32.875 -24.641 1 93 356 VAL B CA 1
ATOM 6803 C C . VAL B 1 356 ? 3.363 -32.75 -26.094 1 93 356 VAL B C 1
ATOM 6805 O O . VAL B 1 356 ? 3.318 -33.719 -26.844 1 93 356 VAL B O 1
ATOM 6808 N N . TYR B 1 357 ? 3.775 -31.609 -26.469 1 90.06 357 TYR B N 1
ATOM 6809 C CA . TYR B 1 357 ? 4.359 -31.391 -27.797 1 90.06 357 TYR B CA 1
ATOM 6810 C C . TYR B 1 357 ? 5.875 -31.547 -27.75 1 90.06 357 TYR B C 1
ATOM 6812 O O . TYR B 1 357 ? 6.613 -30.562 -27.812 1 90.06 357 TYR B O 1
ATOM 6820 N N . GLY B 1 358 ? 6.297 -32.781 -27.719 1 89.44 358 GLY B N 1
ATOM 6821 C CA . GLY B 1 358 ? 7.688 -33.188 -27.594 1 89.44 358 GLY B CA 1
ATOM 6822 C C . GLY B 1 358 ? 7.848 -34.531 -26.938 1 89.44 358 GLY B C 1
ATOM 6823 O O . GLY B 1 358 ? 6.879 -35.312 -26.828 1 89.44 358 GLY B O 1
ATOM 6824 N N . ASN B 1 359 ? 9.07 -34.875 -26.562 1 91.5 359 ASN B N 1
ATOM 6825 C CA . ASN B 1 359 ? 9.352 -36.156 -25.969 1 91.5 359 ASN B CA 1
ATOM 6826 C C . ASN B 1 359 ? 8.93 -36.219 -24.5 1 91.5 359 ASN B C 1
ATOM 6828 O O . ASN B 1 359 ? 9.094 -35.219 -23.766 1 91.5 359 ASN B O 1
ATOM 6832 N N . THR B 1 360 ? 8.273 -37.312 -24.172 1 92.56 360 THR B N 1
ATOM 6833 C CA . THR B 1 360 ? 7.93 -37.594 -22.781 1 92.56 360 THR B CA 1
ATOM 6834 C C . THR B 1 360 ? 8.773 -38.719 -22.219 1 92.56 360 THR B C 1
ATOM 6836 O O . THR B 1 360 ? 9 -39.719 -22.906 1 92.56 360 THR B O 1
ATOM 6839 N N . SER B 1 361 ? 9.273 -38.5 -21.016 1 92.81 361 SER B N 1
ATOM 6840 C CA . SER B 1 361 ? 10.031 -39.531 -20.328 1 92.81 361 SER B CA 1
ATOM 6841 C C . SER B 1 361 ? 9.359 -39.938 -19.016 1 92.81 361 SER B C 1
ATOM 6843 O O . SER B 1 361 ? 8.906 -39.062 -18.266 1 92.81 361 SER B O 1
ATOM 6845 N N . ILE B 1 362 ? 9.227 -41.188 -18.828 1 91.06 362 ILE B N 1
ATOM 6846 C CA . ILE B 1 362 ? 8.734 -41.75 -17.578 1 91.06 362 ILE B CA 1
ATOM 6847 C C . ILE B 1 362 ? 9.883 -42.406 -16.797 1 91.06 362 ILE B C 1
ATOM 6849 O O . ILE B 1 362 ? 10.422 -43.438 -17.219 1 91.06 362 ILE B O 1
ATOM 6853 N N . GLY B 1 363 ? 10.211 -41.844 -15.727 1 88.44 363 GLY B N 1
ATOM 6854 C CA . GLY B 1 363 ? 11.336 -42.312 -14.945 1 88.44 363 GLY B CA 1
ATOM 6855 C C . GLY B 1 363 ? 10.969 -43.469 -14.023 1 88.44 363 GLY B C 1
ATOM 6856 O O . GLY B 1 363 ? 11.844 -44.219 -13.594 1 88.44 363 GLY B O 1
ATOM 6857 N N . GLY B 1 364 ? 9.719 -43.656 -13.742 1 88.12 364 GLY B N 1
ATOM 6858 C CA . GLY B 1 364 ? 9.25 -44.781 -12.945 1 88.12 364 GLY B CA 1
ATOM 6859 C C . GLY B 1 364 ? 9.148 -46.094 -13.742 1 88.12 364 GLY B C 1
ATOM 6860 O O . GLY B 1 364 ? 9.227 -46.062 -14.969 1 88.12 364 GLY B O 1
ATOM 6861 N N . ALA B 1 365 ? 8.953 -47.125 -13 1 91.5 365 ALA B N 1
ATOM 6862 C CA . ALA B 1 365 ? 8.961 -48.469 -13.633 1 91.5 365 ALA B CA 1
ATOM 6863 C C . ALA B 1 365 ? 7.648 -48.719 -14.367 1 91.5 365 ALA B C 1
ATOM 6865 O O . ALA B 1 365 ? 7.605 -49.5 -15.32 1 91.5 365 ALA B O 1
ATOM 6866 N N . ASP B 1 366 ? 6.598 -48.031 -13.93 1 91.62 366 ASP B N 1
ATOM 6867 C CA . ASP B 1 366 ? 5.285 -48.469 -14.391 1 91.62 366 ASP B CA 1
ATOM 6868 C C . ASP B 1 366 ? 4.609 -47.375 -15.227 1 91.62 366 ASP B C 1
ATOM 6870 O O . ASP B 1 366 ? 4.621 -46.219 -14.859 1 91.62 366 ASP B O 1
ATOM 6874 N N . LEU B 1 367 ? 4.074 -47.781 -16.375 1 93.5 367 LEU B N 1
ATOM 6875 C CA . LEU B 1 367 ? 3.021 -47.031 -17.062 1 93.5 367 LEU B CA 1
ATOM 6876 C C . LEU B 1 367 ? 1.677 -47.75 -16.906 1 93.5 367 LEU B C 1
ATOM 6878 O O . LEU B 1 367 ? 1.467 -48.812 -17.453 1 93.5 367 LEU B O 1
ATOM 6882 N N . LYS B 1 368 ? 0.806 -47.219 -16.156 1 91.44 368 LYS B N 1
ATOM 6883 C CA . LYS B 1 368 ? -0.536 -47.75 -15.93 1 91.44 368 LYS B CA 1
ATOM 6884 C C . LYS B 1 368 ? -1.54 -47.125 -16.891 1 91.44 368 LYS B C 1
ATOM 6886 O O . LYS B 1 368 ? -1.456 -45.906 -17.203 1 91.44 368 LYS B O 1
ATOM 6891 N N . LEU B 1 369 ? -2.402 -47.906 -17.391 1 91.75 369 LEU B N 1
ATOM 6892 C CA . LEU B 1 369 ? -3.355 -47.438 -18.391 1 91.75 369 LEU B CA 1
ATOM 6893 C C . LEU B 1 369 ? -4.777 -47.844 -18.016 1 91.75 369 LEU B C 1
ATOM 6895 O O . LEU B 1 369 ? -5.02 -48.969 -17.609 1 91.75 369 LEU B O 1
ATOM 6899 N N . GLY B 1 370 ? -5.777 -46.844 -18.094 1 87.88 370 GLY B N 1
ATOM 6900 C CA . GLY B 1 370 ? -7.199 -47.125 -17.938 1 87.88 370 GLY B CA 1
ATOM 6901 C C . GLY B 1 370 ? -7.637 -47.188 -16.484 1 87.88 370 GLY B C 1
ATOM 6902 O O . GLY B 1 370 ? -8.617 -47.875 -16.172 1 87.88 370 GLY B O 1
ATOM 6903 N N . MET B 1 371 ? -6.934 -46.625 -15.617 1 82.12 371 MET B N 1
ATOM 6904 C CA . MET B 1 371 ? -7.207 -46.75 -14.188 1 82.12 371 MET B CA 1
ATOM 6905 C C . MET B 1 371 ? -8.57 -46.156 -13.844 1 82.12 371 MET B C 1
ATOM 6907 O O . MET B 1 371 ? -9.141 -46.469 -12.797 1 82.12 371 MET B O 1
ATOM 6911 N N . SER B 1 372 ? -9.203 -45.375 -14.602 1 76.75 372 SER B N 1
ATOM 6912 C CA . SER B 1 372 ? -10.477 -44.719 -14.281 1 76.75 372 SER B CA 1
ATOM 6913 C C . SER B 1 372 ? -11.469 -44.875 -15.438 1 76.75 372 SER B C 1
ATOM 6915 O O . SER B 1 372 ? -12.383 -44.062 -15.57 1 76.75 372 SER B O 1
ATOM 6917 N N . ASP B 1 373 ? -11.25 -45.719 -16.328 1 72.06 373 ASP B N 1
ATOM 6918 C CA . ASP B 1 373 ? -12.086 -45.781 -17.531 1 72.06 373 ASP B CA 1
ATOM 6919 C C . ASP B 1 373 ? -13.344 -46.594 -17.281 1 72.06 373 ASP B C 1
ATOM 6921 O O . ASP B 1 373 ? -14.156 -46.781 -18.188 1 72.06 373 ASP B O 1
ATOM 6925 N N . GLY B 1 374 ? -13.68 -47 -15.945 1 65.75 374 GLY B N 1
ATOM 6926 C CA . GLY B 1 374 ? -14.883 -47.75 -15.57 1 65.75 374 GLY B CA 1
ATOM 6927 C C . GLY B 1 374 ? -14.852 -49.188 -16.016 1 65.75 374 GLY B C 1
ATOM 6928 O O . GLY B 1 374 ? -15.797 -49.938 -15.766 1 65.75 374 GLY B O 1
ATOM 6929 N N . GLN B 1 375 ? -14.023 -49.531 -16.703 1 60.59 375 GLN B N 1
ATOM 6930 C CA . GLN B 1 375 ? -13.984 -50.938 -17.125 1 60.59 375 GLN B CA 1
ATOM 6931 C C . GLN B 1 375 ? -13.453 -51.844 -16.016 1 60.59 375 GLN B C 1
ATOM 6933 O O . GLN B 1 375 ? -12.695 -51.375 -15.156 1 60.59 375 GLN B O 1
ATOM 6938 N N . ASP B 1 376 ? -14.266 -52.906 -15.43 1 53.91 376 ASP B N 1
ATOM 6939 C CA . ASP B 1 376 ? -13.93 -53.875 -14.383 1 53.91 376 ASP B CA 1
ATOM 6940 C C . ASP B 1 376 ? -12.531 -54.438 -14.594 1 53.91 376 ASP B C 1
ATOM 6942 O O . ASP B 1 376 ? -12.227 -55.562 -14.133 1 53.91 376 ASP B O 1
ATOM 6946 N N . GLN B 1 377 ? -11.602 -53.875 -15.039 1 50.88 377 GLN B N 1
ATOM 6947 C CA . GLN B 1 377 ? -10.539 -54.375 -15.898 1 50.88 377 GLN B CA 1
ATOM 6948 C C . GLN B 1 377 ? -9.383 -54.938 -15.07 1 50.88 377 GLN B C 1
ATOM 6950 O O . GLN B 1 377 ? -9.422 -54.906 -13.836 1 50.88 377 GLN B O 1
ATOM 6955 N N . GLY B 1 378 ? -8.094 -54.688 -15.312 1 53.5 378 GLY B N 1
ATOM 6956 C CA . GLY B 1 378 ? -6.836 -55.312 -14.922 1 53.5 378 GLY B CA 1
ATOM 6957 C C . GLY B 1 378 ? -6.539 -55.156 -13.438 1 53.5 378 GLY B C 1
ATOM 6958 O O . GLY B 1 378 ? -5.965 -54.156 -13.008 1 53.5 378 GLY B O 1
ATOM 6959 N N . LYS B 1 379 ? -7.387 -55.781 -12.633 1 60.28 379 LYS B N 1
ATOM 6960 C CA . LYS B 1 379 ? -7.422 -55.625 -11.18 1 60.28 379 LYS B CA 1
ATOM 6961 C C . LYS B 1 379 ? -6.141 -56.156 -10.539 1 60.28 379 LYS B C 1
ATOM 6963 O O . LYS B 1 379 ? -5.734 -55.688 -9.469 1 60.28 379 LYS B O 1
ATOM 6968 N N . ILE B 1 380 ? -5.445 -56.938 -11.25 1 64.94 380 ILE B N 1
ATOM 6969 C CA . ILE B 1 380 ? -4.457 -57.688 -10.492 1 64.94 380 ILE B CA 1
ATOM 6970 C C . ILE B 1 380 ? -3.424 -56.75 -9.898 1 64.94 380 ILE B C 1
ATOM 6972 O O . ILE B 1 380 ? -3.217 -56.719 -8.68 1 64.94 380 ILE B O 1
ATOM 6976 N N . LEU B 1 381 ? -2.721 -56 -10.648 1 72.56 381 LEU B N 1
ATOM 6977 C CA . LEU B 1 381 ? -1.615 -55.188 -10.156 1 72.56 381 LEU B CA 1
ATOM 6978 C C . LEU B 1 381 ? -1.738 -53.75 -10.648 1 72.56 381 LEU B C 1
ATOM 6980 O O . LEU B 1 381 ? -0.732 -53.031 -10.797 1 72.56 381 LEU B O 1
ATOM 6984 N N . ASP B 1 382 ? -3.082 -53.281 -10.875 1 80.19 382 ASP B N 1
ATOM 6985 C CA . ASP B 1 382 ? -3.426 -51.906 -11.109 1 80.19 382 ASP B CA 1
ATOM 6986 C C . ASP B 1 382 ? -3.25 -51.531 -12.578 1 80.19 382 ASP B C 1
ATOM 6988 O O . ASP B 1 382 ? -2.773 -50.438 -12.906 1 80.19 382 ASP B O 1
ATOM 6992 N N . GLN B 1 383 ? -3.418 -52.438 -13.578 1 87.81 383 GLN B N 1
ATOM 6993 C CA . GLN B 1 383 ? -3.418 -52.219 -15.023 1 87.81 383 GLN B CA 1
ATOM 6994 C C . GLN B 1 383 ? -2.055 -51.75 -15.508 1 87.81 383 GLN B C 1
ATOM 6996 O O . GLN B 1 383 ? -1.965 -50.75 -16.25 1 87.81 383 GLN B O 1
ATOM 7001 N N . ARG B 1 384 ? -1.03 -52.312 -15.039 1 93.94 384 ARG B N 1
ATOM 7002 C CA . ARG B 1 384 ? 0.33 -52 -15.477 1 93.94 384 ARG B CA 1
ATOM 7003 C C . ARG B 1 384 ? 0.55 -52.469 -16.922 1 93.94 384 ARG B C 1
ATOM 7005 O O . ARG B 1 384 ? 0.878 -53.625 -17.172 1 93.94 384 ARG B O 1
ATOM 7012 N N . ALA B 1 385 ? 0.396 -51.469 -17.844 1 93.94 385 ALA B N 1
ATOM 7013 C CA . ALA B 1 385 ? 0.45 -51.75 -19.281 1 93.94 385 ALA B CA 1
ATOM 7014 C C . ALA B 1 385 ? 1.882 -52.031 -19.734 1 93.94 385 ALA B C 1
ATOM 7016 O O . ALA B 1 385 ? 2.133 -53 -20.484 1 93.94 385 ALA B O 1
ATOM 7017 N N . LEU B 1 386 ? 2.83 -51.219 -19.266 1 94.5 386 LEU B N 1
ATOM 7018 C CA . LEU B 1 386 ? 4.258 -51.375 -19.516 1 94.5 386 LEU B CA 1
ATOM 7019 C C . LEU B 1 386 ? 5.055 -51.312 -18.219 1 94.5 386 LEU B C 1
ATOM 7021 O O . LEU B 1 386 ? 4.809 -50.438 -17.375 1 94.5 386 LEU B O 1
ATOM 7025 N N . VAL B 1 387 ? 5.93 -52.281 -18.078 1 94 387 VAL B N 1
ATOM 7026 C CA . VAL B 1 387 ? 6.73 -52.312 -16.859 1 94 387 VAL B CA 1
ATOM 7027 C C . VAL B 1 387 ? 8.18 -52.625 -17.203 1 94 387 VAL B C 1
ATOM 7029 O O . VAL B 1 387 ? 8.453 -53.5 -18.031 1 94 387 VAL B O 1
ATOM 7032 N N . HIS B 1 388 ? 9.039 -51.844 -16.688 1 93.62 388 HIS B N 1
ATOM 7033 C CA . HIS B 1 388 ? 10.438 -52.219 -16.672 1 93.62 388 HIS B CA 1
ATOM 7034 C C . HIS B 1 388 ? 10.695 -53.312 -15.617 1 93.62 388 HIS B C 1
ATOM 7036 O O . HIS B 1 388 ? 10.688 -53.031 -14.422 1 93.62 388 HIS B O 1
ATOM 7042 N N . GLY B 1 389 ? 10.898 -54.5 -16.109 1 89.31 389 GLY B N 1
ATOM 7043 C CA . GLY B 1 389 ? 11.016 -55.625 -15.203 1 89.31 389 GLY B CA 1
ATOM 7044 C C . GLY B 1 389 ? 12.406 -55.781 -14.617 1 89.31 389 GLY B C 1
ATOM 7045 O O . GLY B 1 389 ? 13.352 -55.125 -15.07 1 89.31 389 GLY B O 1
ATOM 7046 N N . ASN B 1 390 ? 12.586 -56.688 -13.664 1 88.19 390 ASN B N 1
ATOM 7047 C CA . ASN B 1 390 ? 13.805 -56.844 -12.883 1 88.19 390 ASN B CA 1
ATOM 7048 C C . ASN B 1 390 ? 14.938 -57.406 -13.742 1 88.19 390 ASN B C 1
ATOM 7050 O O . ASN B 1 390 ? 16.109 -57.188 -13.438 1 88.19 390 ASN B O 1
ATOM 7054 N N . ASN B 1 391 ? 14.688 -58.156 -14.789 1 90.94 391 ASN B N 1
ATOM 7055 C CA . ASN B 1 391 ? 15.695 -58.719 -15.688 1 90.94 391 ASN B CA 1
ATOM 7056 C C . ASN B 1 391 ? 15.945 -57.781 -16.875 1 90.94 391 ASN B C 1
ATOM 7058 O O . ASN B 1 391 ? 16.281 -58.25 -17.969 1 90.94 391 ASN B O 1
ATOM 7062 N N . ASP B 1 392 ? 15.641 -56.562 -16.672 1 92.88 392 ASP B N 1
ATOM 7063 C CA . ASP B 1 392 ? 15.797 -55.562 -17.719 1 92.88 392 ASP B CA 1
ATOM 7064 C C . ASP B 1 392 ? 14.93 -55.875 -18.938 1 92.88 392 ASP B C 1
ATOM 7066 O O . ASP B 1 392 ? 15.375 -55.781 -20.078 1 92.88 392 ASP B O 1
ATOM 7070 N N . GLU B 1 393 ? 13.789 -56.406 -18.688 1 92.62 393 GLU B N 1
ATOM 7071 C CA . GLU B 1 393 ? 12.797 -56.688 -19.719 1 92.62 393 GLU B CA 1
ATOM 7072 C C . GLU B 1 393 ? 11.719 -55.625 -19.781 1 92.62 393 GLU B C 1
ATOM 7074 O O . GLU B 1 393 ? 11.375 -55.031 -18.766 1 92.62 393 GLU B O 1
ATOM 7079 N N . LEU B 1 394 ? 11.32 -55.406 -20.953 1 94.62 394 LEU B N 1
ATOM 7080 C CA . LEU B 1 394 ? 10.078 -54.656 -21.094 1 94.62 394 LEU B CA 1
ATOM 7081 C C . LEU B 1 394 ? 8.867 -55.594 -21.062 1 94.62 394 LEU B C 1
ATOM 7083 O O . LEU B 1 394 ? 8.719 -56.438 -21.938 1 94.62 394 LEU B O 1
ATOM 7087 N N . TRP B 1 395 ? 8.078 -55.406 -20.062 1 93.19 395 TRP B N 1
ATOM 7088 C CA . TRP B 1 395 ? 6.852 -56.188 -19.953 1 93.19 395 TRP B CA 1
ATOM 7089 C C . TRP B 1 395 ? 5.672 -55.438 -20.578 1 93.19 395 TRP B C 1
ATOM 7091 O O . TRP B 1 395 ? 5.406 -54.281 -20.219 1 93.19 395 TRP B O 1
ATOM 7101 N N . VAL B 1 396 ? 5.098 -56.094 -21.562 1 94.5 396 VAL B N 1
ATOM 7102 C CA . VAL B 1 396 ? 3.795 -55.656 -22.062 1 94.5 396 VAL B CA 1
ATOM 7103 C C . VAL B 1 396 ? 2.689 -56.469 -21.406 1 94.5 396 VAL B C 1
ATOM 7105 O O . VAL B 1 396 ? 2.756 -57.719 -21.406 1 94.5 396 VAL B O 1
ATOM 7108 N N . ASN B 1 397 ? 1.71 -55.75 -20.859 1 94.06 397 ASN B N 1
ATOM 7109 C CA . ASN B 1 397 ? 0.684 -56.438 -20.078 1 94.06 397 ASN B CA 1
ATOM 7110 C C . ASN B 1 397 ? 1.289 -57.188 -18.906 1 94.06 397 ASN B C 1
ATOM 7112 O O . ASN B 1 397 ? 1.166 -58.406 -18.828 1 94.06 397 ASN B O 1
ATOM 7116 N N . TYR B 1 398 ? 1.815 -56.406 -18.062 1 91.5 398 TYR B N 1
ATOM 7117 C CA . TYR B 1 398 ? 2.6 -56.938 -16.969 1 91.5 398 TYR B CA 1
ATOM 7118 C C . TYR B 1 398 ? 1.774 -57.938 -16.141 1 91.5 398 TYR B C 1
ATOM 7120 O O . TYR B 1 398 ? 0.675 -57.594 -15.695 1 91.5 398 TYR B O 1
ATOM 7128 N N . MET B 1 399 ? 2.35 -59.281 -16.016 1 89.19 399 MET B N 1
ATOM 7129 C CA . MET B 1 399 ? 1.784 -60.344 -15.203 1 89.19 399 MET B CA 1
ATOM 7130 C C . MET B 1 399 ? 0.307 -60.562 -15.516 1 89.19 399 MET B C 1
ATOM 7132 O O . MET B 1 399 ? -0.502 -60.781 -14.617 1 89.19 399 MET B O 1
ATOM 7136 N N . SER B 1 400 ? -0.084 -60.25 -16.75 1 90.5 400 SER B N 1
ATOM 7137 C CA . SER B 1 400 ? -1.438 -60.5 -17.234 1 90.5 400 SER B CA 1
ATOM 7138 C C . SER B 1 400 ? -2.445 -59.594 -16.531 1 90.5 400 SER B C 1
ATOM 7140 O O . SER B 1 400 ? -3.523 -60.062 -16.141 1 90.5 400 SER B O 1
ATOM 7142 N N . ASP B 1 401 ? -2.064 -58.469 -16.344 1 91.31 401 ASP B N 1
ATOM 7143 C CA . ASP B 1 401 ? -2.93 -57.5 -15.656 1 91.31 401 ASP B CA 1
ATOM 7144 C C . ASP B 1 401 ? -4.199 -57.25 -16.453 1 91.31 401 ASP B C 1
ATOM 7146 O O . ASP B 1 401 ? -5.242 -56.906 -15.891 1 91.31 401 ASP B O 1
ATOM 7150 N N . PHE B 1 402 ? -4.02 -57.25 -17.719 1 92.25 402 PHE B N 1
ATOM 7151 C CA . PHE B 1 402 ? -5.176 -57.25 -18.609 1 92.25 402 PHE B CA 1
ATOM 7152 C C . PHE B 1 402 ? -5.645 -58.688 -18.875 1 92.25 402 PHE B C 1
ATOM 7154 O O . PHE B 1 402 ? -4.996 -59.438 -19.609 1 92.25 402 PHE B O 1
ATOM 7161 N N . GLU B 1 403 ? -6.695 -59 -18.438 1 89.75 403 GLU B N 1
ATOM 7162 C CA . GLU B 1 403 ? -7.148 -60.375 -18.359 1 89.75 403 GLU B CA 1
ATOM 7163 C C . GLU B 1 403 ? -7.535 -60.906 -19.75 1 89.75 403 GLU B C 1
ATOM 7165 O O . GLU B 1 403 ? -7.445 -62.094 -20.016 1 89.75 403 GLU B O 1
ATOM 7170 N N . GLY B 1 404 ? -7.98 -60.031 -20.578 1 89.81 404 GLY B N 1
ATOM 7171 C CA . GLY B 1 404 ? -8.359 -60.406 -21.938 1 89.81 404 GLY B CA 1
ATOM 7172 C C . GLY B 1 404 ? -7.164 -60.75 -22.812 1 89.81 404 GLY B C 1
ATOM 7173 O O . GLY B 1 404 ? -7.324 -61.312 -23.906 1 89.81 404 GLY B O 1
ATOM 7174 N N . GLY B 1 405 ? -5.992 -60.531 -22.359 1 93.69 405 GLY B N 1
ATOM 7175 C CA . GLY B 1 405 ? -4.773 -60.781 -23.109 1 93.69 405 GLY B CA 1
ATOM 7176 C C . GLY B 1 405 ? -4.219 -59.562 -23.797 1 93.69 405 GLY B C 1
ATOM 7177 O O . GLY B 1 405 ? -4.574 -58.438 -23.438 1 93.69 405 GLY B O 1
ATOM 7178 N N . THR B 1 406 ? -3.193 -59.812 -24.656 1 94.88 406 THR B N 1
ATOM 7179 C CA . THR B 1 406 ? -2.537 -58.75 -25.422 1 94.88 406 THR B CA 1
ATOM 7180 C C . THR B 1 406 ? -2.852 -58.875 -26.906 1 94.88 406 THR B C 1
ATOM 7182 O O . THR B 1 406 ? -2.523 -59.906 -27.531 1 94.88 406 THR B O 1
ATOM 7185 N N . ARG B 1 407 ? -3.465 -57.875 -27.375 1 94.44 407 ARG B N 1
ATOM 7186 C CA . ARG B 1 407 ? -3.713 -57.844 -28.812 1 94.44 407 ARG B CA 1
ATOM 7187 C C . ARG B 1 407 ? -2.701 -56.938 -29.516 1 94.44 407 ARG B C 1
ATOM 7189 O O . ARG B 1 407 ? -2.371 -55.875 -29.031 1 94.44 407 ARG B O 1
ATOM 7196 N N . ILE B 1 408 ? -2.178 -57.438 -30.609 1 94.38 408 ILE B N 1
ATOM 7197 C CA . ILE B 1 408 ? -1.256 -56.625 -31.422 1 94.38 408 ILE B CA 1
ATOM 7198 C C . ILE B 1 408 ? -1.862 -56.406 -32.812 1 94.38 408 ILE B C 1
ATOM 7200 O O . ILE B 1 408 ? -1.993 -57.312 -33.594 1 94.38 408 ILE B O 1
ATOM 7204 N N . GLY B 1 409 ? -2.156 -55.125 -33.031 1 91.31 409 GLY B N 1
ATOM 7205 C CA . GLY B 1 409 ? -2.893 -54.812 -34.25 1 91.31 409 GLY B CA 1
ATOM 7206 C C . GLY B 1 409 ? -4.219 -55.562 -34.344 1 91.31 409 GLY B C 1
ATOM 7207 O O . GLY B 1 409 ? -4.891 -55.75 -33.312 1 91.31 409 GLY B O 1
ATOM 7208 N N . LYS B 1 410 ? -4.617 -55.844 -35.562 1 88.12 410 LYS B N 1
ATOM 7209 C CA . LYS B 1 410 ? -5.871 -56.562 -35.781 1 88.12 410 LYS B CA 1
ATOM 7210 C C . LYS B 1 410 ? -5.633 -58.031 -35.969 1 88.12 410 LYS B C 1
ATOM 7212 O O . LYS B 1 410 ? -6.582 -58.844 -36.031 1 88.12 410 LYS B O 1
ATOM 7217 N N . SER B 1 411 ? -4.309 -58.438 -35.938 1 89.31 411 SER B N 1
ATOM 7218 C CA . SER B 1 411 ? -4.047 -59.719 -36.562 1 89.31 411 SER B CA 1
ATOM 7219 C C . SER B 1 411 ? -3.377 -60.688 -35.594 1 89.31 411 SER B C 1
ATOM 7221 O O . SER B 1 411 ? -3.082 -61.812 -35.969 1 89.31 411 SER B O 1
ATOM 7223 N N . ALA B 1 412 ? -3.061 -60.281 -34.469 1 92.94 412 ALA B N 1
ATOM 7224 C CA . ALA B 1 412 ? -2.406 -61.156 -33.5 1 92.94 412 ALA B CA 1
ATOM 7225 C C . ALA B 1 412 ? -2.992 -61 -32.094 1 92.94 412 ALA B C 1
ATOM 7227 O O . ALA B 1 412 ? -3.291 -59.875 -31.672 1 92.94 412 ALA B O 1
ATOM 7228 N N . ILE B 1 413 ? -3.189 -62.188 -31.391 1 94.12 413 ILE B N 1
ATOM 7229 C CA . ILE B 1 413 ? -3.613 -62.156 -29.984 1 94.12 413 ILE B CA 1
ATOM 7230 C C . ILE B 1 413 ? -2.803 -63.156 -29.188 1 94.12 413 ILE B C 1
ATOM 7232 O O . ILE B 1 413 ? -2.598 -64.312 -29.625 1 94.12 413 ILE B O 1
ATOM 7236 N N . ILE B 1 414 ? -2.264 -62.625 -28.141 1 94.62 414 ILE B N 1
ATOM 7237 C CA . ILE B 1 414 ? -1.595 -63.469 -27.141 1 94.62 414 ILE B CA 1
ATOM 7238 C C . ILE B 1 414 ? -2.457 -63.562 -25.891 1 94.62 414 ILE B C 1
ATOM 7240 O O . ILE B 1 414 ? -2.576 -62.594 -25.125 1 94.62 414 ILE B O 1
ATOM 7244 N N . ARG B 1 415 ? -2.961 -64.75 -25.656 1 94.56 415 ARG B N 1
ATOM 7245 C CA . ARG B 1 415 ? -3.832 -64.938 -24.5 1 94.56 415 ARG B CA 1
ATOM 7246 C C . ARG B 1 415 ? -3.02 -65.25 -23.25 1 94.56 415 ARG B C 1
ATOM 7248 O O . ARG B 1 415 ? -1.864 -65.625 -23.328 1 94.56 415 ARG B O 1
ATOM 7255 N N . ASN B 1 416 ? -3.623 -65.062 -22.078 1 91.69 416 ASN B N 1
ATOM 7256 C CA . ASN B 1 416 ? -2.895 -65.188 -20.812 1 91.69 416 ASN B CA 1
ATOM 7257 C C . ASN B 1 416 ? -2.521 -66.625 -20.516 1 91.69 416 ASN B C 1
ATOM 7259 O O . ASN B 1 416 ? -1.613 -66.875 -19.719 1 91.69 416 ASN B O 1
ATOM 7263 N N . ASN B 1 417 ? -3.23 -67.5 -21.156 1 91.5 417 ASN B N 1
ATOM 7264 C CA . ASN B 1 417 ? -2.896 -68.875 -20.969 1 91.5 417 ASN B CA 1
ATOM 7265 C C . ASN B 1 417 ? -1.735 -69.312 -21.859 1 91.5 417 ASN B C 1
ATOM 7267 O O . ASN B 1 417 ? -1.299 -70.438 -21.812 1 91.5 417 ASN B O 1
ATOM 7271 N N . GLY B 1 418 ? -1.282 -68.438 -22.766 1 90.12 418 GLY B N 1
ATOM 7272 C CA . GLY B 1 418 ? -0.144 -68.688 -23.625 1 90.12 418 GLY B CA 1
ATOM 7273 C C . GLY B 1 418 ? -0.538 -69 -25.062 1 90.12 418 GLY B C 1
ATOM 7274 O O . GLY B 1 418 ? 0.313 -69 -25.969 1 90.12 418 GLY B O 1
ATOM 7275 N N . ASP B 1 419 ? -1.833 -69.25 -25.312 1 92.62 419 ASP B N 1
ATOM 7276 C CA . ASP B 1 419 ? -2.275 -69.5 -26.672 1 92.62 419 ASP B CA 1
ATOM 7277 C C . ASP B 1 419 ? -2.145 -68.25 -27.516 1 92.62 419 ASP B C 1
ATOM 7279 O O . ASP B 1 419 ? -2.484 -67.125 -27.062 1 92.62 419 ASP B O 1
ATOM 7283 N N . THR B 1 420 ? -1.547 -68.438 -28.641 1 93.44 420 THR B N 1
ATOM 7284 C CA . THR B 1 420 ? -1.365 -67.312 -29.562 1 93.44 420 THR B CA 1
ATOM 7285 C C . THR B 1 420 ? -2.053 -67.625 -30.891 1 93.44 420 THR B C 1
ATOM 7287 O O . THR B 1 420 ? -1.983 -68.75 -31.406 1 93.44 420 THR B O 1
ATOM 7290 N N . ALA B 1 421 ? -2.779 -66.75 -31.328 1 92.56 421 ALA B N 1
ATOM 7291 C CA . ALA B 1 421 ? -3.396 -66.812 -32.656 1 92.56 421 ALA B CA 1
ATOM 7292 C C . ALA B 1 421 ? -2.863 -65.75 -33.594 1 92.56 421 ALA B C 1
ATOM 7294 O O . ALA B 1 421 ? -2.896 -64.562 -33.25 1 92.56 421 ALA B O 1
ATOM 7295 N N . LEU B 1 422 ? -2.264 -66.188 -34.688 1 92.19 422 LEU B N 1
ATOM 7296 C CA . LEU B 1 422 ? -1.797 -65.312 -35.75 1 92.19 422 LEU B CA 1
ATOM 7297 C C . LEU B 1 422 ? -2.652 -65.438 -37 1 92.19 422 LEU B C 1
ATOM 7299 O O . LEU B 1 422 ? -2.926 -66.562 -37.438 1 92.19 422 LEU B O 1
ATOM 7303 N N . GLN B 1 423 ? -3.188 -64.438 -37.5 1 87.81 423 GLN B N 1
ATOM 7304 C CA . GLN B 1 423 ? -4.137 -64.5 -38.594 1 87.81 423 GLN B CA 1
ATOM 7305 C C . GLN B 1 423 ? -3.414 -64.5 -39.938 1 87.81 423 GLN B C 1
ATOM 7307 O O . GLN B 1 423 ? -3.99 -64.875 -40.969 1 87.81 423 GLN B O 1
ATOM 7312 N N . GLY B 1 424 ? -2.166 -64.25 -40.125 1 88.19 424 GLY B N 1
ATOM 7313 C CA . GLY B 1 424 ? -1.415 -64.312 -41.375 1 88.19 424 GLY B CA 1
ATOM 7314 C C . GLY B 1 424 ? -0.332 -65.375 -41.406 1 88.19 424 GLY B C 1
ATOM 7315 O O . GLY B 1 424 ? -0.448 -66.375 -40.75 1 88.19 424 GLY B O 1
ATOM 7316 N N . ARG B 1 425 ? 0.518 -65.188 -42.344 1 89.31 425 ARG B N 1
ATOM 7317 C CA . ARG B 1 425 ? 1.64 -66.125 -42.5 1 89.31 425 ARG B CA 1
ATOM 7318 C C . ARG B 1 425 ? 2.66 -65.938 -41.406 1 89.31 425 ARG B C 1
ATOM 7320 O O . ARG B 1 425 ? 2.951 -64.812 -41 1 89.31 425 ARG B O 1
ATOM 7327 N N . LEU B 1 426 ? 3.08 -67 -40.844 1 91.5 426 LEU B N 1
ATOM 7328 C CA . LEU B 1 426 ? 4.207 -67 -39.906 1 91.5 426 LEU B CA 1
ATOM 7329 C C . LEU B 1 426 ? 5.48 -67.5 -40.594 1 91.5 426 LEU B C 1
ATOM 7331 O O . LEU B 1 426 ? 5.504 -68.562 -41.188 1 91.5 426 LEU B O 1
ATOM 7335 N N . GLU B 1 427 ? 6.395 -66.688 -40.688 1 91 427 GLU B N 1
ATOM 7336 C CA . GLU B 1 427 ? 7.723 -67.062 -41.156 1 91 427 GLU B CA 1
ATOM 7337 C C . GLU B 1 427 ? 8.727 -67.125 -40.031 1 91 427 GLU B C 1
ATOM 7339 O O . GLU B 1 427 ? 8.82 -66.25 -39.188 1 91 427 GLU B O 1
ATOM 7344 N N . ALA B 1 428 ? 9.414 -68.25 -39.844 1 91.19 428 ALA B N 1
ATOM 7345 C CA . ALA B 1 428 ? 10.445 -68.438 -38.812 1 91.19 428 ALA B CA 1
ATOM 7346 C C . ALA B 1 428 ? 11.641 -69.188 -39.375 1 91.19 428 ALA B C 1
ATOM 7348 O O . ALA B 1 428 ? 11.516 -69.938 -40.375 1 91.19 428 ALA B O 1
ATOM 7349 N N . LYS B 1 429 ? 12.75 -69 -38.844 1 87.75 429 LYS B N 1
ATOM 7350 C CA . LYS B 1 429 ? 13.93 -69.688 -39.25 1 87.75 429 LYS B CA 1
ATOM 7351 C C . LYS B 1 429 ? 13.828 -71.188 -38.875 1 87.75 429 LYS B C 1
ATOM 7353 O O . LYS B 1 429 ? 14.219 -72.062 -39.625 1 87.75 429 LYS B O 1
ATOM 7358 N N . GLU B 1 430 ? 13.414 -71.375 -37.688 1 87.62 430 GLU B N 1
ATOM 7359 C CA . GLU B 1 430 ? 13.211 -72.75 -37.125 1 87.62 430 GLU B CA 1
ATOM 7360 C C . GLU B 1 430 ? 11.945 -72.812 -36.281 1 87.62 430 GLU B C 1
ATOM 7362 O O . GLU B 1 430 ? 11.602 -71.875 -35.594 1 87.62 430 GLU B O 1
ATOM 7367 N N . ILE B 1 431 ? 11.234 -73.938 -36.5 1 89.25 431 ILE B N 1
ATOM 7368 C CA . ILE B 1 431 ? 10.047 -74.188 -35.656 1 89.25 431 ILE B CA 1
ATOM 7369 C C . ILE B 1 431 ? 10.195 -75.5 -34.906 1 89.25 431 ILE B C 1
ATOM 7371 O O . ILE B 1 431 ? 10.406 -76.562 -35.531 1 89.25 431 ILE B O 1
ATOM 7375 N N . LYS B 1 432 ? 10.188 -75.375 -33.625 1 87.44 432 LYS B N 1
ATOM 7376 C CA . LYS B 1 432 ? 10.258 -76.5 -32.781 1 87.44 432 LYS B CA 1
ATOM 7377 C C . LYS B 1 432 ? 8.938 -76.75 -32.062 1 87.44 432 LYS B C 1
ATOM 7379 O O . LYS B 1 432 ? 8.461 -75.875 -31.297 1 87.44 432 LYS B O 1
ATOM 7384 N N . VAL B 1 433 ? 8.344 -77.938 -32.25 1 87.69 433 VAL B N 1
ATOM 7385 C CA . VAL B 1 433 ? 7.141 -78.375 -31.547 1 87.69 433 VAL B CA 1
ATOM 7386 C C . VAL B 1 433 ? 7.512 -79.312 -30.391 1 87.69 433 VAL B C 1
ATOM 7388 O O . VAL B 1 433 ? 8.109 -80.375 -30.609 1 87.69 433 VAL B O 1
ATOM 7391 N N . THR B 1 434 ? 7.148 -79 -29.203 1 85.94 434 THR B N 1
ATOM 7392 C CA . THR B 1 434 ? 7.707 -79.688 -28.047 1 85.94 434 THR B CA 1
ATOM 7393 C C . THR B 1 434 ? 6.809 -80.875 -27.625 1 85.94 434 THR B C 1
ATOM 7395 O O . THR B 1 434 ? 7.277 -81.812 -27.031 1 85.94 434 THR B O 1
ATOM 7398 N N . THR B 1 435 ? 5.57 -80.812 -27.734 1 78.25 435 THR B N 1
ATOM 7399 C CA . THR B 1 435 ? 4.703 -81.938 -27.391 1 78.25 435 THR B CA 1
ATOM 7400 C C . THR B 1 435 ? 4.492 -82.812 -28.609 1 78.25 435 THR B C 1
ATOM 7402 O O . THR B 1 435 ? 3.93 -82.375 -29.625 1 78.25 435 THR B O 1
ATOM 7405 N N . THR B 1 436 ? 5.312 -83.875 -28.938 1 70.5 436 THR B N 1
ATOM 7406 C CA . THR B 1 436 ? 5.109 -84.75 -30.078 1 70.5 436 THR B CA 1
ATOM 7407 C C . THR B 1 436 ? 4.961 -86.188 -29.641 1 70.5 436 THR B C 1
ATOM 7409 O O . THR B 1 436 ? 5.812 -86.75 -28.922 1 70.5 436 THR B O 1
ATOM 7412 N N . PRO B 1 437 ? 3.686 -86.75 -29.875 1 66.12 437 PRO B N 1
ATOM 7413 C CA . PRO B 1 437 ? 3.568 -88.188 -29.656 1 66.12 437 PRO B CA 1
ATOM 7414 C C . PRO B 1 437 ? 4.551 -89 -30.5 1 66.12 437 PRO B C 1
ATOM 7416 O O . PRO B 1 437 ? 5.125 -88.438 -31.453 1 66.12 437 PRO B O 1
ATOM 7419 N N . THR B 1 438 ? 5.172 -90.125 -30.062 1 71.19 438 THR B N 1
ATOM 7420 C CA . THR B 1 438 ? 6.082 -91 -30.797 1 71.19 438 THR B CA 1
ATOM 7421 C C . THR B 1 438 ? 5.305 -92.062 -31.516 1 71.19 438 THR B C 1
ATOM 7423 O O . THR B 1 438 ? 4.16 -92.375 -31.172 1 71.19 438 THR B O 1
ATOM 7426 N N . ALA B 1 439 ? 5.668 -92.438 -32.812 1 72.38 439 ALA B N 1
ATOM 7427 C CA . ALA B 1 439 ? 5.078 -93.5 -33.594 1 72.38 439 ALA B CA 1
ATOM 7428 C C . ALA B 1 439 ? 5.832 -94.812 -33.375 1 72.38 439 ALA B C 1
ATOM 7430 O O . ALA B 1 439 ? 5.59 -95.812 -34.062 1 72.38 439 ALA B O 1
ATOM 7431 N N . ASP B 1 440 ? 6.578 -95 -32.406 1 75.62 440 ASP B N 1
ATOM 7432 C CA . ASP B 1 440 ? 7.434 -96.188 -32.219 1 75.62 440 ASP B CA 1
ATOM 7433 C C . ASP B 1 440 ? 6.602 -97.438 -31.922 1 75.62 440 ASP B C 1
ATOM 7435 O O . ASP B 1 440 ? 7.105 -98.5 -31.984 1 75.62 440 ASP B O 1
ATOM 7439 N N . PHE B 1 441 ? 5.398 -97.375 -31.781 1 82.31 441 PHE B N 1
ATOM 7440 C CA . PHE B 1 441 ? 4.566 -98.5 -31.406 1 82.31 441 PHE B CA 1
ATOM 7441 C C . PHE B 1 441 ? 4.309 -99.375 -32.594 1 82.31 441 PHE B C 1
ATOM 7443 O O . PHE B 1 441 ? 3.916 -100.562 -32.438 1 82.31 441 PHE B O 1
ATOM 7450 N N . VAL B 1 442 ? 4.621 -99.062 -33.812 1 82.38 442 VAL B N 1
ATOM 7451 C CA . VAL B 1 442 ? 4.383 -99.812 -35.031 1 82.38 442 VAL B CA 1
ATOM 7452 C C . VAL B 1 442 ? 5.309 -101.062 -35.062 1 82.38 442 VAL B C 1
ATOM 7454 O O . VAL B 1 442 ? 4.957 -102.062 -35.625 1 82.38 442 VAL B O 1
ATOM 7457 N N . PHE B 1 443 ? 6.453 -101.062 -34.406 1 83.81 443 PHE B N 1
ATOM 7458 C CA . PHE B 1 443 ? 7.434 -102.125 -34.5 1 83.81 443 PHE B CA 1
ATOM 7459 C C . PHE B 1 443 ? 7.34 -103.062 -33.312 1 83.81 443 PHE B C 1
ATOM 7461 O O . PHE B 1 443 ? 8.172 -103.938 -33.125 1 83.81 443 PHE B O 1
ATOM 7468 N N . GLU B 1 444 ? 6.387 -102.75 -32.531 1 84.12 444 GLU B N 1
ATOM 7469 C CA . GLU B 1 444 ? 6.172 -103.625 -31.391 1 84.12 444 GLU B CA 1
ATOM 7470 C C . GLU B 1 444 ? 5.613 -105 -31.828 1 84.12 444 GLU B C 1
ATOM 7472 O O . GLU B 1 444 ? 4.91 -105.062 -32.844 1 84.12 444 GLU B O 1
ATOM 7477 N N . GLU B 1 445 ? 5.902 -106 -31 1 83.12 445 GLU B N 1
ATOM 7478 C CA . GLU B 1 445 ? 5.574 -107.375 -31.359 1 83.12 445 GLU B CA 1
ATOM 7479 C C . GLU B 1 445 ? 4.066 -107.562 -31.453 1 83.12 445 GLU B C 1
ATOM 7481 O O . GLU B 1 445 ? 3.588 -108.312 -32.312 1 83.12 445 GLU B O 1
ATOM 7486 N N . ASN B 1 446 ? 3.402 -106.812 -30.688 1 86.75 446 ASN B N 1
ATOM 7487 C CA . ASN B 1 446 ? 1.957 -107.062 -30.641 1 86.75 446 ASN B CA 1
ATOM 7488 C C . ASN B 1 446 ? 1.229 -106.062 -31.562 1 86.75 446 ASN B C 1
ATOM 7490 O O . ASN B 1 446 ? 0.01 -105.938 -31.484 1 86.75 446 ASN B O 1
ATOM 7494 N N . TYR B 1 447 ? 2.059 -105.438 -32.312 1 86.94 447 TYR B N 1
ATOM 7495 C CA . TYR B 1 447 ? 1.392 -104.562 -33.25 1 86.94 447 TYR B CA 1
ATOM 7496 C C . TYR B 1 447 ? 0.605 -105.312 -34.281 1 86.94 447 TYR B C 1
ATOM 7498 O O . TYR B 1 447 ? 1.139 -106.25 -34.938 1 86.94 447 TYR B O 1
ATOM 7506 N N . ASN B 1 448 ? -0.735 -104.938 -34.344 1 86.5 448 ASN B N 1
ATOM 7507 C CA . ASN B 1 448 ? -1.584 -105.625 -35.344 1 86.5 448 ASN B CA 1
ATOM 7508 C C . ASN B 1 448 ? -1.518 -104.875 -36.688 1 86.5 448 ASN B C 1
ATOM 7510 O O . ASN B 1 448 ? -2.342 -104 -36.969 1 86.5 448 ASN B O 1
ATOM 7514 N N . LEU B 1 449 ? -0.482 -105.25 -37.469 1 89.62 449 LEU B N 1
ATOM 7515 C CA . LEU B 1 449 ? -0.346 -104.625 -38.812 1 89.62 449 LEU B CA 1
ATOM 7516 C C . LEU B 1 449 ? -1.512 -105.062 -39.688 1 89.62 449 LEU B C 1
ATOM 7518 O O . LEU B 1 449 ? -1.737 -106.25 -39.906 1 89.62 449 LEU B O 1
ATOM 7522 N N . PRO B 1 450 ? -2.273 -104.125 -40.219 1 89 450 PRO B N 1
ATOM 7523 C CA . PRO B 1 450 ? -3.4 -104.5 -41.062 1 89 450 PRO B CA 1
ATOM 7524 C C . PRO B 1 450 ? -2.959 -105.188 -42.344 1 89 450 PRO B C 1
ATOM 7526 O O . PRO B 1 450 ? -1.93 -104.812 -42.938 1 89 450 PRO B O 1
ATOM 7529 N N . LYS B 1 451 ? -3.783 -106.25 -42.719 1 90.38 451 LYS B N 1
ATOM 7530 C CA . LYS B 1 451 ? -3.494 -106.875 -44 1 90.38 451 LYS B CA 1
ATOM 7531 C C . LYS B 1 451 ? -3.691 -105.938 -45.156 1 90.38 451 LYS B C 1
ATOM 7533 O O . LYS B 1 451 ? -4.586 -105.062 -45.125 1 90.38 451 LYS B O 1
ATOM 7538 N N . LEU B 1 452 ? -2.828 -106 -46.094 1 91.19 452 LEU B N 1
ATOM 7539 C CA . LEU B 1 452 ? -2.873 -105.062 -47.25 1 91.19 452 LEU B CA 1
ATOM 7540 C C . LEU B 1 452 ? -4.234 -105.125 -47.938 1 91.19 452 LEU B C 1
ATOM 7542 O O . LEU B 1 452 ? -4.711 -104.125 -48.469 1 91.19 452 LEU B O 1
ATOM 7546 N N . GLU B 1 453 ? -4.844 -106.312 -47.906 1 89.12 453 GLU B N 1
ATOM 7547 C CA . GLU B 1 453 ? -6.172 -106.5 -48.469 1 89.12 453 GLU B CA 1
ATOM 7548 C C . GLU B 1 453 ? -7.199 -105.625 -47.719 1 89.12 453 GLU B C 1
ATOM 7550 O O . GLU B 1 453 ? -8.086 -105.062 -48.344 1 89.12 453 GLU B O 1
ATOM 7555 N N . ASP B 1 454 ? -7.035 -105.562 -46.5 1 91.12 454 ASP B N 1
ATOM 7556 C CA . ASP B 1 454 ? -7.934 -104.75 -45.688 1 91.12 454 ASP B CA 1
ATOM 7557 C C . ASP B 1 454 ? -7.699 -103.25 -45.906 1 91.12 454 ASP B C 1
ATOM 7559 O O . ASP B 1 454 ? -8.648 -102.5 -45.906 1 91.12 454 ASP B O 1
ATOM 7563 N N . VAL B 1 455 ? -6.488 -102.938 -46.062 1 91.31 455 VAL B N 1
ATOM 7564 C CA . VAL B 1 455 ? -6.141 -101.562 -46.344 1 91.31 455 VAL B CA 1
ATOM 7565 C C . VAL B 1 455 ? -6.738 -101.125 -47.688 1 91.31 455 VAL B C 1
ATOM 7567 O O . VAL B 1 455 ? -7.297 -100.062 -47.812 1 91.31 455 VAL B O 1
ATOM 7570 N N . GLU B 1 456 ? -6.656 -101.938 -48.656 1 88.88 456 GLU B N 1
ATOM 7571 C CA . GLU B 1 456 ? -7.23 -101.688 -49.969 1 88.88 456 GLU B CA 1
ATOM 7572 C C . GLU B 1 456 ? -8.734 -101.5 -49.875 1 88.88 456 GLU B C 1
ATOM 7574 O O . GLU B 1 456 ? -9.273 -100.562 -50.5 1 88.88 456 GLU B O 1
ATOM 7579 N N . LYS B 1 457 ? -9.344 -102.375 -49.125 1 90.69 457 LYS B N 1
ATOM 7580 C CA . LYS B 1 457 ? -10.789 -102.188 -48.938 1 90.69 457 LYS B CA 1
ATOM 7581 C C . LYS B 1 457 ? -11.133 -100.875 -48.281 1 90.69 457 LYS B C 1
ATOM 7583 O O . LYS B 1 457 ? -12.086 -100.188 -48.688 1 90.69 457 LYS B O 1
ATOM 7588 N N . HIS B 1 458 ? -10.359 -100.562 -47.344 1 90.75 458 HIS B N 1
ATOM 7589 C CA . HIS B 1 458 ? -10.586 -99.312 -46.656 1 90.75 458 HIS B CA 1
ATOM 7590 C C . HIS B 1 458 ? -10.406 -98.125 -47.562 1 90.75 458 HIS B C 1
ATOM 7592 O O . HIS B 1 458 ? -11.219 -97.188 -47.562 1 90.75 458 HIS B O 1
ATOM 7598 N N . ILE B 1 459 ? -9.414 -98.062 -48.25 1 89.75 459 ILE B N 1
ATOM 7599 C CA . ILE B 1 459 ? -9.094 -96.938 -49.156 1 89.75 459 ILE B CA 1
ATOM 7600 C C . ILE B 1 459 ? -10.188 -96.812 -50.219 1 89.75 459 ILE B C 1
ATOM 7602 O O . ILE B 1 459 ? -10.539 -95.75 -50.625 1 89.75 459 ILE B O 1
ATOM 7606 N N . LYS B 1 460 ? -10.719 -97.875 -50.688 1 86.25 460 LYS B N 1
ATOM 7607 C CA . LYS B 1 460 ? -11.781 -97.875 -51.719 1 86.25 460 LYS B CA 1
ATOM 7608 C C . LYS B 1 460 ? -13.07 -97.312 -51.156 1 86.25 460 LYS B C 1
ATOM 7610 O O . LYS B 1 460 ? -13.797 -96.562 -51.844 1 86.25 460 LYS B O 1
ATOM 7615 N N . THR B 1 461 ? -13.258 -97.562 -49.844 1 89.31 461 THR B N 1
ATOM 7616 C CA . THR B 1 461 ? -14.508 -97.125 -49.25 1 89.31 461 THR B CA 1
ATOM 7617 C C . THR B 1 461 ? -14.391 -95.688 -48.688 1 89.31 461 THR B C 1
ATOM 7619 O O . THR B 1 461 ? -15.305 -94.875 -48.844 1 89.31 461 THR B O 1
ATOM 7622 N N . LYS B 1 462 ? -13.305 -95.375 -48.062 1 88.62 462 LYS B N 1
ATOM 7623 C CA . LYS B 1 462 ? -13.203 -94.125 -47.312 1 88.62 462 LYS B CA 1
ATOM 7624 C C . LYS B 1 462 ? -12.328 -93.125 -48.031 1 88.62 462 LYS B C 1
ATOM 7626 O O . LYS B 1 462 ? -12.344 -91.938 -47.688 1 88.62 462 LYS B O 1
ATOM 7631 N N . LYS B 1 463 ? -11.531 -93.562 -48.938 1 86.44 463 LYS B N 1
ATOM 7632 C CA . LYS B 1 463 ? -10.719 -92.75 -49.844 1 86.44 463 LYS B CA 1
ATOM 7633 C C . LYS B 1 463 ? -9.609 -92 -49.062 1 86.44 463 LYS B C 1
ATOM 7635 O O . LYS B 1 463 ? -9.289 -90.875 -49.344 1 86.44 463 LYS B O 1
ATOM 7640 N N . HIS B 1 464 ? -9.219 -92.5 -47.938 1 88.31 464 HIS B N 1
ATOM 7641 C CA . HIS B 1 464 ? -8.031 -92.125 -47.219 1 88.31 464 HIS B CA 1
ATOM 7642 C C . HIS B 1 464 ? -7.418 -93.25 -46.469 1 88.31 464 HIS B C 1
ATOM 7644 O O . HIS B 1 464 ? -8.023 -94.312 -46.344 1 88.31 464 HIS B O 1
ATOM 7650 N N . LEU B 1 465 ? -6.105 -93 -46 1 88.81 465 LEU B N 1
ATOM 7651 C CA . LEU B 1 465 ? -5.41 -94.062 -45.281 1 88.81 465 LEU B CA 1
ATOM 7652 C C . LEU B 1 465 ? -6.039 -94.312 -43.906 1 88.81 465 LEU B C 1
ATOM 7654 O O . LEU B 1 465 ? -6.586 -93.375 -43.312 1 88.81 465 LEU B O 1
ATOM 7658 N N . PRO B 1 466 ? -6.082 -95.625 -43.438 1 89.06 466 PRO B N 1
ATOM 7659 C CA . PRO B 1 466 ? -6.598 -95.812 -42.094 1 89.06 466 PRO B CA 1
ATOM 7660 C C . PRO B 1 466 ? -5.914 -95 -41.031 1 89.06 466 PRO B C 1
ATOM 7662 O O . PRO B 1 466 ? -4.691 -94.812 -41.062 1 89.06 466 PRO B O 1
ATOM 7665 N N . GLU B 1 467 ? -6.637 -94.312 -40.094 1 87.38 467 GLU B N 1
ATOM 7666 C CA . GLU B 1 467 ? -6.188 -93.5 -38.969 1 87.38 467 GLU B CA 1
ATOM 7667 C C . GLU B 1 467 ? -5.668 -92.125 -39.406 1 87.38 467 GLU B C 1
ATOM 7669 O O . GLU B 1 467 ? -5.066 -91.375 -38.625 1 87.38 467 GLU B O 1
ATOM 7674 N N . ILE B 1 468 ? -5.648 -91.875 -40.625 1 88.75 468 ILE B N 1
ATOM 7675 C CA . ILE B 1 468 ? -5.383 -90.5 -41.125 1 88.75 468 ILE B CA 1
ATOM 7676 C C . ILE B 1 468 ? -6.699 -89.812 -41.375 1 88.75 468 ILE B C 1
ATOM 7678 O O . ILE B 1 468 ? -7.633 -90.375 -41.969 1 88.75 468 ILE B O 1
ATOM 7682 N N . ALA B 1 469 ? -6.766 -88.625 -40.938 1 86.44 469 ALA B N 1
ATOM 7683 C CA . ALA B 1 469 ? -7.988 -87.812 -41.094 1 86.44 469 ALA B CA 1
ATOM 7684 C C . ALA B 1 469 ? -8.289 -87.562 -42.562 1 86.44 469 ALA B C 1
ATOM 7686 O O . ALA B 1 469 ? -7.375 -87.5 -43.406 1 86.44 469 ALA B O 1
ATOM 7687 N N . SER B 1 470 ? -9.68 -87.438 -42.875 1 85.75 470 SER B N 1
ATOM 7688 C CA . SER B 1 470 ? -10.078 -87.125 -44.25 1 85.75 470 SER B CA 1
ATOM 7689 C C . SER B 1 470 ? -9.727 -85.75 -44.656 1 85.75 470 SER B C 1
ATOM 7691 O O . SER B 1 470 ? -9.492 -84.875 -43.781 1 85.75 470 SER B O 1
ATOM 7693 N N . ALA B 1 471 ? -9.578 -85.5 -45.938 1 81.69 471 ALA B N 1
ATOM 7694 C CA . ALA B 1 471 ? -9.312 -84.188 -46.438 1 81.69 471 ALA B CA 1
ATOM 7695 C C . ALA B 1 471 ? -10.336 -83.188 -45.938 1 81.69 471 ALA B C 1
ATOM 7697 O O . ALA B 1 471 ? -9.984 -82.062 -45.562 1 81.69 471 ALA B O 1
ATOM 7698 N N . LYS B 1 472 ? -11.586 -83.562 -45.938 1 83.88 472 LYS B N 1
ATOM 7699 C CA . LYS B 1 472 ? -12.656 -82.688 -45.438 1 83.88 472 LYS B CA 1
ATOM 7700 C C . LYS B 1 472 ? -12.453 -82.312 -43.969 1 83.88 472 LYS B C 1
ATOM 7702 O O . LYS B 1 472 ? -12.633 -81.188 -43.594 1 83.88 472 LYS B O 1
ATOM 7707 N N . GLN B 1 473 ? -12.07 -83.25 -43.188 1 84.12 473 GLN B N 1
ATOM 7708 C CA . GLN B 1 473 ? -11.836 -83 -41.75 1 84.12 473 GLN B CA 1
ATOM 7709 C C . GLN B 1 473 ? -10.633 -82.062 -41.531 1 84.12 473 GLN B C 1
ATOM 7711 O O . GLN B 1 473 ? -10.664 -81.188 -40.688 1 84.12 473 GLN B O 1
ATOM 7716 N N . MET B 1 474 ? -9.594 -82.312 -42.219 1 84.38 474 MET B N 1
ATOM 7717 C CA . MET B 1 474 ? -8.391 -81.5 -42.094 1 84.38 474 MET B CA 1
ATOM 7718 C C . MET B 1 474 ? -8.664 -80.062 -42.5 1 84.38 474 MET B C 1
ATOM 7720 O O . MET B 1 474 ? -8.125 -79.125 -41.906 1 84.38 474 MET B O 1
ATOM 7724 N N . GLN B 1 475 ? -9.461 -79.875 -43.531 1 83.62 475 GLN B N 1
ATOM 7725 C CA . GLN B 1 475 ? -9.812 -78.562 -44 1 83.62 475 GLN B CA 1
ATOM 7726 C C . GLN B 1 475 ? -10.648 -77.812 -42.969 1 83.62 475 GLN B C 1
ATOM 7728 O O . GLN B 1 475 ? -10.5 -76.562 -42.781 1 83.62 475 GLN B O 1
ATOM 7733 N N . GLN B 1 476 ? -11.484 -78.5 -42.312 1 84.38 476 GLN B N 1
ATOM 7734 C CA . GLN B 1 476 ? -12.406 -77.875 -41.344 1 84.38 476 GLN B CA 1
ATOM 7735 C C . GLN B 1 476 ? -11.711 -77.562 -40.031 1 84.38 476 GLN B C 1
ATOM 7737 O O . GLN B 1 476 ? -11.906 -76.5 -39.438 1 84.38 476 GLN B O 1
ATOM 7742 N N . GLU B 1 477 ? -10.883 -78.438 -39.562 1 85.06 477 GLU B N 1
ATOM 7743 C CA . GLU B 1 477 ? -10.352 -78.375 -38.188 1 85.06 477 GLU B CA 1
ATOM 7744 C C . GLU B 1 477 ? -8.898 -77.875 -38.188 1 85.06 477 GLU B C 1
ATOM 7746 O O . GLU B 1 477 ? -8.383 -77.5 -37.156 1 85.06 477 GLU B O 1
ATOM 7751 N N . GLY B 1 478 ? -8.273 -77.938 -39.219 1 85.19 478 GLY B N 1
ATOM 7752 C CA . GLY B 1 478 ? -6.844 -77.688 -39.281 1 85.19 478 GLY B CA 1
ATOM 7753 C C . GLY B 1 478 ? -6.016 -78.938 -38.969 1 85.19 478 GLY B C 1
ATOM 7754 O O . GLY B 1 478 ? -6.559 -80 -38.812 1 85.19 478 GLY B O 1
ATOM 7755 N N . VAL B 1 479 ? -4.699 -78.688 -39.125 1 85.69 479 VAL B N 1
ATOM 7756 C CA . VAL B 1 479 ? -3.793 -79.812 -38.938 1 85.69 479 VAL B CA 1
ATOM 7757 C C . VAL B 1 479 ? -2.76 -79.5 -37.875 1 85.69 479 VAL B C 1
ATOM 7759 O O . VAL B 1 479 ? -2.086 -78.438 -37.969 1 85.69 479 VAL B O 1
ATOM 7762 N N . ASN B 1 480 ? -2.803 -80.25 -36.781 1 88.5 480 ASN B N 1
ATOM 7763 C CA . ASN B 1 480 ? -1.718 -80.125 -35.812 1 88.5 480 ASN B CA 1
ATOM 7764 C C . ASN B 1 480 ? -0.414 -80.688 -36.344 1 88.5 480 ASN B C 1
ATOM 7766 O O . ASN B 1 480 ? -0.311 -81.875 -36.594 1 88.5 480 ASN B O 1
ATOM 7770 N N . ILE B 1 481 ? 0.519 -79.812 -36.5 1 86.5 481 ILE B N 1
ATOM 7771 C CA . ILE B 1 481 ? 1.746 -80.125 -37.188 1 86.5 481 ILE B CA 1
ATOM 7772 C C . ILE B 1 481 ? 2.445 -81.312 -36.5 1 86.5 481 ILE B C 1
ATOM 7774 O O . ILE B 1 481 ? 2.879 -82.25 -37.156 1 86.5 481 ILE B O 1
ATOM 7778 N N . GLY B 1 482 ? 2.582 -81.25 -35.219 1 84.56 482 GLY B N 1
ATOM 7779 C CA . GLY B 1 482 ? 3.25 -82.312 -34.469 1 84.56 482 GLY B CA 1
ATOM 7780 C C . GLY B 1 482 ? 2.559 -83.688 -34.594 1 84.56 482 GLY B C 1
ATOM 7781 O O . GLY B 1 482 ? 3.191 -84.688 -34.938 1 84.56 482 GLY B O 1
ATOM 7782 N N . GLU B 1 483 ? 1.313 -83.75 -34.469 1 85.56 483 GLU B N 1
ATOM 7783 C CA . GLU B 1 483 ? 0.526 -84.938 -34.531 1 85.56 483 GLU B CA 1
ATOM 7784 C C . GLU B 1 483 ? 0.527 -85.562 -35.938 1 85.56 483 GLU B C 1
ATOM 7786 O O . GLU B 1 483 ? 0.649 -86.75 -36.094 1 85.56 483 GLU B O 1
ATOM 7791 N N . PHE B 1 484 ? 0.374 -84.688 -36.781 1 86.44 484 PHE B N 1
ATOM 7792 C CA . PHE B 1 484 ? 0.299 -85.125 -38.156 1 86.44 484 PHE B CA 1
ATOM 7793 C C . PHE B 1 484 ? 1.625 -85.75 -38.625 1 86.44 484 PHE B C 1
ATOM 7795 O O . PHE B 1 484 ? 1.646 -86.75 -39.312 1 86.44 484 PHE B O 1
ATOM 7802 N N . GLN B 1 485 ? 2.695 -85.188 -38.25 1 86.12 485 GLN B N 1
ATOM 7803 C CA . GLN B 1 485 ? 4.02 -85.688 -38.562 1 86.12 485 GLN B CA 1
ATOM 7804 C C . GLN B 1 485 ? 4.199 -87.125 -38 1 86.12 485 GLN B C 1
ATOM 7806 O O . GLN B 1 485 ? 4.789 -88 -38.656 1 86.12 485 GLN B O 1
ATOM 7811 N N . ILE B 1 486 ? 3.711 -87.312 -36.875 1 87.06 486 ILE B N 1
ATOM 7812 C CA . ILE B 1 486 ? 3.822 -88.625 -36.25 1 87.06 486 ILE B CA 1
ATOM 7813 C C . ILE B 1 486 ? 2.969 -89.625 -37.031 1 87.06 486 ILE B C 1
ATOM 7815 O O . ILE B 1 486 ? 3.371 -90.812 -37.188 1 87.06 486 ILE B O 1
ATOM 7819 N N . LYS B 1 487 ? 1.769 -89.25 -37.406 1 88.06 487 LYS B N 1
ATOM 7820 C CA . LYS B 1 487 ? 0.906 -90.125 -38.188 1 88.06 487 LYS B CA 1
ATOM 7821 C C . LYS B 1 487 ? 1.554 -90.5 -39.5 1 88.06 487 LYS B C 1
ATOM 7823 O O . LYS B 1 487 ? 1.442 -91.625 -39.969 1 88.06 487 LYS B O 1
ATOM 7828 N N . LEU B 1 488 ? 2.176 -89.562 -40.125 1 88.81 488 LEU B N 1
ATOM 7829 C CA . LEU B 1 488 ? 2.904 -89.812 -41.375 1 88.81 488 LEU B CA 1
ATOM 7830 C C . LEU B 1 488 ? 4.023 -90.812 -41.125 1 88.81 488 LEU B C 1
ATOM 7832 O O . LEU B 1 488 ? 4.211 -91.75 -41.938 1 88.81 488 LEU B O 1
ATOM 7836 N N . LEU B 1 489 ? 4.695 -90.625 -40.031 1 86.69 489 LEU B N 1
ATOM 7837 C CA . LEU B 1 489 ? 5.758 -91.562 -39.688 1 86.69 489 LEU B CA 1
ATOM 7838 C C . LEU B 1 489 ? 5.191 -93 -39.469 1 86.69 489 LEU B C 1
ATOM 7840 O O . LEU B 1 489 ? 5.77 -93.938 -39.906 1 86.69 489 LEU B O 1
ATOM 7844 N N . GLN B 1 490 ? 4.105 -93.062 -38.812 1 88.56 490 GLN B N 1
ATOM 7845 C CA . GLN B 1 490 ? 3.439 -94.312 -38.594 1 88.56 490 GLN B CA 1
ATOM 7846 C C . GLN B 1 490 ? 3.162 -95 -39.906 1 88.56 490 GLN B C 1
ATOM 7848 O O . GLN B 1 490 ? 3.42 -96.25 -40.031 1 88.56 490 GLN B O 1
ATOM 7853 N N . LYS B 1 491 ? 2.623 -94.312 -40.844 1 90.69 491 LYS B N 1
ATOM 7854 C CA . LYS B 1 491 ? 2.293 -94.938 -42.156 1 90.69 491 LYS B CA 1
ATOM 7855 C C . LYS B 1 491 ? 3.553 -95.312 -42.906 1 90.69 491 LYS B C 1
ATOM 7857 O O . LYS B 1 491 ? 3.568 -96.375 -43.562 1 90.69 491 LYS B O 1
ATOM 7862 N N . ILE B 1 492 ? 4.574 -94.625 -42.781 1 89 492 ILE B N 1
ATOM 7863 C CA . ILE B 1 492 ? 5.855 -94.938 -43.375 1 89 492 ILE B CA 1
ATOM 7864 C C . ILE B 1 492 ? 6.395 -96.25 -42.75 1 89 492 ILE B C 1
ATOM 7866 O O . ILE B 1 492 ? 6.883 -97.125 -43.469 1 89 492 ILE B O 1
ATOM 7870 N N . GLU B 1 493 ? 6.223 -96.375 -41.531 1 87.12 493 GLU B N 1
ATOM 7871 C CA . GLU B 1 493 ? 6.676 -97.562 -40.844 1 87.12 493 GLU B CA 1
ATOM 7872 C C . GLU B 1 493 ? 5.844 -98.75 -41.25 1 87.12 493 GLU B C 1
ATOM 7874 O O . GLU B 1 493 ? 6.383 -99.875 -41.469 1 87.12 493 GLU B O 1
ATOM 7879 N N . GLU B 1 494 ? 4.59 -98.625 -41.312 1 90.31 494 GLU B N 1
ATOM 7880 C CA . GLU B 1 494 ? 3.732 -99.688 -41.781 1 90.31 494 GLU B CA 1
ATOM 7881 C C . GLU B 1 494 ? 4.113 -100.125 -43.188 1 90.31 494 GLU B C 1
ATOM 7883 O O . GLU B 1 494 ? 4.227 -101.312 -43.469 1 90.31 494 GLU B O 1
ATOM 7888 N N . LEU B 1 495 ? 4.363 -99.188 -44 1 91.38 495 LEU B N 1
ATOM 7889 C CA . LEU B 1 495 ? 4.781 -99.5 -45.375 1 91.38 495 LEU B CA 1
ATOM 7890 C C . LEU B 1 495 ? 6.109 -100.25 -45.375 1 91.38 495 LEU B C 1
ATOM 7892 O O . LEU B 1 495 ? 6.316 -101.125 -46.219 1 91.38 495 LEU B O 1
ATOM 7896 N N . THR B 1 496 ? 6.914 -99.875 -44.5 1 86.19 496 THR B N 1
ATOM 7897 C CA . THR B 1 496 ? 8.195 -100.562 -44.406 1 86.19 496 THR B CA 1
ATOM 7898 C C . THR B 1 496 ? 7.988 -102 -44.031 1 86.19 496 THR B C 1
ATOM 7900 O O . THR B 1 496 ? 8.609 -102.938 -44.594 1 86.19 496 THR B O 1
ATOM 7903 N N . LEU B 1 497 ? 7.074 -102.312 -43.156 1 89.62 497 LEU B N 1
ATOM 7904 C CA . LEU B 1 497 ? 6.766 -103.688 -42.781 1 89.62 497 LEU B CA 1
ATOM 7905 C C . LEU B 1 497 ? 6.176 -104.438 -43.938 1 89.62 497 LEU B C 1
ATOM 7907 O O . LEU B 1 497 ? 6.52 -105.625 -44.156 1 89.62 497 LEU B O 1
ATOM 7911 N N . TYR B 1 498 ? 5.324 -103.812 -44.688 1 91.19 498 TYR B N 1
ATOM 7912 C CA . TYR B 1 498 ? 4.773 -104.438 -45.875 1 91.19 498 TYR B CA 1
ATOM 7913 C C . TYR B 1 498 ? 5.871 -104.812 -46.875 1 91.19 498 TYR B C 1
ATOM 7915 O O . TYR B 1 498 ? 5.883 -105.875 -47.438 1 91.19 498 TYR B O 1
ATOM 7923 N N . SER B 1 499 ? 6.781 -103.938 -47 1 90.31 499 SER B N 1
ATOM 7924 C CA . SER B 1 499 ? 7.883 -104.188 -47.938 1 90.31 499 SER B CA 1
ATOM 7925 C C . SER B 1 499 ? 8.758 -105.312 -47.5 1 90.31 499 SER B C 1
ATOM 7927 O O . SER B 1 499 ? 9.203 -106.125 -48.344 1 90.31 499 SER B O 1
ATOM 7929 N N . ILE B 1 500 ? 8.914 -105.438 -46.281 1 87.5 500 ILE B N 1
ATOM 7930 C CA . ILE B 1 500 ? 9.695 -106.562 -45.75 1 87.5 500 ILE B CA 1
ATOM 7931 C C . ILE B 1 500 ? 8.953 -107.875 -46 1 87.5 500 ILE B C 1
ATOM 7933 O O . ILE B 1 500 ? 9.547 -108.875 -46.469 1 87.5 500 ILE B O 1
ATOM 7937 N N . GLU B 1 501 ? 7.77 -107.875 -45.719 1 89.5 501 GLU B N 1
ATOM 7938 C CA . GLU B 1 501 ? 6.957 -109.125 -45.938 1 89.5 501 GLU B CA 1
ATOM 7939 C C . GLU B 1 501 ? 6.926 -109.5 -47.406 1 89.5 501 GLU B C 1
ATOM 7941 O O . GLU B 1 501 ? 7.055 -110.688 -47.75 1 89.5 501 GLU B O 1
ATOM 7946 N N . GLN B 1 502 ? 6.758 -108.562 -48.188 1 91.69 502 GLN B N 1
ATOM 7947 C CA . GLN B 1 502 ? 6.738 -108.812 -49.625 1 91.69 502 GLN B CA 1
ATOM 7948 C C . GLN B 1 502 ? 8.086 -109.375 -50.125 1 91.69 502 GLN B C 1
ATOM 7950 O O . GLN B 1 502 ? 8.141 -110.25 -50.938 1 91.69 502 GLN B O 1
ATOM 7955 N N . ASN B 1 503 ? 9.055 -108.875 -49.562 1 86.62 503 ASN B N 1
ATOM 7956 C CA . ASN B 1 503 ? 10.383 -109.312 -49.938 1 86.62 503 ASN B CA 1
ATOM 7957 C C . ASN B 1 503 ? 10.602 -110.812 -49.5 1 86.62 503 ASN B C 1
ATOM 7959 O O . ASN B 1 503 ? 11.164 -111.562 -50.25 1 86.62 503 ASN B O 1
ATOM 7963 N N . ARG B 1 504 ? 10.102 -111.125 -48.469 1 89.44 504 ARG B N 1
ATOM 7964 C CA . ARG B 1 504 ? 10.188 -112.5 -48 1 89.44 504 ARG B CA 1
ATOM 7965 C C . ARG B 1 504 ? 9.414 -113.438 -48.906 1 89.44 504 ARG B C 1
ATOM 7967 O O . ARG B 1 504 ? 9.898 -114.562 -49.25 1 89.44 504 ARG B O 1
ATOM 7974 N N . LYS B 1 505 ? 8.273 -113.125 -49.312 1 90.44 505 LYS B N 1
ATOM 7975 C CA . LYS B 1 505 ? 7.453 -113.938 -50.219 1 90.44 505 LYS B CA 1
ATOM 7976 C C . LYS B 1 505 ? 8.133 -114.125 -51.562 1 90.44 505 LYS B C 1
ATOM 7978 O O . LYS B 1 505 ? 8.102 -115.188 -52.125 1 90.44 505 LYS B O 1
ATOM 7983 N N . ILE B 1 506 ? 8.719 -113.062 -51.969 1 90.5 506 ILE B N 1
ATOM 7984 C CA . ILE B 1 506 ? 9.414 -113.125 -53.25 1 90.5 506 ILE B CA 1
ATOM 7985 C C . ILE B 1 506 ? 10.609 -114.062 -53.156 1 90.5 506 ILE B C 1
ATOM 7987 O O . ILE B 1 506 ? 10.852 -114.875 -54.062 1 90.5 506 ILE B O 1
ATOM 7991 N N . GLU B 1 507 ? 11.227 -114.062 -52.062 1 88.31 507 GLU B N 1
ATOM 7992 C CA . GLU B 1 507 ? 12.352 -114.938 -51.875 1 88.31 507 GLU B CA 1
ATOM 7993 C C . GLU B 1 507 ? 11.891 -116.438 -51.781 1 88.31 507 GLU B C 1
ATOM 7995 O O . GLU B 1 507 ? 12.523 -117.312 -52.375 1 88.31 507 GLU B O 1
ATOM 8000 N N . GLU B 1 508 ? 10.859 -116.625 -51.125 1 90.25 508 GLU B N 1
ATOM 8001 C CA . GLU B 1 508 ? 10.297 -117.938 -51.062 1 90.25 508 GLU B CA 1
ATOM 8002 C C . GLU B 1 508 ? 9.852 -118.438 -52.438 1 90.25 508 GLU B C 1
ATOM 8004 O O . GLU B 1 508 ? 10.062 -119.625 -52.75 1 90.25 508 GLU B O 1
ATOM 8009 N N . GLN B 1 509 ? 9.266 -117.625 -53.188 1 90.44 509 GLN B N 1
ATOM 8010 C CA . GLN B 1 509 ? 8.852 -117.938 -54.531 1 90.44 509 GLN B CA 1
ATOM 8011 C C . GLN B 1 509 ? 10.055 -118.312 -55.406 1 90.44 509 GLN B C 1
ATOM 8013 O O . GLN B 1 509 ? 10.016 -119.25 -56.188 1 90.44 509 GLN B O 1
ATOM 8018 N N . ASN B 1 510 ? 11.055 -117.625 -55.188 1 89.38 510 ASN B N 1
ATOM 8019 C CA . ASN B 1 510 ? 12.266 -117.875 -55.938 1 89.38 510 ASN B CA 1
ATOM 8020 C C . ASN B 1 510 ? 12.875 -119.188 -55.594 1 89.38 510 ASN B C 1
ATOM 8022 O O . ASN B 1 510 ? 13.336 -119.938 -56.469 1 89.38 510 ASN B O 1
ATOM 8026 N N . LYS B 1 511 ? 12.781 -119.562 -54.469 1 89.56 511 LYS B N 1
ATOM 8027 C CA . LYS B 1 511 ? 13.273 -120.875 -54.062 1 89.56 511 LYS B CA 1
ATOM 8028 C C . LYS B 1 511 ? 12.422 -122 -54.656 1 89.56 511 LYS B C 1
ATOM 8030 O O . LYS B 1 511 ? 12.961 -123 -55.125 1 89.56 511 LYS B O 1
ATOM 8035 N N . LYS B 1 512 ? 11.172 -121.812 -54.625 1 90.69 512 LYS B N 1
ATOM 8036 C CA . LYS B 1 512 ? 10.266 -122.812 -55.188 1 90.69 512 LYS B CA 1
ATOM 8037 C C . LYS B 1 512 ? 10.5 -122.938 -56.688 1 90.69 512 LYS B C 1
ATOM 8039 O O . LYS B 1 512 ? 10.477 -124.062 -57.219 1 90.69 512 LYS B O 1
ATOM 8044 N N . ILE B 1 513 ? 10.727 -121.875 -57.281 1 89.81 513 ILE B N 1
ATOM 8045 C CA . ILE B 1 513 ? 10.977 -121.875 -58.719 1 89.81 513 ILE B CA 1
ATOM 8046 C C . ILE B 1 513 ? 12.289 -122.562 -59.031 1 89.81 513 ILE B C 1
ATOM 8048 O O . ILE B 1 513 ? 12.375 -123.312 -60 1 89.81 513 ILE B O 1
ATOM 8052 N N . GLU B 1 514 ? 13.242 -122.438 -58.156 1 89.31 514 GLU B N 1
ATOM 8053 C CA . GLU B 1 514 ? 14.516 -123.125 -58.344 1 89.31 514 GLU B CA 1
ATOM 8054 C C . GLU B 1 514 ? 14.375 -124.625 -58.125 1 89.31 514 GLU B C 1
ATOM 8056 O O . GLU B 1 514 ? 14.953 -125.438 -58.875 1 89.31 514 GLU B O 1
ATOM 8061 N N . GLU B 1 515 ? 13.648 -124.938 -57.188 1 89.88 515 GLU B N 1
ATOM 8062 C CA . GLU B 1 515 ? 13.391 -126.375 -56.938 1 89.88 515 GLU B CA 1
ATOM 8063 C C . GLU B 1 515 ? 12.633 -127 -58.094 1 89.88 515 GLU B C 1
ATOM 8065 O O . GLU B 1 515 ? 12.922 -128.125 -58.5 1 89.88 515 GLU B O 1
ATOM 8070 N N . GLN B 1 516 ? 11.688 -126.375 -58.562 1 89.94 516 GLN B N 1
ATOM 8071 C CA . GLN B 1 516 ? 10.938 -126.812 -59.719 1 89.94 516 GLN B CA 1
ATOM 8072 C C . GLN B 1 516 ? 11.844 -127 -60.938 1 89.94 516 GLN B C 1
ATOM 8074 O O . GLN B 1 516 ? 11.719 -128 -61.688 1 89.94 516 GLN B O 1
ATOM 8079 N N . ASN B 1 517 ? 12.734 -126.188 -61.125 1 86.88 517 ASN B N 1
ATOM 8080 C CA . ASN B 1 517 ? 13.664 -126.25 -62.25 1 86.88 517 ASN B CA 1
ATOM 8081 C C . ASN B 1 517 ? 14.578 -127.438 -62.125 1 86.88 517 ASN B C 1
ATOM 8083 O O . ASN B 1 517 ? 14.859 -128.125 -63.125 1 86.88 517 ASN B O 1
ATOM 8087 N N . LYS B 1 518 ? 14.922 -127.875 -60.969 1 89.44 518 LYS B N 1
ATOM 8088 C CA . LYS B 1 518 ? 15.734 -129 -60.75 1 89.44 518 LYS B CA 1
ATOM 8089 C C . LYS B 1 518 ? 14.945 -130.375 -61.062 1 89.44 518 LYS B C 1
ATOM 8091 O O . LYS B 1 518 ? 15.461 -131.25 -61.719 1 89.44 518 LYS B O 1
ATOM 8096 N N . ARG B 1 519 ? 13.75 -130.375 -60.656 1 90.12 519 ARG B N 1
ATOM 8097 C CA . ARG B 1 519 ? 12.883 -131.5 -60.906 1 90.12 519 ARG B CA 1
ATOM 8098 C C . ARG B 1 519 ? 12.602 -131.75 -62.406 1 90.12 519 ARG B C 1
ATOM 8100 O O . ARG B 1 519 ? 12.578 -132.875 -62.906 1 90.12 519 ARG B O 1
ATOM 8107 N N . ILE B 1 520 ? 12.453 -130.75 -63.094 1 87.19 520 ILE B N 1
ATOM 8108 C CA . ILE B 1 520 ? 12.188 -130.75 -64.5 1 87.19 520 ILE B CA 1
ATOM 8109 C C . ILE B 1 520 ? 13.43 -131.125 -65.25 1 87.19 520 ILE B C 1
ATOM 8111 O O . ILE B 1 520 ? 13.336 -132 -66.188 1 87.19 520 ILE B O 1
ATOM 8115 N N . THR B 1 521 ? 14.555 -130.75 -64.812 1 87.94 521 THR B N 1
ATOM 8116 C CA . THR B 1 521 ? 15.805 -131.25 -65.438 1 87.94 521 THR B CA 1
ATOM 8117 C C . THR B 1 521 ? 16 -132.75 -65.25 1 87.94 521 THR B C 1
ATOM 8119 O O . THR B 1 521 ? 16.438 -133.5 -66.188 1 87.94 521 THR B O 1
ATOM 8122 N N . ASP B 1 522 ? 15.625 -133.25 -64.188 1 86.69 522 ASP B N 1
ATOM 8123 C CA . ASP B 1 522 ? 15.734 -134.75 -63.875 1 86.69 522 ASP B CA 1
ATOM 8124 C C . ASP B 1 522 ? 14.758 -135.5 -64.75 1 86.69 522 ASP B C 1
ATOM 8126 O O . ASP B 1 522 ? 15.07 -136.625 -65.188 1 86.69 522 ASP B O 1
ATOM 8130 N N . LEU B 1 523 ? 13.695 -135.125 -65.062 1 84.5 523 LEU B N 1
ATOM 8131 C CA . LEU B 1 523 ? 12.688 -135.75 -65.875 1 84.5 523 LEU B CA 1
ATOM 8132 C C . LEU B 1 523 ? 13.117 -135.75 -67.312 1 84.5 523 LEU B C 1
ATOM 8134 O O . LEU B 1 523 ? 12.812 -136.75 -68.062 1 84.5 523 LEU B O 1
ATOM 8138 N N . GLU B 1 524 ? 13.734 -134.875 -67.75 1 80.88 524 GLU B N 1
ATOM 8139 C CA . GLU B 1 524 ? 14.195 -134.75 -69.125 1 80.88 524 GLU B CA 1
ATOM 8140 C C . GLU B 1 524 ? 15.367 -135.75 -69.438 1 80.88 524 GLU B C 1
ATOM 8142 O O . GLU B 1 524 ? 15.586 -136.125 -70.562 1 80.88 524 GLU B O 1
ATOM 8147 N N . LYS B 1 525 ? 16.109 -136.375 -68.562 1 81.94 525 LYS B N 1
ATOM 8148 C CA . LYS B 1 525 ? 17.203 -137.25 -68.688 1 81.94 525 LYS B CA 1
ATOM 8149 C C . LYS B 1 525 ? 16.672 -138.75 -68.75 1 81.94 525 LYS B C 1
ATOM 8151 O O . LYS B 1 525 ? 17.406 -139.625 -69.188 1 81.94 525 LYS B O 1
ATOM 8156 N N . ARG B 1 526 ? 15.438 -139 -68.625 1 65.81 526 ARG B N 1
ATOM 8157 C CA . ARG B 1 526 ? 14.883 -140.375 -68.812 1 65.81 526 ARG B CA 1
ATOM 8158 C C . ARG B 1 526 ? 14.195 -140.5 -70.125 1 65.81 526 ARG B C 1
ATOM 8160 O O . ARG B 1 526 ? 13.617 -139.625 -70.625 1 65.81 526 ARG B O 1
#

Secondary structure (DSSP, 8-state):
--------------------EE--SSS-EEES-SS-SSSEEESS-EEE--TTSSEEEEE-SSSTT-EEEEE--SS-TTTTSEEEEEE-TTSTTSEEEEEEE-TTS-EEES-SS---TT--SEEEEEEESSEEEEEEE-GGG--EEEEEEESSGGGSEEEEEESSSS-EEEEETTEEEEEE-TTS-EEES-SS---TT--SEEEEEEESSEEEEEEE-GGG--EEEEEEESSGGGSEEEEEESSSS-EEEEETTEEEEEE-TTS-EEES-SS--SSEEESS-EEE--TTSSEEEEE-SSSTT-EEEEE--SS-TT-SSEEEEEE-TTSTTSEEEEEEE-TTS-EEESSS--SSSEEESS-EEE-SSEEE--TTS---TTTTTT-EEEEE-TTSEEEESGGG-STT-EEETTTEEE-TTS-EEEEEEEEES--EESS----TTTTSTT--PPPHHHHHHHHHHHSS-TTSPPHHHHHHH---HHHHHHHHHHHHHHHHHHHHHHHHHHHHHHHHHHHHHHHHHHHHH-/--------------------EE--TTS-EEES-SS-SSSEEESS-EEE--TTSSEEEEEESS-TT-EEEEE--SS-TTTTSEEEEEE-TTSTTSEEEEEEE-TTS-EEES-SS---TT--SS-EEE--SSEEEEEEEEGGGS-EEEEEEESSGGGSEEEEEESSSS-EEEEETTEEEEEE-TTS-EEES-SS---TT--S--EEE--SSEEEEEEEEGGGS-EEEEEEESSGGGSEEEEEESSSS-EEEEETTEEEEEE-TTS-EEES-SS-SSSEEESS-EEE--TTSSEEEEEESSSTT-EEEEE--SS-TT-SSEEEEEE-TTSTTSEEEEEEE-TTS-EEESSS--SSSEEESS-EEE-SSEEEE-TTS--S--TTTT-EEEEE-TTSPEEESGGG-STTEEEETTTEEE-TTS-EEESS-EEEEEEEE------GGGGSTT--PPPHHHHHHHHHHHSS-TTSPPHHHHHHH-EEHHHHHHHHHHHHHHHHHHHHHHHHHHHHHHHHHHHHHHHHHHHHT-

Organism: Flavobacterium columnare (strain ATCC 49512 / CIP 103533 / TG 44/87) (NCBI:txid1041826)

Radius of gyration: 72.26 Å; Cα contacts (8 Å, |Δi|>4): 2448; chains: 2; bounding box: 49×277×151 Å

pLDDT: mean 87.54, std 9.97, range [31.58, 97.38]

Foldseek 3Di:
DPPPPPDPPPPPPPPPPPDLWDDDPPAATEHSDDDDPDNYHYPDDDDFDDPVDQKTWDADDDDPFQTWIAGNDPVQQQQRGIWTKDAQCVDPVRIFRAWGQHPLREIEGRDSDADDPVPDSYYYHYDDDAKGKDWDADPPRQWIWIKMFGCPVVNTDIDGTTPHQAKDFDDDPNHGQWIQHSLGEIEGPDNDADDPVPDSYYYHYDDDAKDKDWDADPPRQWIWIWMFGCPVVNTDIDGTTPHQAKDFDDDPNHGQWIQHSVQAIEGPDHDDPDNYHYPDDDDFDDPVDQKTWDADDDDPFQIWIAGNDPVCFLQRGIWGKDAQCVDPVRIARAWGQHPVCAIEGGHGGDPDNYYYPDDDDDPAFFDAPDLPVPDQQQVPPRRGQWGQDPVRDTDGCPLVSGQQADDDPPAWGQHNVGDIGGNDDDDDPDDDDDDADALVCCPDPPHDQDDVVVQVVVCVVVVDGPPDDDPVCCVVPNDPPRHNVNVVVNVVSSVVVVVVVVVVVVVVVVVVVVVVVVVVVVVVVD/DPPPPPDPPPPPPPPPPPDQWDDDPPAATEASHDDDPDNYHYPDDDDQDDPVDQKTWDADDDDPFQTWIAGNDPVQQQQRGIWTKDAQCVDPVRIFRAWGQHPLREIEGRDSDADDPVPDSYYYHDDDPAKDKDWDADPPRQWTWIWIFGCPVVNTDIDGTTPHQAKDFDDDPNHGQWIQHSLGEIEGPDNDADDPVPDSYYYHYDDPAKDKDWDADPPRQWTWIWIFGCPVVNTDIDGTTPHQAKDFDDDPPHGQWIQHSVQAIEGPDNDDPDNYHYPDDDDFDDPVDQKTWDADDDDPFQIWIAGNDPVCFLQRGIWGKDAAPVDDVRIARAWGQHPVCAIEGGRGTDPDNYYYPDDDDDPAFFDAPCQPVPDPFLPPPRRGQWGCDPVRDTDGCPLVSGQQADDDPPAWGQHNVGDIGGNDDDDDPDDDDDDADALVCCPDPPHDQDDVVVQVVCCVVVVDGPPDDDPVVCVVPNDDPRHVVRVVVNVVSSVVVVVVVVVVVVVVVVVVVVVVVVVVVVVVVD

Nearest PDB structures (foldseek):
  8ond-assembly1_A  TM=6.232E-01  e=2.394E-08  Bdellovibrio bacteriovorus HD100
  8ond-assembly2_B  TM=5.236E-01  e=4.188E-08  Bdellovibrio bacteriovorus HD100
  8onc-assembly2_F  TM=5.567E-01  e=1.471E-04  Bdellovibrio bacteriovorus HD100
  8ol4-assembly1_A  TM=3.213E-01  e=5.270E-03  Bdellovibrio bacteriovorus HD100
  8onf-assembly1_B  TM=3.685E-01  e=1.219E-02  Bdellovibrio bacteriovorus HD100

Solvent-accessible surface area (backbone atoms only — not comparable to full-atom values): 55214 Å² total; per-residue (Å²): 134,84,82,79,81,80,80,84,80,80,78,78,75,74,73,75,69,74,74,48,51,35,78,44,42,63,51,45,25,9,43,59,30,82,75,40,90,34,36,33,21,34,50,34,66,49,77,48,58,42,85,91,43,52,49,20,73,47,72,58,78,86,50,88,44,19,28,45,33,25,30,64,41,93,79,29,80,50,34,37,16,34,31,36,32,37,61,32,85,87,42,93,86,33,50,39,63,47,36,25,41,20,21,76,31,30,30,10,34,56,30,55,66,53,83,52,92,85,64,60,57,18,38,41,24,35,37,22,70,58,43,24,65,47,75,51,64,49,81,93,62,64,47,29,38,36,39,29,4,31,65,64,64,92,78,31,29,23,38,39,32,17,64,27,85,41,66,36,64,49,60,62,94,90,36,75,45,35,26,37,36,66,78,41,34,30,8,36,58,36,90,67,50,82,55,91,85,65,60,57,18,36,41,23,36,35,23,70,59,42,21,66,48,77,52,64,49,83,91,66,63,46,30,38,36,36,28,4,30,64,65,62,90,79,30,26,22,37,39,32,16,64,28,85,40,67,35,67,49,59,60,94,90,35,75,47,34,24,37,36,64,90,40,24,28,6,38,64,38,86,74,41,88,32,41,34,21,33,53,28,66,50,76,47,61,42,84,90,45,52,51,17,72,51,76,62,79,90,55,88,42,22,27,44,32,21,33,61,44,92,80,31,80,52,31,36,18,32,30,36,30,36,62,30,85,88,42,93,88,33,50,41,46,45,38,22,36,16,21,87,26,18,32,8,34,59,56,47,59,43,96,32,44,32,26,37,61,36,67,45,77,37,43,48,39,62,43,66,55,62,87,78,67,80,62,79,40,18,72,80,73,67,19,29,41,34,29,54,43,95,66,25,21,37,25,38,31,36,78,36,11,38,65,86,34,50,69,52,79,93,48,30,38,40,33,60,83,14,36,29,40,36,68,45,73,46,76,37,59,72,52,73,42,55,82,37,72,62,50,49,57,70,56,38,89,82,44,82,75,76,54,67,71,55,51,51,52,40,32,73,70,71,69,40,59,89,97,48,79,48,68,69,52,36,69,74,72,48,74,58,65,52,55,49,52,30,51,51,48,39,52,51,51,50,50,49,52,51,52,47,53,51,49,50,51,52,54,51,51,48,50,51,54,53,51,53,50,49,56,55,54,60,58,67,75,108,134,84,81,79,81,80,79,83,80,82,78,80,77,73,76,78,66,65,65,29,31,35,76,50,93,86,55,46,27,8,33,55,28,82,76,41,90,39,68,70,28,65,58,66,54,73,47,74,44,17,84,92,43,53,52,29,43,39,30,44,29,86,48,89,44,19,27,44,32,39,30,68,40,93,79,28,80,48,33,40,20,36,34,37,29,17,39,21,88,86,44,93,85,33,50,34,61,22,38,24,41,24,62,77,64,29,32,10,32,52,29,53,67,54,82,56,91,86,66,66,86,67,43,80,30,71,40,34,94,58,21,20,38,43,34,10,20,13,42,93,58,65,27,30,15,34,44,36,40,31,63,62,64,93,77,32,50,80,45,76,45,53,79,33,99,48,39,36,26,38,21,24,45,77,36,73,26,36,25,40,40,80,80,60,35,29,8,36,54,36,89,67,53,81,58,90,85,65,65,86,68,43,80,31,70,39,33,93,60,19,23,37,44,34,12,20,14,41,92,60,66,26,30,13,34,44,38,40,31,63,62,64,90,77,32,50,79,44,78,45,54,79,35,98,48,37,36,25,39,22,23,44,76,35,75,26,35,25,39,40,79,88,62,26,26,6,39,58,39,88,74,43,90,38,65,70,31,63,67,60,54,74,45,70,45,17,82,90,46,50,51,28,40,40,32,43,29,87,50,85,44,23,28,45,32,38,35,67,43,93,80,31,79,54,32,38,25,36,32,36,29,15,38,19,86,87,43,94,86,32,51,34,46,22,38,25,36,22,65,85,66,19,32,9,32,51,57,46,58,42,94,39,66,68,36,67,68,61,53,73,44,69,64,27,53,38,39,25,47,27,78,63,56,78,62,94,41,23,68,77,74,61,19,28,41,35,27,62,41,95,84,77,36,81,32,73,40,36,94,49,10,25,68,52,12,41,29,43,34,75,24,33,38,40,36,77,86,65,56,66,49,66,71,35,56,77,45,55,72,37,80,44,62,69,60,56,72,81,46,70,62,71,79,39,88,82,42,82,76,75,53,62,68,55,51,52,54,42,27,73,72,69,33,39,61,90,96,48,78,48,39,70,54,32,46,74,73,22,43,46,52,42,58,50,54,26,52,53,49,37,53,53,51,52,50,50,53,52,50,52,53,52,50,51,52,51,50,52,50,50,50,51,53,51,51,50,52,53,56,53,55,57,57,69,77,106